Protein 4MXN (pdb70)

B-factor: mean 29.33, std 12.11, range [11.2, 130.37]

Solvent-accessible surface area: 36359 Å² total

Foldseek 3Di:
DEDELVCVFDQAQPDECAVSLQVVQVVQVVVVADEYEDAAHEGEYEAHEHAARYEYEQADRYEYEYDLALVRWPFADFATANYEYEQHENYEYYYQEEYEQVQVSNLVNLVVCCVVVVDHDHSQRRFHAHYEENYENYEYENYEQEQGNAANYEAYLYEAHEHYNYEYHNHVNPHANYEYENYEAYEENYEYADDQNYDYPPNYDNYYYYQYAYPVSDGHD/DEDELVCVFDQAQPDECAVSLQVVQVVQVVVVADEYEDDAGEGEYEAHEHAARYEYEQADNYEHEYDLALVRFPFAVGANYEYEQYENYEYYYQEEYEQVQVSNLVNLVVCCVVVVDHDHSQRRFHAHYEENYENYEYENYEYEQGNAANYEAYLYEAHEHYNYEYHNHPNPHANYEYENYEAYEENYEYQDDANYHYPLNYANYYYYQYDYPVSDGHDDHD/DQEAELVCVFDQPVDDECAVSQQVVQVVQVVVVAHEYEDDAHETEYEAHEHAARYEYEQADRYEDEYDLALVRWPFADFATANYEYEQHENYEYYYQEEYELVQVSNLVNLVVCCVVVVDDDHSQRRQHAHYEENYENYEYENYEYECGNAANYEAYLYEAHEHYNYEYYNHVHPYANYEYENYEAYEENYEYADDHNYHYPPNYPNYYYYQHDYVVSD/DEAELVCVFDQPVDDACAVSQQVVQVVQVVVVADEYEHDAHETEYEAHEHAARYEYEQADRYEDEYDLALVRWDCGANYEYEQYENYEYYYQEEYELVQVSNLVNLVVCCVVVVDDDHSQVRFHAHYEENYENYEYENYEQEQGNAANYEYYLYEAHEHYNYEYYNHVNPHANYEYENYEAYEENYEYAPDQNYDYPLNYANYYFYQYAYVVSDGHDDHD

Secondary structure (DSSP, 8-state):
-EEE-------EEEEE-HHHHHHHHHHHHHTT-EEEEE-SEEEEES-EE--TTEEEEE-TTEEEEE-S-GGGS--SSS--EEEE-SS-EEEEEESS-EEE--HHHHHHHHHHHHHHTSS-S-HHHHSPEEE----EEEEEES-EEES-SS-SEEEES-EEEEEES-EEE-TT--S-SEEEES-EEE----EE-----EEE-S--EEE---S-B-TT--B--/-EEE-------EEEEE-HHHHHHHHHHHHHTT-EEEEE-SEEEEES-EE--TTEEEEE-TTEEEEE-S-GGGS-----EEEE-SS-EEEEEESS-EEE--HHHHHHHHHHHHHHTSS-S-GGGTSPEEE----EEEEEES-EEES-SS-SEEEES-EEEEEES-EEE-TT--S-SEEEES-EEE----EE-----EEE-S--EEE---S-B-TT--B-----/--EEE-------SSS-B-HHHHHHHHHHHHHTT-EEEEE-SEEEEE--EE--TTEEEEE-TTEEEEE-S-GGGS--SSS--EEEE-SS-EEEEEESS-EEE--HHHHHHHHHHHHHTTSS-S-HHHHSPEEE----EEEEEES-EEES-SS-SEEEES-EEEEEES-EEE-TT--S-SEEEES-EEE----EE-----EEE-S--EEE---S-B-TT--/-EEE-------SSS-B-HHHHHHHHHHHHHTT-EEEEE-SEEEEE--EE--TTEEEEE-TTEEEEE-S-GGG----EEEE-SS-EEEEEESS-EEE--HHHHHHHHHHHHHTTSS-S-GGGTSPEEE----EEEEEES-EEES-SS-SEEEES-EEEEEES-EEE-TT--S-SEEEES-EEE----EE-----EEE-S--EEE---S-B-TT--B-----

Sequence (882 aa):
KDYQVAFGIKSDGVTLNTRSIQRAVDYISEQGGGRLIFYVGRYLTGSIELKSNVTIRIEEGAVLVAVPSVYDFKGVGGCNAIIYADKQKNIGIGGKGIIDGRSIAVRASVEEEQLQKGHIEGNVSDYAPALICEGCEDVKIEQVTLQDAANVAEIYKDCHNVTVDKVVVNAGASDRKAISIISGCDGVKTDCYFNAGNPLESAGTSRNLIFTNCITPDGKAVSKDYQVAFGIKKSDGVTLNTRSIQRAVDYISEQGGGRLIFYVGRYLTGSIELKSNVTIRIEEGAVLVAVPSVYDFKGVGNAIIIYADKQKNIGIGGKGIIDGRSIAVRASVEEQLQKKGHIEGNVSDYAPALICEGCEDVKIEQVTLQDAANVAEIYKDCHNVTVDKVVVNAGASDRKAISISGCDGVKTDCYFNAGNPLEESAGTSRNLIFTNCITPDGKAVSSDQGKDYQVAFGIKSDGVTLNTRSIQRRAVDYISEQGGGRLIFYVGRYLTGSIELKSNVTIRIEEGAVLVAVPSVYDFKGVGGCNAIIYADKQKKNIGIGGKGIIDGRSIAVRASVEEQLQKGHIEGNVSDYAPALIICEGCEDVKIEQVTLQDAANVAEIYKDCHNVTVDKVVVNAGASDRKAISISGCDGVKKTDCYFNNAGNPLESAGTSRNLIFTNCITPDGKKDYQVAFGIKSSDGVTLNTRSIQRRAVDYISEQGGGRLIFYVGRYLTGSIELKSNVTIRIEEGAVLVVAVPSVYDFKCNAIIYADKQKNIGIGGKGIIDGRSIAVRASVEEQLQQKGHIEEGNVSDYAPALICEGCEDVKIEQVTLQDAANVAEIYKDCHHNVTTVDKVVVNAGASDRKAISISSGCDGVKTDCYFNAGNPLESAGTSRNLIFTNCITPDGKAVSSDQ

Nearest PDB structures (foldseek):
  4mxn-assembly2_B  TM=9.945E-01  e=8.605E-37  Parabacteroides merdae ATCC 43184
  4mxn-assembly3_C  TM=1.003E+00  e=2.612E-36  Parabacteroides merdae ATCC 43184
  4mxn-assembly4_D  TM=9.843E-01  e=6.534E-36  Parabacteroides merdae ATCC 43184
  3jur-assembly1_C  TM=6.673E-01  e=3.271E-10  Thermotoga maritima
  5olp-assembly2_B  TM=7.146E-01  e=5.376E-09  Bacteroides thetaiotaomicron VPI-5482

Structure (mmCIF, N/CA/C/O backbone):
data_4MXN
#
_entry.id   4MXN
#
_cell.length_a   56.650
_cell.length_b   62.430
_cell.length_c   67.960
_cell.angle_alpha   90.890
_cell.angle_beta   118.340
_cell.angle_gamma   100.630
#
_symmetry.space_group_name_H-M   'P 1'
#
loop_
_entity.id
_entity.type
_entity.pdbx_description
1 polymer 'Uncharacterized protein'
2 water water
#
loop_
_atom_site.group_PDB
_atom_site.id
_atom_site.type_symbol
_atom_site.label_atom_id
_atom_site.label_alt_id
_atom_site.label_comp_id
_atom_site.label_asym_id
_atom_site.label_entity_id
_atom_site.label_seq_id
_atom_site.pdbx_PDB_ins_code
_atom_site.Cartn_x
_atom_site.Cartn_y
_atom_site.Cartn_z
_atom_site.occupancy
_atom_site.B_iso_or_equiv
_atom_site.auth_seq_id
_atom_site.auth_comp_id
_atom_site.auth_asym_id
_atom_site.auth_atom_id
_atom_site.pdbx_PDB_model_num
ATOM 1 N N . LYS A 1 20 ? -22.956 -0.345 14.864 1.00 41.56 23 LYS A N 1
ATOM 2 C CA . LYS A 1 20 ? -23.084 0.775 15.793 1.00 39.66 23 LYS A CA 1
ATOM 3 C C . LYS A 1 20 ? -21.729 1.479 16.035 1.00 36.85 23 LYS A C 1
ATOM 4 O O . LYS A 1 20 ? -20.688 0.833 16.202 1.00 32.70 23 LYS A O 1
ATOM 6 N N . ASP A 1 21 ? -21.763 2.816 16.041 1.00 31.43 24 ASP A N 1
ATOM 7 C CA . ASP A 1 21 ? -20.604 3.645 16.282 1.00 30.41 24 ASP A CA 1
ATOM 8 C C . ASP A 1 21 ? -20.560 4.012 17.747 1.00 34.15 24 ASP A C 1
ATOM 9 O O . ASP A 1 21 ? -21.590 4.282 18.360 1.00 35.97 24 ASP A O 1
ATOM 14 N N . TYR A 1 22 ? -19.367 3.989 18.304 1.00 29.53 25 TYR A N 1
ATOM 15 C CA . TYR A 1 22 ? -19.085 4.290 19.711 1.00 29.09 25 TYR A CA 1
ATOM 16 C C . TYR A 1 22 ? -18.120 5.449 19.807 1.00 32.04 25 TYR A C 1
ATOM 17 O O . TYR A 1 22 ? -17.024 5.390 19.231 1.00 30.34 25 TYR A O 1
ATOM 26 N N . GLN A 1 23 ? -18.515 6.501 20.542 1.00 28.72 26 GLN A N 1
ATOM 27 C CA . GLN A 1 23 ? -17.657 7.664 20.767 1.00 27.79 26 GLN A CA 1
ATOM 28 C C . GLN A 1 23 ? -16.665 7.308 21.865 1.00 31.14 26 GLN A C 1
ATOM 29 O O . GLN A 1 23 ? -17.079 6.748 22.886 1.00 31.97 26 GLN A O 1
ATOM 35 N N . VAL A 1 24 ? -15.367 7.609 21.665 1.00 26.67 27 VAL A N 1
ATOM 36 C CA . VAL A 1 24 ? -14.303 7.263 22.627 1.00 24.29 27 VAL A CA 1
ATOM 37 C C . VAL A 1 24 ? -14.537 7.847 24.037 1.00 25.14 27 VAL A C 1
ATOM 38 O O . VAL A 1 24 ? -14.242 7.162 25.015 1.00 24.06 27 VAL A O 1
ATOM 42 N N . ALA A 1 25 ? -15.045 9.084 24.147 1.00 25.65 28 ALA A N 1
ATOM 43 C CA . ALA A 1 25 ? -15.301 9.758 25.435 1.00 27.81 28 ALA A CA 1
ATOM 44 C C . ALA A 1 25 ? -16.166 8.909 26.376 1.00 33.31 28 ALA A C 1
ATOM 45 O O . ALA A 1 25 ? -15.981 8.978 27.585 1.00 32.63 28 ALA A O 1
ATOM 55 N N . PHE A 1 27 ? -15.956 5.813 26.986 1.00 28.06 30 PHE A N 1
ATOM 56 C CA . PHE A 1 27 ? -15.125 4.804 27.650 1.00 26.26 30 PHE A CA 1
ATOM 57 C C . PHE A 1 27 ? -14.000 5.429 28.499 1.00 29.28 30 PHE A C 1
ATOM 58 O O . PHE A 1 27 ? -13.081 4.717 28.918 1.00 28.42 30 PHE A O 1
ATOM 66 N N . GLY A 1 28 ? -14.102 6.726 28.768 1.00 26.70 31 GLY A N 1
ATOM 67 C CA . GLY A 1 28 ? -13.112 7.469 29.548 1.00 27.13 31 GLY A CA 1
ATOM 68 C C . GLY A 1 28 ? -11.834 7.764 28.792 1.00 28.81 31 GLY A C 1
ATOM 69 O O . GLY A 1 28 ? -10.781 7.977 29.401 1.00 26.59 31 GLY A O 1
ATOM 70 N N . ILE A 1 29 ? -11.899 7.720 27.441 1.00 26.56 32 ILE A N 1
ATOM 71 C CA . ILE A 1 29 ? -10.732 8.003 26.592 1.00 24.41 32 ILE A CA 1
ATOM 72 C C . ILE A 1 29 ? -10.659 9.527 26.470 1.00 29.58 32 ILE A C 1
ATOM 73 O O . ILE A 1 29 ? -11.653 10.152 26.102 1.00 29.53 32 ILE A O 1
ATOM 78 N N . LYS A 1 30 ? -9.500 10.121 26.805 1.00 26.29 33 LYS A N 1
ATOM 79 C CA . LYS A 1 30 ? -9.371 11.587 26.841 1.00 27.52 33 LYS A CA 1
ATOM 80 C C . LYS A 1 30 ? -8.496 12.126 25.753 1.00 29.60 33 LYS A C 1
ATOM 81 O O . LYS A 1 30 ? -7.402 11.600 25.505 1.00 28.43 33 LYS A O 1
ATOM 87 N N . SER A 1 31 ? -8.999 13.209 25.129 1.00 24.37 34 SER A N 1
ATOM 88 C CA . SER A 1 31 ? -8.407 13.927 24.005 1.00 23.52 34 SER A CA 1
ATOM 89 C C . SER A 1 31 ? -7.546 15.126 24.420 1.00 27.76 34 SER A C 1
ATOM 90 O O . SER A 1 31 ? -7.412 16.055 23.621 1.00 26.39 34 SER A O 1
ATOM 93 N N . ASP A 1 32 ? -6.920 15.079 25.621 1.00 24.34 35 ASP A N 1
ATOM 94 C CA . ASP A 1 32 ? -6.120 16.177 26.157 1.00 26.23 35 ASP A CA 1
ATOM 95 C C . ASP A 1 32 ? -4.625 16.108 25.730 1.00 31.04 35 ASP A C 1
ATOM 96 O O . ASP A 1 32 ? -3.834 16.987 26.096 1.00 31.92 35 ASP A O 1
ATOM 101 N N . GLY A 1 33 ? -4.267 15.046 25.004 1.00 25.93 36 GLY A N 1
ATOM 102 C CA . GLY A 1 33 ? -2.902 14.775 24.552 1.00 24.67 36 GLY A CA 1
ATOM 103 C C . GLY A 1 33 ? -1.881 14.386 25.625 1.00 27.16 36 GLY A C 1
ATOM 104 O O . GLY A 1 33 ? -0.718 14.167 25.298 1.00 25.65 36 GLY A O 1
ATOM 105 N N . VAL A 1 34 ? -2.294 14.296 26.907 1.00 24.34 37 VAL A N 1
ATOM 106 C CA . VAL A 1 34 ? -1.386 13.974 28.037 1.00 24.34 37 VAL A CA 1
ATOM 107 C C . VAL A 1 34 ? -1.828 12.703 28.812 1.00 27.02 37 VAL A C 1
ATOM 108 O O . VAL A 1 34 ? -0.974 12.039 29.405 1.00 26.26 37 VAL A O 1
ATOM 112 N N . THR A 1 35 ? -3.142 12.402 28.860 1.00 24.85 38 THR A N 1
ATOM 113 C CA . THR A 1 35 ? -3.680 11.187 29.507 1.00 24.79 38 THR A CA 1
ATOM 114 C C . THR A 1 35 ? -3.349 9.970 28.645 1.00 24.78 38 THR A C 1
ATOM 115 O O . THR A 1 35 ? -3.669 9.994 27.451 1.00 20.53 38 THR A O 1
ATOM 119 N N . LEU A 1 36 ? -2.718 8.929 29.217 1.00 18.93 39 LEU A N 1
ATOM 120 C CA . LEU A 1 36 ? -2.382 7.708 28.475 1.00 16.00 39 LEU A CA 1
ATOM 121 C C . LEU A 1 36 ? -3.639 6.833 28.404 1.00 19.97 39 LEU A C 1
ATOM 122 O O . LEU A 1 36 ? -4.126 6.370 29.425 1.00 19.50 39 LEU A O 1
ATOM 127 N N . ASN A 1 37 ? -4.168 6.644 27.204 1.00 17.78 40 ASN A N 1
ATOM 128 C CA . ASN A 1 37 ? -5.460 5.999 26.980 1.00 18.59 40 ASN A CA 1
ATOM 129 C C . ASN A 1 37 ? -5.429 4.521 26.609 1.00 22.18 40 ASN A C 1
ATOM 130 O O . ASN A 1 37 ? -6.484 3.962 26.337 1.00 21.96 40 ASN A O 1
ATOM 135 N N . THR A 1 38 ? -4.259 3.887 26.597 1.00 19.56 41 THR A N 1
ATOM 136 C CA . THR A 1 38 ? -4.101 2.513 26.093 1.00 18.43 41 THR A CA 1
ATOM 137 C C . THR A 1 38 ? -5.150 1.510 26.622 1.00 21.97 41 THR A C 1
ATOM 138 O O . THR A 1 38 ? -5.819 0.864 25.825 1.00 21.10 41 THR A O 1
ATOM 142 N N . ARG A 1 39 ? -5.260 1.376 27.952 1.00 17.35 42 ARG A N 1
ATOM 143 C CA . ARG A 1 39 ? -6.172 0.416 28.564 1.00 17.27 42 ARG A CA 1
ATOM 144 C C . ARG A 1 39 ? -7.646 0.733 28.282 1.00 23.04 42 ARG A C 1
ATOM 145 O O . ARG A 1 39 ? -8.428 -0.204 28.054 1.00 21.90 42 ARG A O 1
ATOM 153 N N . SER A 1 40 ? -8.031 2.025 28.262 1.00 20.33 43 SER A N 1
ATOM 154 C CA . SER A 1 40 ? -9.429 2.383 28.008 1.00 20.39 43 SER A CA 1
ATOM 155 C C . SER A 1 40 ? -9.781 2.166 26.533 1.00 25.18 43 SER A C 1
ATOM 156 O O . SER A 1 40 ? -10.893 1.709 26.241 1.00 25.17 43 SER A O 1
ATOM 159 N N . ILE A 1 41 ? -8.830 2.447 25.609 1.00 19.93 44 ILE A N 1
ATOM 160 C CA . ILE A 1 41 ? -9.059 2.182 24.174 1.00 18.72 44 ILE A CA 1
ATOM 161 C C . ILE A 1 41 ? -9.207 0.667 23.983 1.00 23.49 44 ILE A C 1
ATOM 162 O O . ILE A 1 41 ? -10.127 0.226 23.299 1.00 23.57 44 ILE A O 1
ATOM 167 N N . GLN A 1 42 ? -8.286 -0.126 24.601 1.00 20.72 45 GLN A N 1
ATOM 168 C CA . GLN A 1 42 ? -8.324 -1.583 24.489 1.00 21.00 45 GLN A CA 1
ATOM 169 C C . GLN A 1 42 ? -9.656 -2.142 24.989 1.00 26.15 45 GLN A C 1
ATOM 170 O O . GLN A 1 42 ? -10.226 -3.027 24.346 1.00 24.08 45 GLN A O 1
ATOM 176 N N . ARG A 1 43 ? -10.129 -1.652 26.152 1.00 23.60 46 ARG A N 1
ATOM 177 C CA . ARG A 1 43 ? -11.397 -2.113 26.711 1.00 24.28 46 ARG A CA 1
ATOM 178 C C . ARG A 1 43 ? -12.564 -1.741 25.775 1.00 28.31 46 ARG A C 1
ATOM 179 O O . ARG A 1 43 ? -13.485 -2.553 25.581 1.00 28.13 46 ARG A O 1
ATOM 187 N N . ALA A 1 44 ? -12.509 -0.543 25.161 1.00 24.29 47 ALA A N 1
ATOM 188 C CA . ALA A 1 44 ? -13.554 -0.143 24.213 1.00 23.94 47 ALA A CA 1
ATOM 189 C C . ALA A 1 44 ? -13.564 -1.103 23.005 1.00 26.34 47 ALA A C 1
ATOM 190 O O . ALA A 1 44 ? -14.624 -1.601 22.630 1.00 25.30 47 ALA A O 1
ATOM 192 N N . VAL A 1 45 ? -12.355 -1.423 22.459 1.00 22.62 48 VAL A N 1
ATOM 193 C CA . VAL A 1 45 ? -12.205 -2.328 21.307 1.00 22.02 48 VAL A CA 1
ATOM 194 C C . VAL A 1 45 ? -12.772 -3.702 21.677 1.00 26.82 48 VAL A C 1
ATOM 195 O O . VAL A 1 45 ? -13.556 -4.241 20.906 1.00 25.64 48 VAL A O 1
ATOM 199 N N . ASP A 1 46 ? -12.388 -4.243 22.872 1.00 24.50 49 ASP A N 1
ATOM 200 C CA . ASP A 1 46 ? -12.818 -5.552 23.380 1.00 24.07 49 ASP A CA 1
ATOM 201 C C . ASP A 1 46 ? -14.340 -5.593 23.580 1.00 27.45 49 ASP A C 1
ATOM 202 O O . ASP A 1 46 ? -14.985 -6.572 23.184 1.00 25.09 49 ASP A O 1
ATOM 207 N N . TYR A 1 47 ? -14.906 -4.541 24.199 1.00 25.06 50 TYR A N 1
ATOM 208 C CA . TYR A 1 47 ? -16.348 -4.438 24.432 1.00 25.67 50 TYR A CA 1
ATOM 209 C C . TYR A 1 47 ? -17.109 -4.444 23.098 1.00 31.20 50 TYR A C 1
ATOM 210 O O . TYR A 1 47 ? -18.062 -5.212 22.946 1.00 31.31 50 TYR A O 1
ATOM 219 N N . ILE A 1 48 ? -16.677 -3.594 22.130 1.00 26.45 51 ILE A N 1
ATOM 220 C CA . ILE A 1 48 ? -17.318 -3.462 20.808 1.00 25.86 51 ILE A CA 1
ATOM 221 C C . ILE A 1 48 ? -17.285 -4.823 20.074 1.00 30.48 51 ILE A C 1
ATOM 222 O O . ILE A 1 48 ? -18.328 -5.256 19.569 1.00 30.87 51 ILE A O 1
ATOM 227 N N . SER A 1 49 ? -16.136 -5.532 20.106 1.00 28.19 52 SER A N 1
ATOM 228 C CA . SER A 1 49 ? -16.026 -6.866 19.499 1.00 29.27 52 SER A CA 1
ATOM 229 C C . SER A 1 49 ? -16.999 -7.865 20.174 1.00 35.67 52 SER A C 1
ATOM 230 O O . SER A 1 49 ? -17.655 -8.623 19.472 1.00 36.22 52 SER A O 1
ATOM 233 N N . GLU A 1 50 ? -17.120 -7.820 21.521 1.00 34.05 53 GLU A N 1
ATOM 234 C CA . GLU A 1 50 ? -18.025 -8.678 22.308 1.00 36.11 53 GLU A CA 1
ATOM 235 C C . GLU A 1 50 ? -19.499 -8.442 21.918 1.00 40.25 53 GLU A C 1
ATOM 236 O O . GLU A 1 50 ? -20.295 -9.386 21.934 1.00 41.59 53 GLU A O 1
ATOM 242 N N . GLN A 1 51 ? -19.857 -7.192 21.560 1.00 35.37 54 GLN A N 1
ATOM 243 C CA . GLN A 1 51 ? -21.215 -6.816 21.157 1.00 35.84 54 GLN A CA 1
ATOM 244 C C . GLN A 1 51 ? -21.549 -7.225 19.714 1.00 39.18 54 GLN A C 1
ATOM 245 O O . GLN A 1 51 ? -22.665 -6.974 19.258 1.00 38.85 54 GLN A O 1
ATOM 251 N N . GLY A 1 52 ? -20.592 -7.824 19.009 1.00 34.90 55 GLY A N 1
ATOM 252 C CA . GLY A 1 52 ? -20.780 -8.254 17.624 1.00 34.48 55 GLY A CA 1
ATOM 253 C C . GLY A 1 52 ? -20.140 -7.339 16.602 1.00 36.78 55 GLY A C 1
ATOM 254 O O . GLY A 1 52 ? -20.350 -7.501 15.398 1.00 36.85 55 GLY A O 1
ATOM 255 N N . GLY A 1 53 ? -19.371 -6.374 17.076 1.00 32.88 56 GLY A N 1
ATOM 256 C CA . GLY A 1 53 ? -18.669 -5.449 16.202 1.00 31.42 56 GLY A CA 1
ATOM 257 C C . GLY A 1 53 ? -19.249 -4.058 16.096 1.00 33.66 56 GLY A C 1
ATOM 258 O O . GLY A 1 53 ? -20.283 -3.755 16.697 1.00 31.94 56 GLY A O 1
ATOM 259 N N . GLY A 1 54 ? -18.528 -3.209 15.362 1.00 28.34 57 GLY A N 1
ATOM 260 C CA . GLY A 1 54 ? -18.877 -1.810 15.162 1.00 27.54 57 GLY A CA 1
ATOM 261 C C . GLY A 1 54 ? -17.650 -0.942 15.029 1.00 29.16 57 GLY A C 1
ATOM 262 O O . GLY A 1 54 ? -16.559 -1.445 14.742 1.00 27.86 57 GLY A O 1
ATOM 263 N N . ARG A 1 55 ? -17.816 0.376 15.224 1.00 25.94 58 ARG A N 1
ATOM 264 C CA . ARG A 1 55 ? -16.712 1.307 15.040 1.00 24.02 58 ARG A CA 1
ATOM 265 C C . ARG A 1 55 ? -16.417 2.135 16.284 1.00 25.27 58 ARG A C 1
ATOM 266 O O . ARG A 1 55 ? -17.332 2.573 16.976 1.00 24.78 58 ARG A O 1
ATOM 274 N N . LEU A 1 56 ? -15.113 2.309 16.586 1.00 21.27 59 LEU A N 1
ATOM 275 C CA . LEU A 1 56 ? -14.654 3.167 17.676 1.00 21.62 59 LEU A CA 1
ATOM 276 C C . LEU A 1 56 ? -14.227 4.490 17.054 1.00 25.10 59 LEU A C 1
ATOM 277 O O . LEU A 1 56 ? -13.303 4.506 16.243 1.00 23.02 59 LEU A O 1
ATOM 282 N N . ILE A 1 57 ? -14.928 5.589 17.407 1.00 24.90 60 ILE A N 1
ATOM 283 C CA . ILE A 1 57 ? -14.712 6.898 16.786 1.00 25.37 60 ILE A CA 1
ATOM 284 C C . ILE A 1 57 ? -13.930 7.864 17.662 1.00 29.01 60 ILE A C 1
ATOM 285 O O . ILE A 1 57 ? -14.385 8.223 18.751 1.00 30.00 60 ILE A O 1
ATOM 290 N N . PHE A 1 58 ? -12.804 8.348 17.125 1.00 25.49 61 PHE A N 1
ATOM 291 C CA . PHE A 1 58 ? -11.952 9.387 17.729 1.00 25.05 61 PHE A CA 1
ATOM 292 C C . PHE A 1 58 ? -12.314 10.653 16.968 1.00 30.98 61 PHE A C 1
ATOM 293 O O . PHE A 1 58 ? -11.944 10.764 15.798 1.00 28.65 61 PHE A O 1
ATOM 301 N N . TYR A 1 59 ? -13.116 11.563 17.554 1.00 32.26 62 TYR A N 1
ATOM 302 C CA . TYR A 1 59 ? -13.629 12.668 16.739 1.00 35.62 62 TYR A CA 1
ATOM 303 C C . TYR A 1 59 ? -12.697 13.871 16.559 1.00 41.73 62 TYR A C 1
ATOM 304 O O . TYR A 1 59 ? -12.616 14.361 15.428 1.00 42.01 62 TYR A O 1
ATOM 313 N N . VAL A 1 60 ? -12.050 14.381 17.631 1.00 39.04 63 VAL A N 1
ATOM 314 C CA . VAL A 1 60 ? -11.172 15.557 17.544 1.00 38.97 63 VAL A CA 1
ATOM 315 C C . VAL A 1 60 ? -10.237 15.574 18.767 1.00 40.17 63 VAL A C 1
ATOM 316 O O . VAL A 1 60 ? -10.573 14.982 19.798 1.00 42.17 63 VAL A O 1
ATOM 320 N N . GLY A 1 61 ? -9.100 16.254 18.658 1.00 31.54 64 GLY A N 1
ATOM 321 C CA . GLY A 1 61 ? -8.133 16.338 19.748 1.00 28.67 64 GLY A CA 1
ATOM 322 C C . GLY A 1 61 ? -6.986 15.354 19.608 1.00 29.20 64 GLY A C 1
ATOM 323 O O . GLY A 1 61 ? -6.889 14.634 18.604 1.00 25.81 64 GLY A O 1
ATOM 324 N N . ARG A 1 62 ? -6.108 15.312 20.628 1.00 25.21 65 ARG A N 1
ATOM 325 C CA . ARG A 1 62 ? -4.919 14.454 20.647 1.00 24.32 65 ARG A CA 1
ATOM 326 C C . ARG A 1 62 ? -5.098 13.314 21.636 1.00 27.48 65 ARG A C 1
ATOM 327 O O . ARG A 1 62 ? -5.402 13.568 22.794 1.00 28.42 65 ARG A O 1
ATOM 335 N N . TYR A 1 63 ? -4.908 12.070 21.195 1.00 22.47 66 TYR A N 1
ATOM 336 C CA . TYR A 1 63 ? -5.115 10.915 22.053 1.00 21.33 66 TYR A CA 1
ATOM 337 C C . TYR A 1 63 ? -3.809 10.163 22.233 1.00 24.15 66 TYR A C 1
ATOM 338 O O . TYR A 1 63 ? -3.334 9.496 21.309 1.00 23.86 66 TYR A O 1
ATOM 347 N N . LEU A 1 64 ? -3.214 10.284 23.417 1.00 20.10 67 LEU A N 1
ATOM 348 C CA . LEU A 1 64 ? -1.965 9.612 23.746 1.00 18.84 67 LEU A CA 1
ATOM 349 C C . LEU A 1 64 ? -2.236 8.130 23.947 1.00 21.19 67 LEU A C 1
ATOM 350 O O . LEU A 1 64 ? -3.214 7.782 24.603 1.00 19.79 67 LEU A O 1
ATOM 355 N N . THR A 1 65 ? -1.374 7.263 23.388 1.00 16.78 68 THR A N 1
ATOM 356 C CA . THR A 1 65 ? -1.591 5.818 23.530 1.00 15.14 68 THR A CA 1
ATOM 357 C C . THR A 1 65 ? -0.313 5.010 23.344 1.00 18.25 68 THR A C 1
ATOM 358 O O . THR A 1 65 ? 0.630 5.436 22.667 1.00 16.81 68 THR A O 1
ATOM 362 N N . GLY A 1 66 ? -0.359 3.803 23.898 1.00 15.75 69 GLY A N 1
ATOM 363 C CA . GLY A 1 66 ? 0.600 2.745 23.650 1.00 15.09 69 GLY A CA 1
ATOM 364 C C . GLY A 1 66 ? -0.029 1.820 22.616 1.00 19.08 69 GLY A C 1
ATOM 365 O O . GLY A 1 66 ? -0.980 2.210 21.920 1.00 18.56 69 GLY A O 1
ATOM 366 N N . SER A 1 67 ? 0.452 0.569 22.538 1.00 16.16 70 SER A N 1
ATOM 367 C CA . SER A 1 67 ? -0.052 -0.417 21.570 1.00 15.64 70 SER A CA 1
ATOM 368 C C . SER A 1 67 ? -1.483 -0.845 21.843 1.00 20.61 70 SER A C 1
ATOM 369 O O . SER A 1 67 ? -1.846 -1.229 22.957 1.00 18.46 70 SER A O 1
ATOM 372 N N . ILE A 1 68 ? -2.303 -0.758 20.787 1.00 18.60 71 ILE A N 1
ATOM 373 C CA . ILE A 1 68 ? -3.719 -1.151 20.780 1.00 18.69 71 ILE A CA 1
ATOM 374 C C . ILE A 1 68 ? -3.870 -2.407 19.956 1.00 22.84 71 ILE A C 1
ATOM 375 O O . ILE A 1 68 ? -3.398 -2.446 18.816 1.00 22.07 71 ILE A O 1
ATOM 380 N N . GLU A 1 69 ? -4.545 -3.429 20.512 1.00 21.20 72 GLU A N 1
ATOM 381 C CA . GLU A 1 69 ? -4.813 -4.652 19.788 1.00 21.50 72 GLU A CA 1
ATOM 382 C C . GLU A 1 69 ? -6.227 -4.591 19.199 1.00 26.00 72 GLU A C 1
ATOM 383 O O . GLU A 1 69 ? -7.221 -4.634 19.933 1.00 24.36 72 GLU A O 1
ATOM 389 N N . LEU A 1 70 ? -6.310 -4.466 17.872 1.00 23.04 73 LEU A N 1
ATOM 390 C CA . LEU A 1 70 ? -7.586 -4.432 17.158 1.00 23.42 73 LEU A CA 1
ATOM 391 C C . LEU A 1 70 ? -8.201 -5.844 17.195 1.00 25.10 73 LEU A C 1
ATOM 392 O O . LEU A 1 70 ? -7.468 -6.835 17.148 1.00 24.07 73 LEU A O 1
ATOM 397 N N . LYS A 1 71 ? -9.518 -5.935 17.386 1.00 20.19 74 LYS A N 1
ATOM 398 C CA . LYS A 1 71 ? -10.193 -7.240 17.478 1.00 20.84 74 LYS A CA 1
ATOM 399 C C . LYS A 1 71 ? -11.175 -7.410 16.339 1.00 23.17 74 LYS A C 1
ATOM 400 O O . LYS A 1 71 ? -11.596 -6.420 15.761 1.00 21.91 74 LYS A O 1
ATOM 406 N N . SER A 1 72 ? -11.563 -8.664 16.038 1.00 20.34 75 SER A N 1
ATOM 407 C CA . SER A 1 72 ? -12.486 -8.991 14.955 1.00 19.98 75 SER A CA 1
ATOM 408 C C . SER A 1 72 ? -13.768 -8.173 15.003 1.00 25.23 75 SER A C 1
ATOM 409 O O . SER A 1 72 ? -14.348 -7.978 16.074 1.00 25.04 75 SER A O 1
ATOM 412 N N . ASN A 1 73 ? -14.175 -7.668 13.825 1.00 21.56 76 ASN A N 1
ATOM 413 C CA . ASN A 1 73 ? -15.403 -6.912 13.553 1.00 22.48 76 ASN A CA 1
ATOM 414 C C . ASN A 1 73 ? -15.360 -5.488 14.112 1.00 25.70 76 ASN A C 1
ATOM 415 O O . ASN A 1 73 ? -16.395 -4.820 14.150 1.00 25.25 76 ASN A O 1
ATOM 420 N N . VAL A 1 74 ? -14.157 -4.992 14.441 1.00 19.93 77 VAL A N 1
ATOM 421 C CA . VAL A 1 74 ? -13.975 -3.637 14.952 1.00 20.57 77 VAL A CA 1
ATOM 422 C C . VAL A 1 74 ? -13.198 -2.813 13.941 1.00 23.03 77 VAL A C 1
ATOM 423 O O . VAL A 1 74 ? -12.219 -3.288 13.381 1.00 21.12 77 VAL A O 1
ATOM 427 N N . THR A 1 75 ? -13.650 -1.584 13.722 1.00 20.93 78 THR A N 1
ATOM 428 C CA . THR A 1 75 ? -12.997 -0.570 12.908 1.00 19.84 78 THR A CA 1
ATOM 429 C C . THR A 1 75 ? -12.702 0.618 13.811 1.00 24.78 78 THR A C 1
ATOM 430 O O . THR A 1 75 ? -13.578 1.067 14.550 1.00 24.33 78 THR A O 1
ATOM 434 N N . ILE A 1 76 ? -11.470 1.127 13.753 1.00 22.85 79 ILE A N 1
ATOM 435 C CA . ILE A 1 76 ? -11.076 2.320 14.483 1.00 22.80 79 ILE A CA 1
ATOM 436 C C . ILE A 1 76 ? -11.108 3.472 13.499 1.00 24.59 79 ILE A C 1
ATOM 437 O O . ILE A 1 76 ? -10.477 3.399 12.447 1.00 23.80 79 ILE A O 1
ATOM 442 N N . ARG A 1 77 ? -11.850 4.532 13.829 1.00 21.63 80 ARG A N 1
ATOM 443 C CA . ARG A 1 77 ? -11.905 5.717 12.985 1.00 21.70 80 ARG A CA 1
ATOM 444 C C . ARG A 1 77 ? -11.212 6.870 13.684 1.00 23.79 80 ARG A C 1
ATOM 445 O O . ARG A 1 77 ? -11.609 7.242 14.782 1.00 23.05 80 ARG A O 1
ATOM 453 N N . ILE A 1 78 ? -10.195 7.446 13.043 1.00 20.46 81 ILE A N 1
ATOM 454 C CA . ILE A 1 78 ? -9.480 8.634 13.539 1.00 19.81 81 ILE A CA 1
ATOM 455 C C . ILE A 1 78 ? -9.943 9.748 12.620 1.00 23.47 81 ILE A C 1
ATOM 456 O O . ILE A 1 78 ? -9.494 9.824 11.485 1.00 21.56 81 ILE A O 1
ATOM 461 N N . GLU A 1 79 ? -10.928 10.546 13.060 1.00 20.60 82 GLU A N 1
ATOM 462 C CA . GLU A 1 79 ? -11.517 11.529 12.157 1.00 21.08 82 GLU A CA 1
ATOM 463 C C . GLU A 1 79 ? -10.588 12.719 11.928 1.00 24.77 82 GLU A C 1
ATOM 464 O O . GLU A 1 79 ? -9.618 12.888 12.665 1.00 21.69 82 GLU A O 1
ATOM 470 N N . GLU A 1 80 ? -10.880 13.526 10.871 1.00 22.11 83 GLU A N 1
ATOM 471 C CA . GLU A 1 80 ? -10.096 14.703 10.542 1.00 24.05 83 GLU A CA 1
ATOM 472 C C . GLU A 1 80 ? -10.019 15.605 11.768 1.00 29.79 83 GLU A C 1
ATOM 473 O O . GLU A 1 80 ? -11.027 15.830 12.427 1.00 32.40 83 GLU A O 1
ATOM 479 N N . GLY A 1 81 ? -8.826 16.050 12.105 1.00 28.52 84 GLY A N 1
ATOM 480 C CA . GLY A 1 81 ? -8.641 16.876 13.296 1.00 29.27 84 GLY A CA 1
ATOM 481 C C . GLY A 1 81 ? -8.279 16.067 14.529 1.00 33.07 84 GLY A C 1
ATOM 482 O O . GLY A 1 81 ? -7.926 16.649 15.560 1.00 35.57 84 GLY A O 1
ATOM 483 N N . ALA A 1 82 ? -8.384 14.718 14.455 1.00 26.44 85 ALA A N 1
ATOM 484 C CA . ALA A 1 82 ? -7.993 13.842 15.570 1.00 24.93 85 ALA A CA 1
ATOM 485 C C . ALA A 1 82 ? -6.611 13.274 15.308 1.00 26.00 85 ALA A C 1
ATOM 486 O O . ALA A 1 82 ? -6.246 13.015 14.157 1.00 25.41 85 ALA A O 1
ATOM 488 N N . VAL A 1 83 ? -5.813 13.130 16.368 1.00 21.48 86 VAL A N 1
ATOM 489 C CA . VAL A 1 83 ? -4.481 12.535 16.237 1.00 19.67 86 VAL A CA 1
ATOM 490 C C . VAL A 1 83 ? -4.351 11.437 17.279 1.00 22.52 86 VAL A C 1
ATOM 491 O O . VAL A 1 83 ? -4.609 11.709 18.459 1.00 21.62 86 VAL A O 1
ATOM 495 N N . LEU A 1 84 ? -3.920 10.228 16.860 1.00 19.86 87 LEU A N 1
ATOM 496 C CA . LEU A 1 84 ? -3.568 9.117 17.759 1.00 19.91 87 LEU A CA 1
ATOM 497 C C . LEU A 1 84 ? -2.037 9.232 17.931 1.00 23.14 87 LEU A C 1
ATOM 498 O O . LEU A 1 84 ? -1.307 9.092 16.946 1.00 21.69 87 LEU A O 1
ATOM 503 N N . VAL A 1 85 ? -1.558 9.652 19.111 1.00 19.97 88 VAL A N 1
ATOM 504 C CA . VAL A 1 85 ? -0.124 9.918 19.270 1.00 20.59 88 VAL A CA 1
ATOM 505 C C . VAL A 1 85 ? 0.571 8.869 20.162 1.00 21.04 88 VAL A C 1
ATOM 506 O O . VAL A 1 85 ? 0.089 8.504 21.220 1.00 20.19 88 VAL A O 1
ATOM 510 N N . ALA A 1 86 ? 1.704 8.384 19.701 1.00 17.31 89 ALA A N 1
ATOM 511 C CA . ALA A 1 86 ? 2.517 7.434 20.444 1.00 16.04 89 ALA A CA 1
ATOM 512 C C . ALA A 1 86 ? 3.127 8.069 21.695 1.00 18.45 89 ALA A C 1
ATOM 513 O O . ALA A 1 86 ? 3.708 9.158 21.632 1.00 14.64 89 ALA A O 1
ATOM 515 N N . VAL A 1 87 ? 3.011 7.370 22.831 1.00 16.98 90 VAL A N 1
ATOM 516 C CA . VAL A 1 87 ? 3.673 7.752 24.076 1.00 16.59 90 VAL A CA 1
ATOM 517 C C . VAL A 1 87 ? 5.187 7.432 23.902 1.00 21.51 90 VAL A C 1
ATOM 518 O O . VAL A 1 87 ? 5.488 6.390 23.332 1.00 20.03 90 VAL A O 1
ATOM 522 N N . PRO A 1 88 ? 6.142 8.306 24.318 1.00 19.52 91 PRO A N 1
ATOM 523 C CA . PRO A 1 88 ? 7.575 8.006 24.068 1.00 19.35 91 PRO A CA 1
ATOM 524 C C . PRO A 1 88 ? 8.126 7.062 25.135 1.00 22.88 91 PRO A C 1
ATOM 525 O O . PRO A 1 88 ? 8.969 7.454 25.938 1.00 21.17 91 PRO A O 1
ATOM 529 N N . SER A 1 89 ? 7.593 5.823 25.163 1.00 19.53 92 SER A N 1
ATOM 530 C CA . SER A 1 89 ? 7.887 4.855 26.199 1.00 19.56 92 SER A CA 1
ATOM 531 C C . SER A 1 89 ? 7.925 3.447 25.610 1.00 22.23 92 SER A C 1
ATOM 532 O O . SER A 1 89 ? 6.868 2.890 25.249 1.00 22.23 92 SER A O 1
ATOM 535 N N . VAL A 1 90 ? 9.142 2.862 25.533 1.00 18.08 93 VAL A N 1
ATOM 536 C CA . VAL A 1 90 ? 9.370 1.526 24.937 1.00 18.05 93 VAL A CA 1
ATOM 537 C C . VAL A 1 90 ? 8.462 0.446 25.556 1.00 20.11 93 VAL A C 1
ATOM 538 O O . VAL A 1 90 ? 7.904 -0.368 24.819 1.00 19.41 93 VAL A O 1
ATOM 542 N N . TYR A 1 91 ? 8.302 0.464 26.888 1.00 16.95 94 TYR A N 1
ATOM 543 C CA . TYR A 1 91 ? 7.529 -0.567 27.604 1.00 16.23 94 TYR A CA 1
ATOM 544 C C . TYR A 1 91 ? 6.001 -0.446 27.420 1.00 19.37 94 TYR A C 1
ATOM 545 O O . TYR A 1 91 ? 5.277 -1.391 27.758 1.00 18.64 94 TYR A O 1
ATOM 554 N N . ASP A 1 92 ? 5.522 0.662 26.839 1.00 15.52 95 ASP A N 1
ATOM 555 C CA . ASP A 1 92 ? 4.093 0.847 26.580 1.00 15.28 95 ASP A CA 1
ATOM 556 C C . ASP A 1 92 ? 3.683 0.289 25.184 1.00 19.49 95 ASP A C 1
ATOM 557 O O . ASP A 1 92 ? 2.512 0.374 24.811 1.00 18.48 95 ASP A O 1
ATOM 562 N N . PHE A 1 93 ? 4.623 -0.328 24.461 1.00 17.87 96 PHE A N 1
ATOM 563 C CA . PHE A 1 93 ? 4.358 -0.987 23.182 1.00 17.50 96 PHE A CA 1
ATOM 564 C C . PHE A 1 93 ? 4.474 -2.532 23.378 1.00 24.09 96 PHE A C 1
ATOM 565 O O . PHE A 1 93 ? 4.967 -2.980 24.405 1.00 23.82 96 PHE A O 1
ATOM 573 N N . LYS A 1 94 ? 3.952 -3.318 22.425 1.00 25.30 97 LYS A N 1
ATOM 574 C CA . LYS A 1 94 ? 3.904 -4.795 22.416 1.00 28.40 97 LYS A CA 1
ATOM 575 C C . LYS A 1 94 ? 5.293 -5.485 22.578 1.00 40.61 97 LYS A C 1
ATOM 576 O O . LYS A 1 94 ? 5.389 -6.493 23.285 1.00 42.85 97 LYS A O 1
ATOM 578 N N . GLY A 1 95 ? 6.339 -4.949 21.951 1.00 39.83 98 GLY A N 1
ATOM 579 C CA . GLY A 1 95 ? 7.690 -5.498 22.079 1.00 41.14 98 GLY A CA 1
ATOM 580 C C . GLY A 1 95 ? 8.051 -6.601 21.100 1.00 48.10 98 GLY A C 1
ATOM 581 O O . GLY A 1 95 ? 7.321 -6.839 20.129 1.00 47.89 98 GLY A O 1
ATOM 582 N N . VAL A 1 96 ? 9.193 -7.285 21.358 1.00 45.77 99 VAL A N 1
ATOM 583 C CA . VAL A 1 96 ? 9.729 -8.383 20.532 1.00 47.30 99 VAL A CA 1
ATOM 584 C C . VAL A 1 96 ? 8.716 -9.533 20.351 1.00 52.15 99 VAL A C 1
ATOM 585 O O . VAL A 1 96 ? 7.978 -9.877 21.283 1.00 51.71 99 VAL A O 1
ATOM 589 N N . GLY A 1 97 ? 8.709 -10.104 19.146 1.00 49.52 100 GLY A N 1
ATOM 590 C CA . GLY A 1 97 ? 7.857 -11.229 18.769 1.00 49.59 100 GLY A CA 1
ATOM 591 C C . GLY A 1 97 ? 6.568 -10.824 18.088 1.00 51.60 100 GLY A C 1
ATOM 592 O O . GLY A 1 97 ? 5.655 -10.310 18.740 1.00 51.49 100 GLY A O 1
ATOM 593 N N . GLY A 1 98 ? 6.515 -11.027 16.778 1.00 46.39 101 GLY A N 1
ATOM 594 C CA . GLY A 1 98 ? 5.340 -10.711 15.978 1.00 44.33 101 GLY A CA 1
ATOM 595 C C . GLY A 1 98 ? 5.054 -9.233 15.826 1.00 44.36 101 GLY A C 1
ATOM 596 O O . GLY A 1 98 ? 5.971 -8.409 15.778 1.00 45.33 101 GLY A O 1
ATOM 597 N N . CYS A 1 99 ? 3.772 -8.897 15.742 1.00 37.36 102 CYS A N 1
ATOM 598 C CA . CYS A 1 99 ? 3.284 -7.535 15.534 1.00 34.70 102 CYS A CA 1
ATOM 599 C C . CYS A 1 99 ? 3.480 -6.624 16.737 1.00 37.23 102 CYS A C 1
ATOM 600 O O . CYS A 1 99 ? 2.885 -6.816 17.808 1.00 37.18 102 CYS A O 1
ATOM 603 N N . ASN A 1 100 ? 4.308 -5.602 16.520 1.00 30.15 103 ASN A N 1
ATOM 604 C CA . ASN A 1 100 ? 4.585 -4.523 17.471 1.00 27.69 103 ASN A CA 1
ATOM 605 C C . ASN A 1 100 ? 4.288 -3.198 16.800 1.00 25.46 103 ASN A C 1
ATOM 606 O O . ASN A 1 100 ? 5.095 -2.721 15.993 1.00 22.80 103 ASN A O 1
ATOM 611 N N . ALA A 1 101 ? 3.130 -2.612 17.115 1.00 21.04 104 ALA A N 1
ATOM 612 C CA . ALA A 1 101 ? 2.688 -1.374 16.484 1.00 20.52 104 ALA A CA 1
ATOM 613 C C . ALA A 1 101 ? 1.767 -0.563 17.375 1.00 21.05 104 ALA A C 1
ATOM 614 O O . ALA A 1 101 ? 1.380 -1.044 18.426 1.00 21.25 104 ALA A O 1
ATOM 616 N N . ILE A 1 102 ? 1.394 0.659 16.943 1.00 17.63 105 ILE A N 1
ATOM 617 C CA . ILE A 1 102 ? 0.421 1.496 17.688 1.00 18.11 105 ILE A CA 1
ATOM 618 C C . ILE A 1 102 ? -0.949 0.808 17.606 1.00 20.23 105 ILE A C 1
ATOM 619 O O . ILE A 1 102 ? -1.682 0.744 18.596 1.00 17.97 105 ILE A O 1
ATOM 624 N N . ILE A 1 103 ? -1.269 0.274 16.418 1.00 17.77 106 ILE A N 1
ATOM 625 C CA . ILE A 1 103 ? -2.462 -0.541 16.183 1.00 16.67 106 ILE A CA 1
ATOM 626 C C . ILE A 1 103 ? -1.991 -1.826 15.538 1.00 21.15 106 ILE A C 1
ATOM 627 O O . ILE A 1 103 ? -1.419 -1.791 14.439 1.00 19.95 106 ILE A O 1
ATOM 632 N N . TYR A 1 104 ? -2.224 -2.954 16.211 1.00 18.23 107 TYR A N 1
ATOM 633 C CA . TYR A 1 104 ? -1.860 -4.239 15.647 1.00 18.27 107 TYR A CA 1
ATOM 634 C C . TYR A 1 104 ? -3.028 -5.190 15.731 1.00 20.50 107 TYR A C 1
ATOM 635 O O . TYR A 1 104 ? -3.956 -4.991 16.517 1.00 18.51 107 TYR A O 1
ATOM 644 N N . ALA A 1 105 ? -2.965 -6.262 14.946 1.00 19.46 108 ALA A N 1
ATOM 645 C CA . ALA A 1 105 ? -3.980 -7.306 15.009 1.00 20.30 108 ALA A CA 1
ATOM 646 C C . ALA A 1 105 ? -3.326 -8.625 14.703 1.00 26.95 108 ALA A C 1
ATOM 647 O O . ALA A 1 105 ? -2.494 -8.710 13.802 1.00 26.97 108 ALA A O 1
ATOM 649 N N . ASP A 1 106 ? -3.677 -9.639 15.477 1.00 24.31 109 ASP A N 1
ATOM 650 C CA . ASP A 1 106 ? -3.145 -10.979 15.337 1.00 23.40 109 ASP A CA 1
ATOM 651 C C . ASP A 1 106 ? -4.288 -11.976 15.161 1.00 25.71 109 ASP A C 1
ATOM 652 O O . ASP A 1 106 ? -5.042 -12.228 16.103 1.00 25.54 109 ASP A O 1
ATOM 657 N N . LYS A 1 107 ? -4.398 -12.539 13.946 1.00 23.42 110 LYS A N 1
ATOM 658 C CA . LYS A 1 107 ? -5.353 -13.569 13.540 1.00 25.07 110 LYS A CA 1
ATOM 659 C C . LYS A 1 107 ? -6.802 -13.122 13.778 1.00 28.82 110 LYS A C 1
ATOM 660 O O . LYS A 1 107 ? -7.615 -13.885 14.309 1.00 30.15 110 LYS A O 1
ATOM 666 N N . GLN A 1 108 ? -7.116 -11.878 13.374 1.00 23.40 111 GLN A N 1
ATOM 667 C CA . GLN A 1 108 ? -8.458 -11.312 13.475 1.00 23.09 111 GLN A CA 1
ATOM 668 C C . GLN A 1 108 ? -9.101 -11.247 12.088 1.00 26.96 111 GLN A C 1
ATOM 669 O O . GLN A 1 108 ? -8.400 -11.335 11.086 1.00 26.80 111 GLN A O 1
ATOM 675 N N . LYS A 1 109 ? -10.425 -11.038 12.030 1.00 22.69 112 LYS A N 1
ATOM 676 C CA . LYS A 1 109 ? -11.091 -10.908 10.730 1.00 21.96 112 LYS A CA 1
ATOM 677 C C . LYS A 1 109 ? -12.033 -9.698 10.726 1.00 24.20 112 LYS A C 1
ATOM 678 O O . LYS A 1 109 ? -12.502 -9.269 11.781 1.00 21.28 112 LYS A O 1
ATOM 684 N N . ASN A 1 110 ? -12.347 -9.184 9.522 1.00 21.75 113 ASN A N 1
ATOM 685 C CA . ASN A 1 110 ? -13.269 -8.067 9.330 1.00 22.11 113 ASN A CA 1
ATOM 686 C C . ASN A 1 110 ? -12.857 -6.883 10.230 1.00 26.02 113 ASN A C 1
ATOM 687 O O . ASN A 1 110 ? -13.617 -6.428 11.083 1.00 26.21 113 ASN A O 1
ATOM 692 N N . ILE A 1 111 ? -11.635 -6.397 10.040 1.00 22.20 114 ILE A N 1
ATOM 693 C CA . ILE A 1 111 ? -11.117 -5.291 10.862 1.00 21.48 114 ILE A CA 1
ATOM 694 C C . ILE A 1 111 ? -10.778 -4.104 9.977 1.00 24.50 114 ILE A C 1
ATOM 695 O O . ILE A 1 111 ? -10.508 -4.250 8.787 1.00 23.92 114 ILE A O 1
ATOM 700 N N . GLY A 1 112 ? -10.750 -2.932 10.574 1.00 21.47 115 GLY A N 1
ATOM 701 C CA . GLY A 1 112 ? -10.446 -1.742 9.810 1.00 20.58 115 GLY A CA 1
ATOM 702 C C . GLY A 1 112 ? -9.906 -0.573 10.590 1.00 23.12 115 GLY A C 1
ATOM 703 O O . GLY A 1 112 ? -10.043 -0.499 11.812 1.00 20.41 115 GLY A O 1
ATOM 704 N N . ILE A 1 113 ? -9.249 0.326 9.852 1.00 21.05 116 ILE A N 1
ATOM 705 C CA . ILE A 1 113 ? -8.722 1.614 10.303 1.00 20.08 116 ILE A CA 1
ATOM 706 C C . ILE A 1 113 ? -9.108 2.613 9.227 1.00 23.74 116 ILE A C 1
ATOM 707 O O . ILE A 1 113 ? -8.810 2.391 8.055 1.00 24.89 116 ILE A O 1
ATOM 712 N N . GLY A 1 114 ? -9.773 3.683 9.625 1.00 21.13 117 GLY A N 1
ATOM 713 C CA . GLY A 1 114 ? -10.218 4.721 8.709 1.00 21.51 117 GLY A CA 1
ATOM 714 C C . GLY A 1 114 ? -10.239 6.096 9.334 1.00 24.29 117 GLY A C 1
ATOM 715 O O . GLY A 1 114 ? -9.827 6.265 10.489 1.00 22.69 117 GLY A O 1
ATOM 716 N N . GLY A 1 115 ? -10.736 7.063 8.567 1.00 21.95 118 GLY A N 1
ATOM 717 C CA . GLY A 1 115 ? -10.822 8.459 8.995 1.00 21.88 118 GLY A CA 1
ATOM 718 C C . GLY A 1 115 ? -9.678 9.287 8.452 1.00 23.93 118 GLY A C 1
ATOM 719 O O . GLY A 1 115 ? -8.603 8.755 8.166 1.00 22.97 118 GLY A O 1
ATOM 720 N N . LYS A 1 116 ? -9.890 10.596 8.299 1.00 21.24 119 LYS A N 1
ATOM 721 C CA . LYS A 1 116 ? -8.873 11.481 7.715 1.00 21.59 119 LYS A CA 1
ATOM 722 C C . LYS A 1 116 ? -7.881 12.031 8.747 1.00 25.74 119 LYS A C 1
ATOM 723 O O . LYS A 1 116 ? -7.064 12.891 8.407 1.00 25.81 119 LYS A O 1
ATOM 729 N N . GLY A 1 117 ? -7.921 11.489 9.969 1.00 20.18 120 GLY A N 1
ATOM 730 C CA . GLY A 1 117 ? -7.021 11.866 11.052 1.00 19.87 120 GLY A CA 1
ATOM 731 C C . GLY A 1 117 ? -5.614 11.334 10.854 1.00 23.53 120 GLY A C 1
ATOM 732 O O . GLY A 1 117 ? -5.296 10.771 9.803 1.00 21.26 120 GLY A O 1
ATOM 733 N N . ILE A 1 118 ? -4.779 11.467 11.899 1.00 18.70 121 ILE A N 1
ATOM 734 C CA . ILE A 1 118 ? -3.359 11.119 11.863 1.00 17.71 121 ILE A CA 1
ATOM 735 C C . ILE A 1 118 ? -3.015 10.115 12.963 1.00 22.03 121 ILE A C 1
ATOM 736 O O . ILE A 1 118 ? -3.575 10.177 14.061 1.00 20.99 121 ILE A O 1
ATOM 741 N N . ILE A 1 119 ? -2.101 9.193 12.647 1.00 17.93 122 ILE A N 1
ATOM 742 C CA . ILE A 1 119 ? -1.423 8.297 13.591 1.00 17.66 122 ILE A CA 1
ATOM 743 C C . ILE A 1 119 ? 0.022 8.802 13.604 1.00 20.44 122 ILE A C 1
ATOM 744 O O . ILE A 1 119 ? 0.695 8.756 12.564 1.00 18.38 122 ILE A O 1
ATOM 749 N N . ASP A 1 120 ? 0.462 9.368 14.747 1.00 17.69 123 ASP A N 1
ATOM 750 C CA . ASP A 1 120 ? 1.773 10.013 14.918 1.00 17.48 123 ASP A CA 1
ATOM 751 C C . ASP A 1 120 ? 2.704 9.140 15.755 1.00 20.16 123 ASP A C 1
ATOM 752 O O . ASP A 1 120 ? 2.470 8.943 16.961 1.00 19.23 123 ASP A O 1
ATOM 757 N N . GLY A 1 121 ? 3.768 8.667 15.105 1.00 16.22 124 GLY A N 1
ATOM 758 C CA . GLY A 1 121 ? 4.729 7.746 15.713 1.00 16.27 124 GLY A CA 1
ATOM 759 C C . GLY A 1 121 ? 5.746 8.321 16.663 1.00 20.50 124 GLY A C 1
ATOM 760 O O . GLY A 1 121 ? 6.383 7.552 17.400 1.00 22.39 124 GLY A O 1
ATOM 761 N N . ARG A 1 122 ? 5.952 9.667 16.643 1.00 17.03 125 ARG A N 1
ATOM 762 C CA . ARG A 1 122 ? 6.941 10.360 17.495 1.00 15.50 125 ARG A CA 1
ATOM 763 C C . ARG A 1 122 ? 8.269 9.595 17.512 1.00 19.76 125 ARG A C 1
ATOM 764 O O . ARG A 1 122 ? 8.832 9.324 18.570 1.00 19.45 125 ARG A O 1
ATOM 772 N N . SER A 1 123 ? 8.751 9.221 16.313 1.00 17.48 126 SER A N 1
ATOM 773 C CA . SER A 1 123 ? 9.903 8.357 16.102 1.00 16.62 126 SER A CA 1
ATOM 774 C C . SER A 1 123 ? 11.149 8.699 16.932 1.00 20.85 126 SER A C 1
ATOM 775 O O . SER A 1 123 ? 11.695 7.787 17.538 1.00 21.07 126 SER A O 1
ATOM 778 N N . ILE A 1 124 ? 11.597 9.965 16.967 1.00 17.87 127 ILE A N 1
ATOM 779 C CA . ILE A 1 124 ? 12.830 10.324 17.682 1.00 19.04 127 ILE A CA 1
ATOM 780 C C . ILE A 1 124 ? 12.676 10.040 19.182 1.00 21.77 127 ILE A C 1
ATOM 781 O O . ILE A 1 124 ? 13.515 9.337 19.750 1.00 19.82 127 ILE A O 1
ATOM 786 N N . ALA A 1 125 ? 11.606 10.524 19.797 1.00 19.54 128 ALA A N 1
ATOM 787 C CA . ALA A 1 125 ? 11.364 10.323 21.235 1.00 19.35 128 ALA A CA 1
ATOM 788 C C . ALA A 1 125 ? 11.118 8.855 21.594 1.00 20.36 128 ALA A C 1
ATOM 789 O O . ALA A 1 125 ? 11.624 8.398 22.616 1.00 18.38 128 ALA A O 1
ATOM 791 N N . VAL A 1 126 ? 10.381 8.107 20.742 1.00 17.77 129 VAL A N 1
ATOM 792 C CA . VAL A 1 126 ? 10.091 6.674 20.972 1.00 15.75 129 VAL A CA 1
ATOM 793 C C . VAL A 1 126 ? 11.398 5.858 20.842 1.00 18.32 129 VAL A C 1
ATOM 794 O O . VAL A 1 126 ? 11.693 5.026 21.712 1.00 16.49 129 VAL A O 1
ATOM 798 N N . ARG A 1 127 ? 12.184 6.099 19.770 1.00 16.28 130 ARG A N 1
ATOM 799 C CA . ARG A 1 127 ? 13.458 5.378 19.561 1.00 17.30 130 ARG A CA 1
ATOM 800 C C . ARG A 1 127 ? 14.492 5.706 20.654 1.00 22.58 130 ARG A C 1
ATOM 801 O O . ARG A 1 127 ? 15.257 4.821 21.035 1.00 21.80 130 ARG A O 1
ATOM 809 N N . ALA A 1 128 ? 14.485 6.946 21.185 1.00 20.87 131 ALA A N 1
ATOM 810 C CA . ALA A 1 128 ? 15.417 7.347 22.263 1.00 22.22 131 ALA A CA 1
ATOM 811 C C . ALA A 1 128 ? 15.096 6.577 23.547 1.00 24.67 131 ALA A C 1
ATOM 812 O O . ALA A 1 128 ? 16.009 6.222 24.293 1.00 24.36 131 ALA A O 1
ATOM 814 N N . SER A 1 129 ? 13.790 6.308 23.793 1.00 20.22 132 SER A N 1
ATOM 815 C CA . SER A 1 129 ? 13.334 5.521 24.934 1.00 19.19 132 SER A CA 1
ATOM 816 C C . SER A 1 129 ? 13.867 4.079 24.796 1.00 21.97 132 SER A C 1
ATOM 817 O O . SER A 1 129 ? 14.427 3.530 25.756 1.00 22.05 132 SER A O 1
ATOM 820 N N . VAL A 1 130 ? 13.745 3.498 23.591 1.00 18.20 133 VAL A N 1
ATOM 821 C CA . VAL A 1 130 ? 14.254 2.153 23.284 1.00 19.54 133 VAL A CA 1
ATOM 822 C C . VAL A 1 130 ? 15.781 2.123 23.518 1.00 26.88 133 VAL A C 1
ATOM 823 O O . VAL A 1 130 ? 16.261 1.236 24.234 1.00 27.67 133 VAL A O 1
ATOM 827 N N . GLU A 1 131 ? 16.517 3.104 22.905 1.00 24.34 134 GLU A N 1
ATOM 828 C CA A GLU A 1 131 ? 17.980 3.252 22.984 0.50 24.56 134 GLU A CA 1
ATOM 829 C CA B GLU A 1 131 ? 17.977 3.237 22.981 0.50 24.60 134 GLU A CA 1
ATOM 830 C C . GLU A 1 131 ? 18.458 3.236 24.438 1.00 28.13 134 GLU A C 1
ATOM 831 O O . GLU A 1 131 ? 19.398 2.517 24.761 1.00 28.27 134 GLU A O 1
ATOM 842 N N . GLU A 1 132 ? 17.801 4.034 25.307 1.00 24.23 135 GLU A N 1
ATOM 843 C CA . GLU A 1 132 ? 18.127 4.174 26.724 1.00 24.35 135 GLU A CA 1
ATOM 844 C C . GLU A 1 132 ? 18.048 2.831 27.458 1.00 25.59 135 GLU A C 1
ATOM 845 O O . GLU A 1 132 ? 18.953 2.513 28.231 1.00 25.31 135 GLU A O 1
ATOM 851 N N . GLN A 1 133 ? 16.985 2.041 27.208 1.00 20.84 136 GLN A N 1
ATOM 852 C CA . GLN A 1 133 ? 16.814 0.763 27.891 1.00 19.96 136 GLN A CA 1
ATOM 853 C C . GLN A 1 133 ? 17.827 -0.262 27.386 1.00 24.31 136 GLN A C 1
ATOM 854 O O . GLN A 1 133 ? 18.343 -1.020 28.204 1.00 23.61 136 GLN A O 1
ATOM 860 N N . LEU A 1 134 ? 18.177 -0.229 26.069 1.00 22.99 137 LEU A N 1
ATOM 861 C CA . LEU A 1 134 ? 19.229 -1.095 25.504 1.00 25.14 137 LEU A CA 1
ATOM 862 C C . LEU A 1 134 ? 20.598 -0.790 26.121 1.00 32.15 137 LEU A C 1
ATOM 863 O O . LEU A 1 134 ? 21.321 -1.722 26.490 1.00 32.67 137 LEU A O 1
ATOM 868 N N . GLN A 1 135 ? 20.949 0.516 26.231 1.00 29.07 138 GLN A N 1
ATOM 869 C CA . GLN A 1 135 ? 22.238 0.962 26.769 1.00 30.69 138 GLN A CA 1
ATOM 870 C C . GLN A 1 135 ? 22.396 0.557 28.252 1.00 33.63 138 GLN A C 1
ATOM 871 O O . GLN A 1 135 ? 23.504 0.219 28.658 1.00 32.39 138 GLN A O 1
ATOM 877 N N . LYS A 1 136 ? 21.284 0.528 29.024 1.00 29.68 139 LYS A N 1
ATOM 878 C CA . LYS A 1 136 ? 21.261 0.126 30.438 1.00 29.46 139 LYS A CA 1
ATOM 879 C C . LYS A 1 136 ? 21.259 -1.403 30.583 1.00 32.57 139 LYS A C 1
ATOM 880 O O . LYS A 1 136 ? 21.466 -1.921 31.679 1.00 32.46 139 LYS A O 1
ATOM 886 N N . GLY A 1 137 ? 21.022 -2.097 29.482 1.00 29.82 140 GLY A N 1
ATOM 887 C CA . GLY A 1 137 ? 20.976 -3.555 29.432 1.00 30.05 140 GLY A CA 1
ATOM 888 C C . GLY A 1 137 ? 19.706 -4.144 30.003 1.00 32.07 140 GLY A C 1
ATOM 889 O O . GLY A 1 137 ? 19.684 -5.326 30.351 1.00 33.76 140 GLY A O 1
ATOM 890 N N . HIS A 1 138 ? 18.633 -3.327 30.106 1.00 24.69 141 HIS A N 1
ATOM 891 C CA . HIS A 1 138 ? 17.332 -3.752 30.624 1.00 23.45 141 HIS A CA 1
ATOM 892 C C . HIS A 1 138 ? 16.571 -4.575 29.579 1.00 28.80 141 HIS A C 1
ATOM 893 O O . HIS A 1 138 ? 15.665 -5.346 29.925 1.00 29.46 141 HIS A O 1
ATOM 900 N N . ILE A 1 139 ? 16.951 -4.403 28.313 1.00 24.87 142 ILE A N 1
ATOM 901 C CA . ILE A 1 139 ? 16.467 -5.131 27.132 1.00 25.58 142 ILE A CA 1
ATOM 902 C C . ILE A 1 139 ? 17.686 -5.406 26.241 1.00 31.23 142 ILE A C 1
ATOM 903 O O . ILE A 1 139 ? 18.677 -4.678 26.328 1.00 30.34 142 ILE A O 1
ATOM 908 N N . GLU A 1 140 ? 17.631 -6.457 25.417 1.00 31.41 143 GLU A N 1
ATOM 909 C CA . GLU A 1 140 ? 18.755 -6.818 24.539 1.00 32.85 143 GLU A CA 1
ATOM 910 C C . GLU A 1 140 ? 18.352 -6.807 23.066 1.00 35.25 143 GLU A C 1
ATOM 911 O O . GLU A 1 140 ? 17.233 -7.178 22.734 1.00 35.07 143 GLU A O 1
ATOM 917 N N . GLY A 1 141 ? 19.276 -6.398 22.203 1.00 31.53 144 GLY A N 1
ATOM 918 C CA . GLY A 1 141 ? 19.050 -6.378 20.762 1.00 30.08 144 GLY A CA 1
ATOM 919 C C . GLY A 1 141 ? 19.390 -5.059 20.118 1.00 31.69 144 GLY A C 1
ATOM 920 O O . GLY A 1 141 ? 20.364 -4.404 20.489 1.00 30.51 144 GLY A O 1
ATOM 921 N N . ASN A 1 142 ? 18.593 -4.690 19.118 1.00 28.41 145 ASN A N 1
ATOM 922 C CA . ASN A 1 142 ? 18.720 -3.436 18.377 1.00 28.62 145 ASN A CA 1
ATOM 923 C C . ASN A 1 142 ? 17.440 -2.649 18.552 1.00 31.26 145 ASN A C 1
ATOM 924 O O . ASN A 1 142 ? 16.419 -3.229 18.947 1.00 30.75 145 ASN A O 1
ATOM 929 N N . VAL A 1 143 ? 17.475 -1.346 18.236 1.00 27.83 146 VAL A N 1
ATOM 930 C CA . VAL A 1 143 ? 16.307 -0.472 18.357 1.00 27.37 146 VAL A CA 1
ATOM 931 C C . VAL A 1 143 ? 15.143 -1.033 17.505 1.00 29.67 146 VAL A C 1
ATOM 932 O O . VAL A 1 143 ? 14.005 -1.054 17.985 1.00 26.72 146 VAL A O 1
ATOM 936 N N . SER A 1 144 ? 15.448 -1.577 16.299 1.00 28.78 147 SER A N 1
ATOM 937 C CA . SER A 1 144 ? 14.459 -2.150 15.367 1.00 29.99 147 SER A CA 1
ATOM 938 C C . SER A 1 144 ? 13.636 -3.298 15.978 1.00 32.55 147 SER A C 1
ATOM 939 O O . SER A 1 144 ? 12.484 -3.489 15.585 1.00 32.62 147 SER A O 1
ATOM 942 N N . ASP A 1 145 ? 14.199 -4.030 16.951 1.00 29.37 148 ASP A N 1
ATOM 943 C CA . ASP A 1 145 ? 13.500 -5.134 17.617 1.00 28.55 148 ASP A CA 1
ATOM 944 C C . ASP A 1 145 ? 12.346 -4.635 18.509 1.00 30.79 148 ASP A C 1
ATOM 945 O O . ASP A 1 145 ? 11.386 -5.376 18.732 1.00 33.51 148 ASP A O 1
ATOM 950 N N . TYR A 1 146 ? 12.426 -3.380 19.005 1.00 22.97 149 TYR A N 1
ATOM 951 C CA . TYR A 1 146 ? 11.438 -2.831 19.935 1.00 21.30 149 TYR A CA 1
ATOM 952 C C . TYR A 1 146 ? 10.635 -1.638 19.407 1.00 24.76 149 TYR A C 1
ATOM 953 O O . TYR A 1 146 ? 9.538 -1.362 19.910 1.00 23.49 149 TYR A O 1
ATOM 962 N N . ALA A 1 147 ? 11.197 -0.887 18.458 1.00 22.85 150 ALA A N 1
ATOM 963 C CA . ALA A 1 147 ? 10.519 0.293 17.921 1.00 22.58 150 ALA A CA 1
ATOM 964 C C . ALA A 1 147 ? 9.236 -0.139 17.180 1.00 24.36 150 ALA A C 1
ATOM 965 O O . ALA A 1 147 ? 9.288 -1.046 16.340 1.00 22.64 150 ALA A O 1
ATOM 967 N N . PRO A 1 148 ? 8.065 0.427 17.548 1.00 20.55 151 PRO A N 1
ATOM 968 C CA . PRO A 1 148 ? 6.831 -0.031 16.928 1.00 19.46 151 PRO A CA 1
ATOM 969 C C . PRO A 1 148 ? 6.567 0.556 15.559 1.00 22.95 151 PRO A C 1
ATOM 970 O O . PRO A 1 148 ? 6.911 1.702 15.254 1.00 21.07 151 PRO A O 1
ATOM 974 N N . ALA A 1 149 ? 5.868 -0.228 14.753 1.00 20.14 152 ALA A N 1
ATOM 975 C CA . ALA A 1 149 ? 5.318 0.221 13.492 1.00 19.64 152 ALA A CA 1
ATOM 976 C C . ALA A 1 149 ? 4.077 1.058 13.823 1.00 19.09 152 ALA A C 1
ATOM 977 O O . ALA A 1 149 ? 3.652 1.089 14.985 1.00 18.85 152 ALA A O 1
ATOM 979 N N . LEU A 1 150 ? 3.488 1.743 12.842 1.00 16.10 153 LEU A N 1
ATOM 980 C CA . LEU A 1 150 ? 2.243 2.463 13.145 1.00 15.76 153 LEU A CA 1
ATOM 981 C C . LEU A 1 150 ? 1.082 1.475 13.098 1.00 20.22 153 LEU A C 1
ATOM 982 O O . LEU A 1 150 ? 0.243 1.484 13.998 1.00 20.05 153 LEU A O 1
ATOM 987 N N . ILE A 1 151 ? 1.083 0.591 12.081 1.00 18.09 154 ILE A N 1
ATOM 988 C CA . ILE A 1 151 ? 0.097 -0.472 11.856 1.00 19.77 154 ILE A CA 1
ATOM 989 C C . ILE A 1 151 ? 0.817 -1.783 11.552 1.00 24.60 154 ILE A C 1
ATOM 990 O O . ILE A 1 151 ? 1.756 -1.803 10.751 1.00 22.34 154 ILE A O 1
ATOM 995 N N . CYS A 1 152 ? 0.377 -2.879 12.183 1.00 24.74 155 CYS A N 1
ATOM 996 C CA . CYS A 1 152 ? 0.927 -4.207 11.922 1.00 26.93 155 CYS A CA 1
ATOM 997 C C . CYS A 1 152 ? -0.192 -5.249 11.978 1.00 29.06 155 CYS A C 1
ATOM 998 O O . CYS A 1 152 ? -0.818 -5.410 13.029 1.00 26.98 155 CYS A O 1
ATOM 1014 N N . GLU A 1 154 ? -1.045 -9.372 11.270 1.00 22.77 157 GLU A N 1
ATOM 1015 C CA . GLU A 1 154 ? -0.478 -10.696 11.013 1.00 22.49 157 GLU A CA 1
ATOM 1016 C C . GLU A 1 154 ? -1.565 -11.766 11.069 1.00 24.62 157 GLU A C 1
ATOM 1017 O O . GLU A 1 154 ? -2.256 -11.889 12.082 1.00 25.61 157 GLU A O 1
ATOM 1023 N N . GLY A 1 155 ? -1.670 -12.545 10.002 1.00 20.67 158 GLY A N 1
ATOM 1024 C CA . GLY A 1 155 ? -2.628 -13.646 9.892 1.00 22.50 158 GLY A CA 1
ATOM 1025 C C . GLY A 1 155 ? -4.079 -13.205 9.886 1.00 25.56 158 GLY A C 1
ATOM 1026 O O . GLY A 1 155 ? -4.960 -13.978 10.256 1.00 26.01 158 GLY A O 1
ATOM 1027 N N . CYS A 1 156 ? -4.336 -11.965 9.472 1.00 20.65 159 CYS A N 1
ATOM 1028 C CA . CYS A 1 156 ? -5.671 -11.389 9.457 1.00 21.27 159 CYS A CA 1
ATOM 1029 C C . CYS A 1 156 ? -6.371 -11.604 8.115 1.00 25.10 159 CYS A C 1
ATOM 1030 O O . CYS A 1 156 ? -5.717 -11.789 7.093 1.00 23.77 159 CYS A O 1
ATOM 1033 N N . GLU A 1 157 ? -7.713 -11.590 8.126 1.00 22.36 160 GLU A N 1
ATOM 1034 C CA . GLU A 1 157 ? -8.521 -11.754 6.915 1.00 22.24 160 GLU A CA 1
ATOM 1035 C C . GLU A 1 157 ? -9.531 -10.616 6.809 1.00 25.83 160 GLU A C 1
ATOM 1036 O O . GLU A 1 157 ? -10.128 -10.273 7.823 1.00 26.33 160 GLU A O 1
ATOM 1042 N N . ASP A 1 158 ? -9.736 -10.038 5.601 1.00 23.56 161 ASP A N 1
ATOM 1043 C CA . ASP A 1 158 ? -10.694 -8.946 5.340 1.00 24.73 161 ASP A CA 1
ATOM 1044 C C . ASP A 1 158 ? -10.295 -7.711 6.176 1.00 29.65 161 ASP A C 1
ATOM 1045 O O . ASP A 1 158 ? -10.890 -7.410 7.215 1.00 30.15 161 ASP A O 1
ATOM 1050 N N . VAL A 1 159 ? -9.220 -7.048 5.738 1.00 25.65 162 VAL A N 1
ATOM 1051 C CA . VAL A 1 159 ? -8.643 -5.877 6.406 1.00 24.39 162 VAL A CA 1
ATOM 1052 C C . VAL A 1 159 ? -8.882 -4.644 5.535 1.00 28.61 162 VAL A C 1
ATOM 1053 O O . VAL A 1 159 ? -8.492 -4.640 4.369 1.00 29.02 162 VAL A O 1
ATOM 1057 N N . LYS A 1 160 ? -9.480 -3.591 6.113 1.00 22.82 163 LYS A N 1
ATOM 1058 C CA . LYS A 1 160 ? -9.774 -2.379 5.368 1.00 20.29 163 LYS A CA 1
ATOM 1059 C C . LYS A 1 160 ? -9.078 -1.176 6.012 1.00 21.34 163 LYS A C 1
ATOM 1060 O O . LYS A 1 160 ? -9.466 -0.720 7.080 1.00 20.17 163 LYS A O 1
ATOM 1066 N N . ILE A 1 161 ? -8.044 -0.668 5.343 1.00 17.77 164 ILE A N 1
ATOM 1067 C CA . ILE A 1 161 ? -7.293 0.507 5.800 1.00 17.41 164 ILE A CA 1
ATOM 1068 C C . ILE A 1 161 ? -7.590 1.624 4.823 1.00 22.94 164 ILE A C 1
ATOM 1069 O O . ILE A 1 161 ? -7.440 1.418 3.622 1.00 22.89 164 ILE A O 1
ATOM 1074 N N . GLU A 1 162 ? -8.014 2.799 5.312 1.00 22.53 165 GLU A N 1
ATOM 1075 C CA . GLU A 1 162 ? -8.283 3.923 4.410 1.00 22.01 165 GLU A CA 1
ATOM 1076 C C . GLU A 1 162 ? -8.106 5.289 5.068 1.00 23.20 165 GLU A C 1
ATOM 1077 O O . GLU A 1 162 ? -8.190 5.411 6.294 1.00 21.32 165 GLU A O 1
ATOM 1083 N N . GLN A 1 163 ? -7.860 6.313 4.224 1.00 18.88 166 GLN A N 1
ATOM 1084 C CA . GLN A 1 163 ? -7.862 7.767 4.464 1.00 19.33 166 GLN A CA 1
ATOM 1085 C C . GLN A 1 163 ? -6.845 8.305 5.460 1.00 23.70 166 GLN A C 1
ATOM 1086 O O . GLN A 1 163 ? -6.518 9.494 5.384 1.00 22.08 166 GLN A O 1
ATOM 1092 N N . VAL A 1 164 ? -6.431 7.491 6.447 1.00 19.89 167 VAL A N 1
ATOM 1093 C CA . VAL A 1 164 ? -5.544 7.951 7.528 1.00 19.67 167 VAL A CA 1
ATOM 1094 C C . VAL A 1 164 ? -4.182 8.473 7.021 1.00 20.85 167 VAL A C 1
ATOM 1095 O O . VAL A 1 164 ? -3.701 8.070 5.968 1.00 19.09 167 VAL A O 1
ATOM 1099 N N . THR A 1 165 ? -3.594 9.383 7.791 1.00 18.10 168 THR A N 1
ATOM 1100 C CA . THR A 1 165 ? -2.245 9.881 7.566 1.00 18.75 168 THR A CA 1
ATOM 1101 C C . THR A 1 165 ? -1.381 9.150 8.587 1.00 20.93 168 THR A C 1
ATOM 1102 O O . THR A 1 165 ? -1.651 9.219 9.784 1.00 20.61 168 THR A O 1
ATOM 1106 N N . LEU A 1 166 ? -0.379 8.410 8.102 1.00 17.63 169 LEU A N 1
ATOM 1107 C CA . LEU A 1 166 ? 0.559 7.653 8.936 1.00 17.20 169 LEU A CA 1
ATOM 1108 C C . LEU A 1 166 ? 1.813 8.488 8.990 1.00 21.02 169 LEU A C 1
ATOM 1109 O O . LEU A 1 166 ? 2.465 8.701 7.964 1.00 21.39 169 LEU A O 1
ATOM 1114 N N . GLN A 1 167 ? 2.097 9.048 10.155 1.00 16.36 170 GLN A N 1
ATOM 1115 C CA . GLN A 1 167 ? 3.182 10.006 10.262 1.00 15.91 170 GLN A CA 1
ATOM 1116 C C . GLN A 1 167 ? 4.270 9.617 11.240 1.00 20.34 170 GLN A C 1
ATOM 1117 O O . GLN A 1 167 ? 4.003 9.297 12.404 1.00 19.87 170 GLN A O 1
ATOM 1123 N N . ASP A 1 168 ? 5.521 9.773 10.775 1.00 18.15 171 ASP A N 1
ATOM 1124 C CA . ASP A 1 168 ? 6.743 9.686 11.581 1.00 18.40 171 ASP A CA 1
ATOM 1125 C C . ASP A 1 168 ? 6.815 8.392 12.388 1.00 20.19 171 ASP A C 1
ATOM 1126 O O . ASP A 1 168 ? 7.067 8.396 13.589 1.00 19.60 171 ASP A O 1
ATOM 1131 N N . ALA A 1 169 ? 6.633 7.283 11.690 1.00 17.22 172 ALA A N 1
ATOM 1132 C CA . ALA A 1 169 ? 6.695 5.945 12.231 1.00 16.33 172 ALA A CA 1
ATOM 1133 C C . ALA A 1 169 ? 8.036 5.711 12.942 1.00 21.23 172 ALA A C 1
ATOM 1134 O O . ALA A 1 169 ? 9.079 6.094 12.407 1.00 21.64 172 ALA A O 1
ATOM 1136 N N . ALA A 1 170 ? 7.996 5.081 14.145 1.00 16.26 173 ALA A N 1
ATOM 1137 C CA . ALA A 1 170 ? 9.198 4.745 14.920 1.00 16.04 173 ALA A CA 1
ATOM 1138 C C . ALA A 1 170 ? 9.971 3.611 14.259 1.00 20.42 173 ALA A C 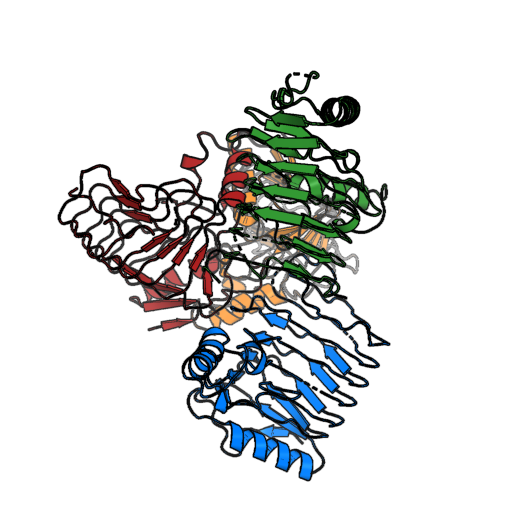1
ATOM 1139 O O . ALA A 1 170 ? 11.143 3.407 14.552 1.00 21.54 173 ALA A O 1
ATOM 1141 N N . ASN A 1 171 ? 9.306 2.866 13.366 1.00 18.18 174 ASN A N 1
ATOM 1142 C CA . ASN A 1 171 ? 9.923 1.773 12.632 1.00 18.19 174 ASN A CA 1
ATOM 1143 C C . ASN A 1 171 ? 9.387 1.866 11.189 1.00 21.58 174 ASN A C 1
ATOM 1144 O O . ASN A 1 171 ? 9.586 2.894 10.563 1.00 21.91 174 ASN A O 1
ATOM 1149 N N . VAL A 1 172 ? 8.683 0.852 10.695 1.00 19.52 175 VAL A N 1
ATOM 1150 C CA . VAL A 1 172 ? 8.042 0.840 9.375 1.00 20.47 175 VAL A CA 1
ATOM 1151 C C . VAL A 1 172 ? 6.633 1.393 9.620 1.00 23.69 175 VAL A C 1
ATOM 1152 O O . VAL A 1 172 ? 6.134 1.252 10.728 1.00 23.24 175 VAL A O 1
ATOM 1156 N N . ALA A 1 173 ? 6.018 2.092 8.656 1.00 19.57 176 ALA A N 1
ATOM 1157 C CA . ALA A 1 173 ? 4.668 2.610 8.917 1.00 18.57 176 ALA A CA 1
ATOM 1158 C C . ALA A 1 173 ? 3.617 1.480 8.950 1.00 23.74 176 ALA A C 1
ATOM 1159 O O . ALA A 1 173 ? 2.781 1.451 9.858 1.00 22.72 176 ALA A O 1
ATOM 1161 N N . GLU A 1 174 ? 3.659 0.565 7.962 1.00 19.30 177 GLU A N 1
ATOM 1162 C CA . GLU A 1 174 ? 2.670 -0.506 7.818 1.00 19.17 177 GLU A CA 1
ATOM 1163 C C . GLU A 1 174 ? 3.318 -1.833 7.612 1.00 23.71 177 GLU A C 1
ATOM 1164 O O . GLU A 1 174 ? 4.189 -1.954 6.751 1.00 23.92 177 GLU A O 1
ATOM 1170 N N . ILE A 1 175 ? 2.841 -2.859 8.318 1.00 20.47 178 ILE A N 1
ATOM 1171 C CA . ILE A 1 175 ? 3.353 -4.229 8.157 1.00 20.11 178 ILE A CA 1
ATOM 1172 C C . ILE A 1 175 ? 2.177 -5.152 7.914 1.00 23.20 178 ILE A C 1
ATOM 1173 O O . ILE A 1 175 ? 1.230 -5.150 8.705 1.00 23.88 178 ILE A O 1
ATOM 1178 N N . TYR A 1 176 ? 2.214 -5.908 6.805 1.00 21.22 179 TYR A N 1
ATOM 1179 C CA . TYR A 1 176 ? 1.179 -6.890 6.459 1.00 21.42 179 TYR A CA 1
ATOM 1180 C C . TYR A 1 176 ? 1.881 -8.212 6.289 1.00 25.07 179 TYR A C 1
ATOM 1181 O O . TYR A 1 176 ? 2.757 -8.353 5.422 1.00 25.66 179 TYR A O 1
ATOM 1190 N N . LYS A 1 177 ? 1.579 -9.149 7.193 1.00 19.37 180 LYS A N 1
ATOM 1191 C CA . LYS A 1 177 ? 2.206 -10.456 7.209 1.00 19.95 180 LYS A CA 1
ATOM 1192 C C . LYS A 1 177 ? 1.150 -11.547 7.230 1.00 24.72 180 LYS A C 1
ATOM 1193 O O . LYS A 1 177 ? 0.315 -11.551 8.131 1.00 25.35 180 LYS A O 1
ATOM 1199 N N . ASP A 1 178 ? 1.188 -12.473 6.236 1.00 22.94 181 ASP A N 1
ATOM 1200 C CA . ASP A 1 178 ? 0.298 -13.645 6.107 1.00 23.53 181 ASP A CA 1
ATOM 1201 C C . ASP A 1 178 ? -1.182 -13.249 6.195 1.00 26.84 181 ASP A C 1
ATOM 1202 O O . ASP A 1 178 ? -1.975 -13.948 6.816 1.00 26.45 181 ASP A O 1
ATOM 1207 N N . CYS A 1 179 ? -1.544 -12.123 5.575 1.00 23.84 182 CYS A N 1
ATOM 1208 C CA . CYS A 1 179 ? -2.913 -11.625 5.571 1.00 23.54 182 CYS A CA 1
ATOM 1209 C C . CYS A 1 179 ? -3.625 -12.000 4.269 1.00 28.05 182 CYS A C 1
ATOM 1210 O O . CYS A 1 179 ? -2.982 -12.233 3.243 1.00 27.42 182 CYS A O 1
ATOM 1213 N N . HIS A 1 180 ? -4.966 -12.055 4.326 1.00 25.35 183 HIS A N 1
ATOM 1214 C CA . HIS A 1 180 ? -5.834 -12.349 3.186 1.00 25.77 183 HIS A CA 1
ATOM 1215 C C . HIS A 1 180 ? -6.814 -11.207 3.002 1.00 25.79 183 HIS A C 1
ATOM 1216 O O . HIS A 1 180 ? -7.418 -10.782 3.980 1.00 24.18 183 HIS A O 1
ATOM 1223 N N . ASN A 1 181 ? -7.038 -10.777 1.759 1.00 22.10 184 ASN A N 1
ATOM 1224 C CA . ASN A 1 181 ? -8.027 -9.759 1.387 1.00 22.43 184 ASN A CA 1
ATOM 1225 C C . ASN A 1 181 ? -7.813 -8.454 2.158 1.00 24.63 184 ASN A C 1
ATOM 1226 O O . ASN A 1 181 ? -8.615 -8.080 3.020 1.00 24.22 184 ASN A O 1
ATOM 1231 N N . VAL A 1 182 ? -6.697 -7.797 1.870 1.00 19.59 185 VAL A N 1
ATOM 1232 C CA . VAL A 1 182 ? -6.338 -6.512 2.475 1.00 19.24 185 VAL A CA 1
ATOM 1233 C C . VAL A 1 182 ? -6.570 -5.421 1.438 1.00 24.57 185 VAL A C 1
ATOM 1234 O O . VAL A 1 182 ? -6.219 -5.608 0.271 1.00 23.04 185 VAL A O 1
ATOM 1238 N N . THR A 1 183 ? -7.176 -4.292 1.857 1.00 22.04 186 THR A N 1
ATOM 1239 C CA . THR A 1 183 ? -7.341 -3.115 0.995 1.00 20.95 186 THR A CA 1
ATOM 1240 C C . THR A 1 183 ? -6.755 -1.931 1.741 1.00 23.00 186 THR A C 1
ATOM 1241 O O . THR A 1 183 ? -6.975 -1.798 2.939 1.00 20.78 186 THR A O 1
ATOM 1245 N N . VAL A 1 184 ? -5.953 -1.111 1.051 1.00 21.98 187 VAL A N 1
ATOM 1246 C CA . VAL A 1 184 ? -5.327 0.116 1.599 1.00 20.70 187 VAL A CA 1
ATOM 1247 C C . VAL A 1 184 ? -5.660 1.225 0.611 1.00 24.58 187 VAL A C 1
ATOM 1248 O O . VAL A 1 184 ? -5.143 1.222 -0.507 1.00 25.76 187 VAL A O 1
ATOM 1252 N N . ASP A 1 185 ? -6.573 2.124 0.985 1.00 20.82 188 ASP A N 1
ATOM 1253 C CA . ASP A 1 185 ? -7.086 3.148 0.079 1.00 20.45 188 ASP A CA 1
ATOM 1254 C C . ASP A 1 185 ? -6.910 4.574 0.584 1.00 22.65 188 ASP A C 1
ATOM 1255 O O . ASP A 1 185 ? -7.297 4.858 1.706 1.00 22.69 188 ASP A O 1
ATOM 1260 N N . LYS A 1 186 ? -6.385 5.488 -0.260 1.00 20.27 189 LYS A N 1
ATOM 1261 C CA . LYS A 1 186 ? -6.236 6.935 0.052 1.00 19.51 189 LYS A CA 1
ATOM 1262 C C . LYS A 1 186 ? -5.409 7.186 1.355 1.00 22.22 189 LYS A C 1
ATOM 1263 O O . LYS A 1 186 ? -5.656 8.148 2.088 1.00 22.81 189 LYS A O 1
ATOM 1269 N N . VAL A 1 187 ? -4.422 6.325 1.618 1.00 17.52 190 VAL A N 1
ATOM 1270 C CA . VAL A 1 187 ? -3.594 6.477 2.821 1.00 16.93 190 VAL A CA 1
ATOM 1271 C C . VAL A 1 187 ? -2.398 7.377 2.479 1.00 19.53 190 VAL A C 1
ATOM 1272 O O . VAL A 1 187 ? -1.883 7.329 1.373 1.00 19.03 190 VAL A O 1
ATOM 1276 N N . VAL A 1 188 ? -2.003 8.231 3.408 1.00 17.44 191 VAL A N 1
ATOM 1277 C CA . VAL A 1 188 ? -0.863 9.117 3.213 1.00 18.08 191 VAL A CA 1
ATOM 1278 C C . VAL A 1 188 ? 0.209 8.687 4.218 1.00 24.14 191 VAL A C 1
ATOM 1279 O O . VAL A 1 188 ? -0.094 8.569 5.409 1.00 24.29 191 VAL A O 1
ATOM 1283 N N . VAL A 1 189 ? 1.444 8.410 3.740 1.00 19.93 192 VAL A N 1
ATOM 1284 C CA . VAL A 1 189 ? 2.549 8.090 4.653 1.00 17.98 192 VAL A CA 1
ATOM 1285 C C . VAL A 1 189 ? 3.508 9.284 4.638 1.00 23.13 192 VAL A C 1
ATOM 1286 O O . VAL A 1 189 ? 4.052 9.618 3.580 1.00 22.93 192 VAL A O 1
ATOM 1290 N N . ASN A 1 190 ? 3.655 9.960 5.801 1.00 20.65 193 ASN A N 1
ATOM 1291 C CA . ASN A 1 190 ? 4.567 11.097 5.972 1.00 21.58 193 ASN A CA 1
ATOM 1292 C C . ASN A 1 190 ? 5.755 10.595 6.761 1.00 23.46 193 ASN A C 1
ATOM 1293 O O . ASN A 1 190 ? 5.580 10.120 7.874 1.00 23.14 193 ASN A O 1
ATOM 1298 N N . ALA A 1 191 ? 6.934 10.576 6.130 1.00 19.07 194 ALA A N 1
ATOM 1299 C CA . ALA A 1 191 ? 8.161 10.031 6.721 1.00 18.95 194 ALA A CA 1
ATOM 1300 C C . ALA A 1 191 ? 8.476 10.628 8.086 1.00 22.24 194 ALA A C 1
ATOM 1301 O O . ALA A 1 191 ? 8.910 9.889 8.964 1.00 20.09 194 ALA A O 1
ATOM 1303 N N . GLY A 1 192 ? 8.245 11.933 8.250 1.00 19.79 195 GLY A N 1
ATOM 1304 C CA . GLY A 1 192 ? 8.600 12.658 9.464 1.00 19.25 195 GLY A CA 1
ATOM 1305 C C . GLY A 1 192 ? 10.108 12.621 9.575 1.00 21.92 195 GLY A C 1
ATOM 1306 O O . GLY A 1 192 ? 10.800 13.000 8.633 1.00 20.59 195 GLY A O 1
ATOM 1307 N N . ALA A 1 193 ? 10.631 12.058 10.672 1.00 19.07 196 ALA A N 1
ATOM 1308 C CA . ALA A 1 193 ? 12.080 11.912 10.839 1.00 18.65 196 ALA A CA 1
ATOM 1309 C C . ALA A 1 193 ? 12.572 10.498 10.409 1.00 22.93 196 ALA A C 1
ATOM 1310 O O . ALA A 1 193 ? 13.758 10.212 10.477 1.00 23.51 196 ALA A O 1
ATOM 1312 N N . SER A 1 194 ? 11.666 9.619 9.981 1.00 20.12 197 SER A N 1
ATOM 1313 C CA . SER A 1 194 ? 12.016 8.241 9.588 1.00 20.27 197 SER A CA 1
ATOM 1314 C C . SER A 1 194 ? 12.697 8.140 8.20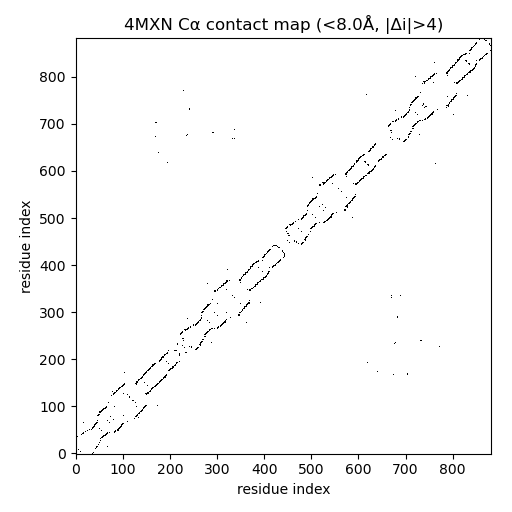5 1.00 25.85 197 SER A C 1
ATOM 1315 O O . SER A 1 194 ? 12.195 8.701 7.224 1.00 24.78 197 SER A O 1
ATOM 1318 N N . ASP A 1 195 ? 13.789 7.357 8.124 1.00 23.53 198 ASP A N 1
ATOM 1319 C CA . ASP A 1 195 ? 14.455 7.070 6.844 1.00 24.52 198 ASP A CA 1
ATOM 1320 C C . ASP A 1 195 ? 14.157 5.618 6.434 1.00 27.59 198 ASP A C 1
ATOM 1321 O O . ASP A 1 195 ? 14.759 5.100 5.486 1.00 28.60 198 ASP A O 1
ATOM 1326 N N . ARG A 1 196 ? 13.247 4.962 7.184 1.00 21.41 199 ARG A N 1
ATOM 1327 C CA . ARG A 1 196 ? 12.866 3.565 7.008 1.00 22.25 199 ARG A CA 1
ATOM 1328 C C . ARG A 1 196 ? 11.775 3.392 5.947 1.00 24.81 199 ARG A C 1
ATOM 1329 O O . ARG A 1 196 ? 11.166 4.371 5.506 1.00 22.25 199 ARG A O 1
ATOM 1337 N N . LYS A 1 197 ? 11.524 2.119 5.558 1.00 22.36 200 LYS A N 1
ATOM 1338 C CA . LYS A 1 197 ? 10.483 1.746 4.599 1.00 21.18 200 LYS A CA 1
ATOM 1339 C C . LYS A 1 197 ? 9.120 2.124 5.144 1.00 23.44 200 LYS A C 1
ATOM 1340 O O . LYS A 1 197 ? 8.950 2.234 6.361 1.00 22.69 200 LYS A O 1
ATOM 1346 N N . ALA A 1 198 ? 8.169 2.387 4.246 1.00 19.99 201 ALA A N 1
ATOM 1347 C CA . ALA A 1 198 ? 6.808 2.744 4.618 1.00 18.79 201 ALA A CA 1
ATOM 1348 C C . ALA A 1 198 ? 5.959 1.500 4.776 1.00 26.15 201 ALA A C 1
ATOM 1349 O O . ALA A 1 198 ? 5.045 1.499 5.599 1.00 25.32 201 ALA A O 1
ATOM 1351 N N . ILE A 1 199 ? 6.208 0.460 3.943 1.00 23.45 202 ILE A N 1
ATOM 1352 C CA . ILE A 1 199 ? 5.385 -0.764 3.951 1.00 23.62 202 ILE A CA 1
ATOM 1353 C C . ILE A 1 199 ? 6.232 -2.005 3.799 1.00 26.04 202 ILE A C 1
ATOM 1354 O O . ILE A 1 199 ? 7.045 -2.088 2.881 1.00 25.40 202 ILE A O 1
ATOM 1359 N N . SER A 1 200 ? 5.965 -3.000 4.669 1.00 21.96 203 SER A N 1
ATOM 1360 C CA . SER A 1 200 ? 6.562 -4.321 4.665 1.00 22.78 203 SER A CA 1
ATOM 1361 C C . SER A 1 200 ? 5.446 -5.335 4.382 1.00 28.22 203 SER A C 1
ATOM 1362 O O . SER A 1 200 ? 4.438 -5.342 5.104 1.00 27.66 203 SER A O 1
ATOM 1365 N N . ILE A 1 201 ? 5.588 -6.142 3.300 1.00 25.69 204 ILE A N 1
ATOM 1366 C CA A ILE A 1 201 ? 4.581 -7.148 2.917 0.50 25.46 204 ILE A CA 1
ATOM 1367 C CA B ILE A 1 201 ? 4.592 -7.156 2.935 0.50 25.59 204 ILE A CA 1
ATOM 1368 C C . ILE A 1 201 ? 5.279 -8.505 2.759 1.00 30.90 204 ILE A C 1
ATOM 1369 O O . ILE A 1 201 ? 6.326 -8.603 2.098 1.00 32.04 204 ILE A O 1
ATOM 1378 N N . SER A 1 202 ? 4.701 -9.544 3.365 1.00 26.42 205 SER A N 1
ATOM 1379 C CA . SER A 1 202 ? 5.207 -10.917 3.266 1.00 26.32 205 SER A CA 1
ATOM 1380 C C . SER A 1 202 ? 4.057 -11.900 3.419 1.00 27.08 205 SER A C 1
ATOM 1381 O O . SER A 1 202 ? 3.178 -11.680 4.258 1.00 22.54 205 SER A O 1
ATOM 1384 N N . GLY A 1 203 ? 4.090 -12.957 2.603 1.00 24.37 206 GLY A N 1
ATOM 1385 C CA . GLY A 1 203 ? 3.129 -14.053 2.586 1.00 24.86 206 GLY A CA 1
ATOM 1386 C C . GLY A 1 203 ? 1.654 -13.696 2.500 1.00 28.61 206 GLY A C 1
ATOM 1387 O O . GLY A 1 203 ? 0.818 -14.474 2.961 1.00 27.51 206 GLY A O 1
ATOM 1388 N N . CYS A 1 204 ? 1.316 -12.540 1.910 1.00 25.04 207 CYS A N 1
ATOM 1389 C CA . CYS A 1 204 ? -0.081 -12.123 1.804 1.00 24.86 207 CYS A CA 1
ATOM 1390 C C . CYS A 1 204 ? -0.751 -12.711 0.563 1.00 28.23 207 CYS A C 1
ATOM 1391 O O . CYS A 1 204 ? -0.087 -13.091 -0.411 1.00 28.40 207 CYS A O 1
ATOM 1394 N N . ASP A 1 205 ? -2.085 -12.787 0.600 1.00 23.84 208 ASP A N 1
ATOM 1395 C CA . ASP A 1 205 ? -2.859 -13.245 -0.542 1.00 23.36 208 ASP A CA 1
ATOM 1396 C C . ASP A 1 205 ? -4.020 -12.278 -0.728 1.00 29.05 208 ASP A C 1
ATOM 1397 O O . ASP A 1 205 ? -5.005 -12.331 0.008 1.00 27.49 208 ASP A O 1
ATOM 1402 N N . GLY A 1 206 ? -3.898 -11.424 -1.735 1.00 28.17 209 GLY A N 1
ATOM 1403 C CA . GLY A 1 206 ? -4.924 -10.443 -2.067 1.00 27.46 209 GLY A CA 1
ATOM 1404 C C . GLY A 1 206 ? -4.688 -9.162 -1.292 1.00 30.94 209 GLY A C 1
ATOM 1405 O O . GLY A 1 206 ? -5.116 -9.031 -0.139 1.00 29.46 209 GLY A O 1
ATOM 1406 N N . VAL A 1 207 ? -3.908 -8.252 -1.882 1.00 27.77 210 VAL A N 1
ATOM 1407 C CA . VAL A 1 207 ? -3.616 -6.938 -1.301 1.00 27.01 210 VAL A CA 1
ATOM 1408 C C . VAL A 1 207 ? -3.853 -5.929 -2.398 1.00 29.03 210 VAL A C 1
ATOM 1409 O O . VAL A 1 207 ? -3.157 -5.952 -3.422 1.00 27.81 210 VAL A O 1
ATOM 1413 N N . LYS A 1 208 ? -4.868 -5.068 -2.204 1.00 24.36 211 LYS A N 1
ATOM 1414 C CA . LYS A 1 208 ? -5.185 -4.045 -3.187 1.00 23.67 211 LYS A CA 1
ATOM 1415 C C . LYS A 1 208 ? -4.892 -2.692 -2.584 1.00 25.11 211 LYS A C 1
ATOM 1416 O O . LYS A 1 208 ? -5.584 -2.270 -1.652 1.00 25.11 211 LYS A O 1
ATOM 1435 N N . THR A 1 210 ? -4.652 1.342 -3.393 1.00 20.78 213 THR A N 1
ATOM 1436 C CA . THR A 1 210 ? -5.116 2.355 -4.346 1.00 20.84 213 THR A CA 1
ATOM 1437 C C . THR A 1 210 ? -5.026 3.774 -3.784 1.00 24.17 213 THR A C 1
ATOM 1438 O O . THR A 1 210 ? -5.395 4.010 -2.632 1.00 22.76 213 THR A O 1
ATOM 1442 N N . ASP A 1 211 ? -4.551 4.719 -4.619 1.00 20.42 214 ASP A N 1
ATOM 1443 C CA . ASP A 1 211 ? -4.460 6.159 -4.308 1.00 20.69 214 ASP A CA 1
ATOM 1444 C C . ASP A 1 211 ? -3.659 6.427 -3.033 1.00 25.42 214 ASP A C 1
ATOM 1445 O O . ASP A 1 211 ? -4.026 7.278 -2.213 1.00 25.26 214 ASP A O 1
ATOM 1450 N N . CYS A 1 212 ? -2.559 5.713 -2.870 1.00 23.24 215 CYS A N 1
ATOM 1451 C CA . CYS A 1 212 ? -1.722 5.930 -1.696 1.00 22.26 215 CYS A CA 1
ATOM 1452 C C . CYS A 1 212 ? -0.566 6.848 -2.034 1.00 26.30 215 CYS A C 1
ATOM 1453 O O . CYS A 1 212 ? -0.020 6.783 -3.139 1.00 25.03 215 CYS A O 1
ATOM 1456 N N . TYR A 1 213 ? -0.245 7.760 -1.100 1.00 23.04 216 TYR A N 1
ATOM 1457 C CA . TYR A 1 213 ? 0.839 8.732 -1.286 1.00 23.43 216 TYR A CA 1
ATOM 1458 C C . TYR A 1 213 ? 1.944 8.480 -0.264 1.00 25.67 216 TYR A C 1
ATOM 1459 O O . TYR A 1 213 ? 1.650 8.291 0.922 1.00 23.94 216 TYR A O 1
ATOM 1468 N N . PHE A 1 214 ? 3.207 8.455 -0.728 1.00 21.27 217 PHE A N 1
ATOM 1469 C CA . PHE A 1 214 ? 4.394 8.281 0.128 1.00 21.10 217 PHE A CA 1
ATOM 1470 C C . PHE A 1 214 ? 5.209 9.566 -0.020 1.00 28.15 217 PHE A C 1
ATOM 1471 O O . PHE A 1 214 ? 5.647 9.856 -1.126 1.00 27.89 217 PHE A O 1
ATOM 1479 N N . ASN A 1 215 ? 5.321 10.392 1.046 1.00 27.53 218 ASN A N 1
ATOM 1480 C CA . ASN A 1 215 ? 5.973 11.700 0.909 1.00 30.03 218 ASN A CA 1
ATOM 1481 C C . ASN A 1 215 ? 7.542 11.645 0.833 1.00 40.08 218 ASN A C 1
ATOM 1482 O O . ASN A 1 215 ? 8.187 12.697 0.704 1.00 40.87 218 ASN A O 1
ATOM 1495 N N . ALA A 1 217 ? 11.383 10.065 -0.671 1.00 51.77 220 ALA A N 1
ATOM 1496 C CA . ALA A 1 217 ? 11.922 9.983 -2.034 1.00 53.45 220 ALA A CA 1
ATOM 1497 C C . ALA A 1 217 ? 12.184 8.538 -2.534 1.00 58.13 220 ALA A C 1
ATOM 1498 O O . ALA A 1 217 ? 11.781 8.230 -3.656 1.00 58.54 220 ALA A O 1
ATOM 1500 N N . GLY A 1 218 ? 12.841 7.687 -1.732 1.00 54.02 221 GLY A N 1
ATOM 1501 C CA . GLY A 1 218 ? 13.195 6.318 -2.131 1.00 53.56 221 GLY A CA 1
ATOM 1502 C C . GLY A 1 218 ? 12.041 5.355 -2.348 1.00 54.13 221 GLY A C 1
ATOM 1503 O O . GLY A 1 218 ? 10.892 5.787 -2.382 1.00 55.53 221 GLY A O 1
ATOM 1504 N N . ASN A 1 219 ? 12.328 4.039 -2.514 1.00 45.83 222 ASN A N 1
ATOM 1505 C CA . ASN A 1 219 ? 11.297 2.995 -2.662 1.00 42.11 222 ASN A CA 1
ATOM 1506 C C . ASN A 1 219 ? 10.646 2.744 -1.282 1.00 38.14 222 ASN A C 1
ATOM 1507 O O . ASN A 1 219 ? 11.329 2.325 -0.342 1.00 36.13 222 ASN A O 1
ATOM 1512 N N . PRO A 1 220 ? 9.330 3.004 -1.159 1.00 30.98 223 PRO A N 1
ATOM 1513 C CA . PRO A 1 220 ? 8.660 2.855 0.148 1.00 28.42 223 PRO A CA 1
ATOM 1514 C C . PRO A 1 220 ? 8.377 1.422 0.571 1.00 29.36 223 PRO A C 1
ATOM 1515 O O . PRO A 1 220 ? 8.118 1.150 1.745 1.00 26.42 223 PRO A O 1
ATOM 1519 N N . LEU A 1 221 ? 8.403 0.519 -0.392 1.00 27.90 224 LEU A N 1
ATOM 1520 C CA . LEU A 1 221 ? 8.001 -0.862 -0.212 1.00 27.67 224 LEU A CA 1
ATOM 1521 C C . LEU A 1 221 ? 9.145 -1.840 0.007 1.00 30.33 224 LEU A C 1
ATOM 1522 O O . LEU A 1 221 ? 10.115 -1.883 -0.751 1.00 30.84 224 LEU A O 1
ATOM 1527 N N . GLU A 1 222 ? 8.976 -2.661 1.032 1.00 24.96 225 GLU A N 1
ATOM 1528 C CA . GLU A 1 222 ? 9.843 -3.785 1.383 1.00 25.65 225 GLU A CA 1
ATOM 1529 C C . GLU A 1 222 ? 8.988 -5.033 1.216 1.00 31.41 225 GLU A C 1
ATOM 1530 O O . GLU A 1 222 ? 7.915 -5.132 1.828 1.00 30.36 225 GLU A O 1
ATOM 1536 N N . SER A 1 223 ? 9.416 -5.952 0.352 1.00 28.64 226 SER A N 1
ATOM 1537 C CA . SER A 1 223 ? 8.667 -7.182 0.122 1.00 29.53 226 SER A CA 1
ATOM 1538 C C . SER A 1 223 ? 9.566 -8.406 0.254 1.00 35.24 226 SER A C 1
ATOM 1539 O O . SER A 1 223 ? 10.696 -8.387 -0.223 1.00 33.79 226 SER A O 1
ATOM 1542 N N . ALA A 1 224 ? 9.051 -9.474 0.898 1.00 33.44 227 ALA A N 1
ATOM 1543 C CA . ALA A 1 224 ? 9.770 -10.752 1.037 1.00 34.03 227 ALA A CA 1
ATOM 1544 C C . ALA A 1 224 ? 9.657 -11.576 -0.249 1.00 37.98 227 ALA A C 1
ATOM 1545 O O . ALA A 1 224 ? 10.323 -12.609 -0.388 1.00 39.57 227 ALA A O 1
ATOM 1547 N N . GLY A 1 225 ? 8.826 -11.100 -1.175 1.00 33.28 228 GLY A N 1
ATOM 1548 C CA . GLY A 1 225 ? 8.541 -11.732 -2.454 1.00 33.42 228 GLY A CA 1
ATOM 1549 C C . GLY A 1 225 ? 7.766 -13.031 -2.319 1.00 36.95 228 GLY A C 1
ATOM 1550 O O . GLY A 1 225 ? 7.863 -13.898 -3.186 1.00 37.11 228 GLY A O 1
ATOM 1551 N N . THR A 1 226 ? 6.982 -13.174 -1.239 1.00 31.99 229 THR A N 1
ATOM 1552 C CA . THR A 1 226 ? 6.209 -14.392 -0.963 1.00 32.21 229 THR A CA 1
ATOM 1553 C C . THR A 1 226 ? 4.683 -14.129 -1.007 1.00 35.78 229 THR A C 1
ATOM 1554 O O . THR A 1 226 ? 3.905 -14.990 -0.579 1.00 34.55 229 THR A O 1
ATOM 1558 N N . SER A 1 227 ? 4.261 -12.970 -1.563 1.00 30.61 230 SER A N 1
ATOM 1559 C CA . SER A 1 227 ? 2.846 -12.613 -1.645 1.00 29.26 230 SER A CA 1
ATOM 1560 C C . SER A 1 227 ? 2.279 -12.796 -3.057 1.00 34.94 230 SER A C 1
ATOM 1561 O O . SER A 1 227 ? 3.033 -12.863 -4.033 1.00 36.62 230 SER A O 1
ATOM 1564 N N . ARG A 1 228 ? 0.950 -12.899 -3.163 1.00 30.46 231 ARG A N 1
ATOM 1565 C CA . ARG A 1 228 ? 0.278 -13.070 -4.455 1.00 30.65 231 ARG A CA 1
ATOM 1566 C C . ARG A 1 228 ? -0.969 -12.199 -4.510 1.00 31.94 231 ARG A C 1
ATOM 1567 O O . ARG A 1 228 ? -1.435 -11.740 -3.462 1.00 28.69 231 ARG A O 1
ATOM 1575 N N . ASN A 1 229 ? -1.502 -11.981 -5.732 1.00 28.95 232 ASN A N 1
ATOM 1576 C CA . ASN A 1 229 ? -2.682 -11.144 -5.981 1.00 29.81 232 ASN A CA 1
ATOM 1577 C C . ASN A 1 229 ? -2.490 -9.730 -5.367 1.00 34.16 232 ASN A C 1
ATOM 1578 O O . ASN A 1 229 ? -3.339 -9.230 -4.631 1.00 33.36 232 ASN A O 1
ATOM 1583 N N . LEU A 1 230 ? -1.346 -9.108 -5.675 1.00 31.64 233 LEU A N 1
ATOM 1584 C CA . LEU A 1 230 ? -1.014 -7.746 -5.262 1.00 32.19 233 LEU A CA 1
ATOM 1585 C C . LEU A 1 230 ? -1.377 -6.790 -6.388 1.00 36.04 233 LEU A C 1
ATOM 1586 O O . LEU A 1 230 ? -0.950 -7.012 -7.529 1.00 35.54 233 LEU A O 1
ATOM 1591 N N . ILE A 1 231 ? -2.203 -5.771 -6.100 1.00 31.96 234 ILE A N 1
ATOM 1592 C CA . ILE A 1 231 ? -2.615 -4.792 -7.111 1.00 32.48 234 ILE A CA 1
ATOM 1593 C C . ILE A 1 231 ? -2.390 -3.388 -6.558 1.00 36.80 234 ILE A C 1
ATOM 1594 O O . ILE A 1 231 ? -3.039 -2.983 -5.587 1.00 36.89 234 ILE A O 1
ATOM 1599 N N . PHE A 1 232 ? -1.488 -2.650 -7.195 1.00 31.75 235 PHE A N 1
ATOM 1600 C CA . PHE A 1 232 ? -1.156 -1.270 -6.845 1.00 31.36 235 PHE A CA 1
ATOM 1601 C C . PHE A 1 232 ? -1.693 -0.358 -7.936 1.00 34.30 235 PHE A C 1
ATOM 1602 O O . PHE A 1 232 ? -1.304 -0.510 -9.098 1.00 34.91 235 PHE A O 1
ATOM 1610 N N . THR A 1 233 ? -2.622 0.554 -7.578 1.00 27.88 236 THR A N 1
ATOM 1611 C CA . THR A 1 233 ? -3.220 1.500 -8.531 1.00 27.10 236 THR A CA 1
ATOM 1612 C C . THR A 1 233 ? -2.972 2.902 -8.029 1.00 29.95 236 THR A C 1
ATOM 1613 O O . THR A 1 233 ? -3.406 3.227 -6.925 1.00 28.79 236 THR A O 1
ATOM 1617 N N . ASN A 1 234 ? -2.308 3.737 -8.845 1.00 25.64 237 ASN A N 1
ATOM 1618 C CA . ASN A 1 234 ? -2.012 5.136 -8.524 1.00 25.27 237 ASN A CA 1
ATOM 1619 C C . ASN A 1 234 ? -1.386 5.289 -7.093 1.00 28.70 237 ASN A C 1
ATOM 1620 O O . ASN A 1 234 ? -1.850 6.094 -6.275 1.00 28.36 237 ASN A O 1
ATOM 1625 N N . CYS A 1 235 ? -0.351 4.484 -6.799 1.00 24.70 238 CYS A N 1
ATOM 1626 C CA . CYS A 1 235 ? 0.412 4.584 -5.548 1.00 24.81 238 CYS A CA 1
ATOM 1627 C C . CYS A 1 235 ? 1.729 5.214 -5.927 1.00 30.26 238 CYS A C 1
ATOM 1628 O O . CYS A 1 235 ? 2.448 4.651 -6.754 1.00 29.86 238 CYS A O 1
ATOM 1631 N N . ILE A 1 236 ? 1.977 6.455 -5.468 1.00 27.11 239 ILE A N 1
ATOM 1632 C CA . ILE A 1 236 ? 3.127 7.230 -5.940 1.00 27.51 239 ILE A CA 1
ATOM 1633 C C . ILE A 1 236 ? 3.985 7.877 -4.836 1.00 29.03 239 ILE A C 1
ATOM 1634 O O . ILE A 1 236 ? 3.523 8.086 -3.720 1.00 25.48 239 ILE A O 1
ATOM 1639 N N . THR A 1 237 ? 5.230 8.250 -5.213 1.00 26.74 240 THR A N 1
ATOM 1640 C CA . THR A 1 237 ? 6.184 9.018 -4.408 1.00 26.65 240 THR A CA 1
ATOM 1641 C C . THR A 1 237 ? 6.077 10.508 -4.886 1.00 32.92 240 THR A C 1
ATOM 1642 O O . THR A 1 237 ? 5.409 10.733 -5.903 1.00 32.50 240 THR A O 1
ATOM 1646 N N . PRO A 1 238 ? 6.684 11.533 -4.200 1.00 31.77 241 PRO A N 1
ATOM 1647 C CA . PRO A 1 238 ? 6.505 12.941 -4.619 1.00 32.71 241 PRO A CA 1
ATOM 1648 C C . PRO A 1 238 ? 6.797 13.274 -6.093 1.00 39.05 241 PRO A C 1
ATOM 1649 O O . PRO A 1 238 ? 6.199 14.217 -6.617 1.00 39.66 241 PRO A O 1
ATOM 1653 N N . ASP A 1 239 ? 7.694 12.517 -6.756 1.00 37.46 242 ASP A N 1
ATOM 1654 C CA . ASP A 1 239 ? 8.040 12.692 -8.179 1.00 38.91 242 ASP A CA 1
ATOM 1655 C C . ASP A 1 239 ? 6.920 12.182 -9.105 1.00 42.76 242 ASP A C 1
ATOM 1656 O O . ASP A 1 239 ? 6.924 12.501 -10.297 1.00 44.32 242 ASP A O 1
ATOM 1661 N N . GLY A 1 240 ? 5.984 11.402 -8.554 1.00 36.98 243 GLY A N 1
ATOM 1662 C CA . GLY A 1 240 ? 4.861 10.845 -9.297 1.00 36.53 243 GLY A CA 1
ATOM 1663 C C . GLY A 1 240 ? 5.106 9.452 -9.846 1.00 40.33 243 GLY A C 1
ATOM 1664 O O . GLY A 1 240 ? 4.244 8.906 -10.534 1.00 41.20 243 GLY A O 1
ATOM 1665 N N . LYS A 1 241 ? 6.288 8.869 -9.549 1.00 36.11 244 LYS A N 1
ATOM 1666 C CA . LYS A 1 241 ? 6.702 7.525 -9.963 1.00 35.87 244 LYS A CA 1
ATOM 1667 C C . LYS A 1 241 ? 5.884 6.480 -9.216 1.00 37.14 244 LYS A C 1
ATOM 1668 O O . LYS A 1 241 ? 5.675 6.604 -8.000 1.00 35.26 244 LYS A O 1
ATOM 1674 N N . ALA A 1 242 ? 5.424 5.455 -9.954 1.00 31.73 245 ALA A N 1
ATOM 1675 C CA . ALA A 1 242 ? 4.601 4.363 -9.439 1.00 30.11 245 ALA A CA 1
ATOM 1676 C C . ALA A 1 242 ? 5.313 3.555 -8.352 1.00 34.20 245 ALA A C 1
ATOM 1677 O O . ALA A 1 242 ? 6.523 3.334 -8.415 1.00 34.49 245 ALA A O 1
ATOM 1679 N N . VAL A 1 243 ? 4.548 3.160 -7.334 1.00 30.51 246 VAL A N 1
ATOM 1680 C CA . VAL A 1 243 ? 4.971 2.314 -6.217 1.00 29.92 246 VAL A CA 1
ATOM 1681 C C . VAL A 1 243 ? 4.247 0.971 -6.422 1.00 38.54 246 VAL A C 1
ATOM 1682 O O . VAL A 1 243 ? 3.009 0.945 -6.453 1.00 39.41 246 VAL A O 1
ATOM 1686 N N . SER A 1 244 ? 5.008 -0.121 -6.627 1.00 35.31 247 SER A N 1
ATOM 1687 C CA . SER A 1 244 ? 4.436 -1.454 -6.856 1.00 47.93 247 SER A CA 1
ATOM 1688 C C . SER A 1 244 ? 5.442 -2.570 -6.592 1.00 68.65 247 SER A C 1
ATOM 1689 O O . SER A 1 244 ? 6.635 -2.316 -6.445 1.00 43.13 247 SER A O 1
ATOM 1691 N N . LYS B 1 20 ? 13.869 37.174 -29.047 1.00 38.94 23 LYS B N 1
ATOM 1692 C CA . LYS B 1 20 ? 12.425 37.368 -29.199 1.00 36.82 23 LYS B CA 1
ATOM 1693 C C . LYS B 1 20 ? 11.654 36.233 -28.459 1.00 34.38 23 LYS B C 1
ATOM 1694 O O . LYS B 1 20 ? 10.924 36.556 -27.536 1.00 31.48 23 LYS B O 1
ATOM 1700 N N . ASP B 1 21 ? 11.862 34.928 -28.799 1.00 28.11 24 ASP B N 1
ATOM 1701 C CA . ASP B 1 21 ? 11.178 33.820 -28.102 1.00 26.32 24 ASP B CA 1
ATOM 1702 C C . ASP B 1 21 ? 12.064 33.148 -27.042 1.00 28.59 24 ASP B C 1
ATOM 1703 O O . ASP B 1 21 ? 13.191 32.736 -27.341 1.00 29.62 24 ASP B O 1
ATOM 1708 N N . TYR B 1 22 ? 11.543 33.032 -25.814 1.00 24.66 25 TYR B N 1
ATOM 1709 C CA . TYR B 1 22 ? 12.243 32.432 -24.663 1.00 23.22 25 TYR B CA 1
ATOM 1710 C C . TYR B 1 22 ? 11.506 31.204 -24.165 1.00 24.23 25 TYR B C 1
ATOM 1711 O O . TYR B 1 22 ? 10.315 31.287 -23.836 1.00 21.54 25 TYR B O 1
ATOM 1720 N N . GLN B 1 23 ? 12.220 30.071 -24.076 1.00 19.78 26 GLN B N 1
ATOM 1721 C CA . GLN B 1 23 ? 11.667 28.810 -23.570 1.00 20.47 26 GLN B CA 1
ATOM 1722 C C . GLN B 1 23 ? 11.733 28.853 -22.043 1.00 23.29 26 GLN B C 1
ATOM 1723 O O . GLN B 1 23 ? 12.756 29.270 -21.504 1.00 24.62 26 GLN B O 1
ATOM 1729 N N . VAL B 1 24 ? 10.657 28.458 -21.348 1.00 17.32 27 VAL B N 1
ATOM 1730 C CA . VAL B 1 24 ? 10.597 28.525 -19.876 1.00 16.41 27 VAL B CA 1
ATOM 1731 C C . VAL B 1 24 ? 11.722 27.730 -19.167 1.00 22.80 27 VAL B C 1
ATOM 1732 O O . VAL B 1 24 ? 12.241 28.206 -18.153 1.00 23.24 27 VAL B O 1
ATOM 1736 N N . ALA B 1 25 ? 12.112 26.556 -19.696 1.00 20.77 28 ALA B N 1
ATOM 1737 C CA . ALA B 1 25 ? 13.163 25.706 -19.108 1.00 21.89 28 ALA B CA 1
ATOM 1738 C C . ALA B 1 25 ? 14.474 26.474 -18.903 1.00 24.80 28 ALA B C 1
ATOM 1739 O O . ALA B 1 25 ? 15.188 26.177 -17.938 1.00 23.81 28 ALA B O 1
ATOM 1754 N N . PHE B 1 27 ? 14.928 29.361 -17.736 1.00 21.83 30 PHE B N 1
ATOM 1755 C CA . PHE B 1 27 ? 14.849 30.137 -16.487 1.00 20.60 30 PHE B CA 1
ATOM 1756 C C . PHE B 1 27 ? 14.615 29.269 -15.250 1.00 23.37 30 PHE B C 1
ATOM 1757 O O . PHE B 1 27 ? 14.306 29.795 -14.176 1.00 21.43 30 PHE B O 1
ATOM 1765 N N . GLY B 1 28 ? 14.796 27.963 -15.399 1.00 21.78 31 GLY B N 1
ATOM 1766 C CA . GLY B 1 28 ? 14.592 27.013 -14.310 1.00 22.64 31 GLY B CA 1
ATOM 1767 C C . GLY B 1 28 ? 13.131 26.738 -13.998 1.00 25.02 31 GLY B C 1
ATOM 1768 O O . GLY B 1 28 ? 12.799 26.303 -12.886 1.00 22.01 31 GLY B O 1
ATOM 1769 N N . ILE B 1 29 ? 12.227 27.037 -14.958 1.00 21.52 32 ILE B N 1
ATOM 1770 C CA . ILE B 1 29 ? 10.787 26.788 -14.793 1.00 20.33 32 ILE B CA 1
ATOM 1771 C C . ILE B 1 29 ? 10.583 25.306 -15.115 1.00 25.29 32 ILE B C 1
ATOM 1772 O O . ILE B 1 29 ? 11.007 24.856 -16.180 1.00 25.29 32 ILE B O 1
ATOM 1777 N N . LYS B 1 30 ? 9.941 24.557 -14.196 1.00 22.51 33 LYS B N 1
ATOM 1778 C CA A LYS B 1 30 ? 9.782 23.105 -14.329 0.33 22.58 33 LYS B CA 1
ATOM 1779 C CA B LYS B 1 30 ? 9.785 23.104 -14.337 0.67 22.83 33 LYS B CA 1
ATOM 1780 C C . LYS B 1 30 ? 8.361 22.686 -14.640 1.00 24.99 33 LYS B C 1
ATOM 1781 O O . LYS B 1 30 ? 7.426 23.134 -13.965 1.00 23.01 33 LYS B O 1
ATOM 1792 N N . SER B 1 31 ? 8.226 21.763 -15.635 1.00 21.53 34 SER B N 1
ATOM 1793 C CA . SER B 1 31 ? 6.963 21.200 -16.143 1.00 20.38 34 SER B CA 1
ATOM 1794 C C . SER B 1 31 ? 6.573 19.866 -15.503 1.00 25.16 34 SER B C 1
ATOM 1795 O O . SER B 1 31 ? 5.869 19.081 -16.147 1.00 24.20 34 SER B O 1
ATOM 1798 N N . ASP B 1 32 ? 6.978 19.631 -14.241 1.00 22.37 35 ASP B N 1
ATOM 1799 C CA . ASP B 1 32 ? 6.734 18.387 -13.513 1.00 23.40 35 ASP B CA 1
ATOM 1800 C C . ASP B 1 32 ? 5.389 18.397 -12.742 1.00 26.18 35 ASP B C 1
ATOM 1801 O O . ASP B 1 32 ? 5.049 17.397 -12.115 1.00 26.71 35 ASP B O 1
ATOM 1806 N N . GLY B 1 33 ? 4.682 19.539 -12.777 1.00 21.69 36 GLY B N 1
ATOM 1807 C CA . GLY B 1 33 ? 3.412 19.753 -12.080 1.00 21.56 36 GLY B CA 1
ATOM 1808 C C . GLY B 1 33 ? 3.457 19.868 -10.565 1.00 26.94 36 GLY B C 1
ATOM 1809 O O . GLY B 1 33 ? 2.400 20.026 -9.947 1.00 27.21 36 GLY B O 1
ATOM 1810 N N . VAL B 1 34 ? 4.660 19.782 -9.947 1.00 24.22 37 VAL B N 1
ATOM 1811 C CA . VAL B 1 34 ? 4.836 19.814 -8.472 1.00 24.07 37 VAL B CA 1
ATOM 1812 C C . VAL B 1 34 ? 5.781 20.970 -8.008 1.00 27.72 37 VAL B C 1
ATOM 1813 O O . VAL B 1 34 ? 5.616 21.470 -6.886 1.00 27.65 37 VAL B O 1
ATOM 1817 N N . THR B 1 35 ? 6.751 21.378 -8.840 1.00 23.62 38 THR B N 1
ATOM 1818 C CA . THR B 1 35 ? 7.663 22.501 -8.537 1.00 22.75 38 THR B CA 1
ATOM 1819 C C . THR B 1 35 ? 6.896 23.822 -8.637 1.00 22.80 38 THR B C 1
ATOM 1820 O O . THR B 1 35 ? 6.273 24.055 -9.673 1.00 19.25 38 THR B O 1
ATOM 1824 N N . LEU B 1 36 ? 6.914 24.673 -7.584 1.00 18.43 39 LEU B N 1
ATOM 1825 C CA . LEU B 1 36 ? 6.199 25.962 -7.624 1.00 16.48 39 LEU B CA 1
ATOM 1826 C C . LEU B 1 36 ? 7.073 26.949 -8.383 1.00 20.92 39 LEU B C 1
ATOM 1827 O O . LEU B 1 36 ? 8.172 27.288 -7.924 1.00 20.98 39 LEU B O 1
ATOM 1832 N N . ASN B 1 37 ? 6.590 27.403 -9.548 1.00 16.65 40 ASN B N 1
ATOM 1833 C CA . ASN B 1 37 ? 7.414 28.191 -10.480 1.00 16.67 40 ASN B CA 1
ATOM 1834 C C . ASN B 1 37 ? 7.222 29.695 -10.433 1.00 19.43 40 ASN B C 1
ATOM 1835 O O . ASN B 1 37 ? 7.829 30.389 -11.243 1.00 19.09 40 ASN B O 1
ATOM 1840 N N . THR B 1 38 ? 6.400 30.209 -9.519 1.00 15.52 41 THR B N 1
ATOM 1841 C CA . THR B 1 38 ? 6.032 31.634 -9.479 1.00 12.86 41 THR B CA 1
ATOM 1842 C C . THR B 1 38 ? 7.232 32.616 -9.616 1.00 16.58 41 THR B C 1
ATOM 1843 O O . THR B 1 38 ? 7.214 33.482 -10.485 1.00 15.11 41 THR B O 1
ATOM 1847 N N . ARG B 1 39 ? 8.237 32.493 -8.748 1.00 12.98 42 ARG B N 1
ATOM 1848 C CA . ARG B 1 39 ? 9.394 33.391 -8.746 1.00 13.63 42 ARG B CA 1
ATOM 1849 C C . ARG B 1 39 ? 10.216 33.291 -10.035 1.00 17.37 42 ARG B C 1
ATOM 1850 O O . ARG B 1 39 ? 10.663 34.330 -10.532 1.00 18.10 42 ARG B O 1
ATOM 1858 N N . SER B 1 40 ? 10.409 32.071 -10.577 1.00 13.93 43 SER B N 1
ATOM 1859 C CA . SER B 1 40 ? 11.196 31.910 -11.812 1.00 14.41 43 SER B CA 1
ATOM 1860 C C . SER B 1 40 ? 10.409 32.415 -13.033 1.00 18.05 43 SER B C 1
ATOM 1861 O O . SER B 1 40 ? 11.011 32.988 -13.938 1.00 16.90 43 SER B O 1
ATOM 1864 N N . ILE B 1 41 ? 9.080 32.223 -13.060 1.00 16.49 44 ILE B N 1
ATOM 1865 C CA . ILE B 1 41 ? 8.241 32.759 -14.147 1.00 16.26 44 ILE B CA 1
ATOM 1866 C C . ILE B 1 41 ? 8.295 34.288 -14.089 1.00 19.28 44 ILE B C 1
ATOM 1867 O O . ILE B 1 41 ? 8.469 34.928 -15.123 1.00 17.64 44 ILE B O 1
ATOM 1872 N N . GLN B 1 42 ? 8.142 34.866 -12.868 1.00 16.55 45 GLN B N 1
ATOM 1873 C CA . GLN B 1 42 ? 8.182 36.316 -12.692 1.00 16.51 45 GLN B CA 1
ATOM 1874 C C . GLN B 1 42 ? 9.498 36.897 -13.168 1.00 20.07 45 GLN B C 1
ATOM 1875 O O . GLN B 1 42 ? 9.498 37.928 -13.849 1.00 18.78 45 GLN B O 1
ATOM 1881 N N . ARG B 1 43 ? 10.621 36.242 -12.809 1.00 16.80 46 ARG B N 1
ATOM 1882 C CA . ARG B 1 43 ? 11.941 36.715 -13.221 1.00 17.07 46 ARG B CA 1
ATOM 1883 C C . ARG B 1 43 ? 12.067 36.634 -14.741 1.00 23.36 46 ARG B C 1
ATOM 1884 O O . ARG B 1 43 ? 12.648 37.544 -15.341 1.00 24.92 46 ARG B O 1
ATOM 1892 N N . ALA B 1 44 ? 11.513 35.578 -15.363 1.00 19.48 47 ALA B N 1
ATOM 1893 C CA . ALA B 1 44 ? 11.564 35.436 -16.811 1.00 19.34 47 ALA B CA 1
ATOM 1894 C C . ALA B 1 44 ? 10.801 36.601 -17.489 1.00 22.26 47 ALA B C 1
ATOM 1895 O O . ALA B 1 44 ? 11.356 37.242 -18.369 1.00 22.35 47 ALA B O 1
ATOM 1897 N N . VAL B 1 45 ? 9.587 36.922 -17.012 1.00 19.71 48 VAL B N 1
ATOM 1898 C CA . VAL B 1 45 ? 8.766 38.010 -17.552 1.00 18.61 48 VAL B CA 1
ATOM 1899 C C . VAL B 1 45 ? 9.530 39.342 -17.362 1.00 19.99 48 VAL B C 1
ATOM 1900 O O . VAL B 1 45 ? 9.646 40.101 -18.311 1.00 20.56 48 VAL B O 1
ATOM 1904 N N . ASP B 1 46 ? 10.068 39.594 -16.154 1.00 18.51 49 ASP B N 1
ATOM 1905 C CA . ASP B 1 46 ? 10.821 40.809 -15.829 1.00 19.67 49 ASP B CA 1
ATOM 1906 C C . ASP B 1 46 ? 12.038 40.951 -16.728 1.00 27.43 49 ASP B C 1
ATOM 1907 O O . ASP B 1 46 ? 12.258 42.034 -17.276 1.00 28.55 49 ASP B O 1
ATOM 1912 N N . TYR B 1 47 ? 12.792 39.848 -16.926 1.00 24.57 50 TYR B N 1
ATOM 1913 C CA . TYR B 1 47 ? 13.990 39.830 -17.775 1.00 23.55 50 TYR B CA 1
ATOM 1914 C C . TYR B 1 47 ? 13.627 40.145 -19.211 1.00 25.88 50 TYR B C 1
ATOM 1915 O O . TYR B 1 47 ? 14.276 41.011 -19.806 1.00 26.49 50 TYR B O 1
ATOM 1924 N N . ILE B 1 48 ? 12.601 39.452 -19.773 1.00 19.64 51 ILE B N 1
ATOM 1925 C CA . ILE B 1 48 ? 12.172 39.639 -21.158 1.00 19.06 51 ILE B CA 1
ATOM 1926 C C . ILE B 1 48 ? 11.724 41.101 -21.352 1.00 26.47 51 ILE B C 1
ATOM 1927 O O . ILE B 1 48 ? 12.159 41.721 -22.330 1.00 27.99 51 ILE B O 1
ATOM 1932 N N . SER B 1 49 ? 10.914 41.666 -20.409 1.00 23.83 52 SER B N 1
ATOM 1933 C CA . SER B 1 49 ? 10.492 43.065 -20.513 1.00 24.91 52 SER B CA 1
ATOM 1934 C C . SER B 1 49 ? 11.723 44.006 -20.521 1.00 29.64 52 SER B C 1
ATOM 1935 O O . SER B 1 49 ? 11.759 44.922 -21.340 1.00 27.84 52 SER B O 1
ATOM 1938 N N . GLU B 1 50 ? 12.734 43.734 -19.650 1.00 27.73 53 GLU B N 1
ATOM 1939 C CA . GLU B 1 50 ? 13.995 44.499 -19.551 1.00 29.08 53 GLU B CA 1
ATOM 1940 C C . GLU B 1 50 ? 14.761 44.488 -20.884 1.00 32.97 53 GLU B C 1
ATOM 1941 O O . GLU B 1 50 ? 15.417 45.476 -21.205 1.00 32.95 53 GLU B O 1
ATOM 1947 N N . GLN B 1 51 ? 14.698 43.370 -21.634 1.00 30.05 54 GLN B N 1
ATOM 1948 C CA . GLN B 1 51 ? 15.374 43.197 -22.931 1.00 30.85 54 GLN B CA 1
ATOM 1949 C C . GLN B 1 51 ? 14.638 43.890 -24.087 1.00 31.99 54 GLN B C 1
ATOM 1950 O O . GLN B 1 51 ? 15.125 43.873 -25.213 1.00 30.80 54 GLN B O 1
ATOM 1956 N N . GLY B 1 52 ? 13.491 44.501 -23.808 1.00 28.56 55 GLY B N 1
ATOM 1957 C CA . GLY B 1 52 ? 12.702 45.183 -24.828 1.00 27.63 55 GLY B CA 1
ATOM 1958 C C . GLY B 1 52 ? 11.488 44.398 -25.293 1.00 30.78 55 GLY B C 1
ATOM 1959 O O . GLY B 1 52 ? 10.826 44.786 -26.258 1.00 30.19 55 GLY B O 1
ATOM 1960 N N . GLY B 1 53 ? 11.191 43.299 -24.603 1.00 26.07 56 GLY B N 1
ATOM 1961 C CA . GLY B 1 53 ? 10.034 42.477 -24.914 1.00 24.76 56 GLY B CA 1
ATOM 1962 C C . GLY B 1 53 ? 10.299 41.190 -25.669 1.00 27.63 56 GLY B C 1
ATOM 1963 O O . GLY B 1 53 ? 11.434 40.892 -26.056 1.00 24.81 56 GLY B O 1
ATOM 1964 N N . GLY B 1 54 ? 9.231 40.418 -25.837 1.00 23.54 57 GLY B N 1
ATOM 1965 C CA . GLY B 1 54 ? 9.269 39.118 -26.490 1.00 23.23 57 GLY B CA 1
ATOM 1966 C C . GLY B 1 54 ? 8.205 38.184 -25.937 1.00 25.10 57 GLY B C 1
ATOM 1967 O O . GLY B 1 54 ? 7.225 38.629 -25.332 1.00 24.35 57 GLY B O 1
ATOM 1968 N N . ARG B 1 55 ? 8.391 36.880 -26.138 1.00 20.03 58 ARG B N 1
ATOM 1969 C CA . ARG B 1 55 ? 7.394 35.910 -25.693 1.00 18.51 58 ARG B CA 1
ATOM 1970 C C . ARG B 1 55 ? 8.006 34.850 -24.781 1.00 21.44 58 ARG B C 1
ATOM 1971 O O . ARG B 1 55 ? 9.119 34.381 -25.019 1.00 22.50 58 ARG B O 1
ATOM 1979 N N . LEU B 1 56 ? 7.280 34.508 -23.713 1.00 18.15 59 LEU B N 1
ATOM 1980 C CA . LEU B 1 56 ? 7.662 33.440 -22.796 1.00 16.79 59 LEU B CA 1
ATOM 1981 C C . LEU B 1 56 ? 6.839 32.216 -23.185 1.00 19.68 59 LEU B C 1
ATOM 1982 O O . LEU B 1 56 ? 5.615 32.272 -23.122 1.00 17.05 59 LEU B O 1
ATOM 1987 N N . ILE B 1 57 ? 7.510 31.135 -23.628 1.00 19.47 60 ILE B N 1
ATOM 1988 C CA . ILE B 1 57 ? 6.836 29.939 -24.149 1.00 19.44 60 ILE B CA 1
ATOM 1989 C C . ILE B 1 57 ? 6.841 28.772 -23.187 1.00 22.93 60 ILE B C 1
ATOM 1990 O O . ILE B 1 57 ? 7.911 28.257 -22.843 1.00 22.24 60 ILE B O 1
ATOM 1995 N N . PHE B 1 58 ? 5.622 28.294 -22.854 1.00 18.29 61 PHE B N 1
ATOM 1996 C CA . PHE B 1 58 ? 5.382 27.115 -22.042 1.00 17.94 61 PHE B CA 1
ATOM 1997 C C . PHE B 1 58 ? 5.037 25.990 -23.000 1.00 25.67 61 PHE B C 1
ATOM 1998 O O . PHE B 1 58 ? 3.971 26.008 -23.625 1.00 24.19 61 PHE B O 1
ATOM 2006 N N . TYR B 1 59 ? 5.960 25.028 -23.147 1.00 26.09 62 TYR B N 1
ATOM 2007 C CA . TYR B 1 59 ? 5.693 23.878 -24.006 1.00 29.15 62 TYR B CA 1
ATOM 2008 C C . TYR B 1 59 ? 5.000 22.846 -23.156 1.00 30.25 62 TYR B C 1
ATOM 2009 O O . TYR B 1 59 ? 4.876 23.058 -21.962 1.00 29.25 62 TYR B O 1
ATOM 2018 N N . VAL B 1 60 ? 4.510 21.770 -23.751 1.00 28.58 63 VAL B N 1
ATOM 2019 C CA . VAL B 1 60 ? 3.792 20.665 -23.102 1.00 29.03 63 VAL B CA 1
ATOM 2020 C C . VAL B 1 60 ? 4.365 20.326 -21.668 1.00 32.88 63 VAL B C 1
ATOM 2021 O O . VAL B 1 60 ? 5.580 20.309 -21.450 1.00 35.42 63 VAL B O 1
ATOM 2025 N N . GLY B 1 61 ? 3.455 20.098 -20.726 1.00 25.29 64 GLY B N 1
ATOM 2026 C CA . GLY B 1 61 ? 3.740 19.756 -19.341 1.00 23.91 64 GLY B CA 1
ATOM 2027 C C . GLY B 1 61 ? 2.890 20.575 -18.390 1.00 25.69 64 GLY B C 1
ATOM 2028 O O . GLY B 1 61 ? 2.164 21.463 -18.835 1.00 24.26 64 GLY B O 1
ATOM 2029 N N . ARG B 1 62 ? 2.922 20.257 -17.079 1.00 21.64 65 ARG B N 1
ATOM 2030 C CA . ARG B 1 62 ? 2.108 20.959 -16.077 1.00 20.94 65 ARG B CA 1
ATOM 2031 C C . ARG B 1 62 ? 2.976 21.927 -15.305 1.00 22.69 65 ARG B C 1
ATOM 2032 O O . ARG B 1 62 ? 4.003 21.520 -14.781 1.00 23.62 65 ARG B O 1
ATOM 2040 N N . TYR B 1 63 ? 2.600 23.210 -15.256 1.00 17.62 66 TYR B N 1
ATOM 2041 C CA . TYR B 1 63 ? 3.428 24.209 -14.582 1.00 15.44 66 TYR B CA 1
ATOM 2042 C C . TYR B 1 63 ? 2.678 24.789 -13.406 1.00 19.01 66 TYR B C 1
ATOM 2043 O O . TYR B 1 63 ? 1.748 25.573 -13.583 1.00 20.11 66 TYR B O 1
ATOM 2052 N N . LEU B 1 64 ? 3.069 24.396 -12.198 1.00 15.84 67 LEU B N 1
ATOM 2053 C CA . LEU B 1 64 ? 2.458 24.893 -10.970 1.00 14.98 67 LEU B CA 1
ATOM 2054 C C . LEU B 1 64 ? 2.880 26.331 -10.720 1.00 18.29 67 LEU B C 1
ATOM 2055 O O . LEU B 1 64 ? 4.064 26.652 -10.888 1.00 16.20 67 LEU B O 1
ATOM 2060 N N . THR B 1 65 ? 1.923 27.205 -10.367 1.00 13.62 68 THR B N 1
ATOM 2061 C CA . THR B 1 65 ? 2.257 28.614 -10.142 1.00 14.31 68 THR B CA 1
ATOM 2062 C C . THR B 1 65 ? 1.268 29.333 -9.223 1.00 16.99 68 THR B C 1
ATOM 2063 O O . THR B 1 65 ? 0.109 28.950 -9.113 1.00 16.03 68 THR B O 1
ATOM 2067 N N . GLY B 1 66 ? 1.759 30.419 -8.627 1.00 15.04 69 GLY B N 1
ATOM 2068 C CA . GLY B 1 66 ? 0.963 31.403 -7.920 1.00 14.91 69 GLY B CA 1
ATOM 2069 C C . GLY B 1 66 ? 0.736 32.559 -8.890 1.00 18.64 69 GLY B C 1
ATOM 2070 O O . GLY B 1 66 ? 0.867 32.384 -10.106 1.00 16.65 69 GLY B O 1
ATOM 2071 N N . SER B 1 67 ? 0.445 33.754 -8.370 1.00 15.68 70 SER B N 1
ATOM 2072 C CA . SER B 1 67 ? 0.164 34.927 -9.206 1.00 15.88 70 SER B CA 1
ATOM 2073 C C . SER B 1 67 ? 1.399 35.437 -9.943 1.00 19.16 70 SER B C 1
ATOM 2074 O O . SER B 1 67 ? 2.450 35.652 -9.343 1.00 18.99 70 SER B O 1
ATOM 2077 N N . ILE B 1 68 ? 1.240 35.634 -11.253 1.00 16.83 71 ILE B N 1
ATOM 2078 C CA . ILE B 1 68 ? 2.258 36.148 -12.175 1.00 16.59 71 ILE B CA 1
ATOM 2079 C C . ILE B 1 68 ? 1.855 37.541 -12.614 1.00 22.25 71 ILE B C 1
ATOM 2080 O O . ILE B 1 68 ? 0.731 37.732 -13.081 1.00 22.79 71 ILE B O 1
ATOM 2085 N N . GLU B 1 69 ? 2.779 38.502 -12.502 1.00 17.67 72 GLU B N 1
ATOM 2086 C CA . GLU B 1 69 ? 2.539 39.849 -12.970 1.00 17.56 72 GLU B CA 1
ATOM 2087 C C . GLU B 1 69 ? 3.138 40.019 -14.387 1.00 20.08 72 GLU B C 1
ATOM 2088 O O . GLU B 1 69 ? 4.359 40.049 -14.550 1.00 20.16 72 GLU B O 1
ATOM 2094 N N . LEU B 1 70 ? 2.276 40.142 -15.392 1.00 16.94 73 LEU B N 1
ATOM 2095 C CA . LEU B 1 70 ? 2.696 40.346 -16.783 1.00 17.25 73 LEU B CA 1
ATOM 2096 C C . LEU B 1 70 ? 3.238 41.786 -16.917 1.00 21.85 73 LEU B C 1
ATOM 2097 O O . LEU B 1 70 ? 2.745 42.702 -16.243 1.00 21.59 73 LEU B O 1
ATOM 2102 N N . LYS B 1 71 ? 4.301 41.964 -17.710 1.00 18.60 74 LYS B N 1
ATOM 2103 C CA . LYS B 1 71 ? 4.953 43.264 -17.883 1.00 18.85 74 LYS B CA 1
ATOM 2104 C C . LYS B 1 71 ? 4.869 43.717 -19.319 1.00 23.13 7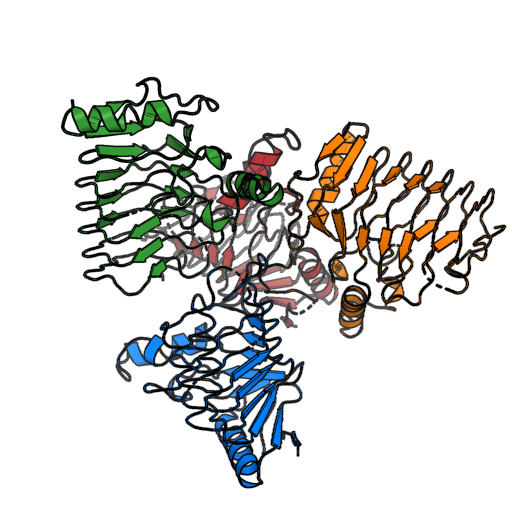4 LYS B C 1
ATOM 2105 O O . LYS B 1 71 ? 4.693 42.883 -20.194 1.00 23.01 74 LYS B O 1
ATOM 2111 N N . SER B 1 72 ? 4.979 45.038 -19.560 1.00 20.11 75 SER B N 1
ATOM 2112 C CA . SER B 1 72 ? 4.903 45.622 -20.903 1.00 19.28 75 SER B CA 1
ATOM 2113 C C . SER B 1 72 ? 5.813 44.923 -21.913 1.00 20.87 75 SER B C 1
ATOM 2114 O O . SER B 1 72 ? 6.950 44.612 -21.611 1.00 20.81 75 SER B O 1
ATOM 2117 N N . ASN B 1 73 ? 5.270 44.683 -23.119 1.00 19.20 76 ASN B N 1
ATOM 2118 C CA . ASN B 1 73 ? 5.917 44.094 -24.287 1.00 19.31 76 ASN B CA 1
ATOM 2119 C C . ASN B 1 73 ? 6.179 42.589 -24.137 1.00 23.43 76 ASN B C 1
ATOM 2120 O O . ASN B 1 73 ? 6.898 42.017 -24.953 1.00 24.21 76 ASN B O 1
ATOM 2125 N N . VAL B 1 74 ? 5.525 41.944 -23.165 1.00 19.36 77 VAL B N 1
ATOM 2126 C CA . VAL B 1 74 ? 5.668 40.506 -22.931 1.00 19.47 77 VAL B CA 1
ATOM 2127 C C . VAL B 1 74 ? 4.350 39.805 -23.251 1.00 22.18 77 VAL B C 1
ATOM 2128 O O . VAL B 1 74 ? 3.287 40.286 -22.879 1.00 21.81 77 VAL B O 1
ATOM 2132 N N . THR B 1 75 ? 4.450 38.689 -23.952 1.00 17.29 78 THR B N 1
ATOM 2133 C CA . THR B 1 75 ? 3.367 37.783 -24.264 1.00 17.50 78 THR B CA 1
ATOM 2134 C C . THR B 1 75 ? 3.717 36.437 -23.648 1.00 22.13 78 THR B C 1
ATOM 2135 O O . THR B 1 75 ? 4.827 35.944 -23.841 1.00 22.45 78 THR B O 1
ATOM 2139 N 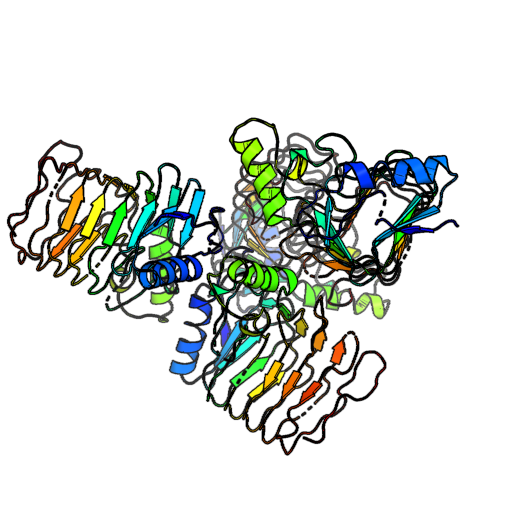N . ILE B 1 76 ? 2.773 35.844 -22.926 1.00 18.67 79 ILE B N 1
ATOM 2140 C CA . ILE B 1 76 ? 2.942 34.511 -22.378 1.00 18.79 79 ILE B CA 1
ATOM 2141 C C . ILE B 1 76 ? 2.208 33.564 -23.309 1.00 22.35 79 ILE B C 1
ATOM 2142 O O . ILE B 1 76 ? 1.021 33.766 -23.569 1.00 22.90 79 ILE B O 1
ATOM 2147 N N . ARG B 1 77 ? 2.896 32.523 -23.782 1.00 19.16 80 ARG B N 1
ATOM 2148 C CA . ARG B 1 77 ? 2.272 31.510 -24.631 1.00 19.32 80 ARG B CA 1
ATOM 2149 C C . ARG B 1 77 ? 2.195 30.188 -23.874 1.00 21.47 80 ARG B C 1
ATOM 2150 O O . ARG B 1 77 ? 3.225 29.656 -23.470 1.00 18.80 80 ARG B O 1
ATOM 2158 N N . ILE B 1 78 ? 0.981 29.661 -23.698 1.00 19.77 81 ILE B N 1
ATOM 2159 C CA . ILE B 1 78 ? 0.728 28.363 -23.081 1.00 20.10 81 ILE B CA 1
ATOM 2160 C C . ILE B 1 78 ? 0.342 27.479 -24.249 1.00 22.39 81 ILE B C 1
ATOM 2161 O O . ILE B 1 78 ? -0.790 27.556 -24.700 1.00 20.11 81 ILE B O 1
ATOM 2166 N N . GLU B 1 79 ? 1.298 26.688 -24.780 1.00 18.53 82 GLU B N 1
ATOM 2167 C CA . GLU B 1 79 ? 1.046 25.901 -25.978 1.00 19.61 82 GLU B CA 1
ATOM 2168 C C . GLU B 1 79 ? 0.144 24.678 -25.706 1.00 21.72 82 GLU B C 1
ATOM 2169 O O . GLU B 1 79 ? -0.052 24.303 -24.558 1.00 17.28 82 GLU B O 1
ATOM 2175 N N . GLU B 1 80 ? -0.404 24.078 -26.772 1.00 19.77 83 GLU B N 1
ATOM 2176 C CA . GLU B 1 80 ? -1.278 22.910 -26.654 1.00 22.18 83 GLU B CA 1
ATOM 2177 C C . GLU B 1 80 ? -0.528 21.805 -25.908 1.00 29.02 83 GLU B C 1
ATOM 2178 O O . GLU B 1 80 ? 0.654 21.578 -26.162 1.00 29.00 83 GLU B O 1
ATOM 2184 N N . GLY B 1 81 ? -1.174 21.205 -24.923 1.00 26.17 84 GLY B N 1
ATOM 2185 C CA . GLY B 1 81 ? -0.503 20.199 -24.110 1.00 25.82 84 GLY B CA 1
ATOM 2186 C C . GLY B 1 81 ? 0.128 20.782 -22.854 1.00 27.46 84 GLY B C 1
ATOM 2187 O O . GLY B 1 81 ? 0.517 20.025 -21.970 1.00 26.79 84 GLY B O 1
ATOM 2188 N N . ALA B 1 82 ? 0.232 22.143 -22.752 1.00 22.10 85 ALA B N 1
ATOM 2189 C CA . ALA B 1 82 ? 0.750 22.805 -21.556 1.00 20.63 85 ALA B CA 1
ATOM 2190 C C . ALA B 1 82 ? -0.402 23.260 -20.689 1.00 23.02 85 ALA B C 1
ATOM 2191 O O . ALA B 1 82 ? -1.457 23.659 -21.198 1.00 19.77 85 ALA B O 1
ATOM 2193 N N . VAL B 1 83 ? -0.224 23.141 -19.377 1.00 19.16 86 VAL B N 1
ATOM 2194 C CA . VAL B 1 83 ? -1.227 23.580 -18.405 1.00 19.17 86 VAL B CA 1
ATOM 2195 C C . VAL B 1 83 ? -0.517 24.447 -17.382 1.00 23.02 86 VAL B C 1
ATOM 2196 O O . VAL B 1 83 ? 0.472 23.998 -16.792 1.00 21.45 86 VAL B O 1
ATOM 2200 N N . LEU B 1 84 ? -1.012 25.676 -17.185 1.00 20.60 87 LEU B N 1
ATOM 2201 C CA . LEU B 1 84 ? -0.563 26.582 -16.137 1.00 19.91 87 LEU B CA 1
ATOM 2202 C C . LEU B 1 84 ? -1.532 26.303 -14.977 1.00 21.82 87 LEU B C 1
ATOM 2203 O O . LEU B 1 84 ? -2.728 26.542 -15.114 1.00 22.76 87 LEU B O 1
ATOM 2208 N N . VAL B 1 85 ? -1.047 25.660 -13.895 1.00 17.97 88 VAL B N 1
ATOM 2209 C CA . VAL B 1 85 ? -1.952 25.194 -12.840 1.00 18.67 88 VAL B CA 1
ATOM 2210 C C . VAL B 1 85 ? -1.766 25.974 -11.529 1.00 20.37 88 VAL B C 1
ATOM 2211 O O . VAL B 1 85 ? -0.653 26.151 -11.037 1.00 18.99 88 VAL B O 1
ATOM 2215 N N . ALA B 1 86 ? -2.888 26.453 -10.981 1.00 15.79 89 ALA B N 1
ATOM 2216 C CA . ALA B 1 86 ? -2.905 27.179 -9.723 1.00 15.77 89 ALA B CA 1
ATOM 2217 C C . ALA B 1 86 ? -2.477 26.307 -8.548 1.00 17.97 89 ALA B C 1
ATOM 2218 O O . ALA B 1 86 ? -2.919 25.159 -8.418 1.00 19.26 89 ALA B O 1
ATOM 2220 N N . VAL B 1 87 ? -1.616 26.850 -7.705 1.00 14.86 90 VAL B N 1
ATOM 2221 C CA . VAL B 1 87 ? -1.213 26.188 -6.462 1.00 16.32 90 VAL B CA 1
ATOM 2222 C C . VAL B 1 87 ? -2.404 26.361 -5.457 1.00 20.88 90 VAL B C 1
ATOM 2223 O O . VAL B 1 87 ? -2.984 27.442 -5.427 1.00 17.17 90 VAL B O 1
ATOM 2227 N N . PRO B 1 88 ? -2.832 25.335 -4.682 1.00 23.21 91 PRO B N 1
ATOM 2228 C CA . PRO B 1 88 ? -3.996 25.534 -3.777 1.00 23.26 91 PRO B CA 1
ATOM 2229 C C . PRO B 1 88 ? -3.567 26.213 -2.471 1.00 24.76 91 PRO B C 1
ATOM 2230 O O . PRO B 1 88 ? -3.625 25.617 -1.398 1.00 21.84 91 PRO B O 1
ATOM 2234 N N . SER B 1 89 ? -3.096 27.467 -2.581 1.00 20.87 92 SER B N 1
ATOM 2235 C CA . SER B 1 89 ? -2.498 28.199 -1.463 1.00 20.12 92 SER B CA 1
ATOM 2236 C C . SER B 1 89 ? -2.830 29.689 -1.558 1.00 19.49 92 SER B C 1
ATOM 2237 O O . SER B 1 89 ? -2.294 30.385 -2.419 1.00 18.94 92 SER B O 1
ATOM 2240 N N . VAL B 1 90 ? -3.703 30.175 -0.654 1.00 16.71 93 VAL B N 1
ATOM 2241 C CA . VAL B 1 90 ? -4.173 31.569 -0.607 1.00 16.25 93 VAL B CA 1
ATOM 2242 C C . VAL B 1 90 ? -2.999 32.589 -0.580 1.00 21.09 93 VAL B C 1
ATOM 2243 O O . VAL B 1 90 ? -3.036 33.602 -1.300 1.00 19.20 93 VAL B O 1
ATOM 2247 N N . TYR B 1 91 ? -1.964 32.308 0.218 1.00 17.74 94 TYR B N 1
ATOM 2248 C CA . TYR B 1 91 ? -0.835 33.230 0.387 1.00 17.68 94 TYR B CA 1
ATOM 2249 C C . TYR B 1 91 ? 0.119 33.292 -0.840 1.00 20.68 94 TYR B C 1
ATOM 2250 O O . TYR B 1 91 ? 0.949 34.215 -0.912 1.00 19.21 94 TYR B O 1
ATOM 2259 N N . ASP B 1 92 ? -0.064 32.393 -1.825 1.00 16.32 95 ASP B N 1
ATOM 2260 C CA . ASP B 1 92 ? 0.736 32.405 -3.061 1.00 15.39 95 ASP B CA 1
ATOM 2261 C C . ASP B 1 92 ? 0.065 33.264 -4.170 1.00 20.43 95 ASP B C 1
ATOM 2262 O O . ASP B 1 92 ? 0.583 33.368 -5.286 1.00 20.31 95 ASP B O 1
ATOM 2267 N N . PHE B 1 93 ? -1.086 33.878 -3.846 1.00 18.18 96 PHE B N 1
ATOM 2268 C CA . PHE B 1 93 ? -1.790 34.767 -4.776 1.00 18.44 96 PHE B CA 1
ATOM 2269 C C . PHE B 1 93 ? -1.602 36.248 -4.340 1.00 25.32 96 PHE B C 1
ATOM 2270 O O . PHE B 1 93 ? -1.081 36.491 -3.250 1.00 24.05 96 PHE B O 1
ATOM 2278 N N . LYS B 1 94 ? -1.882 37.212 -5.249 1.00 25.88 97 LYS B N 1
ATOM 2279 C CA . LYS B 1 94 ? -1.726 38.667 -5.022 1.00 28.26 97 LYS B CA 1
ATOM 2280 C C . LYS B 1 94 ? -2.538 39.151 -3.791 1.00 40.33 97 LYS B C 1
ATOM 2281 O O . LYS B 1 94 ? -2.040 39.956 -3.000 1.00 41.89 97 LYS B O 1
ATOM 2287 N N . GLY B 1 95 ? -3.754 38.652 -3.618 1.00 40.23 98 GLY B N 1
ATOM 2288 C CA . GLY B 1 95 ? -4.568 39.036 -2.466 1.00 40.88 98 GLY B CA 1
ATOM 2289 C C . GLY B 1 95 ? -5.456 40.255 -2.674 1.00 42.93 98 GLY B C 1
ATOM 2290 O O . GLY B 1 95 ? -5.633 40.719 -3.809 1.00 40.36 98 GLY B O 1
ATOM 2291 N N . VAL B 1 96 ? -6.008 40.780 -1.553 1.00 40.45 99 VAL B N 1
ATOM 2292 C CA . VAL B 1 96 ? -6.922 41.932 -1.509 1.00 41.39 99 VAL B CA 1
ATOM 2293 C C . VAL B 1 96 ? -6.333 43.180 -2.210 1.00 45.92 99 VAL B C 1
ATOM 2294 O O . VAL B 1 96 ? -5.131 43.464 -2.114 1.00 45.33 99 VAL B O 1
ATOM 2298 N N . GLY B 1 97 ? -7.220 43.884 -2.902 1.00 42.00 100 GLY B N 1
ATOM 2299 C CA . GLY B 1 97 ? -6.924 45.067 -3.691 1.00 66.84 100 GLY B CA 1
ATOM 2300 C C . GLY B 1 97 ? -7.528 44.896 -5.061 1.00 75.92 100 GLY B C 1
ATOM 2301 O O . GLY B 1 97 ? -8.668 44.443 -5.174 1.00 31.75 100 GLY B O 1
ATOM 2302 N N . ASN B 1 100 ? -6.119 40.564 -8.670 1.00 26.60 103 ASN B N 1
ATOM 2303 C CA . ASN B 1 100 ? -5.715 39.274 -8.067 1.00 26.22 103 ASN B CA 1
ATOM 2304 C C . ASN B 1 100 ? -6.075 38.105 -8.985 1.00 26.22 103 ASN B C 1
ATOM 2305 O O . ASN B 1 100 ? -7.241 37.688 -9.047 1.00 24.04 103 ASN B O 1
ATOM 2310 N N . ALA B 1 101 ? -5.073 37.574 -9.689 1.00 21.21 104 ALA B N 1
ATOM 2311 C CA . ALA B 1 101 ? -5.284 36.514 -10.663 1.00 20.83 104 ALA B CA 1
ATOM 2312 C C . ALA B 1 101 ? -4.032 35.646 -10.858 1.00 24.03 104 ALA B C 1
ATOM 2313 O O . ALA B 1 101 ? -2.987 35.978 -10.312 1.00 24.97 104 ALA B O 1
ATOM 2315 N N . ILE B 1 102 ? -4.138 34.556 -11.644 1.00 19.21 105 ILE B N 1
ATOM 2316 C CA A ILE B 1 102 ? -3.003 33.690 -12.004 0.50 18.33 105 ILE B CA 1
ATOM 2317 C CA B ILE B 1 102 ? -2.987 33.699 -11.970 0.50 18.47 105 ILE B CA 1
ATOM 2318 C C . ILE B 1 102 ? -2.038 34.529 -12.853 1.00 20.69 105 ILE B C 1
ATOM 2319 O O . ILE B 1 102 ? -0.828 34.483 -12.665 1.00 18.43 105 ILE B O 1
ATOM 2328 N N . ILE B 1 103 ? -2.610 35.310 -13.790 1.00 17.10 106 ILE B N 1
ATOM 2329 C CA . ILE B 1 103 ? -1.892 36.240 -14.644 1.00 16.31 106 ILE B CA 1
ATOM 2330 C C . ILE B 1 103 ? -2.603 37.574 -14.519 1.00 20.86 106 ILE B C 1
ATOM 2331 O O . ILE B 1 103 ? -3.776 37.686 -14.881 1.00 20.48 106 ILE B O 1
ATOM 2336 N N . TYR B 1 104 ? -1.908 38.577 -13.997 1.00 18.23 107 TYR B N 1
ATOM 2337 C CA . TYR B 1 104 ? -2.487 39.904 -13.896 1.00 18.46 107 TYR B CA 1
ATOM 2338 C C . TYR B 1 104 ? -1.528 40.925 -14.471 1.00 21.54 107 TYR B C 1
ATOM 2339 O O . TYR B 1 104 ? -0.325 40.652 -14.599 1.00 19.40 107 TYR B O 1
ATOM 2348 N N . ALA B 1 105 ? -2.059 42.119 -14.791 1.00 18.33 108 ALA B N 1
ATOM 2349 C CA . ALA B 1 105 ? -1.223 43.221 -15.254 1.00 18.84 108 ALA B CA 1
ATOM 2350 C C . ALA B 1 105 ? -1.820 44.511 -14.782 1.00 23.48 108 ALA B C 1
ATOM 2351 O O . ALA B 1 105 ? -3.039 44.670 -14.789 1.00 22.47 108 ALA B O 1
ATOM 2353 N N . ASP B 1 106 ? -0.957 45.423 -14.328 1.00 21.96 109 ASP B N 1
ATOM 2354 C CA . ASP B 1 106 ? -1.373 46.713 -13.816 1.00 22.65 109 ASP B CA 1
ATOM 2355 C C . ASP B 1 106 ? -0.641 47.839 -14.557 1.00 26.76 109 ASP B C 1
ATOM 2356 O O . ASP B 1 106 ? 0.572 48.005 -14.401 1.00 25.51 109 ASP B O 1
ATOM 2361 N N . LYS B 1 107 ? -1.399 48.598 -15.378 1.00 23.85 110 LYS B N 1
ATOM 2362 C CA . LYS B 1 107 ? -0.953 49.764 -16.149 1.00 24.15 110 LYS B CA 1
ATOM 2363 C C . LYS B 1 107 ? 0.213 49.419 -17.094 1.00 25.04 110 LYS B C 1
ATOM 2364 O O . LYS B 1 107 ? 1.176 50.172 -17.208 1.00 23.71 110 LYS B O 1
ATOM 2370 N N . GLN B 1 108 ? 0.095 48.290 -17.790 1.00 21.35 111 GLN B N 1
ATOM 2371 C CA . GLN B 1 108 ? 1.092 47.812 -18.753 1.00 20.63 111 GLN B CA 1
ATOM 2372 C C . GLN B 1 108 ? 0.567 48.020 -20.178 1.00 25.22 111 GLN B C 1
ATOM 2373 O O . GLN B 1 108 ? -0.639 48.196 -20.371 1.00 23.92 111 GLN B O 1
ATOM 2379 N N . LYS B 1 109 ? 1.463 48.005 -21.162 1.00 22.91 112 LYS B N 1
ATOM 2380 C CA . LYS B 1 109 ? 1.128 48.223 -22.578 1.00 23.17 112 LYS B CA 1
ATOM 2381 C C . LYS B 1 109 ? 1.707 47.103 -23.430 1.00 25.54 112 LYS B C 1
ATOM 2382 O O . LYS B 1 109 ? 2.778 46.596 -23.095 1.00 24.59 112 LYS B O 1
ATOM 2388 N N . ASN B 1 110 ? 1.023 46.741 -24.538 1.00 21.06 113 ASN B N 1
ATOM 2389 C CA . ASN B 1 110 ? 1.488 45.757 -25.512 1.00 20.10 113 ASN B CA 1
ATOM 2390 C C . ASN B 1 110 ? 1.764 44.402 -24.833 1.00 23.13 113 ASN B C 1
ATOM 2391 O O . ASN B 1 110 ? 2.874 43.874 -24.881 1.00 22.90 113 ASN B O 1
ATOM 2396 N N . ILE B 1 111 ? 0.729 43.835 -24.203 1.00 18.03 114 ILE B N 1
ATOM 2397 C CA . ILE B 1 111 ? 0.859 42.569 -23.502 1.00 17.40 114 ILE B CA 1
ATOM 2398 C C . ILE B 1 111 ? -0.077 41.528 -24.100 1.00 18.42 114 ILE B C 1
ATOM 2399 O O . ILE B 1 111 ? -1.089 41.854 -24.730 1.00 16.66 114 ILE B O 1
ATOM 2404 N N . GLY B 1 112 ? 0.260 40.275 -23.886 1.00 15.30 115 GLY B N 1
ATOM 2405 C CA . GLY B 1 112 ? -0.567 39.211 -24.419 1.00 15.86 115 GLY B CA 1
ATOM 2406 C C . GLY B 1 112 ? -0.466 37.888 -23.720 1.00 20.56 115 GLY B C 1
ATOM 2407 O O . GLY B 1 112 ? 0.476 37.639 -22.960 1.00 19.16 115 GLY B O 1
ATOM 2408 N N . ILE B 1 113 ? -1.512 37.071 -23.939 1.00 18.01 116 ILE B N 1
ATOM 2409 C CA . ILE B 1 113 ? -1.646 35.695 -23.490 1.00 16.92 116 ILE B CA 1
ATOM 2410 C C . ILE B 1 113 ? -2.185 34.917 -24.687 1.00 20.50 116 ILE B C 1
ATOM 2411 O O . ILE B 1 113 ? -3.221 35.284 -25.242 1.00 20.35 116 ILE B O 1
ATOM 2416 N N . GLY B 1 114 ? -1.477 33.865 -25.080 1.00 17.62 117 GLY B N 1
ATOM 2417 C CA . GLY B 1 114 ? -1.886 33.037 -26.202 1.00 17.01 117 GLY B CA 1
ATOM 2418 C C . GLY B 1 114 ? -1.518 31.581 -26.025 1.00 20.94 117 GLY B C 1
ATOM 2419 O O . GLY B 1 114 ? -1.041 31.183 -24.959 1.00 20.58 117 GLY B O 1
ATOM 2420 N N . GLY B 1 115 ? -1.765 30.800 -27.071 1.00 19.31 118 GLY B N 1
ATOM 2421 C CA . GLY B 1 115 ? -1.498 29.366 -27.124 1.00 19.04 118 GLY B CA 1
ATOM 2422 C C . GLY B 1 115 ? -2.751 28.543 -26.886 1.00 22.68 118 GLY B C 1
ATOM 2423 O O . GLY B 1 115 ? -3.691 29.021 -26.255 1.00 22.54 118 GLY B O 1
ATOM 2424 N N . LYS B 1 116 ? -2.771 27.285 -27.358 1.00 18.79 119 LYS B N 1
ATOM 2425 C CA . LYS B 1 116 ? -3.957 26.428 -27.212 1.00 18.51 119 LYS B CA 1
ATOM 2426 C C . LYS B 1 116 ? -3.982 25.642 -25.889 1.00 23.14 119 LYS B C 1
ATOM 2427 O O . LYS B 1 116 ? -4.850 24.781 -25.701 1.00 22.73 119 LYS B O 1
ATOM 2433 N N . GLY B 1 117 ? -3.062 25.972 -24.982 1.00 18.16 120 GLY B N 1
ATOM 2434 C CA . GLY B 1 117 ? -2.979 25.359 -23.674 1.00 18.22 120 GLY B CA 1
ATOM 2435 C C . GLY B 1 117 ? -4.093 25.810 -22.744 1.00 21.57 120 GLY B C 1
ATOM 2436 O O . GLY B 1 117 ? -5.030 26.511 -23.155 1.00 20.24 120 GLY B O 1
ATOM 2437 N N . ILE B 1 118 ? -3.961 25.438 -21.464 1.00 16.54 121 ILE B N 1
ATOM 2438 C CA . ILE B 1 118 ? -4.973 25.671 -20.443 1.00 14.75 121 ILE B CA 1
ATOM 2439 C C . ILE B 1 118 ? -4.392 26.424 -19.257 1.00 18.23 121 ILE B C 1
ATOM 2440 O O . ILE B 1 118 ? -3.231 26.222 -18.894 1.00 17.51 121 ILE B O 1
ATOM 2445 N N . ILE B 1 119 ? -5.209 27.286 -18.663 1.00 16.76 122 ILE B N 1
ATOM 2446 C CA . ILE B 1 119 ? -4.963 27.949 -17.374 1.00 17.98 122 ILE B CA 1
ATOM 2447 C C . ILE B 1 119 ? -5.997 27.332 -16.456 1.00 22.13 122 ILE B C 1
ATOM 2448 O O . ILE B 1 119 ? -7.192 27.505 -16.706 1.00 22.73 122 ILE B O 1
ATOM 2453 N N . ASP B 1 120 ? -5.546 26.538 -15.460 1.00 19.01 123 ASP B N 1
ATOM 2454 C CA . ASP B 1 120 ? -6.420 25.772 -14.555 1.00 19.39 123 ASP B CA 1
ATOM 2455 C C . ASP B 1 120 ? -6.432 26.397 -13.149 1.00 21.73 123 ASP B C 1
ATOM 2456 O O . ASP B 1 120 ? -5.403 26.416 -12.449 1.00 19.06 123 ASP B O 1
ATOM 2461 N N . GLY B 1 121 ? -7.613 26.865 -12.747 1.00 17.76 124 GLY B N 1
ATOM 2462 C CA . GLY B 1 121 ? -7.791 27.567 -11.480 1.00 17.27 124 GLY B CA 1
ATOM 2463 C C . GLY B 1 121 ? -7.899 26.730 -10.226 1.00 22.06 124 GLY B C 1
ATOM 2464 O O . GLY B 1 121 ? -7.799 27.294 -9.129 1.00 21.30 124 GLY B O 1
ATOM 2465 N N . ARG B 1 122 ? -8.135 25.394 -10.362 1.00 19.60 125 ARG B N 1
ATOM 2466 C CA . ARG B 1 122 ? -8.284 24.451 -9.226 1.00 19.56 125 ARG B CA 1
ATOM 2467 C C . ARG B 1 122 ? -9.176 25.061 -8.123 1.00 22.09 125 ARG B C 1
ATOM 2468 O O . ARG B 1 122 ? -8.804 25.059 -6.947 1.00 20.20 125 ARG B O 1
ATOM 2476 N N . SER B 1 123 ? -10.349 25.592 -8.533 1.00 17.42 126 SER B N 1
ATOM 2477 C CA . SER B 1 123 ? -11.257 26.378 -7.714 1.00 17.01 126 SER B CA 1
ATOM 2478 C C . SER B 1 123 ? -11.584 25.791 -6.339 1.00 21.25 126 SER B C 1
ATOM 2479 O O . SER B 1 123 ? -11.510 26.525 -5.366 1.00 21.51 126 SER B O 1
ATOM 2482 N N . ILE B 1 124 ? -11.952 24.506 -6.250 1.00 18.65 127 ILE B N 1
ATOM 2483 C CA . ILE B 1 124 ? -12.345 23.879 -4.980 1.00 18.58 127 ILE B CA 1
ATOM 2484 C C . ILE B 1 124 ? -11.184 23.930 -3.981 1.00 20.44 127 ILE B C 1
ATOM 2485 O O . ILE B 1 124 ? -11.373 24.425 -2.871 1.00 17.55 127 ILE B O 1
ATOM 2490 N N . ALA B 1 125 ? -9.990 23.451 -4.389 1.00 17.29 128 ALA B N 1
ATOM 2491 C CA . ALA B 1 125 ? -8.815 23.398 -3.534 1.00 18.05 128 ALA B CA 1
ATOM 2492 C C . ALA B 1 125 ? -8.306 24.800 -3.169 1.00 19.47 128 ALA B C 1
ATOM 2493 O O . ALA B 1 125 ? -7.938 25.022 -2.014 1.00 16.74 128 ALA B O 1
ATOM 2495 N N . VAL B 1 126 ? -8.325 25.744 -4.127 1.00 17.95 129 VAL B N 1
ATOM 2496 C CA . VAL B 1 126 ? -7.883 27.133 -3.902 1.00 17.36 129 VAL B CA 1
ATOM 2497 C C . VAL B 1 126 ? -8.849 27.848 -2.920 1.00 19.80 129 VAL B C 1
ATOM 2498 O O . VAL B 1 126 ? -8.388 28.509 -1.979 1.00 17.59 129 VAL B O 1
ATOM 2502 N N . ARG B 1 127 ? -10.166 27.728 -3.148 1.00 18.62 130 ARG B N 1
ATOM 2503 C CA . ARG B 1 127 ? -11.184 28.359 -2.255 1.00 17.68 130 ARG B CA 1
ATOM 2504 C C . ARG B 1 127 ? -11.164 27.744 -0.843 1.00 20.02 130 ARG B C 1
ATOM 2505 O O . ARG B 1 127 ? -11.367 28.472 0.151 1.00 17.70 130 ARG B O 1
ATOM 2513 N N . ALA B 1 128 ? -10.864 26.433 -0.737 1.00 17.67 131 ALA B N 1
ATOM 2514 C CA . ALA B 1 128 ? -10.777 25.768 0.568 1.00 18.26 131 ALA B CA 1
ATOM 2515 C C . ALA B 1 128 ? -9.584 26.310 1.372 1.00 20.85 131 ALA B C 1
ATOM 2516 O O . ALA B 1 128 ? -9.666 26.414 2.600 1.00 19.22 131 ALA B O 1
ATOM 2518 N N . SER B 1 129 ? -8.476 26.645 0.682 1.00 18.09 132 SER B N 1
ATOM 2519 C CA . SER B 1 129 ? -7.289 27.247 1.298 1.00 17.64 132 SER B CA 1
ATOM 2520 C C . SER B 1 129 ? -7.661 28.621 1.866 1.00 20.14 132 SER B C 1
ATOM 2521 O O . SER B 1 129 ? -7.341 28.909 3.021 1.00 18.86 132 SER B O 1
ATOM 2524 N N . VAL B 1 130 ? -8.375 29.444 1.076 1.00 15.74 133 VAL B N 1
ATOM 2525 C CA . VAL B 1 130 ? -8.860 30.769 1.491 1.00 14.33 133 VAL B CA 1
ATOM 2526 C C . VAL B 1 130 ? -9.766 30.603 2.715 1.00 19.00 133 VAL B C 1
ATOM 2527 O O . VAL B 1 130 ? -9.560 31.274 3.732 1.00 18.96 133 VAL B O 1
ATOM 2531 N N . GLU B 1 131 ? -10.725 29.659 2.630 1.00 17.46 134 GLU B N 1
ATOM 2532 C CA . GLU B 1 131 ? -11.742 29.383 3.647 1.00 18.88 134 GLU B CA 1
ATOM 2533 C C . GLU B 1 131 ? -11.109 28.983 4.992 1.00 23.19 134 GLU B C 1
ATOM 2534 O O . GLU B 1 131 ? -11.509 29.502 6.020 1.00 24.29 134 GLU B O 1
ATOM 2540 N N . GLU B 1 132 ? -10.075 28.156 4.963 1.00 20.35 135 GLU B N 1
ATOM 2541 C CA . GLU B 1 132 ? -9.333 27.713 6.139 1.00 20.97 135 GLU B CA 1
ATOM 2542 C C . GLU B 1 132 ? -8.632 28.890 6.843 1.00 25.66 135 GLU B C 1
ATOM 2543 O O . GLU B 1 132 ? -8.676 28.971 8.080 1.00 25.60 135 GLU B O 1
ATOM 2549 N N . GLN B 1 133 ? -7.991 29.797 6.066 1.00 19.64 136 GLN B N 1
ATOM 2550 C CA . GLN B 1 133 ? -7.286 30.928 6.678 1.00 18.58 136 GLN B CA 1
ATOM 2551 C C . GLN B 1 133 ? -8.289 31.928 7.269 1.00 23.45 136 GLN B C 1
ATOM 2552 O O . GLN B 1 133 ? -8.012 32.511 8.330 1.00 21.47 136 GLN B O 1
ATOM 2558 N N . LEU B 1 134 ? -9.480 32.058 6.647 1.00 21.44 137 LEU B N 1
ATOM 2559 C CA . LEU B 1 134 ? -10.553 32.923 7.180 1.00 21.97 137 LEU B CA 1
ATOM 2560 C C . LEU B 1 134 ? -11.080 32.380 8.508 1.00 28.55 137 LEU B C 1
ATOM 2561 O O . LEU B 1 134 ? -11.137 33.122 9.487 1.00 30.07 137 LEU B O 1
ATOM 2566 N N . GLN B 1 135 ? -11.415 31.071 8.549 1.00 26.29 138 GLN B N 1
ATOM 2567 C CA . GLN B 1 135 ? -11.940 30.370 9.735 1.00 27.93 138 GLN B CA 1
ATOM 2568 C C . GLN B 1 135 ? -10.977 30.502 10.931 1.00 31.31 138 GLN B C 1
ATOM 2569 O O . GLN B 1 135 ? -11.433 30.592 12.077 1.00 31.67 138 GLN B O 1
ATOM 2575 N N . LYS B 1 136 ? -9.661 30.524 10.649 1.00 25.63 139 LYS B N 1
ATOM 2576 C CA A LYS B 1 136 ? -8.586 30.650 11.638 0.50 25.98 139 LYS B CA 1
ATOM 2577 C CA B LYS B 1 136 ? -8.622 30.638 11.673 0.50 25.98 139 LYS B CA 1
ATOM 2578 C C . LYS B 1 136 ? -8.431 32.094 12.111 1.00 30.82 139 LYS B C 1
ATOM 2579 O O . LYS B 1 136 ? -7.792 32.356 13.138 1.00 32.64 139 LYS B O 1
ATOM 2590 N N . GLY B 1 137 ? -8.994 33.019 11.340 1.00 26.99 140 GLY B N 1
ATOM 2591 C CA . GLY B 1 137 ? -8.918 34.452 11.604 1.00 26.32 140 GLY B CA 1
ATOM 2592 C C . GLY B 1 137 ? -7.574 35.043 11.236 1.00 29.59 140 GLY B C 1
ATOM 2593 O O . GLY B 1 137 ? -7.237 36.122 11.719 1.00 30.45 140 GLY B O 1
ATOM 2594 N N . HIS B 1 138 ? -6.785 34.335 10.384 1.00 22.77 141 HIS B N 1
ATOM 2595 C CA . HIS B 1 138 ? -5.464 34.769 9.924 1.00 20.34 141 HIS B CA 1
ATOM 2596 C C . HIS B 1 138 ? -5.609 35.836 8.847 1.00 24.69 141 HIS B C 1
ATOM 2597 O O . HIS B 1 138 ? -4.694 36.627 8.625 1.00 24.58 141 HIS B O 1
ATOM 2604 N N . ILE B 1 139 ? -6.765 35.837 8.170 1.00 23.17 142 ILE B N 1
ATOM 2605 C CA . ILE B 1 139 ? -7.186 36.818 7.167 1.00 22.74 142 ILE B CA 1
ATOM 2606 C C . ILE B 1 139 ? -8.638 37.172 7.464 1.00 29.91 142 ILE B C 1
ATOM 2607 O O . ILE B 1 139 ? -9.337 36.371 8.087 1.00 29.22 142 ILE B O 1
ATOM 2612 N N . GLU B 1 140 ? -9.090 38.367 7.040 1.00 29.61 143 GLU B N 1
ATOM 2613 C CA . GLU B 1 140 ? -10.459 38.812 7.291 1.00 31.10 143 GLU B CA 1
ATOM 2614 C C . GLU B 1 140 ? -11.199 39.106 5.987 1.00 35.69 143 GLU B C 1
ATOM 2615 O O . GLU B 1 140 ? -10.598 39.578 5.024 1.00 34.80 143 GLU B O 1
ATOM 2621 N N . GLY B 1 141 ? -12.506 38.861 5.990 1.00 33.26 144 GLY B N 1
ATOM 2622 C CA . GLY B 1 141 ? -13.357 39.129 4.839 1.00 32.87 144 GLY B CA 1
ATOM 2623 C C . GLY B 1 141 ? -14.122 37.921 4.363 1.00 35.25 144 GLY B C 1
ATOM 2624 O O . GLY B 1 141 ? -14.567 37.097 5.170 1.00 34.64 144 GLY B O 1
ATOM 2625 N N . ASN B 1 142 ? -14.292 37.834 3.033 1.00 29.74 145 ASN B N 1
ATOM 2626 C CA . ASN B 1 142 ? -14.981 36.722 2.392 1.00 29.32 145 ASN B CA 1
ATOM 2627 C C . ASN B 1 142 ? -14.023 36.038 1.451 1.00 30.31 145 ASN B C 1
ATOM 2628 O O . ASN B 1 142 ? -12.983 36.619 1.127 1.00 27.06 145 ASN B O 1
ATOM 2633 N N . VAL B 1 143 ? -14.386 34.825 0.975 1.00 27.97 146 VAL B N 1
ATOM 2634 C CA . VAL B 1 143 ? -13.570 34.058 0.039 1.00 27.19 146 VAL B CA 1
ATOM 2635 C C . VAL B 1 143 ? -13.323 34.878 -1.238 1.00 27.83 146 VAL B C 1
ATOM 2636 O O . VAL B 1 143 ? -12.180 34.921 -1.697 1.00 25.69 146 VAL B O 1
ATOM 2640 N N . SER B 1 144 ? -14.351 35.620 -1.730 1.00 25.78 147 SER B N 1
ATOM 2641 C CA . SER B 1 144 ? -14.279 36.450 -2.947 1.00 25.92 147 SER B CA 1
ATOM 2642 C C . SER B 1 144 ? -13.187 37.525 -2.890 1.00 28.08 147 SER B C 1
ATOM 2643 O O . SER B 1 144 ? -12.642 37.881 -3.933 1.00 27.90 147 SER B O 1
ATOM 2646 N N . ASP B 1 145 ? -12.838 38.011 -1.677 1.00 23.45 148 ASP B N 1
ATOM 2647 C CA . ASP B 1 145 ? -11.792 39.024 -1.512 1.00 22.96 148 ASP B CA 1
ATOM 2648 C C . ASP B 1 145 ? -10.399 38.456 -1.821 1.00 26.35 148 ASP B C 1
ATOM 2649 O O . ASP B 1 145 ? -9.508 39.216 -2.182 1.00 26.92 148 ASP B O 1
ATOM 2654 N N . TYR B 1 146 ? -10.200 37.128 -1.686 1.00 21.96 149 TYR B N 1
ATOM 2655 C CA . TYR B 1 146 ? -8.879 36.500 -1.847 1.00 20.44 149 TYR B CA 1
ATOM 2656 C C . TYR B 1 146 ? -8.769 35.515 -3.006 1.00 21.41 149 TYR B C 1
ATOM 2657 O O . TYR B 1 146 ? -7.660 35.281 -3.494 1.00 20.10 149 TYR B O 1
ATOM 2666 N N . ALA B 1 147 ? -9.882 34.893 -3.405 1.00 18.16 150 ALA B N 1
ATOM 2667 C CA . ALA B 1 147 ? -9.877 33.901 -4.481 1.00 17.89 150 ALA B CA 1
ATOM 2668 C C . ALA B 1 147 ? -9.470 34.573 -5.808 1.00 20.10 150 ALA B C 1
ATOM 2669 O O . ALA B 1 147 ? -10.044 35.599 -6.182 1.00 19.40 150 ALA B O 1
ATOM 2671 N N . PRO B 1 148 ? -8.422 34.063 -6.484 1.00 16.49 151 PRO B N 1
ATOM 2672 C CA . PRO B 1 148 ? -7.959 34.743 -7.694 1.00 15.83 151 PRO B CA 1
ATOM 2673 C C . PRO B 1 148 ? -8.772 34.426 -8.936 1.00 19.14 151 PRO B C 1
ATOM 2674 O O . PRO B 1 148 ? -9.292 33.323 -9.107 1.00 18.87 151 PRO B O 1
ATOM 2678 N N . ALA B 1 149 ? -8.817 35.403 -9.829 1.00 14.01 152 ALA B N 1
ATOM 2679 C CA . ALA B 1 149 ? -9.330 35.222 -11.178 1.00 13.19 152 ALA B CA 1
ATOM 2680 C C . ALA B 1 149 ? -8.258 34.469 -11.989 1.00 16.91 152 ALA B C 1
ATOM 2681 O O . ALA B 1 149 ? -7.140 34.249 -11.491 1.00 16.68 152 ALA B O 1
ATOM 2683 N N . LEU B 1 150 ? -8.574 34.043 -13.217 1.00 15.50 153 LEU B N 1
ATOM 2684 C CA . LEU B 1 150 ? -7.521 33.397 -14.018 1.00 15.73 153 LEU B CA 1
ATOM 2685 C C . LEU B 1 150 ? -6.676 34.481 -14.670 1.00 21.07 153 LEU B C 1
ATOM 2686 O O . LEU B 1 150 ? -5.449 34.394 -14.658 1.00 18.57 153 LEU B O 1
ATOM 2691 N N . ILE B 1 151 ? -7.353 35.522 -15.209 1.00 18.90 154 ILE B N 1
ATOM 2692 C CA . ILE B 1 151 ? -6.740 36.679 -15.870 1.00 19.34 154 ILE B CA 1
ATOM 2693 C C . ILE B 1 151 ? -7.391 37.943 -15.320 1.00 21.85 154 ILE B C 1
ATOM 2694 O O . ILE B 1 151 ? -8.618 38.003 -15.237 1.00 20.09 154 ILE B O 1
ATOM 2699 N N . CYS B 1 152 ? -6.578 38.958 -14.985 1.00 19.18 155 CYS B N 1
ATOM 2700 C CA . CYS B 1 152 ? -7.079 40.245 -14.528 1.00 19.97 155 CYS B CA 1
ATOM 2701 C C . CYS B 1 152 ? -6.178 41.362 -15.083 1.00 25.77 155 CYS B C 1
ATOM 2702 O O . CYS B 1 152 ? -4.987 41.391 -14.787 1.00 25.74 155 CYS B O 1
ATOM 2713 N N . GLU B 1 154 ? -5.799 45.591 -15.374 1.00 21.42 157 GLU B N 1
ATOM 2714 C CA . GLU B 1 154 ? -6.292 46.888 -14.905 1.00 20.92 157 GLU B CA 1
ATOM 2715 C C . GLU B 1 154 ? -5.439 48.025 -15.462 1.00 23.66 157 GLU B C 1
ATOM 2716 O O . GLU B 1 154 ? -4.226 48.020 -15.258 1.00 23.84 157 GLU B O 1
ATOM 2722 N N . GLY B 1 155 ? -6.084 48.978 -16.149 1.00 21.01 158 GLY B N 1
ATOM 2723 C CA . GLY B 1 155 ? -5.443 50.166 -16.720 1.00 21.16 158 GLY B CA 1
ATOM 2724 C C . GLY B 1 155 ? -4.447 49.858 -17.823 1.00 26.81 158 GLY B C 1
ATOM 2725 O O . GLY B 1 155 ? -3.535 50.645 -18.063 1.00 28.13 158 GLY B O 1
ATOM 2726 N N . CYS B 1 156 ? -4.617 48.710 -18.501 1.00 23.06 159 CYS B N 1
ATOM 2727 C CA . CYS B 1 156 ? -3.719 48.252 -19.556 1.00 22.25 159 CYS B CA 1
ATOM 2728 C C . CYS B 1 156 ? -4.163 48.733 -20.933 1.00 26.54 159 CYS B C 1
ATOM 2729 O O . CYS B 1 156 ? -5.323 49.069 -21.136 1.00 25.30 159 CYS B O 1
ATOM 2732 N N . GLU B 1 157 ? -3.213 48.812 -21.873 1.00 25.28 160 GLU B N 1
ATOM 2733 C CA . GLU B 1 157 ? -3.465 49.276 -23.238 1.00 25.20 160 GLU B CA 1
ATOM 2734 C C . GLU B 1 157 ? -2.852 48.284 -24.219 1.00 28.22 160 GLU B C 1
ATOM 2735 O O . GLU B 1 157 ? -1.734 47.839 -23.977 1.00 27.85 160 GLU B O 1
ATOM 2741 N N . ASP B 1 158 ? -3.569 47.947 -25.315 1.00 24.02 161 ASP B N 1
ATOM 2742 C CA . ASP B 1 158 ? -3.119 47.022 -26.366 1.00 24.17 161 ASP B CA 1
ATOM 2743 C C . ASP B 1 158 ? -2.876 45.632 -25.741 1.00 28.31 161 ASP B C 1
ATOM 2744 O O . ASP B 1 158 ? -1.731 45.223 -25.486 1.00 27.82 161 ASP B O 1
ATOM 2749 N N . VAL B 1 159 ? -3.986 44.948 -25.433 1.00 22.92 162 VAL B N 1
ATOM 2750 C CA . VAL B 1 159 ? -4.001 43.649 -24.770 1.00 21.24 162 VAL B CA 1
ATOM 2751 C C . VAL B 1 159 ? -4.508 42.610 -25.760 1.00 23.97 162 VAL B C 1
ATOM 2752 O O . VAL B 1 159 ? -5.600 42.770 -26.307 1.00 22.67 162 VAL B O 1
ATOM 2756 N N . LYS B 1 160 ? -3.717 41.547 -25.984 1.00 20.19 163 LYS B N 1
ATOM 2757 C CA . LYS B 1 160 ? -4.103 40.500 -26.916 1.00 19.88 163 LYS B CA 1
ATOM 2758 C C . LYS B 1 160 ? -4.231 39.153 -26.202 1.00 20.85 163 LYS B C 1
ATOM 2759 O O . LYS B 1 160 ? -3.236 38.544 -25.829 1.00 19.25 163 LYS B O 1
ATOM 2765 N N . ILE B 1 161 ? -5.470 38.692 -26.024 1.00 18.31 164 ILE B N 1
ATOM 2766 C CA . ILE B 1 161 ? -5.759 37.393 -25.408 1.00 16.34 164 ILE B CA 1
ATOM 2767 C C . ILE B 1 161 ? -6.292 36.491 -26.498 1.00 19.66 164 ILE B C 1
ATOM 2768 O O . ILE B 1 161 ? -7.229 36.897 -27.180 1.00 18.03 164 ILE B O 1
ATOM 2773 N N . GLU B 1 162 ? -5.723 35.280 -26.669 1.00 17.04 165 GLU B N 1
ATOM 2774 C CA . GLU B 1 162 ? -6.232 34.376 -27.708 1.00 17.50 165 GLU B CA 1
ATOM 2775 C C . GLU B 1 162 ? -6.003 32.904 -27.399 1.00 20.47 165 GLU B C 1
ATOM 2776 O O . GLU B 1 162 ? -5.097 32.560 -26.645 1.00 20.89 165 GLU B O 1
ATOM 2782 N N . GLN B 1 163 ? -6.877 32.053 -27.967 1.00 16.67 166 GLN B N 1
ATOM 2783 C CA . GLN B 1 163 ? -6.756 30.595 -28.070 1.00 18.07 166 GLN B CA 1
ATOM 2784 C C . GLN B 1 163 ? -6.814 29.801 -26.772 1.00 20.41 166 GLN B C 1
ATOM 2785 O O . GLN B 1 163 ? -7.182 28.637 -26.835 1.00 19.19 166 GLN B O 1
ATOM 2791 N N . VAL B 1 164 ? -6.345 30.362 -25.651 1.00 16.37 167 VAL B N 1
ATOM 2792 C CA . VAL B 1 164 ? -6.265 29.663 -24.371 1.00 16.16 167 VAL B CA 1
ATOM 2793 C C . VAL B 1 164 ? -7.637 29.153 -23.857 1.00 20.82 167 VAL B C 1
ATOM 2794 O O . VAL B 1 164 ? -8.693 29.736 -24.137 1.00 18.72 167 VAL B O 1
ATOM 2798 N N . THR B 1 165 ? -7.584 28.056 -23.109 1.00 16.76 168 THR B N 1
ATOM 2799 C CA . THR B 1 165 ? -8.737 27.530 -22.395 1.00 17.38 168 THR B CA 1
ATOM 2800 C C . THR B 1 165 ? -8.584 28.003 -20.943 1.00 18.25 168 THR B C 1
ATOM 2801 O O . THR B 1 165 ? -7.562 27.739 -20.316 1.00 17.50 168 THR B O 1
ATOM 2805 N N . LEU B 1 166 ? -9.598 28.725 -20.421 1.00 15.85 169 LEU B N 1
ATOM 2806 C CA . LEU B 1 166 ? -9.639 29.192 -19.041 1.00 15.89 169 LEU B CA 1
ATOM 2807 C C . LEU B 1 166 ? -10.578 28.251 -18.279 1.00 23.36 169 LEU B C 1
ATOM 2808 O O . LEU B 1 166 ? -11.791 28.269 -18.487 1.00 24.44 169 LEU B O 1
ATOM 2813 N N . GLN B 1 167 ? -9.998 27.411 -17.420 1.00 19.19 170 GLN B N 1
ATOM 2814 C CA . GLN B 1 167 ? -10.709 26.349 -16.757 1.00 19.18 170 GLN B CA 1
ATOM 2815 C C . GLN B 1 167 ? -10.756 26.457 -15.248 1.00 20.97 170 GLN B C 1
ATOM 2816 O O . GLN B 1 167 ? -9.725 26.631 -14.610 1.00 19.00 170 GLN B O 1
ATOM 2822 N N . ASP B 1 168 ? -11.972 26.251 -14.689 1.00 18.21 171 ASP B N 1
ATOM 2823 C CA . ASP B 1 168 ? -12.233 26.110 -13.272 1.00 18.21 171 ASP B CA 1
ATOM 2824 C C . ASP B 1 168 ? -11.652 27.269 -12.428 1.00 18.51 171 ASP B C 1
ATOM 2825 O O . ASP B 1 168 ? -11.014 27.046 -11.405 1.00 18.03 171 ASP B O 1
ATOM 2830 N N . ALA B 1 169 ? -11.955 28.508 -12.834 1.00 16.42 172 ALA B N 1
ATOM 2831 C CA . ALA B 1 169 ? -11.546 29.738 -12.144 1.00 15.85 172 ALA B CA 1
ATOM 2832 C C . ALA B 1 169 ? -11.998 29.722 -10.680 1.00 19.71 172 ALA B C 1
ATOM 2833 O O . ALA B 1 169 ? -13.150 29.347 -10.385 1.00 20.98 172 ALA B O 1
ATOM 2835 N N . ALA B 1 170 ? -11.098 30.127 -9.764 1.00 14.90 173 ALA B N 1
ATOM 2836 C CA . ALA B 1 170 ? -11.381 30.214 -8.327 1.00 15.86 173 ALA B CA 1
ATOM 2837 C C . ALA B 1 170 ? -12.330 31.375 -8.026 1.00 18.73 173 ALA B C 1
ATOM 2838 O O . ALA B 1 170 ? -12.931 31.416 -6.974 1.00 21.05 173 ALA B O 1
ATOM 2840 N N . ASN B 1 171 ? -12.432 32.330 -8.939 1.00 14.26 174 ASN B N 1
ATOM 2841 C CA . ASN B 1 171 ? -13.321 33.469 -8.813 1.00 15.16 174 ASN B CA 1
ATOM 2842 C C . ASN B 1 171 ? -13.982 33.644 -10.207 1.00 20.96 174 ASN B C 1
ATOM 2843 O O . ASN B 1 171 ? -14.639 32.712 -10.680 1.00 20.74 174 ASN B O 1
ATOM 2848 N N . VAL B 1 172 ? -13.776 34.771 -10.867 1.00 19.61 175 VAL B N 1
ATOM 2849 C CA . VAL B 1 172 ? -14.261 35.030 -12.227 1.00 20.59 175 VAL B CA 1
ATOM 2850 C C . VAL B 1 172 ? -13.110 34.597 -13.145 1.00 25.33 175 VAL B C 1
ATOM 2851 O O . VAL B 1 172 ? -11.966 34.612 -12.701 1.00 26.45 175 VAL B O 1
ATOM 2855 N N . ALA B 1 173 ? -13.374 34.159 -14.377 1.00 21.82 176 ALA B N 1
ATOM 2856 C CA . ALA B 1 173 ? -12.250 33.753 -15.236 1.00 21.12 176 ALA B CA 1
ATOM 2857 C C . ALA B 1 173 ? -11.408 34.946 -15.744 1.00 22.57 176 ALA B C 1
ATOM 2858 O O . ALA B 1 173 ? -10.177 34.891 -15.681 1.00 20.71 176 ALA B O 1
ATOM 2860 N N . GLU B 1 174 ? -12.065 36.002 -16.238 1.00 17.99 177 GLU B N 1
ATOM 2861 C CA . GLU B 1 174 ? -11.389 37.162 -16.838 1.00 17.76 177 GLU B CA 1
ATOM 2862 C C . GLU B 1 174 ? -11.919 38.435 -16.295 1.00 20.97 177 GLU B C 1
ATOM 2863 O O . GLU B 1 174 ? -13.137 38.617 -16.262 1.00 20.96 177 GLU B O 1
ATOM 2869 N N . ILE B 1 175 ? -11.025 39.359 -15.941 1.00 16.81 178 ILE B N 1
ATOM 2870 C CA . ILE B 1 175 ? -11.430 40.682 -15.445 1.00 16.92 178 ILE B CA 1
ATOM 2871 C C . ILE B 1 175 ? -10.705 41.735 -16.292 1.00 20.28 178 ILE B C 1
ATOM 2872 O O . ILE B 1 175 ? -9.474 41.707 -16.396 1.00 17.92 178 ILE B O 1
ATOM 2877 N N . TYR B 1 176 ? -11.471 42.654 -16.876 1.00 17.69 179 TYR B N 1
ATOM 2878 C CA . TYR B 1 176 ? -10.921 43.767 -17.650 1.00 18.95 179 TYR B CA 1
ATOM 2879 C C . TYR B 1 176 ? -11.458 45.031 -17.033 1.00 23.52 179 TYR B C 1
ATOM 2880 O O . TYR B 1 176 ? -12.674 45.231 -16.995 1.00 23.64 179 TYR B O 1
ATOM 2889 N N . LYS B 1 177 ? -10.561 45.817 -16.426 1.00 20.47 180 LYS B N 1
ATOM 2890 C CA . LYS B 1 177 ? -10.909 47.050 -15.739 1.00 20.56 180 LYS B CA 1
ATOM 2891 C C . LYS B 1 177 ? -10.091 48.210 -16.278 1.00 24.15 180 LYS B C 1
ATOM 2892 O O . LYS B 1 177 ? -8.868 48.138 -16.262 1.00 23.17 180 LYS B O 1
ATOM 2898 N N . ASP B 1 178 ? -10.770 49.279 -16.757 1.00 22.09 181 ASP B N 1
ATOM 2899 C CA . ASP B 1 178 ? -10.160 50.521 -17.266 1.00 23.19 181 ASP B CA 1
ATOM 2900 C C . ASP B 1 178 ? -9.080 50.256 -18.319 1.00 26.65 181 ASP B C 1
ATOM 2901 O O . ASP B 1 178 ? -8.057 50.942 -18.343 1.00 25.23 181 ASP B O 1
ATOM 2906 N N . CYS B 1 179 ? -9.323 49.273 -19.200 1.00 24.13 182 CYS B N 1
ATOM 2907 C CA . CYS B 1 179 ? -8.381 48.908 -20.255 1.00 23.60 182 CYS B CA 1
ATOM 2908 C C . CYS B 1 179 ? -8.761 49.554 -21.587 1.00 26.58 182 CYS B C 1
ATOM 2909 O O . CYS B 1 179 ? -9.918 49.911 -21.812 1.00 26.86 182 CYS B O 1
ATOM 2912 N N . HIS B 1 180 ? -7.784 49.687 -22.468 1.00 20.44 183 HIS B N 1
ATOM 2913 C CA . HIS B 1 180 ? -7.982 50.272 -23.789 1.00 20.95 183 HIS B CA 1
ATOM 2914 C C . HIS B 1 180 ? -7.393 49.342 -24.848 1.00 23.05 183 HIS B C 1
ATOM 2915 O O . HIS B 1 180 ? -6.305 48.816 -24.654 1.00 21.00 183 HIS B O 1
ATOM 2922 N N . ASN B 1 181 ? -8.138 49.125 -25.954 1.00 21.61 184 ASN B N 1
ATOM 2923 C CA . ASN B 1 181 ? -7.748 48.291 -27.094 1.00 21.66 184 ASN B CA 1
ATOM 2924 C C . ASN B 1 181 ? -7.421 46.852 -26.647 1.00 25.82 184 ASN B C 1
ATOM 2925 O O . ASN B 1 181 ? -6.275 46.408 -26.699 1.00 26.54 184 ASN B O 1
ATOM 2930 N N . VAL B 1 182 ? -8.449 46.138 -26.196 1.00 22.74 185 VAL B N 1
ATOM 2931 C CA . VAL B 1 182 ? -8.340 44.748 -25.775 1.00 21.44 185 VAL B CA 1
ATOM 2932 C C . VAL B 1 182 ? -8.959 43.877 -26.871 1.00 23.27 185 VAL B C 1
ATOM 2933 O O . VAL B 1 182 ? -10.010 44.223 -27.401 1.00 21.59 185 VAL B O 1
ATOM 2937 N N . THR B 1 183 ? -8.306 42.759 -27.209 1.00 20.93 186 THR B N 1
ATOM 2938 C CA . THR B 1 183 ? -8.862 41.763 -28.134 1.00 21.24 186 THR B CA 1
ATOM 2939 C C . THR B 1 183 ? -8.826 40.420 -27.424 1.00 24.00 186 THR B C 1
ATOM 2940 O O . THR B 1 183 ? -7.854 40.114 -26.728 1.00 23.11 186 THR B O 1
ATOM 2944 N N . VAL B 1 184 ? -9.926 39.663 -27.521 1.00 21.14 187 VAL B N 1
ATOM 2945 C CA . VAL B 1 184 ? -10.089 38.336 -26.918 1.00 18.98 187 VAL B CA 1
ATOM 2946 C C . VAL B 1 184 ? -10.612 37.450 -28.041 1.00 22.22 187 VAL B C 1
ATOM 2947 O O . VAL B 1 184 ? -11.722 37.674 -28.518 1.00 23.37 187 VAL B O 1
ATOM 2951 N N . ASP B 1 185 ? -9.790 36.514 -28.528 1.00 16.43 188 ASP B N 1
ATOM 2952 C CA . ASP B 1 185 ? -10.159 35.717 -29.688 1.00 17.84 188 ASP B CA 1
ATOM 2953 C C . ASP B 1 185 ? -9.970 34.242 -29.486 1.00 20.44 188 ASP B C 1
ATOM 2954 O O . ASP B 1 185 ? -8.899 33.828 -29.059 1.00 20.88 188 ASP B O 1
ATOM 2959 N N . LYS B 1 186 ? -10.978 33.435 -29.863 1.00 16.89 189 LYS B N 1
ATOM 2960 C CA . LYS B 1 186 ? -10.955 31.967 -29.804 1.00 16.37 189 LYS B CA 1
ATOM 2961 C C . LYS B 1 186 ? -10.641 31.432 -28.381 1.00 17.79 189 LYS B C 1
ATOM 2962 O O . LYS B 1 186 ? -10.060 30.361 -28.242 1.00 18.46 189 LYS B O 1
ATOM 2968 N N . VAL B 1 187 ? -11.065 32.141 -27.349 1.00 16.07 190 VAL B N 1
ATOM 2969 C CA . VAL B 1 187 ? -10.838 31.754 -25.945 1.00 16.57 190 VAL B CA 1
ATOM 2970 C C . VAL B 1 187 ? -12.005 30.888 -25.505 1.00 23.17 190 VAL B C 1
ATOM 2971 O O . VAL B 1 187 ? -13.154 31.206 -25.810 1.00 22.89 190 VAL B O 1
ATOM 2975 N N . VAL B 1 188 ? -11.708 29.782 -24.813 1.00 19.13 191 VAL B N 1
ATOM 2976 C CA . VAL B 1 188 ? -12.739 28.881 -24.293 1.00 19.38 191 VAL B CA 1
ATOM 2977 C C . VAL B 1 188 ? -12.766 29.038 -22.765 1.00 26.06 191 VAL B C 1
ATOM 2978 O O . VAL B 1 188 ? -11.710 28.985 -22.134 1.00 25.96 191 VAL B O 1
ATOM 2982 N N . VAL B 1 189 ? -13.959 29.277 -22.183 1.00 22.51 192 VAL B N 1
ATOM 2983 C CA . VAL B 1 189 ? -14.100 29.346 -20.719 1.00 21.20 192 VAL B CA 1
ATOM 2984 C C . VAL B 1 189 ? -14.880 28.093 -20.292 1.00 25.36 192 VAL B C 1
ATOM 2985 O O . VAL B 1 189 ? -16.030 27.912 -20.709 1.00 25.92 192 VAL B O 1
ATOM 2989 N N . ASN B 1 190 ? -14.225 27.208 -19.520 1.00 19.70 193 ASN B N 1
ATOM 2990 C CA . ASN B 1 190 ? -14.830 25.997 -18.970 1.00 21.00 193 ASN B CA 1
ATOM 2991 C C . ASN B 1 190 ? -15.043 26.245 -17.494 1.00 26.03 193 ASN B C 1
ATOM 2992 O O . ASN B 1 190 ? -14.069 26.469 -16.763 1.00 26.70 193 ASN B O 1
ATOM 2997 N N . ALA B 1 191 ? -16.311 26.314 -17.074 1.00 21.64 194 ALA B N 1
ATOM 2998 C CA . ALA B 1 191 ? -16.668 26.624 -15.692 1.00 21.84 194 ALA B CA 1
ATOM 2999 C C . ALA B 1 191 ? -15.997 25.708 -14.676 1.00 26.11 194 ALA B C 1
ATOM 3000 O O . ALA B 1 191 ? -15.625 26.181 -13.609 1.00 25.57 194 ALA B O 1
ATOM 3002 N N . GLY B 1 192 ? -15.872 24.417 -14.994 1.00 21.12 195 GLY B N 1
ATOM 3003 C CA . GLY B 1 192 ? -15.338 23.463 -14.036 1.00 20.69 195 GLY B CA 1
ATOM 3004 C C . GLY B 1 192 ? -16.332 23.357 -12.894 1.00 26.30 195 GLY B C 1
ATOM 3005 O O . GLY B 1 192 ? -17.534 23.166 -13.127 1.00 23.92 195 GLY B O 1
ATOM 3006 N N . ALA B 1 193 ? -15.869 23.648 -11.677 1.00 24.63 196 ALA B N 1
ATOM 3007 C CA . ALA B 1 193 ? -16.723 23.612 -10.493 1.00 25.24 196 ALA B CA 1
ATOM 3008 C C . ALA B 1 193 ? -17.278 25.007 -10.129 1.00 29.23 196 ALA B C 1
ATOM 3009 O O . ALA B 1 193 ? -18.053 25.119 -9.184 1.00 29.80 196 ALA B O 1
ATOM 3011 N N . SER B 1 194 ? -16.882 26.069 -10.862 1.00 25.09 197 SER B N 1
ATOM 3012 C CA . SER B 1 194 ? -17.352 27.430 -10.593 1.00 23.33 197 SER B CA 1
ATOM 3013 C C . SER B 1 194 ? -18.809 27.664 -11.037 1.00 27.96 197 SER B C 1
ATOM 3014 O O . SER B 1 194 ? -19.197 27.270 -12.144 1.00 26.39 197 SER B O 1
ATOM 3017 N N . ASP B 1 195 ? -19.595 28.338 -10.171 1.00 24.28 198 ASP B N 1
ATOM 3018 C CA . ASP B 1 195 ? -20.967 28.760 -10.491 1.00 23.87 198 ASP B CA 1
ATOM 3019 C C . ASP B 1 195 ? -20.967 30.287 -10.733 1.00 26.43 198 ASP B C 1
ATOM 3020 O O . ASP B 1 195 ? -22.023 30.919 -10.832 1.00 27.93 198 ASP B O 1
ATOM 3025 N N . ARG B 1 196 ? -19.763 30.867 -10.797 1.00 21.36 199 ARG B N 1
ATOM 3026 C CA . ARG B 1 196 ? -19.544 32.304 -10.933 1.00 20.41 199 ARG B CA 1
ATOM 3027 C C . ARG B 1 196 ? -19.535 32.731 -12.410 1.00 25.29 199 ARG B C 1
ATOM 3028 O O . ARG B 1 196 ? -19.501 31.884 -13.314 1.00 22.84 199 ARG B O 1
ATOM 3036 N N . LYS B 1 197 ? -19.590 34.058 -12.649 1.00 23.65 200 LYS B N 1
ATOM 3037 C CA . LYS B 1 197 ? -19.519 34.638 -13.990 1.00 22.81 200 LYS B CA 1
ATOM 3038 C C . LYS B 1 197 ? -18.140 34.336 -14.587 1.00 22.74 200 LYS B C 1
ATOM 3039 O O . LYS B 1 197 ? -17.174 34.067 -13.857 1.00 21.13 200 LYS B O 1
ATOM 3045 N N . ALA B 1 198 ? -18.065 34.334 -15.906 1.00 17.97 201 ALA B N 1
ATOM 3046 C CA . ALA B 1 198 ? -16.810 34.086 -16.603 1.00 15.83 201 ALA B CA 1
ATOM 3047 C C . ALA B 1 198 ? -16.029 35.386 -16.775 1.00 21.76 201 ALA B C 1
ATOM 3048 O O . ALA B 1 198 ? -14.804 35.383 -16.698 1.00 20.53 201 ALA B O 1
ATOM 3050 N N . ILE B 1 199 ? -16.732 36.489 -17.117 1.00 19.18 202 ILE B N 1
ATOM 3051 C CA . ILE B 1 199 ? -16.066 37.752 -17.410 1.00 19.57 202 ILE B CA 1
ATOM 3052 C C . ILE B 1 199 ? -16.680 38.915 -16.665 1.00 25.08 202 ILE B C 1
ATOM 3053 O O . ILE B 1 199 ? -17.902 39.014 -16.534 1.00 26.49 202 ILE B O 1
ATOM 3058 N N . SER B 1 200 ? -15.809 39.811 -16.221 1.00 21.05 203 SER B N 1
ATOM 3059 C CA . SER B 1 200 ? -16.149 41.061 -15.567 1.00 22.31 203 SER B CA 1
ATOM 3060 C C . SER B 1 200 ? -15.497 42.209 -16.361 1.00 26.54 203 SER B C 1
ATOM 3061 O O . SER B 1 200 ? -14.291 42.181 -16.599 1.00 25.93 203 SER B O 1
ATOM 3064 N N . ILE B 1 201 ? -16.309 43.156 -16.852 1.00 22.91 204 ILE B N 1
ATOM 3065 C CA . ILE B 1 201 ? -15.821 44.273 -17.670 1.00 23.58 204 ILE B CA 1
ATOM 3066 C C . ILE B 1 201 ? -16.328 45.582 -17.067 1.00 25.40 204 ILE B C 1
ATOM 3067 O O . ILE B 1 201 ? -17.515 45.701 -16.767 1.00 24.55 204 ILE B O 1
ATOM 3072 N N . SER B 1 202 ? -15.428 46.547 -16.877 1.00 21.53 205 SER B N 1
ATOM 3073 C CA . SER B 1 202 ? -15.771 47.865 -16.345 1.00 22.33 205 SER B CA 1
ATOM 3074 C C . SER B 1 202 ? -14.805 48.914 -16.852 1.00 24.67 205 SER B C 1
ATOM 3075 O O . SER B 1 202 ? -13.607 48.660 -16.919 1.00 24.11 205 SER B O 1
ATOM 3078 N N . GLY B 1 203 ? -15.345 50.083 -17.195 1.00 23.39 206 GLY B N 1
ATOM 3079 C CA . GLY B 1 203 ? -14.609 51.259 -17.661 1.00 23.63 206 GLY B CA 1
ATOM 3080 C C . GLY B 1 203 ? -13.649 51.050 -18.823 1.00 26.32 206 GLY B C 1
ATOM 3081 O O . GLY B 1 203 ? -12.678 51.785 -18.948 1.00 26.63 206 GLY B O 1
ATOM 3082 N N . CYS B 1 204 ? -13.891 50.059 -19.672 1.00 22.42 207 CYS B N 1
ATOM 3083 C CA . CYS B 1 204 ? -12.990 49.781 -20.798 1.00 22.37 207 CYS B CA 1
ATOM 3084 C C . CYS B 1 204 ? -13.355 50.622 -22.021 1.00 25.73 207 CYS B C 1
ATOM 3085 O O . CYS B 1 204 ? -14.486 51.078 -22.158 1.00 23.89 207 CYS B O 1
ATOM 3088 N N . ASP B 1 205 ? -12.380 50.815 -22.911 1.00 22.68 208 ASP B N 1
ATOM 3089 C CA . ASP B 1 205 ? -12.583 51.533 -24.160 1.00 22.41 208 ASP B CA 1
ATOM 3090 C C . ASP B 1 205 ? -11.945 50.736 -25.262 1.00 25.14 208 ASP B C 1
ATOM 3091 O O . ASP B 1 205 ? -10.727 50.770 -25.428 1.00 21.76 208 ASP B O 1
ATOM 3096 N N . GLY B 1 206 ? -12.788 50.038 -26.020 1.00 23.34 209 GLY B N 1
ATOM 3097 C CA . GLY B 1 206 ? -12.339 49.249 -27.151 1.00 23.86 209 GLY B CA 1
ATOM 3098 C C . GLY B 1 206 ? -12.018 47.840 -26.714 1.00 27.83 209 GLY B C 1
ATOM 3099 O O . GLY B 1 206 ? -10.899 47.562 -26.284 1.00 27.52 209 GLY B O 1
ATOM 3100 N N . VAL B 1 207 ? -13.034 46.971 -26.736 1.00 24.58 210 VAL B N 1
ATOM 3101 C CA . VAL B 1 207 ? -12.898 45.557 -26.391 1.00 23.58 210 VAL B CA 1
ATOM 3102 C C . VAL B 1 207 ? -13.562 44.786 -27.515 1.00 27.52 210 VAL B C 1
ATOM 3103 O O . VAL B 1 207 ? -14.766 44.946 -27.746 1.00 28.37 210 VAL B O 1
ATOM 3107 N N . LYS B 1 208 ? -12.761 43.994 -28.249 1.00 21.33 211 LYS B N 1
ATOM 3108 C CA . LYS B 1 208 ? -13.275 43.193 -29.352 1.00 21.98 211 LYS B CA 1
ATOM 3109 C C . LYS B 1 208 ? -13.141 41.737 -28.978 1.00 25.65 211 LYS B C 1
ATOM 3110 O O . LYS B 1 208 ? -12.017 41.213 -28.877 1.00 24.41 211 LYS B O 1
ATOM 3129 N N . THR B 1 210 ? -14.136 37.910 -30.034 1.00 17.35 213 THR B N 1
ATOM 3130 C CA . THR B 1 210 ? -14.516 37.115 -31.203 1.00 17.40 213 THR B CA 1
ATOM 3131 C C . THR B 1 210 ? -14.283 35.625 -30.998 1.00 20.90 213 THR B C 1
ATOM 3132 O O . THR B 1 210 ? -13.218 35.234 -30.511 1.00 20.28 213 THR B O 1
ATOM 3136 N N . ASP B 1 211 ? -15.253 34.800 -31.442 1.00 17.54 214 ASP B N 1
ATOM 3137 C CA . ASP B 1 211 ? -15.193 33.326 -31.419 1.00 17.89 214 ASP B CA 1
ATOM 3138 C C . ASP B 1 211 ? -14.911 32.788 -30.024 1.00 25.53 214 ASP B C 1
ATOM 3139 O O . ASP B 1 211 ? -14.153 31.844 -29.869 1.00 25.28 214 ASP B O 1
ATOM 3144 N N . CYS B 1 212 ? -15.528 33.390 -29.005 1.00 22.59 215 CYS B N 1
ATOM 3145 C CA . CYS B 1 212 ? -15.321 32.924 -27.649 1.00 22.90 215 CYS B CA 1
ATOM 3146 C C . CYS B 1 212 ? -16.462 32.009 -27.239 1.00 27.07 215 CYS B C 1
ATOM 3147 O O . CYS B 1 212 ? -17.615 32.244 -27.598 1.00 27.46 215 CYS B O 1
ATOM 3150 N N . TYR B 1 213 ? -16.118 30.928 -26.537 1.00 20.72 216 TYR B N 1
ATOM 3151 C CA . TYR B 1 213 ? -17.090 29.935 -26.115 1.00 21.50 216 TYR B CA 1
ATOM 3152 C C . TYR B 1 213 ? -17.156 29.896 -24.596 1.00 23.67 216 TYR B C 1
ATOM 3153 O O . TYR B 1 213 ? -16.129 29.906 -23.924 1.00 20.23 216 TYR B O 1
ATOM 3162 N N . PHE B 1 214 ? -18.382 29.841 -24.067 1.00 22.80 217 PHE B N 1
ATOM 3163 C CA . PHE B 1 214 ? -18.645 29.761 -22.619 1.00 23.18 217 PHE B CA 1
ATOM 3164 C C . PHE B 1 214 ? -19.387 28.473 -22.419 1.00 32.63 217 PHE B C 1
ATOM 3165 O O . PHE B 1 214 ? -20.451 28.303 -23.010 1.00 35.65 217 PHE B O 1
ATOM 3173 N N . ASN B 1 215 ? -18.784 27.495 -21.724 1.00 29.70 218 ASN B N 1
ATOM 3174 C CA . ASN B 1 215 ? -19.427 26.184 -21.618 1.00 31.18 218 ASN B CA 1
ATOM 3175 C C . ASN B 1 215 ? -20.642 26.111 -20.628 1.00 38.43 218 ASN B C 1
ATOM 3176 O O . ASN B 1 215 ? -21.221 25.027 -20.479 1.00 39.27 218 ASN B O 1
ATOM 3197 N N . ALA B 1 217 ? -24.568 27.575 -19.387 1.00 39.39 220 ALA B N 1
ATOM 3198 C CA . ALA B 1 217 ? -25.795 28.194 -19.914 1.00 40.06 220 ALA B CA 1
ATOM 3199 C C . ALA B 1 217 ? -26.131 29.435 -19.071 1.00 42.13 220 ALA B C 1
ATOM 3200 O O . ALA B 1 217 ? -25.678 29.535 -17.924 1.00 41.46 220 ALA B O 1
ATOM 3202 N N . GLY B 1 218 ? -26.863 30.385 -19.659 1.00 38.24 221 GLY B N 1
ATOM 3203 C CA . GLY B 1 218 ? -27.231 31.639 -19.000 1.00 37.39 221 GLY B CA 1
ATOM 3204 C C . GLY B 1 218 ? -26.382 32.813 -19.460 1.00 39.81 221 GLY B C 1
ATOM 3205 O O . GLY B 1 218 ? -26.018 32.881 -20.648 1.00 41.20 221 GLY B O 1
ATOM 3206 N N . ASN B 1 219 ? -26.055 33.755 -18.536 1.00 31.26 222 ASN B N 1
ATOM 3207 C CA . ASN B 1 219 ? -25.254 34.919 -18.934 1.00 28.44 222 ASN B CA 1
ATOM 3208 C C . ASN B 1 219 ? -23.837 34.870 -18.293 1.00 28.07 222 ASN B C 1
ATOM 3209 O O . ASN B 1 219 ? -23.692 35.044 -17.077 1.00 26.30 222 ASN B O 1
ATOM 3214 N N . PRO B 1 220 ? -22.785 34.672 -19.124 1.00 21.92 223 PRO B N 1
ATOM 3215 C CA . PRO B 1 220 ? -21.422 34.586 -18.583 1.00 21.44 223 PRO B CA 1
ATOM 3216 C C . PRO B 1 220 ? -20.758 35.935 -18.307 1.00 23.66 223 PRO B C 1
ATOM 3217 O O . PRO B 1 220 ? -19.664 35.973 -17.758 1.00 20.56 223 PRO B O 1
ATOM 3221 N N . LEU B 1 221 ? -21.414 37.030 -18.710 1.00 22.47 224 LEU B N 1
ATOM 3222 C CA . LEU B 1 221 ? -20.869 38.364 -18.632 1.00 23.67 224 LEU B CA 1
ATOM 3223 C C . LEU B 1 221 ? -21.453 39.205 -17.509 1.00 26.60 224 LEU B C 1
ATOM 3224 O O . LEU B 1 221 ? -22.673 39.330 -17.364 1.00 23.79 224 LEU B O 1
ATOM 3229 N N A GLU B 1 222 ? -20.550 39.817 -16.738 0.33 23.39 225 GLU B N 1
ATOM 3230 N N B GLU B 1 222 ? -20.554 39.813 -16.726 0.67 23.08 225 GLU B N 1
ATOM 3231 C CA A GLU B 1 222 ? -20.838 40.742 -15.648 0.33 24.08 225 GLU B CA 1
ATOM 3232 C CA B GLU B 1 222 ? -20.837 40.733 -15.621 0.67 23.83 225 GLU B CA 1
ATOM 3233 C C A GLU B 1 222 ? -20.240 42.089 -16.050 0.33 28.30 225 GLU B C 1
ATOM 3234 C C B GLU B 1 222 ? -20.239 42.091 -16.025 0.67 28.18 225 GLU B C 1
ATOM 3235 O O A GLU B 1 222 ? -19.023 42.207 -16.186 0.33 27.35 225 GLU B O 1
ATOM 3236 O O B GLU B 1 222 ? -19.020 42.216 -16.139 0.67 27.29 225 GLU B O 1
ATOM 3247 N N . SER B 1 223 ? -21.095 43.078 -16.313 1.00 25.99 226 SER B N 1
ATOM 3248 C CA . SER B 1 223 ? -20.657 44.393 -16.756 1.00 25.61 226 SER B CA 1
ATOM 3249 C C . SER B 1 223 ? -21.127 45.468 -15.815 1.00 30.55 226 SER B C 1
ATOM 3250 O O . SER B 1 223 ? -22.274 45.431 -15.340 1.00 32.03 226 SER B O 1
ATOM 3253 N N . ALA B 1 224 ? -20.244 46.455 -15.544 1.00 24.81 227 ALA B N 1
ATOM 3254 C CA . ALA B 1 224 ? -20.591 47.603 -14.707 1.00 24.03 227 ALA B CA 1
ATOM 3255 C C . ALA B 1 224 ? -21.378 48.629 -15.519 1.00 27.99 227 ALA B C 1
ATOM 3256 O O . ALA B 1 224 ? -21.908 49.590 -14.952 1.00 28.78 227 ALA B O 1
ATOM 3258 N N . GLY B 1 225 ? -21.470 48.394 -16.838 1.00 24.69 228 GLY B N 1
ATOM 3259 C CA . GLY B 1 225 ? -22.150 49.264 -17.790 1.00 25.81 228 GLY B CA 1
ATOM 3260 C C . GLY B 1 225 ? -21.437 50.590 -17.987 1.00 27.88 228 GLY B C 1
ATOM 3261 O O . GLY B 1 225 ? -22.081 51.585 -18.322 1.00 28.23 228 GLY B O 1
ATOM 3262 N N . THR B 1 226 ? -20.103 50.610 -17.789 1.00 21.39 229 THR B N 1
ATOM 3263 C CA . THR B 1 226 ? -19.302 51.832 -17.894 1.00 21.54 229 THR B CA 1
ATOM 3264 C C . THR B 1 226 ? -18.260 51.747 -19.015 1.00 23.01 229 THR B C 1
ATOM 3265 O O . THR B 1 226 ? -17.366 52.594 -19.077 1.00 21.73 229 THR B O 1
ATOM 3269 N N . SER B 1 227 ? -18.402 50.769 -19.930 1.00 20.10 230 SER B N 1
ATOM 3270 C CA . SER B 1 227 ? -17.466 50.583 -21.043 1.00 19.52 230 SER B CA 1
ATOM 3271 C C . SER B 1 227 ? -18.031 51.078 -22.378 1.00 24.46 230 SER B C 1
ATOM 3272 O O . SER B 1 227 ? -19.236 51.314 -22.497 1.00 24.82 230 SER B O 1
ATOM 3275 N N . ARG B 1 228 ? -17.151 51.278 -23.375 1.00 21.34 231 ARG B N 1
ATOM 3276 C CA . ARG B 1 228 ? -17.552 51.745 -24.702 1.00 22.01 231 ARG B CA 1
ATOM 3277 C C . ARG B 1 228 ? -16.751 51.031 -25.774 1.00 26.95 231 ARG B C 1
ATOM 3278 O O . ARG B 1 228 ? -15.706 50.442 -25.468 1.00 27.16 231 ARG B O 1
ATOM 3286 N N . ASN B 1 229 ? -17.237 51.074 -27.027 1.00 22.92 232 ASN B N 1
ATOM 3287 C CA . ASN B 1 229 ? -16.611 50.424 -28.185 1.00 22.58 232 ASN B CA 1
ATOM 3288 C C . ASN B 1 229 ? -16.394 48.926 -27.913 1.00 28.12 232 ASN B C 1
ATOM 3289 O O . ASN B 1 229 ? -15.294 48.384 -28.099 1.00 26.32 232 ASN B O 1
ATOM 3294 N N . LEU B 1 230 ? -17.475 48.263 -27.456 1.00 26.81 233 LEU B N 1
ATOM 3295 C CA . LEU B 1 230 ? -17.480 46.827 -27.205 1.00 26.79 233 LEU B CA 1
ATOM 3296 C C . LEU B 1 230 ? -18.046 46.138 -28.429 1.00 29.94 233 LEU B C 1
ATOM 3297 O O . LEU B 1 230 ? -19.139 46.505 -28.874 1.00 29.41 233 LEU B O 1
ATOM 3302 N N . ILE B 1 231 ? -17.313 45.158 -28.990 1.00 23.77 234 ILE B N 1
ATOM 3303 C CA . ILE B 1 231 ? -17.784 44.417 -30.153 1.00 23.60 234 ILE B CA 1
ATOM 3304 C C . ILE B 1 231 ? -17.651 42.924 -29.871 1.00 26.39 234 ILE B C 1
ATOM 3305 O O . ILE B 1 231 ? -16.548 42.410 -29.754 1.00 24.58 234 ILE B O 1
ATOM 3310 N N . PHE B 1 232 ? -18.787 42.238 -29.802 1.00 25.85 235 PHE B N 1
ATOM 3311 C CA . PHE B 1 232 ? -18.876 40.799 -29.590 1.00 25.62 235 PHE B CA 1
ATOM 3312 C C . PHE B 1 232 ? -19.313 40.132 -30.896 1.00 29.94 235 PHE B C 1
ATOM 3313 O O . PHE B 1 232 ? -20.388 40.438 -31.409 1.00 31.03 235 PHE B O 1
ATOM 3321 N N . THR B 1 233 ? -18.452 39.266 -31.458 1.00 23.49 236 THR B N 1
ATOM 3322 C CA . THR B 1 233 ? -18.724 38.542 -32.693 1.00 23.55 236 THR B CA 1
ATOM 3323 C C . THR B 1 233 ? -18.627 37.059 -32.425 1.00 27.34 236 THR B C 1
ATOM 3324 O O . THR B 1 233 ? -17.564 36.581 -31.994 1.00 25.45 236 THR B O 1
ATOM 3328 N N . ASN B 1 234 ? -19.715 36.325 -32.699 1.00 22.94 237 ASN B N 1
ATOM 3329 C CA . ASN B 1 234 ? -19.790 34.878 -32.519 1.00 23.57 237 ASN B CA 1
ATOM 3330 C C . ASN B 1 234 ? -19.268 34.432 -31.104 1.00 29.16 237 ASN B C 1
ATOM 3331 O O . ASN B 1 234 ? -18.435 33.530 -30.977 1.00 29.32 237 ASN B O 1
ATOM 3336 N N . CYS B 1 235 ? -19.759 35.103 -30.045 1.00 26.04 238 CYS B N 1
ATOM 3337 C CA . CYS B 1 235 ? -19.459 34.729 -28.663 1.00 25.76 238 CYS B CA 1
ATOM 3338 C C . CYS B 1 235 ? -20.715 34.102 -28.153 1.00 31.44 238 CYS B C 1
ATOM 3339 O O . CYS B 1 235 ? -21.765 34.759 -28.150 1.00 33.15 238 CYS B O 1
ATOM 3342 N N . ILE B 1 236 ? -20.671 32.788 -27.900 1.00 27.29 239 ILE B N 1
ATOM 3343 C CA . ILE B 1 236 ? -21.877 32.031 -27.574 1.00 27.48 239 ILE B CA 1
ATOM 3344 C C . ILE B 1 236 ? -21.765 31.146 -26.322 1.00 32.23 239 ILE B C 1
ATOM 3345 O O . ILE B 1 236 ? -20.670 30.785 -25.898 1.00 30.78 239 ILE B O 1
ATOM 3350 N N . THR B 1 237 ? -22.942 30.744 -25.795 1.00 30.63 240 THR B N 1
ATOM 3351 C CA . THR B 1 237 ? -23.136 29.778 -24.705 1.00 29.86 240 THR B CA 1
ATOM 3352 C C . THR B 1 237 ? -23.505 28.425 -25.386 1.00 33.21 240 THR B C 1
ATOM 3353 O O . THR B 1 237 ? -23.754 28.452 -26.590 1.00 30.43 240 THR B O 1
ATOM 3357 N N . PRO B 1 238 ? -23.516 27.251 -24.687 1.00 33.97 241 PRO B N 1
ATOM 3358 C CA . PRO B 1 238 ? -23.780 25.960 -25.378 1.00 35.55 241 PRO B CA 1
ATOM 3359 C C . PRO B 1 238 ? -25.035 25.878 -26.257 1.00 43.84 241 PRO B C 1
ATOM 3360 O O . PRO B 1 238 ? -25.025 25.107 -27.223 1.00 45.14 241 PRO B O 1
ATOM 3364 N N . ASP B 1 239 ? -26.086 26.669 -25.953 1.00 41.43 242 ASP B N 1
ATOM 3365 C CA . ASP B 1 239 ? -27.334 26.723 -26.739 1.00 42.95 242 ASP B CA 1
ATOM 3366 C C . ASP B 1 239 ? -27.131 27.470 -28.085 1.00 49.86 242 ASP B C 1
ATOM 3367 O O . ASP B 1 239 ? -27.964 27.363 -28.981 1.00 51.09 242 ASP B O 1
ATOM 3372 N N . GLY B 1 240 ? -26.031 28.214 -28.203 1.00 46.58 243 GLY B N 1
ATOM 3373 C CA . GLY B 1 240 ? -25.697 28.980 -29.398 1.00 46.00 243 GLY B CA 1
ATOM 3374 C C . GLY B 1 240 ? -26.149 30.425 -29.351 1.00 49.09 243 GLY B C 1
ATOM 3375 O O . GLY B 1 240 ? -25.956 31.159 -30.324 1.00 49.84 243 GLY B O 1
ATOM 3376 N N . LYS B 1 241 ? -26.757 30.840 -28.224 1.00 44.67 244 LYS B N 1
ATOM 3377 C CA . LYS B 1 241 ? -27.243 32.201 -27.980 1.00 43.91 244 LYS B CA 1
ATOM 3378 C C . LYS B 1 241 ? -26.072 33.161 -27.821 1.00 44.82 244 LYS B C 1
ATOM 3379 O O . LYS B 1 241 ? -25.092 32.840 -27.138 1.00 42.09 244 LYS B O 1
ATOM 3381 N N . ALA B 1 242 ? -26.183 34.338 -28.458 1.00 40.72 245 ALA B N 1
ATOM 3382 C CA . ALA B 1 242 ? -25.156 35.377 -28.461 1.00 38.87 245 ALA B CA 1
ATOM 3383 C C . ALA B 1 242 ? -24.857 35.911 -27.070 1.00 39.51 245 ALA B C 1
ATOM 3384 O O . ALA B 1 242 ? -25.762 36.076 -26.246 1.00 39.05 245 ALA B O 1
ATOM 3386 N N . VAL B 1 243 ? -23.566 36.157 -26.812 1.00 33.48 246 VAL B N 1
ATOM 3387 C CA . VAL B 1 243 ? -23.038 36.731 -25.580 1.00 32.37 246 VAL B CA 1
ATOM 3388 C C . VAL B 1 243 ? -22.569 38.121 -25.954 1.00 37.84 246 VAL B C 1
ATOM 3389 O O . VAL B 1 243 ? -21.688 38.249 -26.811 1.00 37.88 246 VAL B O 1
ATOM 3393 N N . SER B 1 244 ? -23.182 39.164 -25.357 1.00 34.59 247 SER B N 1
ATOM 3394 C CA . SER B 1 244 ? -22.833 40.554 -25.655 1.00 34.53 247 SER B CA 1
ATOM 3395 C C . SER B 1 244 ? -23.325 41.501 -24.574 1.00 39.07 247 SER B C 1
ATOM 3396 O O . SER B 1 244 ? -24.116 41.129 -23.713 1.00 37.80 247 SER B O 1
ATOM 3399 N N . SER B 1 245 ? -22.844 42.741 -24.647 1.00 36.64 248 SER B N 1
ATOM 3400 C CA . SER B 1 245 ? -23.219 43.869 -23.807 1.00 36.63 248 SER B CA 1
ATOM 3401 C C . SER B 1 245 ? -22.939 45.129 -24.597 1.00 39.80 248 SER B C 1
ATOM 3402 O O . SER B 1 245 ? -21.964 45.168 -25.373 1.00 40.18 248 SER B O 1
ATOM 3405 N N . ASP B 1 246 ? -23.808 46.140 -24.438 1.00 35.16 249 ASP B N 1
ATOM 3406 C CA . ASP B 1 246 ? -23.673 47.428 -25.114 1.00 34.82 249 ASP B CA 1
ATOM 3407 C C . ASP B 1 246 ? -22.612 48.281 -24.407 1.00 34.19 249 ASP B C 1
ATOM 3408 O O . ASP B 1 246 ? -21.841 48.967 -25.079 1.00 33.00 249 ASP B O 1
ATOM 3410 N N . GLN B 1 247 ? -22.589 48.239 -23.050 1.00 27.89 250 GLN B N 1
ATOM 3411 C CA . GLN B 1 247 ? -21.661 48.971 -22.185 1.00 23.02 250 GLN B CA 1
ATOM 3412 C C . GLN B 1 247 ? -21.079 48.048 -21.103 1.00 26.04 250 GLN B C 1
ATOM 3413 O O . GLN B 1 247 ? -21.391 46.832 -21.106 1.00 34.15 250 GLN B O 1
ATOM 3420 N N . GLY C 1 19 ? 56.557 3.276 -17.445 1.00 41.14 0 GLY C N 1
ATOM 3421 C CA . GLY C 1 19 ? 55.859 3.387 -16.168 1.00 39.37 0 GLY C CA 1
ATOM 3422 C C . GLY C 1 19 ? 54.438 2.851 -16.185 1.00 38.74 0 GLY C C 1
ATOM 3423 O O . GLY C 1 19 ? 53.836 2.675 -17.251 1.00 37.85 0 GLY C O 1
ATOM 3424 N N . LYS C 1 20 ? 53.876 2.617 -14.994 1.00 31.48 23 LYS C N 1
ATOM 3425 C CA . LYS C 1 20 ? 52.529 2.075 -14.846 1.00 29.02 23 LYS C CA 1
ATOM 3426 C C . LYS C 1 20 ? 51.448 3.157 -14.967 1.00 27.76 23 LYS C C 1
ATOM 3427 O O . LYS C 1 20 ? 50.288 2.819 -15.188 1.00 23.83 23 LYS C O 1
ATOM 3433 N N . ASP C 1 21 ? 51.817 4.437 -14.786 1.00 21.99 24 ASP C N 1
ATOM 3434 C CA . ASP C 1 21 ? 50.850 5.525 -14.836 1.00 20.74 24 ASP C CA 1
ATOM 3435 C C . ASP C 1 21 ? 50.809 6.139 -16.239 1.00 24.12 24 ASP C C 1
ATOM 3436 O O . ASP C 1 21 ? 51.847 6.491 -16.793 1.00 25.92 24 ASP C O 1
ATOM 3441 N N . TYR C 1 22 ? 49.609 6.259 -16.799 1.00 19.63 25 TYR C N 1
ATOM 3442 C CA . TYR C 1 22 ? 49.352 6.836 -18.120 1.00 19.40 25 TYR C CA 1
ATOM 3443 C C . TYR C 1 22 ? 48.512 8.119 -17.983 1.00 22.94 25 TYR C C 1
ATOM 3444 O O . TYR C 1 22 ? 47.401 8.074 -17.442 1.00 22.73 25 TYR C O 1
ATOM 3453 N N . GLN C 1 23 ? 49.045 9.250 -18.468 1.00 19.98 26 GLN C N 1
ATOM 3454 C CA . GLN C 1 23 ? 48.366 10.554 -18.447 1.00 21.50 26 GLN C CA 1
ATOM 3455 C C . GLN C 1 23 ? 47.339 10.561 -19.577 1.00 23.16 26 GLN C C 1
ATOM 3456 O O . GLN C 1 23 ? 47.671 10.134 -20.678 1.00 23.46 26 GLN C O 1
ATOM 3462 N N . VAL C 1 24 ? 46.088 11.021 -19.325 1.00 19.38 27 VAL C N 1
ATOM 3463 C CA . VAL C 1 24 ? 45.008 11.003 -20.347 1.00 16.77 27 VAL C CA 1
ATOM 3464 C C . VAL C 1 24 ? 45.348 11.778 -21.630 1.00 19.02 27 VAL C C 1
ATOM 3465 O O . VAL C 1 24 ? 44.979 11.334 -22.717 1.00 17.44 27 VAL C O 1
ATOM 3469 N N . ALA C 1 25 ? 46.065 12.906 -21.514 1.00 18.25 28 ALA C N 1
ATOM 3470 C CA . ALA C 1 25 ? 46.448 13.751 -22.657 1.00 19.02 28 ALA C CA 1
ATOM 3471 C C . ALA C 1 25 ? 47.192 12.955 -23.721 1.00 24.57 28 ALA C C 1
ATOM 3472 O O . ALA C 1 25 ? 47.023 13.260 -24.899 1.00 24.60 28 ALA C O 1
ATOM 3487 N N . PHE C 1 27 ? 46.565 10.097 -24.884 1.00 17.05 30 PHE C N 1
ATOM 3488 C CA . PHE C 1 27 ? 45.601 9.362 -25.726 1.00 16.03 30 PHE C CA 1
ATOM 3489 C C . PHE C 1 27 ? 44.601 10.286 -26.434 1.00 21.17 30 PHE C C 1
ATOM 3490 O O . PHE C 1 27 ? 43.572 9.818 -26.945 1.00 20.43 30 PHE C O 1
ATOM 3498 N N . GLY C 1 28 ? 44.895 11.584 -26.447 1.00 19.64 31 GLY C N 1
ATOM 3499 C CA . GLY C 1 28 ? 44.027 12.573 -27.075 1.00 20.03 31 GLY C CA 1
ATOM 3500 C C . GLY C 1 28 ? 42.770 12.870 -26.279 1.00 22.71 31 GLY C C 1
ATOM 3501 O O . GLY C 1 28 ? 41.787 13.365 -26.842 1.00 20.55 31 GLY C O 1
ATOM 3502 N N . ILE C 1 29 ? 42.791 12.570 -24.956 1.00 18.70 32 ILE C N 1
ATOM 3503 C CA . ILE C 1 29 ? 41.667 12.851 -24.051 1.00 18.16 32 ILE C CA 1
ATOM 3504 C C . ILE C 1 29 ? 41.793 14.321 -23.656 1.00 22.46 32 ILE C C 1
ATOM 3505 O O . ILE C 1 29 ? 42.841 14.741 -23.175 1.00 21.29 32 ILE C O 1
ATOM 3510 N N . LYS C 1 30 ? 40.736 15.098 -23.869 1.00 21.43 33 LYS C N 1
ATOM 3511 C CA . LYS C 1 30 ? 40.791 16.542 -23.652 1.00 22.23 33 LYS C CA 1
ATOM 3512 C C . LYS C 1 30 ? 39.873 17.060 -22.553 1.00 25.10 33 LYS C C 1
ATOM 3513 O O . LYS C 1 30 ? 38.712 16.679 -22.449 1.00 22.16 33 LYS C O 1
ATOM 3519 N N . SER C 1 31 ? 40.409 17.999 -21.763 1.00 23.49 34 SER C N 1
ATOM 3520 C CA . SER C 1 31 ? 39.750 18.695 -20.656 1.00 24.12 34 SER C CA 1
ATOM 3521 C C . SER C 1 31 ? 39.261 20.100 -21.127 1.00 30.77 34 SER C C 1
ATOM 3522 O O . SER C 1 31 ? 39.355 21.060 -20.365 1.00 33.07 34 SER C O 1
ATOM 3525 N N . ASP C 1 32 ? 38.800 20.243 -22.382 1.00 27.94 35 ASP C N 1
ATOM 3526 C CA . ASP C 1 32 ? 38.441 21.543 -22.991 1.00 29.68 35 ASP C CA 1
ATOM 3527 C C . ASP C 1 32 ? 36.987 22.042 -22.825 1.00 36.44 35 ASP C C 1
ATOM 3528 O O . ASP C 1 32 ? 36.618 23.056 -23.434 1.00 38.94 35 ASP C O 1
ATOM 3533 N N . GLY C 1 33 ? 36.162 21.357 -22.058 1.00 33.99 36 GLY C N 1
ATOM 3534 C CA . GLY C 1 33 ? 34.776 21.790 -21.885 1.00 33.44 36 GLY C CA 1
ATOM 3535 C C . GLY C 1 33 ? 33.852 21.426 -23.030 1.00 36.82 36 GLY C C 1
ATOM 3536 O O . GLY C 1 33 ? 32.666 21.786 -22.986 1.00 35.33 36 GLY C O 1
ATOM 3537 N N . VAL C 1 34 ? 34.371 20.720 -24.080 1.00 32.44 37 VAL C N 1
ATOM 3538 C CA . VAL C 1 34 ? 33.491 20.435 -25.200 1.00 32.48 37 VAL C CA 1
ATOM 3539 C C . VAL C 1 34 ? 33.718 19.036 -25.854 1.00 31.01 37 VAL C C 1
ATOM 3540 O O . VAL C 1 34 ? 32.734 18.432 -26.267 1.00 31.93 37 VAL C O 1
ATOM 3544 N N . THR C 1 35 ? 34.958 18.537 -25.933 1.00 23.77 38 THR C N 1
ATOM 3545 C CA . THR C 1 35 ? 35.275 17.246 -26.550 1.00 22.03 38 THR C CA 1
ATOM 3546 C C . THR C 1 35 ? 34.684 16.057 -25.750 1.00 24.30 38 THR C C 1
ATOM 3547 O O . THR C 1 35 ? 34.925 15.927 -24.541 1.00 23.86 38 THR C O 1
ATOM 3551 N N . LEU C 1 36 ? 33.948 15.189 -26.455 1.00 18.35 39 LEU C N 1
ATOM 3552 C CA . LEU C 1 36 ? 33.388 13.960 -25.901 1.00 17.28 39 LEU C CA 1
ATOM 3553 C C . LEU C 1 36 ? 34.490 12.911 -25.985 1.00 19.26 39 LEU C C 1
ATOM 3554 O O . LEU C 1 36 ? 34.901 12.525 -27.077 1.00 18.03 39 LEU C O 1
ATOM 3559 N N . ASN C 1 37 ? 34.980 12.472 -24.831 1.00 16.30 40 ASN C N 1
ATOM 3560 C CA . ASN C 1 37 ? 36.169 11.626 -24.742 1.00 14.86 40 ASN C CA 1
ATOM 3561 C C . ASN C 1 37 ? 35.943 10.133 -24.636 1.00 18.71 40 ASN C C 1
ATOM 3562 O O . ASN C 1 37 ? 36.918 9.398 -24.490 1.00 18.21 40 ASN C O 1
ATOM 3567 N N . THR C 1 38 ? 34.693 9.665 -24.711 1.00 16.53 41 THR C N 1
ATOM 3568 C CA . THR C 1 38 ? 34.356 8.264 -24.494 1.00 15.18 41 THR C CA 1
ATOM 3569 C C . THR C 1 38 ? 35.271 7.252 -25.231 1.00 17.31 41 THR C C 1
ATOM 3570 O O . THR C 1 38 ? 35.842 6.369 -24.581 1.00 15.55 41 THR C O 1
ATOM 3574 N N . ARG C 1 39 ? 35.379 7.354 -26.560 1.00 13.93 42 ARG C N 1
ATOM 3575 C CA . ARG C 1 39 ? 36.163 6.413 -27.357 1.00 13.49 42 ARG C CA 1
ATOM 3576 C C . ARG C 1 39 ? 37.658 6.463 -27.039 1.00 18.87 42 ARG C C 1
ATOM 3577 O O . ARG C 1 39 ? 38.310 5.408 -27.018 1.00 17.38 42 ARG C O 1
ATOM 3585 N N . SER C 1 40 ? 38.226 7.673 -26.781 1.00 15.95 43 SER C N 1
ATOM 3586 C CA . SER C 1 40 ? 39.648 7.775 -26.466 1.00 14.28 43 SER C CA 1
ATOM 3587 C C . SER C 1 40 ? 39.927 7.244 -25.055 1.00 17.28 43 SER C C 1
ATOM 3588 O O . SER C 1 40 ? 40.949 6.597 -24.852 1.00 14.92 43 SER C O 1
ATOM 3591 N N . ILE C 1 41 ? 39.001 7.468 -24.092 1.00 15.92 44 ILE C N 1
ATOM 3592 C CA . ILE C 1 41 ? 39.162 6.917 -22.736 1.00 14.74 44 ILE C CA 1
ATOM 3593 C C . ILE C 1 41 ? 39.097 5.384 -22.826 1.00 17.81 44 ILE C C 1
ATOM 3594 O O . ILE C 1 41 ? 39.941 4.694 -22.244 1.00 16.89 44 ILE C O 1
ATOM 3599 N N . GLN C 1 42 ? 38.110 4.859 -23.572 1.00 16.16 45 GLN C N 1
ATOM 3600 C CA . GLN C 1 42 ? 37.946 3.415 -23.753 1.00 16.82 45 GLN C CA 1
ATOM 3601 C C . GLN C 1 42 ? 39.188 2.785 -24.350 1.00 18.24 45 GLN C C 1
ATOM 3602 O O . GLN C 1 42 ? 39.612 1.724 -23.877 1.00 15.59 45 GLN C O 1
ATOM 3608 N N . ARG C 1 43 ? 39.754 3.417 -25.398 1.00 17.05 46 ARG C N 1
ATOM 3609 C CA A ARG C 1 43 ? 40.973 2.902 -26.036 0.67 17.46 46 ARG C CA 1
ATOM 3610 C CA B ARG C 1 43 ? 40.972 2.906 -26.036 0.33 17.01 46 ARG C CA 1
ATOM 3611 C C . ARG C 1 43 ? 42.144 2.935 -25.043 1.00 20.62 46 ARG C C 1
ATOM 3612 O O . ARG C 1 43 ? 42.950 2.000 -25.020 1.00 20.70 46 ARG C O 1
ATOM 3627 N N . ALA C 1 44 ? 42.246 4.000 -24.233 1.00 16.75 47 ALA C N 1
ATOM 3628 C CA . ALA C 1 44 ? 43.298 4.112 -23.212 1.00 15.94 47 ALA C CA 1
ATOM 3629 C C . ALA C 1 44 ? 43.183 2.946 -22.184 1.00 18.42 47 ALA C C 1
ATOM 3630 O O . ALA C 1 44 ? 44.171 2.266 -21.952 1.00 18.52 47 ALA C O 1
ATOM 3632 N N . VAL C 1 45 ? 41.989 2.701 -21.617 1.00 16.36 48 VAL C N 1
ATOM 3633 C CA . VAL C 1 45 ? 41.672 1.582 -20.687 1.00 15.06 48 VAL C CA 1
ATOM 3634 C C . VAL C 1 45 ? 42.070 0.233 -21.345 1.00 18.71 48 VAL C C 1
ATOM 3635 O O . VAL C 1 45 ? 42.742 -0.582 -20.710 1.00 16.60 48 VAL C O 1
ATOM 3639 N N . ASP C 1 46 ? 41.629 0.013 -22.616 1.00 18.72 49 ASP C N 1
ATOM 3640 C CA . ASP C 1 46 ? 41.898 -1.217 -23.363 1.00 20.88 49 ASP C CA 1
ATOM 3641 C C . ASP C 1 46 ? 43.400 -1.400 -23.583 1.00 24.16 49 ASP C C 1
ATOM 3642 O O . ASP C 1 46 ? 43.912 -2.496 -23.369 1.00 26.12 49 ASP C O 1
ATOM 3647 N N . TYR C 1 47 ? 44.101 -0.325 -23.987 1.00 19.52 50 TYR C N 1
ATOM 3648 C CA . TYR C 1 47 ? 45.553 -0.351 -24.227 1.00 20.14 50 TYR C CA 1
ATOM 3649 C C . TYR C 1 47 ? 46.293 -0.683 -22.925 1.00 23.76 50 TYR C C 1
ATOM 3650 O O . TYR C 1 47 ? 47.147 -1.560 -22.929 1.00 24.91 50 TYR C O 1
ATOM 3659 N N . ILE C 1 48 ? 45.942 -0.016 -21.817 1.00 17.51 51 ILE C N 1
ATOM 3660 C CA . ILE C 1 48 ? 46.577 -0.258 -20.516 1.00 16.70 51 ILE C CA 1
ATOM 3661 C C . ILE C 1 48 ? 46.358 -1.728 -20.087 1.00 22.07 51 ILE C C 1
ATOM 3662 O O . ILE C 1 48 ? 47.313 -2.366 -19.674 1.00 20.75 51 ILE C O 1
ATOM 3667 N N . SER C 1 49 ? 45.129 -2.273 -20.243 1.00 20.30 52 SER C N 1
ATOM 3668 C CA . SER C 1 49 ? 44.873 -3.681 -19.898 1.00 21.52 52 SER C CA 1
ATOM 3669 C C . SER C 1 49 ? 45.754 -4.607 -20.764 1.00 24.17 52 SER C C 1
ATOM 3670 O O . SER C 1 49 ? 46.366 -5.534 -20.234 1.00 24.62 52 SER C O 1
ATOM 3673 N N . GLU C 1 50 ? 45.865 -4.308 -22.078 1.00 21.98 53 GLU C N 1
ATOM 3674 C CA . GLU C 1 50 ? 46.730 -5.050 -23.029 1.00 23.67 53 GLU C CA 1
ATOM 3675 C C . GLU C 1 50 ? 48.210 -5.025 -22.592 1.00 28.04 53 GLU C C 1
ATOM 3676 O O . GLU C 1 50 ? 48.948 -5.977 -22.844 1.00 27.93 53 GLU C O 1
ATOM 3682 N N . GLN C 1 51 ? 48.649 -3.896 -21.976 1.00 24.80 54 GLN C N 1
ATOM 3683 C CA . GLN C 1 51 ? 50.039 -3.707 -21.562 1.00 25.79 54 GLN C CA 1
ATOM 3684 C C . GLN C 1 51 ? 50.331 -4.350 -20.183 1.00 29.76 54 GLN C C 1
ATOM 3685 O O . GLN C 1 51 ? 51.453 -4.246 -19.699 1.00 30.08 54 GLN C O 1
ATOM 3691 N N . GLY C 1 52 ? 49.356 -5.076 -19.632 1.00 25.51 55 GLY C N 1
ATOM 3692 C CA . GLY C 1 52 ? 49.487 -5.803 -18.371 1.00 25.62 55 GLY C CA 1
ATOM 3693 C C . GLY C 1 52 ? 48.918 -5.069 -17.177 1.00 27.51 55 GLY C C 1
ATOM 3694 O O . GLY C 1 52 ? 49.074 -5.507 -16.037 1.00 27.80 55 GLY C O 1
ATOM 3695 N N . GLY C 1 53 ? 48.243 -3.960 -17.445 1.00 22.25 56 G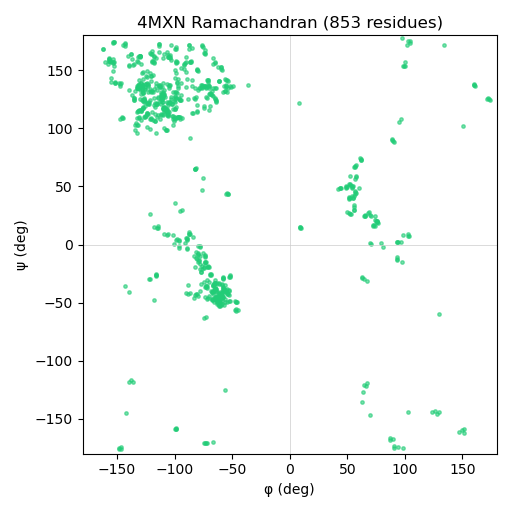LY C N 1
ATOM 3696 C CA . GLY C 1 53 ? 47.633 -3.163 -16.398 1.00 21.04 56 GLY C CA 1
ATOM 3697 C C . GLY C 1 53 ? 48.388 -1.903 -16.011 1.00 24.62 56 GLY C C 1
ATOM 3698 O O . GLY C 1 53 ? 49.518 -1.647 -16.454 1.00 23.16 56 GLY C O 1
ATOM 3699 N N . GLY C 1 54 ? 47.740 -1.107 -15.178 1.00 19.18 57 GLY C N 1
ATOM 3700 C CA . GLY C 1 54 ? 48.280 0.158 -14.713 1.00 18.01 57 GLY C CA 1
ATOM 3701 C C . GLY C 1 54 ? 47.163 1.123 -14.400 1.00 20.72 57 GLY C C 1
ATOM 3702 O O . GLY C 1 54 ? 46.019 0.706 -14.184 1.00 19.41 57 GLY C O 1
ATOM 3703 N N . ARG C 1 55 ? 47.482 2.424 -14.392 1.00 16.15 58 ARG C N 1
ATOM 3704 C CA . ARG C 1 55 ? 46.514 3.424 -14.028 1.00 16.28 58 ARG C CA 1
ATOM 3705 C C . ARG C 1 55 ? 46.353 4.505 -15.089 1.00 19.79 58 ARG C C 1
ATOM 3706 O O . ARG C 1 55 ? 47.337 4.955 -15.678 1.00 21.43 58 ARG C O 1
ATOM 3714 N N . LEU C 1 56 ? 45.102 4.892 -15.345 1.00 16.41 59 LEU C N 1
ATOM 3715 C CA . LEU C 1 56 ? 44.778 5.986 -16.260 1.00 16.40 59 LEU C CA 1
ATOM 3716 C C . LEU C 1 56 ? 44.519 7.219 -15.389 1.00 18.83 59 LEU C C 1
ATOM 3717 O O . LEU C 1 56 ? 43.615 7.184 -14.560 1.00 19.21 59 LEU C O 1
ATOM 3722 N N . ILE C 1 57 ? 45.334 8.280 -15.549 1.00 17.16 60 ILE C N 1
ATOM 3723 C CA . ILE C 1 57 ? 45.276 9.474 -14.679 1.00 18.00 60 ILE C CA 1
ATOM 3724 C C . ILE C 1 57 ? 44.655 10.686 -15.351 1.00 21.41 60 ILE C C 1
ATOM 3725 O O . ILE C 1 57 ? 45.183 11.175 -16.348 1.00 20.75 60 ILE C O 1
ATOM 3730 N N . PHE C 1 58 ? 43.587 11.222 -14.728 1.00 18.06 61 PHE C N 1
ATOM 3731 C CA . PHE C 1 58 ? 42.901 12.462 -15.129 1.00 18.83 61 PHE C CA 1
ATOM 3732 C C . PHE C 1 58 ? 43.430 13.528 -14.175 1.00 26.21 61 PHE C C 1
ATOM 3733 O O . PHE C 1 58 ? 43.120 13.487 -12.983 1.00 27.80 61 PHE C O 1
ATOM 3741 N N . TYR C 1 59 ? 44.293 14.413 -14.664 1.00 24.78 62 TYR C N 1
ATOM 3742 C CA . TYR C 1 59 ? 44.995 15.389 -13.832 1.00 27.42 62 TYR C CA 1
ATOM 3743 C C . TYR C 1 59 ? 44.141 16.575 -13.324 1.00 33.65 62 TYR C C 1
ATOM 3744 O O . TYR C 1 59 ? 44.073 16.785 -12.104 1.00 33.09 62 TYR C O 1
ATOM 3753 N N . VAL C 1 60 ? 43.616 17.411 -14.237 1.00 29.87 63 VAL C N 1
ATOM 3754 C CA . VAL C 1 60 ? 42.886 18.616 -13.846 1.00 30.14 63 VAL C CA 1
ATOM 3755 C C . VAL C 1 60 ? 41.889 18.981 -14.963 1.00 33.71 63 VAL C C 1
ATOM 3756 O O . VAL C 1 60 ? 42.108 18.664 -16.137 1.00 35.22 63 VAL C O 1
ATOM 3760 N N . GLY C 1 61 ? 40.781 19.575 -14.555 1.00 29.27 64 GLY C N 1
ATOM 3761 C CA . GLY C 1 61 ? 39.727 20.027 -15.451 1.00 29.03 64 GLY C CA 1
ATOM 3762 C C . GLY C 1 61 ? 38.578 19.056 -15.565 1.00 29.03 64 GLY C C 1
ATOM 3763 O O . GLY C 1 61 ? 38.613 17.967 -14.989 1.00 28.19 64 GLY C O 1
ATOM 3764 N N . ARG C 1 62 ? 37.569 19.452 -16.341 1.00 25.23 65 ARG C N 1
ATOM 3765 C CA . ARG C 1 62 ? 36.334 18.721 -16.623 1.00 23.65 65 ARG C CA 1
ATOM 3766 C C . ARG C 1 62 ? 36.488 17.948 -17.936 1.00 25.89 65 ARG C C 1
ATOM 3767 O O . ARG C 1 62 ? 36.856 18.533 -18.948 1.00 27.89 65 ARG C O 1
ATOM 3775 N N . TYR C 1 63 ? 36.263 16.626 -17.889 1.00 20.39 66 TYR C N 1
ATOM 3776 C CA . TYR C 1 63 ? 36.380 15.676 -19.009 1.00 18.02 66 TYR C CA 1
ATOM 3777 C C . TYR C 1 63 ? 35.026 15.107 -19.323 1.00 20.78 66 TYR C C 1
ATOM 3778 O O . TYR C 1 63 ? 34.461 14.359 -18.508 1.00 19.44 66 TYR C O 1
ATOM 3787 N N . LEU C 1 64 ? 34.474 15.505 -20.480 1.00 19.21 67 LEU C N 1
ATOM 3788 C CA . LEU C 1 64 ? 33.155 15.033 -20.917 1.00 20.56 67 LEU C CA 1
ATOM 3789 C C . LEU C 1 64 ? 33.242 13.592 -21.349 1.00 23.24 67 LEU C C 1
ATOM 3790 O O . LEU C 1 64 ? 34.188 13.235 -22.043 1.00 21.54 67 LEU C O 1
ATOM 3795 N N . THR C 1 65 ? 32.277 12.752 -20.930 1.00 19.41 68 THR C N 1
ATOM 3796 C CA . THR C 1 65 ? 32.293 11.343 -21.313 1.00 17.24 68 THR C CA 1
ATOM 3797 C C . THR C 1 65 ? 30.906 10.695 -21.277 1.00 19.90 68 THR C C 1
ATOM 3798 O O . THR C 1 65 ? 30.031 11.101 -20.525 1.00 20.06 68 THR C O 1
ATOM 3802 N N . GLY C 1 66 ? 30.789 9.622 -22.034 1.00 17.11 69 GLY C N 1
ATOM 3803 C CA . GLY C 1 66 ? 29.700 8.672 -21.980 1.00 17.57 69 GLY C CA 1
ATOM 3804 C C . GLY C 1 66 ? 30.174 7.486 -21.146 1.00 21.55 69 GLY C C 1
ATOM 3805 O O . GLY C 1 66 ? 31.139 7.602 -20.381 1.00 22.84 69 GLY C O 1
ATOM 3806 N N . SER C 1 67 ? 29.540 6.322 -21.316 1.00 18.63 70 SER C N 1
ATOM 3807 C CA . SER C 1 67 ? 29.865 5.120 -20.554 1.00 17.88 70 SER C CA 1
ATOM 3808 C C . SER C 1 67 ? 31.233 4.552 -20.911 1.00 21.36 70 SER C C 1
ATOM 3809 O O . SER C 1 67 ? 31.549 4.349 -22.082 1.00 17.74 70 SER C O 1
ATOM 3812 N N . ILE C 1 68 ? 32.029 4.309 -19.865 1.00 18.09 71 ILE C N 1
ATOM 3813 C CA . ILE C 1 68 ? 33.376 3.739 -19.943 1.00 18.30 71 ILE C CA 1
ATOM 3814 C C . ILE C 1 68 ? 33.348 2.331 -19.382 1.00 21.63 71 ILE C C 1
ATOM 3815 O O . ILE C 1 68 ? 32.862 2.126 -18.274 1.00 21.24 71 ILE C O 1
ATOM 3820 N N . GLU C 1 69 ? 33.925 1.377 -20.112 1.00 19.49 72 GLU C N 1
ATOM 3821 C CA . GLU C 1 69 ? 34.024 0.006 -19.643 1.00 20.37 72 GLU C CA 1
ATOM 3822 C C . GLU C 1 69 ? 35.416 -0.226 -19.068 1.00 21.59 72 GLU C C 1
ATOM 3823 O O . GLU C 1 69 ? 36.391 -0.291 -19.807 1.00 22.44 72 GLU C O 1
ATOM 3829 N N . LEU C 1 70 ? 35.495 -0.365 -17.743 1.00 17.61 73 LEU C N 1
ATOM 3830 C CA . LEU C 1 70 ? 36.748 -0.655 -17.044 1.00 17.68 73 LEU C CA 1
ATOM 3831 C C . LEU C 1 70 ? 37.167 -2.110 -17.351 1.00 22.42 73 LEU C C 1
ATOM 3832 O O . LEU C 1 70 ? 36.306 -2.989 -17.484 1.00 22.12 73 LEU C O 1
ATOM 3837 N N . LYS C 1 71 ? 38.470 -2.347 -17.535 1.00 19.32 74 LYS C N 1
ATOM 3838 C CA . LYS C 1 71 ? 38.978 -3.678 -17.882 1.00 19.71 74 LYS C CA 1
ATOM 3839 C C . LYS C 1 71 ? 39.907 -4.182 -16.809 1.00 21.68 74 LYS C C 1
ATOM 3840 O O . LYS C 1 71 ? 40.443 -3.373 -16.070 1.00 20.63 74 LYS C O 1
ATOM 3846 N N . SER C 1 72 ? 40.159 -5.510 -16.781 1.00 20.32 75 SER C N 1
ATOM 3847 C CA . SER C 1 72 ? 41.018 -6.134 -15.788 1.00 20.63 75 SER C CA 1
ATOM 3848 C C . SER C 1 72 ? 42.401 -5.479 -15.704 1.00 24.31 75 SER C C 1
ATOM 3849 O O . SER C 1 72 ? 43.013 -5.162 -16.725 1.00 24.66 75 SER C O 1
ATOM 3852 N N . ASN C 1 73 ? 42.855 -5.243 -14.457 1.00 20.88 76 ASN C N 1
ATOM 3853 C CA . ASN C 1 73 ? 44.166 -4.710 -14.060 1.00 19.88 76 ASN C CA 1
ATOM 3854 C C . ASN C 1 73 ? 44.301 -3.216 -14.332 1.00 22.46 76 ASN C C 1
ATOM 3855 O O . ASN C 1 73 ? 45.408 -2.685 -14.250 1.00 22.15 76 ASN C O 1
ATOM 3860 N N . VAL C 1 74 ? 43.175 -2.526 -14.559 1.00 18.99 77 VAL C N 1
ATOM 3861 C CA . VAL C 1 74 ? 43.165 -1.084 -14.821 1.00 17.82 77 VAL C CA 1
ATOM 3862 C C . VAL C 1 74 ? 42.491 -0.365 -13.673 1.00 19.56 77 VAL C C 1
ATOM 3863 O O . VAL C 1 74 ? 41.464 -0.805 -13.187 1.00 19.25 77 VAL C O 1
ATOM 3867 N N . THR C 1 75 ? 43.078 0.749 -13.264 1.00 16.81 78 THR C N 1
ATOM 3868 C CA . THR C 1 75 ? 42.552 1.675 -12.276 1.00 17.51 78 THR C CA 1
ATOM 3869 C C . THR C 1 75 ? 42.421 3.029 -12.951 1.00 22.26 78 THR C C 1
ATOM 3870 O O . THR C 1 75 ? 43.354 3.483 -13.604 1.00 21.25 78 THR C O 1
ATOM 3874 N N . ILE C 1 76 ? 41.269 3.678 -12.785 1.00 19.46 79 ILE C N 1
ATOM 3875 C CA . ILE C 1 76 ? 41.054 5.030 -13.273 1.00 18.55 79 ILE C CA 1
ATOM 3876 C C . ILE C 1 76 ? 41.221 5.977 -12.094 1.00 22.33 79 ILE C C 1
ATOM 3877 O O . ILE C 1 76 ? 40.549 5.804 -11.082 1.00 22.68 79 ILE C O 1
ATOM 3882 N N . ARG C 1 77 ? 42.125 6.960 -12.210 1.00 19.73 80 ARG C N 1
ATOM 3883 C CA . ARG C 1 77 ? 42.322 7.943 -11.165 1.00 20.31 80 ARG C CA 1
ATOM 3884 C C . ARG C 1 77 ? 41.805 9.298 -11.631 1.00 21.84 80 ARG C C 1
ATOM 3885 O O . ARG C 1 77 ? 42.270 9.821 -12.648 1.00 20.92 80 ARG C O 1
ATOM 3893 N N . ILE C 1 78 ? 40.878 9.877 -10.882 1.00 19.99 81 ILE C N 1
ATOM 3894 C CA . ILE C 1 78 ? 40.350 11.230 -11.124 1.00 18.52 81 ILE C CA 1
ATOM 3895 C C . ILE C 1 78 ? 40.940 12.077 -10.014 1.00 23.45 81 ILE C C 1
ATOM 3896 O O . ILE C 1 78 ? 40.461 12.015 -8.889 1.00 23.00 81 ILE C O 1
ATOM 3901 N N . GLU C 1 79 ? 42.027 12.801 -10.301 1.00 20.27 82 GLU C N 1
ATOM 3902 C CA . GLU C 1 79 ? 42.733 13.524 -9.245 1.00 20.75 82 GLU C CA 1
ATOM 3903 C C . GLU C 1 79 ? 41.970 14.755 -8.783 1.00 22.84 82 GLU C C 1
ATOM 3904 O O . GLU C 1 79 ? 41.027 15.184 -9.446 1.00 21.10 82 GLU C O 1
ATOM 3910 N N . GLU C 1 80 ? 42.354 15.291 -7.615 1.00 21.60 83 GLU C N 1
ATOM 3911 C CA . GLU C 1 80 ? 41.725 16.476 -7.046 1.00 23.51 83 GLU C CA 1
ATOM 3912 C C . GLU C 1 80 ? 41.797 17.608 -8.065 1.00 28.64 83 GLU C C 1
ATOM 3913 O O . GLU C 1 80 ? 42.841 17.810 -8.695 1.00 30.24 83 GLU C O 1
ATOM 3919 N N . GLY C 1 81 ? 40.686 18.269 -8.283 1.00 25.15 84 GLY C N 1
ATOM 3920 C CA . GLY C 1 81 ? 40.627 19.317 -9.294 1.00 26.07 84 GLY C CA 1
ATOM 3921 C C . GLY C 1 81 ? 40.145 18.815 -10.646 1.00 29.22 84 GLY C C 1
ATOM 3922 O O . GLY C 1 81 ? 39.837 19.630 -11.519 1.00 29.06 84 GLY C O 1
ATOM 3923 N N . ALA C 1 82 ? 40.093 17.472 -10.847 1.00 24.77 85 ALA C N 1
ATOM 3924 C CA . ALA C 1 82 ? 39.584 16.883 -12.092 1.00 23.86 85 ALA C CA 1
ATOM 3925 C C . ALA C 1 82 ? 38.136 16.422 -11.900 1.00 25.11 85 ALA C C 1
ATOM 3926 O O . ALA C 1 82 ? 37.730 16.047 -10.788 1.00 23.68 85 ALA C O 1
ATOM 3928 N N . VAL C 1 83 ? 37.356 16.451 -12.986 1.00 19.57 86 VAL C N 1
ATOM 3929 C CA . VAL C 1 83 ? 35.953 16.053 -12.972 1.00 17.91 86 VAL C CA 1
ATOM 3930 C C . VAL C 1 83 ? 35.683 15.221 -14.210 1.00 21.07 86 VAL C C 1
ATOM 3931 O O . VAL C 1 83 ? 36.052 15.604 -15.323 1.00 21.19 86 VAL C O 1
ATOM 3935 N N . LEU C 1 84 ? 35.098 14.049 -14.003 1.00 18.43 87 LEU C N 1
ATOM 3936 C CA . LEU C 1 84 ? 34.628 13.195 -15.080 1.00 19.77 87 LEU C CA 1
ATOM 3937 C C . LEU C 1 84 ? 33.157 13.540 -15.212 1.00 23.36 87 LEU C C 1
ATOM 3938 O O . LEU C 1 84 ? 32.386 13.299 -14.273 1.00 21.46 87 LEU C O 1
ATOM 3943 N N . VAL C 1 85 ? 32.778 14.226 -16.317 1.00 22.26 88 VAL C N 1
ATOM 3944 C CA . VAL C 1 85 ? 31.423 14.784 -16.431 1.00 22.49 88 VAL C CA 1
ATOM 3945 C C . VAL C 1 85 ? 30.580 14.033 -17.478 1.00 24.22 88 VAL C C 1
ATOM 3946 O O . VAL C 1 85 ? 30.990 13.859 -18.634 1.00 19.80 88 VAL C O 1
ATOM 3950 N N . ALA C 1 86 ? 29.389 13.587 -17.043 1.00 21.88 89 ALA C N 1
ATOM 3951 C CA . ALA C 1 86 ? 28.443 12.901 -17.913 1.00 22.48 89 ALA C CA 1
ATOM 3952 C C . ALA C 1 86 ? 27.957 13.818 -19.026 1.00 24.34 89 ALA C C 1
ATOM 3953 O O . ALA C 1 86 ? 27.634 14.990 -18.782 1.00 24.07 89 ALA C O 1
ATOM 3955 N N . VAL C 1 87 ? 27.933 13.291 -20.256 1.00 20.91 90 VAL C N 1
ATOM 3956 C CA . VAL C 1 87 ? 27.378 14.034 -21.399 1.00 21.72 90 VAL C CA 1
ATOM 3957 C C . VAL C 1 87 ? 25.833 13.951 -21.265 1.00 25.93 90 VAL C C 1
ATOM 3958 O O . VAL C 1 87 ? 25.343 12.887 -20.905 1.00 24.02 90 VAL C O 1
ATOM 3962 N N . PRO C 1 88 ? 25.042 15.029 -21.489 1.00 24.94 91 PRO C N 1
ATOM 3963 C CA . PRO C 1 88 ? 23.578 14.913 -21.316 1.00 24.98 91 PRO C CA 1
ATOM 3964 C C . PRO C 1 88 ? 22.916 14.282 -22.553 1.00 26.09 91 PRO C C 1
ATOM 3965 O O . PRO C 1 88 ? 22.161 14.944 -23.279 1.00 24.52 91 PRO C O 1
ATOM 3969 N N . SER C 1 89 ? 23.231 13.006 -22.805 1.00 22.03 92 SER C N 1
ATOM 3970 C CA . SER C 1 89 ? 22.848 12.282 -24.011 1.00 20.92 92 SER C CA 1
ATOM 3971 C C . SER C 1 89 ? 22.621 10.797 -23.699 1.00 23.61 92 SER C C 1
ATOM 3972 O O . SER C 1 89 ? 23.586 10.051 -23.488 1.00 20.15 92 SER C O 1
ATOM 3975 N N . VAL C 1 90 ? 21.354 10.367 -23.713 1.00 23.63 93 VAL C N 1
ATOM 3976 C CA . VAL C 1 90 ? 20.931 8.992 -23.379 1.00 23.67 93 VAL C CA 1
ATOM 3977 C C . VAL C 1 90 ? 21.682 7.932 -24.230 1.00 26.01 93 VAL C C 1
ATOM 3978 O O . VAL C 1 90 ? 22.112 6.912 -23.690 1.00 24.84 93 VAL C O 1
ATOM 3982 N N . TYR C 1 91 ? 21.850 8.187 -25.529 1.00 22.97 94 TYR C N 1
ATOM 3983 C CA . TYR C 1 91 ? 22.470 7.234 -26.449 1.00 22.65 94 TYR C CA 1
ATOM 3984 C C . TYR C 1 91 ? 23.997 7.100 -26.280 1.00 25.82 94 TYR C C 1
ATOM 3985 O O . TYR C 1 91 ? 24.579 6.155 -26.819 1.00 25.30 94 TYR C O 1
ATOM 3994 N N . ASP C 1 92 ? 24.624 7.980 -25.483 1.00 22.19 95 ASP C N 1
ATOM 3995 C CA . ASP C 1 92 ? 26.049 7.912 -25.191 1.00 21.61 95 ASP C CA 1
ATOM 3996 C C . ASP C 1 92 ? 26.332 7.028 -23.943 1.00 26.68 95 ASP C C 1
ATOM 3997 O O . ASP C 1 92 ? 27.480 6.901 -23.526 1.00 25.62 95 ASP C O 1
ATOM 4002 N N . PHE C 1 93 ? 25.284 6.393 -23.382 1.00 25.23 96 PHE C N 1
ATOM 4003 C CA . PHE C 1 93 ? 25.409 5.464 -22.247 1.00 26.59 96 PHE C CA 1
ATOM 4004 C C . PHE C 1 93 ? 25.121 4.022 -22.705 1.00 33.75 96 PHE C C 1
ATOM 4005 O O . PHE C 1 93 ? 24.558 3.838 -23.784 1.00 33.48 96 PHE C O 1
ATOM 4013 N N . LYS C 1 94 ? 25.566 3.014 -21.925 1.00 33.73 97 LYS C N 1
ATOM 4014 C CA . LYS C 1 94 ? 25.405 1.573 -22.206 1.00 37.27 97 LYS C CA 1
ATOM 4015 C C . LYS C 1 94 ? 23.918 1.155 -22.445 1.00 50.48 97 LYS C C 1
ATOM 4016 O O . LYS C 1 94 ? 23.654 0.339 -23.333 1.00 52.48 97 LYS C O 1
ATOM 4018 N N . GLY C 1 95 ? 22.988 1.700 -21.655 1.00 51.31 98 GLY C N 1
ATOM 4019 C CA . GLY C 1 95 ? 21.556 1.429 -21.793 1.00 54.24 98 GLY C CA 1
ATOM 4020 C C . GLY C 1 95 ? 21.034 0.213 -21.046 1.00 61.32 98 GLY C C 1
ATOM 4021 O O . GLY C 1 95 ? 21.732 -0.342 -20.187 1.00 60.71 98 GLY C O 1
ATOM 4022 N N . VAL C 1 96 ? 19.796 -0.214 -21.390 1.00 60.02 99 VAL C N 1
ATOM 4023 C CA . VAL C 1 96 ? 19.085 -1.358 -20.790 1.00 61.43 99 VAL C CA 1
ATOM 4024 C C . VAL C 1 96 ? 19.898 -2.667 -20.856 1.00 66.08 99 VAL C C 1
ATOM 4025 O O . VAL C 1 96 ? 20.572 -2.943 -21.855 1.00 65.26 99 VAL C O 1
ATOM 4029 N N . GLY C 1 97 ? 19.800 -3.454 -19.785 1.00 63.84 100 GLY C N 1
ATOM 4030 C CA . GLY C 1 97 ? 20.444 -4.759 -19.667 1.00 64.01 100 GLY C CA 1
ATOM 4031 C C . GLY C 1 97 ? 21.764 -4.733 -18.933 1.00 66.17 100 GLY C C 1
ATOM 4032 O O . GLY C 1 97 ? 22.763 -4.236 -19.465 1.00 65.69 100 GLY C O 1
ATOM 4033 N N . GLY C 1 98 ? 21.758 -5.272 -17.719 1.00 61.91 101 GLY C N 1
ATOM 4034 C CA . GLY C 1 98 ? 22.933 -5.337 -16.859 1.00 60.38 101 GLY C CA 1
ATOM 4035 C C . GLY C 1 98 ? 23.473 -3.974 -16.465 1.00 61.04 101 GLY C C 1
ATOM 4036 O O . GLY C 1 98 ? 22.705 -3.052 -16.159 1.00 61.39 101 GLY C O 1
ATOM 4037 N N . CYS C 1 99 ? 24.798 -3.837 -16.534 1.00 54.10 102 CYS C N 1
ATOM 4038 C CA . CYS C 1 99 ? 25.536 -2.634 -16.157 1.00 52.18 102 CYS C CA 1
ATOM 4039 C C . CYS C 1 99 ? 25.311 -1.444 -17.120 1.00 50.30 102 CYS C C 1
ATOM 4040 O O . CYS C 1 99 ? 25.661 -1.532 -18.303 1.00 50.13 102 CYS C O 1
ATOM 4043 N N . ASN C 1 100 ? 24.762 -0.323 -16.578 1.00 40.77 103 ASN C N 1
ATOM 4044 C CA . ASN C 1 100 ? 24.557 0.979 -17.253 1.00 37.14 103 ASN C CA 1
ATOM 4045 C C . ASN C 1 100 ? 25.051 2.113 -16.335 1.00 33.27 103 ASN C C 1
ATOM 4046 O O . ASN C 1 100 ? 24.309 2.562 -15.440 1.00 30.54 103 ASN C O 1
ATOM 4051 N N . ALA C 1 101 ? 26.302 2.564 -16.551 1.00 25.43 104 ALA C N 1
ATOM 4052 C CA . ALA C 1 101 ? 26.919 3.580 -15.698 1.00 23.54 104 ALA C CA 1
ATOM 4053 C C . ALA C 1 101 ? 27.972 4.393 -16.430 1.00 23.81 104 ALA C C 1
ATOM 4054 O O . ALA C 1 101 ? 28.311 4.063 -17.568 1.00 22.59 104 ALA C O 1
ATOM 4056 N N . ILE C 1 102 ? 28.516 5.442 -15.776 1.00 20.32 105 ILE C N 1
ATOM 4057 C CA . ILE C 1 102 ? 29.605 6.262 -16.361 1.00 20.03 105 ILE C CA 1
ATOM 4058 C C . ILE C 1 102 ? 30.861 5.386 -16.419 1.00 22.56 105 ILE C C 1
ATOM 4059 O O . ILE C 1 102 ? 31.599 5.412 -17.407 1.00 22.25 105 ILE C O 1
ATOM 4064 N N . ILE C 1 103 ? 31.073 4.591 -15.364 1.00 18.51 106 ILE C N 1
ATOM 4065 C CA . ILE C 1 103 ? 32.147 3.601 -15.299 1.00 17.83 106 ILE C CA 1
ATOM 4066 C C . ILE C 1 103 ? 31.490 2.276 -14.912 1.00 21.65 106 ILE C C 1
ATOM 4067 O O . ILE C 1 103 ? 30.915 2.167 -13.826 1.00 21.07 106 ILE C O 1
ATOM 4072 N N . TYR C 1 104 ? 31.579 1.290 -15.782 1.00 17.61 107 TYR C N 1
ATOM 4073 C CA . TYR C 1 104 ? 31.041 -0.020 -15.481 1.00 18.83 107 TYR C CA 1
ATOM 4074 C C . TYR C 1 104 ? 32.091 -1.090 -15.768 1.00 24.18 107 TYR C C 1
ATOM 4075 O O . TYR C 1 104 ? 33.047 -0.860 -16.517 1.00 21.42 107 TYR C O 1
ATOM 4084 N N . ALA C 1 105 ? 31.880 -2.278 -15.204 1.00 23.68 108 ALA C N 1
ATOM 4085 C CA . ALA C 1 105 ? 32.761 -3.413 -15.456 1.00 24.00 108 ALA C CA 1
ATOM 4086 C C . ALA C 1 105 ? 31.938 -4.677 -15.380 1.00 27.04 108 ALA C C 1
ATOM 4087 O O . ALA C 1 105 ? 31.059 -4.810 -14.531 1.00 24.86 108 ALA C O 1
ATOM 4089 N N . ASP C 1 106 ? 32.206 -5.590 -16.303 1.00 25.80 109 ASP C N 1
ATOM 4090 C CA . ASP C 1 106 ? 31.499 -6.856 -16.398 1.00 26.43 109 ASP C CA 1
ATOM 4091 C C . ASP C 1 106 ? 32.492 -8.016 -16.396 1.00 30.88 109 ASP C C 1
ATOM 4092 O O . ASP C 1 106 ? 33.227 -8.214 -17.369 1.00 31.82 109 ASP C O 1
ATOM 4097 N N . LYS C 1 107 ? 32.502 -8.780 -15.291 1.00 27.44 110 LYS C N 1
ATOM 4098 C CA . LYS C 1 107 ? 33.330 -9.974 -15.063 1.00 28.27 110 LYS C CA 1
ATOM 4099 C C . LYS C 1 107 ? 34.842 -9.672 -15.215 1.00 30.05 110 LYS C C 1
ATOM 4100 O O . LYS C 1 107 ? 35.580 -10.433 -15.838 1.00 30.31 110 LYS C O 1
ATOM 4106 N N . GLN C 1 108 ? 35.286 -8.568 -14.618 1.00 25.74 111 GLN C N 1
ATOM 4107 C CA . GLN C 1 108 ? 36.688 -8.140 -14.635 1.00 24.97 111 GLN C CA 1
ATOM 4108 C C . GLN C 1 108 ? 37.314 -8.399 -13.272 1.00 30.35 111 GLN C C 1
ATOM 4109 O O . GLN C 1 108 ? 36.586 -8.561 -12.294 1.00 29.84 111 GLN C O 1
ATOM 4115 N N . LYS C 1 109 ? 38.654 -8.427 -13.204 1.00 26.86 112 LYS C N 1
ATOM 4116 C CA A LYS C 1 109 ? 39.383 -8.685 -11.962 0.50 26.40 112 LYS C CA 1
ATOM 4117 C CA B LYS C 1 109 ? 39.344 -8.645 -11.935 0.50 26.15 112 LYS C CA 1
ATOM 4118 C C . LYS C 1 109 ? 40.459 -7.628 -11.762 1.00 27.13 112 LYS C C 1
ATOM 4119 O O . LYS C 1 109 ? 41.014 -7.152 -12.744 1.00 25.71 112 LYS C O 1
ATOM 4130 N N . ASN C 1 110 ? 40.770 -7.287 -10.493 1.00 22.09 113 ASN C N 1
ATOM 4131 C CA . ASN C 1 110 ? 41.827 -6.350 -10.118 1.00 21.08 113 ASN C CA 1
ATOM 4132 C C . ASN C 1 110 ? 41.607 -4.989 -10.765 1.00 23.95 113 ASN C C 1
ATOM 4133 O O . ASN C 1 110 ? 42.449 -4.498 -11.516 1.00 24.67 113 ASN C O 1
ATOM 4138 N N . ILE C 1 111 ? 40.456 -4.379 -10.488 1.00 19.53 114 ILE C N 1
ATOM 4139 C CA . ILE C 1 111 ? 40.095 -3.085 -11.069 1.00 18.27 114 ILE C CA 1
ATOM 4140 C C . ILE C 1 111 ? 39.915 -2.045 -9.977 1.00 24.25 114 ILE C C 1
ATOM 4141 O O . ILE C 1 111 ? 39.626 -2.377 -8.820 1.00 22.56 114 ILE C O 1
ATOM 4146 N N . GLY C 1 112 ? 40.040 -0.787 -10.358 1.00 22.57 115 GLY C N 1
ATOM 4147 C CA . GLY C 1 112 ? 39.883 0.280 -9.385 1.00 22.30 115 GLY C CA 1
ATOM 4148 C C . GLY C 1 112 ? 39.499 1.632 -9.932 1.00 23.11 115 GLY C C 1
ATOM 4149 O O . GLY C 1 112 ? 39.624 1.911 -11.134 1.00 20.78 115 GLY C O 1
ATOM 4150 N N . ILE C 1 113 ? 38.968 2.455 -9.026 1.00 19.11 116 ILE C N 1
ATOM 4151 C CA . ILE C 1 113 ? 38.615 3.858 -9.231 1.00 18.30 116 ILE C CA 1
ATOM 4152 C C . ILE C 1 113 ? 39.137 4.586 -8.003 1.00 22.03 116 ILE C C 1
ATOM 4153 O O . ILE C 1 113 ? 38.804 4.203 -6.883 1.00 25.85 116 ILE C O 1
ATOM 4158 N N . GLY C 1 114 ? 39.961 5.604 -8.214 1.00 17.09 117 GLY C N 1
ATOM 4159 C CA . GLY C 1 114 ? 40.531 6.388 -7.126 1.00 16.89 117 GLY C CA 1
ATOM 4160 C C . GLY C 1 114 ? 40.725 7.847 -7.486 1.00 22.52 117 GLY C C 1
ATOM 4161 O O . GLY C 1 114 ? 40.340 8.285 -8.577 1.00 22.84 117 GLY C O 1
ATOM 4162 N N . GLY C 1 115 ? 41.324 8.584 -6.562 1.00 19.77 118 GLY C N 1
ATOM 4163 C CA . GLY C 1 115 ? 41.603 10.000 -6.720 1.00 20.13 118 GLY C CA 1
ATOM 4164 C C . GLY C 1 115 ? 40.581 10.848 -6.014 1.00 22.72 118 GLY C C 1
ATOM 4165 O O . GLY C 1 115 ? 39.452 10.411 -5.824 1.00 22.85 118 GLY C O 1
ATOM 4166 N N . LYS C 1 116 ? 40.969 12.058 -5.612 1.00 19.09 119 LYS C N 1
ATOM 4167 C CA . LYS C 1 116 ? 40.086 12.943 -4.843 1.00 18.67 119 LYS C CA 1
ATOM 4168 C C . LYS C 1 116 ? 39.185 13.801 -5.723 1.00 22.32 119 LYS C C 1
ATOM 4169 O O . LYS C 1 116 ? 38.475 14.649 -5.196 1.00 23.37 119 LYS C O 1
ATOM 4175 N N . GLY C 1 117 ? 39.161 13.524 -7.027 1.00 18.28 120 GLY C N 1
ATOM 4176 C CA . GLY C 1 117 ? 38.317 14.232 -7.979 1.00 19.32 120 GLY C CA 1
ATOM 4177 C C . GLY C 1 117 ? 36.854 13.832 -7.887 1.00 25.74 120 GLY C C 1
ATOM 4178 O O . GLY C 1 117 ? 36.439 13.125 -6.955 1.00 27.61 120 GLY C O 1
ATOM 4179 N N . ILE C 1 118 ? 36.062 14.303 -8.858 1.00 20.82 121 ILE C N 1
ATOM 4180 C CA . ILE C 1 118 ? 34.607 14.108 -8.886 1.00 20.32 121 ILE C CA 1
ATOM 4181 C C . ILE C 1 118 ? 34.164 13.357 -10.150 1.00 22.93 121 ILE C C 1
ATOM 4182 O O . ILE C 1 118 ? 34.750 13.537 -11.216 1.00 23.02 121 ILE C O 1
ATOM 4187 N N . ILE C 1 119 ? 33.133 12.514 -10.007 1.00 18.11 122 ILE C N 1
ATOM 4188 C CA . ILE C 1 119 ? 32.369 11.909 -11.100 1.00 18.81 122 ILE C CA 1
ATOM 4189 C C . ILE C 1 119 ? 31.010 12.598 -11.005 1.00 22.93 122 ILE C C 1
ATOM 4190 O O . ILE C 1 119 ? 30.322 12.421 -9.994 1.00 23.11 122 ILE C O 1
ATOM 4195 N N . ASP C 1 120 ? 30.681 13.444 -12.008 1.00 19.60 123 ASP C N 1
ATOM 4196 C CA . ASP C 1 120 ? 29.480 14.297 -12.033 1.00 21.18 123 ASP C CA 1
ATOM 4197 C C . ASP C 1 120 ? 28.441 13.731 -13.005 1.00 25.38 123 ASP C C 1
ATOM 4198 O O . ASP C 1 120 ? 28.657 13.704 -14.220 1.00 22.81 123 ASP C O 1
ATOM 4203 N N . GLY C 1 121 ? 27.314 13.310 -12.441 1.00 23.68 124 GLY C N 1
ATOM 4204 C CA . GLY C 1 121 ? 26.243 12.679 -13.194 1.00 23.22 124 GLY C CA 1
ATOM 4205 C C . GLY C 1 121 ? 25.329 13.583 -13.987 1.00 24.01 124 GLY C C 1
ATOM 4206 O O . GLY C 1 121 ? 24.575 13.072 -14.811 1.00 20.94 124 GLY C O 1
ATOM 4207 N N . ARG C 1 122 ? 25.372 14.914 -13.755 1.00 21.27 125 ARG C N 1
ATOM 4208 C CA . ARG C 1 122 ? 24.510 15.913 -14.449 1.00 22.58 125 ARG C CA 1
ATOM 4209 C C . ARG C 1 122 ? 23.061 15.395 -14.574 1.00 26.82 125 ARG C C 1
ATOM 4210 O O . ARG C 1 122 ? 22.477 15.435 -15.662 1.00 26.15 125 ARG C O 1
ATOM 4218 N N . SER C 1 123 ? 22.506 14.888 -13.449 1.00 23.68 126 SER C N 1
ATOM 4219 C CA . SER C 1 123 ? 21.234 14.183 -13.369 1.00 24.99 126 SER C CA 1
ATOM 4220 C C . SER C 1 123 ? 20.072 14.859 -14.107 1.00 28.79 126 SER C C 1
ATOM 4221 O O . SER C 1 123 ? 19.403 14.173 -14.865 1.00 27.83 126 SER C O 1
ATOM 4224 N N . ILE C 1 124 ? 19.836 16.165 -13.909 1.00 27.03 127 ILE C N 1
ATOM 4225 C CA . ILE C 1 124 ? 18.683 16.855 -14.532 1.00 27.97 127 ILE C CA 1
ATOM 4226 C C . ILE C 1 124 ? 18.779 16.791 -16.061 1.00 29.77 127 ILE C C 1
ATOM 4227 O O . ILE C 1 124 ? 17.831 16.338 -16.710 1.00 29.26 127 ILE C O 1
ATOM 4232 N N . ALA C 1 125 ? 19.931 17.214 -16.617 1.00 25.34 128 ALA C N 1
ATOM 4233 C CA . ALA C 1 125 ? 20.160 17.257 -18.059 1.00 25.76 128 ALA C CA 1
ATOM 4234 C C . ALA C 1 125 ? 20.173 15.849 -18.687 1.00 27.99 128 ALA C C 1
ATOM 4235 O O . ALA C 1 125 ? 19.621 15.667 -19.779 1.00 26.28 128 ALA C O 1
ATOM 4237 N N . VAL C 1 126 ? 20.775 14.865 -17.998 1.00 26.14 129 VAL C N 1
ATOM 4238 C CA . VAL C 1 126 ? 20.865 13.466 -18.470 1.00 25.78 129 VAL C CA 1
ATOM 4239 C C . VAL C 1 126 ? 19.462 12.835 -18.477 1.00 27.69 129 VAL C C 1
ATOM 4240 O O . VAL C 1 126 ? 19.093 12.207 -19.466 1.00 25.69 129 VAL C O 1
ATOM 4244 N N . ARG C 1 127 ? 18.686 13.004 -17.374 1.00 24.88 130 ARG C N 1
ATOM 4245 C CA . ARG C 1 127 ? 17.331 12.436 -17.277 1.00 25.94 130 ARG C CA 1
ATOM 4246 C C . ARG C 1 127 ? 16.380 13.088 -18.281 1.00 31.56 130 ARG C C 1
ATOM 4247 O O . ARG C 1 127 ? 15.515 12.389 -18.820 1.00 32.70 130 ARG C O 1
ATOM 4255 N N . ALA C 1 128 ? 16.557 14.398 -18.577 1.00 28.96 131 ALA C N 1
ATOM 4256 C CA . ALA C 1 128 ? 15.730 15.100 -19.573 1.00 30.56 131 ALA C CA 1
ATOM 4257 C C . ALA C 1 128 ? 15.970 14.526 -20.979 1.00 34.92 131 ALA C C 1
ATOM 4258 O O . ALA C 1 128 ? 15.029 14.426 -21.770 1.00 36.40 131 ALA C O 1
ATOM 4260 N N . SER C 1 129 ? 17.231 14.124 -21.279 1.00 30.05 132 SER C N 1
ATOM 4261 C CA . SER C 1 129 ? 17.593 13.496 -22.559 1.00 28.52 132 SER C CA 1
ATOM 4262 C C . SER C 1 129 ? 16.864 12.149 -22.680 1.00 33.40 132 SER C C 1
ATOM 4263 O O . SER C 1 129 ? 16.267 11.881 -23.719 1.00 34.45 132 SER C O 1
ATOM 4266 N N . VAL C 1 130 ? 16.872 11.339 -21.595 1.00 29.02 133 VAL C N 1
ATOM 4267 C CA . VAL C 1 130 ? 16.172 10.052 -21.524 1.00 29.76 133 VAL C CA 1
ATOM 4268 C C . VAL C 1 130 ? 14.666 10.288 -21.759 1.00 34.97 133 VAL C C 1
ATOM 4269 O O . VAL C 1 130 ? 14.082 9.636 -22.616 1.00 36.21 133 VAL C O 1
ATOM 4273 N N . GLU C 1 131 ? 14.072 11.243 -21.009 1.00 31.90 134 GLU C N 1
ATOM 4274 C CA . GLU C 1 131 ? 12.656 11.612 -21.053 1.00 34.37 134 GLU C CA 1
ATOM 4275 C C . GLU C 1 131 ? 12.212 11.923 -22.476 1.00 38.33 134 GLU C C 1
ATOM 4276 O O . GLU C 1 131 ? 11.182 11.424 -22.907 1.00 38.09 134 GLU C O 1
ATOM 4282 N N . GLU C 1 132 ? 12.992 12.752 -23.190 1.00 35.09 135 GLU C N 1
ATOM 4283 C CA . GLU C 1 132 ? 12.711 13.197 -24.555 1.00 35.80 135 GLU C CA 1
ATOM 4284 C C . GLU C 1 132 ? 12.603 12.026 -25.535 1.00 37.74 135 GLU C C 1
ATOM 4285 O O . GLU C 1 132 ? 11.670 11.990 -26.331 1.00 37.58 135 GLU C O 1
ATOM 4291 N N . GLN C 1 133 ? 13.524 11.054 -25.458 1.00 33.42 136 GLN C N 1
ATOM 4292 C CA . GLN C 1 133 ? 13.514 9.891 -26.354 1.00 32.76 136 GLN C CA 1
ATOM 4293 C C . GLN C 1 133 ? 12.363 8.911 -26.015 1.00 39.34 136 GLN C C 1
ATOM 4294 O O . GLN C 1 133 ? 11.859 8.245 -26.922 1.00 39.25 136 GLN C O 1
ATOM 4300 N N . LEU C 1 134 ? 11.960 8.831 -24.724 1.00 36.97 137 LEU C N 1
ATOM 4301 C CA . LEU C 1 134 ? 10.831 8.002 -24.269 1.00 38.61 137 LEU C CA 1
ATOM 4302 C C . LEU C 1 134 ? 9.516 8.607 -24.760 1.00 46.66 137 LEU C C 1
ATOM 4303 O O . LEU C 1 134 ? 8.650 7.874 -25.280 1.00 49.87 137 LEU C O 1
ATOM 4308 N N . GLN C 1 135 ? 9.376 9.956 -24.634 1.00 43.53 138 GLN C N 1
ATOM 4309 C CA . GLN C 1 135 ? 8.166 10.670 -25.052 1.00 46.40 138 GLN C CA 1
ATOM 4310 C C . GLN C 1 135 ? 7.955 10.594 -26.580 1.00 48.28 138 GLN C C 1
ATOM 4311 O O . GLN C 1 135 ? 6.808 10.554 -27.023 1.00 47.15 138 GLN C O 1
ATOM 4317 N N . LYS C 1 136 ? 9.047 10.514 -27.366 1.00 42.19 139 LYS C N 1
ATOM 4318 C CA . LYS C 1 136 ? 8.966 10.384 -28.825 1.00 43.31 139 LYS C CA 1
ATOM 4319 C C . LYS C 1 136 ? 8.763 8.919 -29.239 1.00 49.42 139 LYS C C 1
ATOM 4320 O O . LYS C 1 136 ? 8.501 8.641 -30.414 1.00 51.51 139 LYS C O 1
ATOM 4326 N N . GLY C 1 137 ? 8.895 8.006 -28.279 1.00 44.52 140 GLY C N 1
ATOM 4327 C CA . GLY C 1 137 ? 8.739 6.573 -28.496 1.00 44.10 140 GLY C CA 1
ATOM 4328 C C . GLY C 1 137 ? 9.923 5.930 -29.190 1.00 44.64 140 GLY C C 1
ATOM 4329 O O . GLY C 1 137 ? 9.787 4.840 -29.745 1.00 44.93 140 GLY C O 1
ATOM 4330 N N . HIS C 1 138 ? 11.103 6.591 -29.145 1.00 37.40 141 HIS C N 1
ATOM 4331 C CA . HIS C 1 138 ? 12.344 6.098 -29.757 1.00 34.94 141 HIS C CA 1
ATOM 4332 C C . HIS C 1 138 ? 12.968 4.994 -28.901 1.00 38.12 141 HIS C C 1
ATOM 4333 O O . HIS C 1 138 ? 13.735 4.168 -29.401 1.00 37.50 141 HIS C O 1
ATOM 4340 N N . ILE C 1 139 ? 12.627 4.994 -27.613 1.00 35.11 142 ILE C N 1
ATOM 4341 C CA . ILE C 1 139 ? 12.988 3.992 -26.611 1.00 34.93 142 ILE C CA 1
ATOM 4342 C C . ILE C 1 139 ? 11.726 3.705 -25.779 1.00 41.69 142 ILE C C 1
ATOM 4343 O O . ILE C 1 139 ? 10.843 4.567 -25.714 1.00 41.71 142 ILE C O 1
ATOM 4348 N N . GLU C 1 140 ? 11.630 2.504 -25.171 1.00 40.76 143 GLU C N 1
ATOM 4349 C CA . GLU C 1 140 ? 10.474 2.136 -24.354 1.00 43.00 143 GLU C CA 1
ATOM 4350 C C . GLU C 1 140 ? 10.860 1.849 -22.903 1.00 46.49 143 GLU C C 1
ATOM 4351 O O . GLU C 1 140 ? 11.932 1.311 -22.647 1.00 44.62 143 GLU C O 1
ATOM 4357 N N . GLY C 1 141 ? 9.968 2.190 -21.979 1.00 45.09 144 GLY C N 1
ATOM 4358 C CA . GLY C 1 141 ? 10.173 1.942 -20.558 1.00 44.32 144 GLY C CA 1
ATOM 4359 C C . GLY C 1 141 ? 10.020 3.171 -19.701 1.00 48.03 144 GLY C C 1
ATOM 4360 O O . GLY C 1 141 ? 9.148 4.008 -19.947 1.00 48.77 144 GLY C O 1
ATOM 4361 N N . ASN C 1 142 ? 10.855 3.247 -18.660 1.00 44.04 145 ASN C N 1
ATOM 4362 C CA . ASN C 1 142 ? 10.894 4.348 -17.700 1.00 43.49 145 ASN C CA 1
ATOM 4363 C C . ASN C 1 142 ? 12.266 4.972 -17.730 1.00 42.87 145 ASN C C 1
ATOM 4364 O O . ASN C 1 142 ? 13.198 4.345 -18.244 1.00 40.55 145 ASN C O 1
ATOM 4369 N N . VAL C 1 143 ? 12.405 6.192 -17.172 1.00 39.02 146 VAL C N 1
ATOM 4370 C CA . VAL C 1 143 ? 13.685 6.908 -17.128 1.00 38.15 146 VAL C CA 1
ATOM 4371 C C . VAL C 1 143 ? 14.742 6.037 -16.405 1.00 39.73 146 VAL C C 1
ATOM 4372 O O . VAL C 1 143 ? 15.857 5.928 -16.911 1.00 37.42 146 VAL C O 1
ATOM 4376 N N . SER C 1 144 ? 14.351 5.331 -15.316 1.00 36.46 147 SER C N 1
ATOM 4377 C CA . SER C 1 144 ? 15.229 4.463 -14.517 1.00 35.50 147 SER C CA 1
ATOM 4378 C C . SER C 1 144 ? 15.893 3.337 -15.333 1.00 36.92 147 SER C C 1
ATOM 4379 O O . SER C 1 144 ? 17.011 2.934 -15.007 1.00 32.65 147 SER C O 1
ATOM 4382 N N . ASP C 1 145 ? 15.230 2.863 -16.410 1.00 36.32 148 ASP C N 1
ATOM 4383 C CA . ASP C 1 145 ? 15.789 1.816 -17.277 1.00 35.77 148 ASP C CA 1
ATOM 4384 C C . ASP C 1 145 ? 17.020 2.306 -18.078 1.00 36.95 148 ASP C C 1
ATOM 4385 O O . ASP C 1 145 ? 17.875 1.489 -18.448 1.00 36.02 148 ASP C O 1
ATOM 4390 N N . TYR C 1 146 ? 17.113 3.630 -18.335 1.00 32.10 149 TYR C N 1
ATOM 4391 C CA . TYR C 1 146 ? 18.175 4.202 -19.172 1.00 30.84 149 TYR C CA 1
ATOM 4392 C C . TYR C 1 146 ? 19.127 5.156 -18.461 1.00 32.63 149 TYR C C 1
ATOM 4393 O O . TYR C 1 146 ? 20.252 5.325 -18.934 1.00 30.62 149 TYR C O 1
ATOM 4402 N N . ALA C 1 147 ? 18.672 5.816 -17.378 1.00 28.76 150 ALA C N 1
ATOM 4403 C CA . ALA C 1 147 ? 19.489 6.766 -16.630 1.00 26.93 150 ALA C CA 1
ATOM 4404 C C . ALA C 1 147 ? 20.671 6.039 -16.004 1.00 27.72 150 ALA C C 1
ATOM 4405 O O . ALA C 1 147 ? 20.470 5.019 -15.340 1.00 25.97 150 ALA C O 1
ATOM 4407 N N . PRO C 1 148 ? 21.916 6.456 -16.296 1.00 24.19 151 PRO C N 1
ATOM 4408 C CA . PRO C 1 148 ? 23.050 5.685 -15.798 1.00 22.87 151 PRO C CA 1
ATOM 4409 C C . PRO C 1 148 ? 23.386 5.958 -14.343 1.00 24.41 151 PRO C C 1
ATOM 4410 O O . PRO C 1 148 ? 23.262 7.079 -13.828 1.00 22.68 151 PRO C O 1
ATOM 4414 N N . ALA C 1 149 ? 23.906 4.915 -13.718 1.00 22.86 152 ALA C N 1
ATOM 4415 C CA . ALA C 1 149 ? 24.527 4.980 -12.407 1.00 22.44 152 ALA C CA 1
ATOM 4416 C C . ALA C 1 149 ? 25.883 5.654 -12.598 1.00 25.20 152 ALA C C 1
ATOM 4417 O O . ALA C 1 149 ? 26.313 5.831 -13.742 1.00 22.99 152 ALA C O 1
ATOM 4419 N N . LEU C 1 150 ? 26.565 6.066 -11.516 1.00 22.72 153 LEU C N 1
ATOM 4420 C CA . LEU C 1 150 ? 27.907 6.627 -11.701 1.00 21.77 153 LEU C CA 1
ATOM 4421 C C . LEU C 1 150 ? 28.897 5.479 -11.858 1.00 25.76 153 LEU C C 1
ATOM 4422 O O . LEU C 1 150 ? 29.746 5.521 -12.753 1.00 25.74 153 LEU C O 1
ATOM 4427 N N . ILE C 1 151 ? 28.738 4.430 -11.015 1.00 21.94 154 ILE C N 1
ATOM 4428 C CA A ILE C 1 151 ? 29.567 3.217 -11.035 0.50 21.37 154 ILE C CA 1
ATOM 4429 C CA B ILE C 1 151 ? 29.559 3.223 -11.035 0.50 21.56 154 ILE C CA 1
ATOM 4430 C C . ILE C 1 151 ? 28.662 1.990 -10.958 1.00 26.05 154 ILE C C 1
ATOM 4431 O O . ILE C 1 151 ? 27.735 1.958 -10.149 1.00 25.41 154 ILE C O 1
ATOM 4440 N N . CYS C 1 152 ? 28.950 0.974 -11.786 1.00 24.90 155 CYS C N 1
ATOM 4441 C CA . CYS C 1 152 ? 28.219 -0.284 -11.782 1.00 24.78 155 CYS C CA 1
ATOM 4442 C C . CYS C 1 152 ? 29.191 -1.444 -12.053 1.00 28.99 155 CYS C C 1
ATOM 4443 O O . CYS C 1 152 ? 29.798 -1.510 -13.122 1.00 26.83 155 CYS C O 1
ATOM 4454 N N . GLU C 1 154 ? 29.518 -5.689 -12.088 1.00 24.43 157 GLU C N 1
ATOM 4455 C CA . GLU C 1 154 ? 28.785 -6.950 -12.045 1.00 25.36 157 GLU C CA 1
ATOM 4456 C C . GLU C 1 154 ? 29.721 -8.124 -12.298 1.00 28.26 157 GLU C C 1
ATOM 4457 O O . GLU C 1 154 ? 30.416 -8.155 -13.315 1.00 28.30 157 GLU C O 1
ATOM 4463 N N . GLY C 1 155 ? 29.711 -9.082 -11.377 1.00 25.28 158 GLY C N 1
ATOM 4464 C CA . GLY C 1 155 ? 30.523 -10.297 -11.469 1.00 26.11 158 GLY C CA 1
ATOM 4465 C C . GLY C 1 155 ? 32.018 -10.037 -11.406 1.00 29.70 158 GLY C C 1
ATOM 4466 O O . GLY C 1 155 ? 32.801 -10.850 -11.892 1.00 29.08 158 GLY C O 1
ATOM 4467 N N . CYS C 1 156 ? 32.425 -8.909 -10.790 1.00 25.04 159 CYS C N 1
ATOM 4468 C CA . CYS C 1 156 ? 33.824 -8.513 -10.690 1.00 24.52 159 CYS C CA 1
ATOM 4469 C C . CYS C 1 156 ? 34.475 -9.030 -9.410 1.00 30.81 159 CYS C C 1
ATOM 4470 O O . CYS C 1 156 ? 33.788 -9.326 -8.438 1.00 30.11 159 CYS C O 1
ATOM 4473 N N . GLU C 1 157 ? 35.810 -9.204 -9.442 1.00 27.66 160 GLU C N 1
ATOM 4474 C CA . GLU C 1 157 ? 36.578 -9.714 -8.306 1.00 27.76 160 GLU C CA 1
ATOM 4475 C C . GLU C 1 157 ? 37.741 -8.779 -8.024 1.00 28.43 160 GLU C C 1
ATOM 4476 O O . GLU C 1 157 ? 38.392 -8.359 -8.968 1.00 28.29 160 GLU C O 1
ATOM 4482 N N . ASP C 1 158 ? 38.021 -8.466 -6.734 1.00 23.58 161 ASP C N 1
ATOM 4483 C CA . ASP C 1 158 ? 39.126 -7.588 -6.306 1.00 22.47 161 ASP C CA 1
ATOM 4484 C C . ASP C 1 158 ? 38.914 -6.185 -6.896 1.00 26.36 161 ASP C C 1
ATOM 4485 O O . ASP C 1 158 ? 39.559 -5.794 -7.878 1.00 25.81 161 ASP C O 1
ATOM 4490 N N . VAL C 1 159 ? 37.934 -5.469 -6.333 1.00 23.17 162 VAL C N 1
ATOM 4491 C CA . VAL C 1 159 ? 37.517 -4.133 -6.767 1.00 22.31 162 VAL C CA 1
ATOM 4492 C C . VAL C 1 159 ? 37.915 -3.130 -5.700 1.00 26.51 162 VAL C C 1
ATOM 4493 O O . VAL C 1 159 ? 37.534 -3.298 -4.544 1.00 27.64 162 VAL C O 1
ATOM 4497 N N . LYS C 1 160 ? 38.673 -2.091 -6.079 1.00 21.57 163 LYS C N 1
ATOM 4498 C CA . LYS C 1 160 ? 39.111 -1.088 -5.129 1.00 21.52 163 LYS C CA 1
ATOM 4499 C C . LYS C 1 160 ? 38.595 0.299 -5.541 1.00 21.21 163 LYS C C 1
ATOM 4500 O O . LYS C 1 160 ? 39.084 0.910 -6.491 1.00 19.14 163 LYS C O 1
ATOM 4506 N N . ILE C 1 161 ? 37.639 0.805 -4.776 1.00 18.47 164 ILE C N 1
ATOM 4507 C CA . ILE C 1 161 ? 37.053 2.131 -4.982 1.00 18.94 164 ILE C CA 1
ATOM 4508 C C . ILE C 1 161 ? 37.488 2.994 -3.824 1.00 21.95 164 ILE C C 1
ATOM 4509 O O . ILE C 1 161 ? 37.309 2.585 -2.688 1.00 21.36 164 ILE C O 1
ATOM 4514 N N . GLU C 1 162 ? 38.060 4.173 -4.088 1.00 20.17 165 GLU C N 1
ATOM 4515 C CA . GLU C 1 162 ? 38.476 5.058 -2.991 1.00 20.11 165 GLU C CA 1
ATOM 4516 C C . GLU C 1 162 ? 38.494 6.533 -3.383 1.00 22.27 165 GLU C C 1
ATOM 4517 O O . GLU C 1 162 ? 38.593 6.864 -4.565 1.00 19.91 165 GLU C O 1
ATOM 4523 N N . GLN C 1 163 ? 38.385 7.404 -2.359 1.00 19.77 166 GLN C N 1
ATOM 4524 C CA . GLN C 1 163 ? 38.582 8.864 -2.330 1.00 19.75 166 GLN C CA 1
ATOM 4525 C C . GLN C 1 163 ? 37.644 9.700 -3.182 1.00 22.78 166 GLN C C 1
ATOM 4526 O O . GLN C 1 163 ? 37.473 10.875 -2.863 1.00 22.69 166 GLN C O 1
ATOM 4532 N N . VAL C 1 164 ? 37.129 9.156 -4.302 1.00 20.96 167 VAL C N 1
ATOM 4533 C CA . VAL C 1 164 ? 36.303 9.903 -5.268 1.00 21.02 167 VAL C CA 1
ATOM 4534 C C . VAL C 1 164 ? 35.028 10.482 -4.656 1.00 23.55 167 VAL C C 1
ATOM 4535 O O . VAL C 1 164 ? 34.471 9.928 -3.705 1.00 23.09 167 VAL C O 1
ATOM 4539 N N . THR C 1 165 ? 34.571 11.595 -5.231 1.00 20.15 168 THR C N 1
ATOM 4540 C CA . THR C 1 165 ? 33.290 12.201 -4.890 1.00 21.66 168 THR C CA 1
ATOM 4541 C C . THR C 1 165 ? 32.341 11.803 -6.027 1.00 25.10 168 THR C C 1
ATOM 4542 O O . THR C 1 165 ? 32.638 12.064 -7.185 1.00 23.12 168 THR C O 1
ATOM 4546 N N . LEU C 1 166 ? 31.250 11.114 -5.690 1.00 22.05 169 LEU C N 1
ATOM 4547 C CA . LEU C 1 166 ? 30.212 10.677 -6.626 1.00 21.34 169 LEU C CA 1
ATOM 4548 C C . LEU C 1 166 ? 29.084 11.686 -6.491 1.00 26.23 169 LEU C C 1
ATOM 4549 O O . LEU C 1 166 ? 28.466 11.790 -5.430 1.00 24.99 169 LEU C O 1
ATOM 4554 N N . GLN C 1 167 ? 28.893 12.513 -7.528 1.00 22.85 170 GLN C N 1
ATOM 4555 C CA . GLN C 1 167 ? 28.024 13.666 -7.371 1.00 23.52 170 GLN C CA 1
ATOM 4556 C C . GLN C 1 167 ? 26.911 13.739 -8.405 1.00 25.79 170 GLN C C 1
ATOM 4557 O O . GLN C 1 167 ? 27.160 13.576 -9.597 1.00 23.89 170 GLN C O 1
ATOM 4563 N N . ASP C 1 168 ? 25.677 14.010 -7.920 1.00 23.00 171 ASP C N 1
ATOM 4564 C CA . ASP C 1 168 ? 24.490 14.251 -8.741 1.00 22.21 171 ASP C CA 1
ATOM 4565 C C . ASP C 1 168 ? 24.237 13.104 -9.740 1.00 26.11 171 ASP C C 1
ATOM 4566 O O . ASP C 1 168 ? 24.036 13.359 -10.929 1.00 25.35 171 ASP C O 1
ATOM 4571 N N . ALA C 1 169 ? 24.261 11.841 -9.252 1.00 25.26 172 ALA C N 1
ATOM 4572 C CA . ALA C 1 169 ? 24.009 10.631 -10.058 1.00 25.77 172 ALA C CA 1
ATOM 4573 C C . ALA C 1 169 ? 22.649 10.735 -10.762 1.00 28.56 172 ALA C C 1
ATOM 4574 O O . ALA C 1 169 ? 21.670 11.185 -10.146 1.00 27.19 172 ALA C O 1
ATOM 4576 N N . ALA C 1 170 ? 22.601 10.331 -12.049 1.00 26.16 173 ALA C N 1
ATOM 4577 C CA . ALA C 1 170 ? 21.375 10.320 -12.859 1.00 27.33 173 ALA C CA 1
ATOM 4578 C C . ALA C 1 170 ? 20.447 9.194 -12.391 1.00 31.01 173 ALA C C 1
ATOM 4579 O O . ALA C 1 170 ? 19.261 9.222 -12.689 1.00 32.72 173 ALA C O 1
ATOM 4581 N N . ASN C 1 171 ? 21.001 8.200 -11.667 1.00 25.78 174 ASN C N 1
ATOM 4582 C CA . ASN C 1 171 ? 20.286 7.049 -11.091 1.00 27.28 174 ASN C CA 1
ATOM 4583 C C . ASN C 1 171 ? 20.919 6.736 -9.695 1.00 31.84 174 ASN C C 1
ATOM 4584 O O . ASN C 1 171 ? 21.340 7.667 -9.032 1.00 31.64 174 ASN C O 1
ATOM 4589 N N . VAL C 1 172 ? 21.010 5.468 -9.265 1.00 29.80 175 VAL C N 1
ATOM 4590 C CA . VAL C 1 172 ? 21.702 5.061 -8.019 1.00 28.98 175 VAL C CA 1
ATOM 4591 C C . VAL C 1 172 ? 23.214 5.271 -8.273 1.00 32.82 175 VAL C C 1
ATOM 4592 O O . VAL C 1 172 ? 23.676 4.838 -9.330 1.00 31.75 175 VAL C O 1
ATOM 4596 N N . ALA C 1 173 ? 23.963 5.986 -7.367 1.00 27.23 176 ALA C N 1
ATOM 4597 C CA . ALA C 1 173 ? 25.393 6.326 -7.542 1.00 24.53 176 ALA C CA 1
ATOM 4598 C C . ALA C 1 173 ? 26.291 5.098 -7.775 1.00 28.64 176 ALA C C 1
ATOM 4599 O O . ALA C 1 173 ? 27.121 5.124 -8.681 1.00 28.11 176 ALA C O 1
ATOM 4601 N N . GLU C 1 174 ? 26.130 4.039 -6.977 1.00 25.01 177 GLU C N 1
ATOM 4602 C CA . GLU C 1 174 ? 26.971 2.841 -7.046 1.00 24.21 177 GLU C CA 1
ATOM 4603 C C . GLU C 1 174 ? 26.148 1.587 -7.066 1.00 27.29 177 GLU C C 1
ATOM 4604 O O . GLU C 1 174 ? 25.278 1.429 -6.218 1.00 29.83 177 GLU C O 1
ATOM 4610 N N . ILE C 1 175 ? 26.479 0.657 -7.952 1.00 23.16 178 ILE C N 1
ATOM 4611 C CA . ILE C 1 175 ? 25.805 -0.640 -8.024 1.00 23.71 178 ILE C CA 1
ATOM 4612 C C . ILE C 1 175 ? 26.857 -1.737 -7.960 1.00 26.56 178 ILE C C 1
ATOM 4613 O O . ILE C 1 175 ? 27.793 -1.743 -8.775 1.00 24.52 178 ILE C O 1
ATOM 4618 N N . TYR C 1 176 ? 26.714 -2.654 -6.994 1.00 22.43 179 TYR C N 1
ATOM 4619 C CA . TYR C 1 176 ? 27.599 -3.814 -6.855 1.00 23.28 179 TYR C CA 1
ATOM 4620 C C . TYR C 1 176 ? 26.731 -5.050 -6.911 1.00 27.71 179 TYR C C 1
ATOM 4621 O O . TYR C 1 176 ? 25.859 -5.237 -6.057 1.00 28.38 179 TYR C O 1
ATOM 4630 N N . LYS C 1 177 ? 26.891 -5.831 -7.978 1.00 25.36 180 LYS C N 1
ATOM 4631 C CA . LYS C 1 177 ? 26.093 -7.031 -8.212 1.00 25.76 180 LYS C CA 1
ATOM 4632 C C . LYS C 1 177 ? 27.005 -8.230 -8.444 1.00 30.71 180 LYS C C 1
ATOM 4633 O O . LYS C 1 177 ? 27.838 -8.186 -9.343 1.00 29.57 180 LYS C O 1
ATOM 4639 N N . ASP C 1 178 ? 26.835 -9.297 -7.637 1.00 28.55 181 ASP C N 1
ATOM 4640 C CA . ASP C 1 178 ? 27.567 -10.572 -7.729 1.00 29.25 181 ASP C CA 1
ATOM 4641 C C . ASP C 1 178 ? 29.088 -10.373 -7.760 1.00 31.82 181 ASP C C 1
ATOM 4642 O O . ASP C 1 178 ? 29.799 -11.069 -8.500 1.00 30.47 181 ASP C O 1
ATOM 4647 N N . CYS C 1 179 ? 29.582 -9.429 -6.948 1.00 28.21 182 CYS C N 1
ATOM 4648 C CA . CYS C 1 179 ? 31.011 -9.113 -6.883 1.00 26.98 182 CYS C CA 1
ATOM 4649 C C . CYS C 1 179 ? 31.674 -9.806 -5.697 1.00 33.39 182 CYS C C 1
ATOM 4650 O O . CYS C 1 179 ? 31.013 -10.155 -4.718 1.00 34.65 182 CYS C O 1
ATOM 4653 N N . HIS C 1 180 ? 32.987 -9.996 -5.787 1.00 31.08 183 HIS C N 1
ATOM 4654 C CA . HIS C 1 180 ? 33.762 -10.619 -4.725 1.00 32.25 183 HIS C CA 1
ATOM 4655 C C . HIS C 1 180 ? 34.965 -9.733 -4.379 1.00 33.35 183 HIS C C 1
ATOM 4656 O O . HIS C 1 180 ? 35.622 -9.232 -5.280 1.00 32.93 183 HIS C O 1
ATOM 4663 N N . ASN C 1 181 ? 35.237 -9.545 -3.069 1.00 28.33 184 ASN C N 1
ATOM 4664 C CA . ASN C 1 181 ? 36.349 -8.758 -2.529 1.00 26.99 184 ASN C CA 1
ATOM 4665 C C . ASN C 1 181 ? 36.314 -7.309 -3.047 1.00 29.01 184 ASN C C 1
ATOM 4666 O O . ASN C 1 181 ? 37.177 -6.879 -3.822 1.00 27.39 184 ASN C O 1
ATOM 4671 N N . VAL C 1 182 ? 35.288 -6.574 -2.637 1.00 23.78 185 VAL C N 1
ATOM 4672 C CA . VAL C 1 182 ? 35.113 -5.175 -2.993 1.00 23.52 185 VAL C CA 1
ATOM 4673 C C . VAL C 1 182 ? 35.487 -4.327 -1.777 1.00 28.73 185 VAL C C 1
ATOM 4674 O O . VAL C 1 182 ? 35.109 -4.666 -0.653 1.00 28.59 185 VAL C O 1
ATOM 4678 N N . THR C 1 183 ? 36.216 -3.228 -2.002 1.00 23.65 186 THR C N 1
ATOM 4679 C CA . THR C 1 183 ? 36.544 -2.271 -0.936 1.00 24.04 186 THR C CA 1
ATOM 4680 C C . THR C 1 183 ? 36.136 -0.899 -1.448 1.00 25.04 186 THR C C 1
ATOM 4681 O O . THR C 1 183 ? 36.331 -0.599 -2.631 1.00 23.42 186 THR C O 1
ATOM 4685 N N . VAL C 1 184 ? 35.507 -0.116 -0.588 1.00 21.25 187 VAL C N 1
ATOM 4686 C CA . VAL C 1 184 ? 35.030 1.240 -0.874 1.00 22.18 187 VAL C CA 1
ATOM 4687 C C . VAL C 1 184 ? 35.506 2.082 0.311 1.00 28.46 187 VAL C C 1
ATOM 4688 O O . VAL C 1 184 ? 35.048 1.876 1.434 1.00 30.02 187 VAL C O 1
ATOM 4692 N N . ASP C 1 185 ? 36.504 2.950 0.084 1.00 24.37 188 ASP C N 1
ATOM 4693 C CA . ASP C 1 185 ? 37.110 3.709 1.169 1.00 24.44 188 ASP C CA 1
ATOM 4694 C C . ASP C 1 185 ? 37.167 5.188 0.913 1.00 25.76 188 ASP C C 1
ATOM 4695 O O . ASP C 1 185 ? 37.626 5.588 -0.145 1.00 25.75 188 ASP C O 1
ATOM 4700 N N . LYS C 1 186 ? 36.765 6.007 1.900 1.00 22.48 189 LYS C N 1
ATOM 4701 C CA . LYS C 1 186 ? 36.814 7.482 1.850 1.00 22.52 189 LYS C CA 1
ATOM 4702 C C . LYS C 1 186 ? 36.046 8.056 0.619 1.00 27.57 189 LYS C C 1
ATOM 4703 O O . LYS C 1 186 ? 36.411 9.119 0.098 1.00 28.00 189 LYS C O 1
ATOM 4709 N N . VAL C 1 187 ? 34.996 7.350 0.165 1.00 22.87 190 VAL C N 1
ATOM 4710 C CA . VAL C 1 187 ? 34.154 7.788 -0.950 1.00 21.92 190 VAL C CA 1
ATOM 4711 C C . VAL C 1 187 ? 33.059 8.738 -0.392 1.00 25.94 190 VAL C C 1
ATOM 4712 O O . VAL C 1 187 ? 32.501 8.498 0.689 1.00 25.25 190 VAL C O 1
ATOM 4716 N N . VAL C 1 188 ? 32.816 9.852 -1.098 1.00 21.62 191 VAL C N 1
ATOM 4717 C CA . VAL C 1 188 ? 31.786 10.820 -0.740 1.00 21.61 191 VAL C CA 1
ATOM 4718 C C . VAL C 1 188 ? 30.671 10.737 -1.800 1.00 25.88 191 VAL C C 1
ATOM 4719 O O . VAL C 1 188 ? 30.959 10.794 -3.003 1.00 25.80 191 VAL C O 1
ATOM 4723 N N . VAL C 1 189 ? 29.410 10.553 -1.369 1.00 22.29 192 VAL C N 1
ATOM 4724 C CA . VAL C 1 189 ? 28.285 10.556 -2.313 1.00 21.53 192 VAL C CA 1
ATOM 4725 C C . VAL C 1 189 ? 27.504 11.842 -2.054 1.00 26.38 192 VAL C C 1
ATOM 4726 O O . VAL C 1 189 ? 27.000 12.024 -0.942 1.00 27.45 192 VAL C O 1
ATOM 4730 N N . ASN C 1 190 ? 27.446 12.742 -3.054 1.00 22.26 193 ASN C N 1
ATOM 4731 C CA . ASN C 1 190 ? 26.691 13.993 -2.937 1.00 24.31 193 ASN C CA 1
ATOM 4732 C C . ASN C 1 190 ? 25.436 13.857 -3.759 1.00 28.76 193 ASN C C 1
ATOM 4733 O O . ASN C 1 190 ? 25.522 13.609 -4.956 1.00 27.87 193 ASN C O 1
ATOM 4738 N N . ALA C 1 191 ? 24.264 13.974 -3.111 1.00 28.12 194 ALA C N 1
ATOM 4739 C CA . ALA C 1 191 ? 22.980 13.832 -3.803 1.00 29.16 194 ALA C CA 1
ATOM 4740 C C . ALA C 1 191 ? 22.810 14.864 -4.911 1.00 36.27 194 ALA C C 1
ATOM 4741 O O . ALA C 1 191 ? 22.390 14.503 -6.001 1.00 36.33 194 ALA C O 1
ATOM 4743 N N . GLY C 1 192 ? 23.148 16.121 -4.641 1.00 34.85 195 GLY C N 1
ATOM 4744 C CA . GLY C 1 192 ? 22.931 17.180 -5.614 1.00 36.58 195 GLY C CA 1
ATOM 4745 C C . GLY C 1 192 ? 21.448 17.333 -5.862 1.00 44.31 195 GLY C C 1
ATOM 4746 O O . GLY C 1 192 ? 20.676 17.425 -4.912 1.00 42.41 195 GLY C O 1
ATOM 4747 N N . ALA C 1 193 ? 21.034 17.288 -7.131 1.00 45.56 196 ALA C N 1
ATOM 4748 C CA . ALA C 1 193 ? 19.625 17.407 -7.523 1.00 47.24 196 ALA C CA 1
ATOM 4749 C C . ALA C 1 193 ? 18.866 16.093 -7.259 1.00 52.77 196 ALA C C 1
ATOM 4750 O O . ALA C 1 193 ? 17.680 16.119 -6.916 1.00 54.11 196 ALA C O 1
ATOM 4752 N N . SER C 1 194 ? 19.571 14.952 -7.426 1.00 48.58 197 SER C N 1
ATOM 4753 C CA . SER C 1 194 ? 19.108 13.579 -7.220 1.00 48.70 197 SER C CA 1
ATOM 4754 C C . SER C 1 194 ? 18.487 13.356 -5.822 1.00 53.77 197 SER C C 1
ATOM 4755 O O . SER C 1 194 ? 18.976 13.884 -4.821 1.00 53.42 197 SER C O 1
ATOM 4758 N N . ASP C 1 195 ? 17.414 12.567 -5.773 1.00 51.06 198 ASP C N 1
ATOM 4759 C CA . ASP C 1 195 ? 16.734 12.182 -4.530 1.00 52.03 198 ASP C CA 1
ATOM 4760 C C . ASP C 1 195 ? 16.759 10.641 -4.428 1.00 54.20 198 ASP C C 1
ATOM 4761 O O . ASP C 1 195 ? 15.893 10.026 -3.798 1.00 55.29 198 ASP C O 1
ATOM 4763 N N . ARG C 1 196 ? 17.774 10.021 -5.062 1.00 47.98 199 ARG C N 1
ATOM 4764 C CA . ARG C 1 196 ? 17.902 8.570 -5.148 1.00 45.58 199 ARG C CA 1
ATOM 4765 C C . ARG C 1 196 ? 18.945 7.991 -4.196 1.00 44.70 199 ARG C C 1
ATOM 4766 O O . ARG C 1 196 ? 19.691 8.728 -3.536 1.00 44.39 199 ARG C O 1
ATOM 4774 N N . LYS C 1 197 ? 18.967 6.646 -4.113 1.00 37.33 200 LYS C N 1
ATOM 4775 C CA . LYS C 1 197 ? 19.875 5.887 -3.264 1.00 35.45 200 LYS C CA 1
ATOM 4776 C C . LYS C 1 197 ? 21.294 6.050 -3.751 1.00 34.28 200 LYS C C 1
ATOM 4777 O O . LYS C 1 197 ? 21.514 6.343 -4.930 1.00 33.93 200 LYS C O 1
ATOM 4783 N N . ALA C 1 198 ? 22.251 5.864 -2.845 1.00 28.35 201 ALA C N 1
ATOM 4784 C CA . ALA C 1 198 ? 23.666 5.954 -3.140 1.00 26.06 201 ALA C CA 1
ATOM 4785 C C . ALA C 1 198 ? 24.234 4.594 -3.570 1.00 29.86 201 ALA C C 1
ATOM 4786 O O . ALA C 1 198 ? 25.038 4.550 -4.510 1.00 26.49 201 ALA C O 1
ATOM 4788 N N . ILE C 1 199 ? 23.827 3.485 -2.884 1.00 26.99 202 ILE C N 1
ATOM 4789 C CA . ILE C 1 199 ? 24.363 2.139 -3.151 1.00 25.85 202 ILE C CA 1
ATOM 4790 C C . ILE C 1 199 ? 23.274 1.094 -3.294 1.00 30.27 202 ILE C C 1
ATOM 4791 O O . ILE C 1 199 ? 22.398 0.992 -2.453 1.00 30.97 202 ILE C O 1
ATOM 4796 N N . SER C 1 200 ? 23.412 0.245 -4.302 1.00 27.15 203 SER C N 1
ATOM 4797 C CA . SER C 1 200 ? 22.599 -0.943 -4.527 1.00 27.39 203 SER C CA 1
ATOM 4798 C C . SER C 1 200 ? 23.552 -2.133 -4.464 1.00 30.61 203 SER C C 1
ATOM 4799 O O . SER C 1 200 ? 24.546 -2.157 -5.197 1.00 29.07 203 SER C O 1
ATOM 4802 N N . ILE C 1 201 ? 23.307 -3.066 -3.529 1.00 28.09 204 ILE C N 1
ATOM 4803 C CA . ILE C 1 201 ? 24.169 -4.234 -3.333 1.00 28.48 204 ILE C CA 1
ATOM 4804 C C . ILE C 1 201 ? 23.333 -5.506 -3.370 1.00 35.10 204 ILE C C 1
ATOM 4805 O O . ILE C 1 201 ? 22.299 -5.589 -2.694 1.00 35.90 204 ILE C O 1
ATOM 4810 N N . SER C 1 202 ? 23.777 -6.491 -4.170 1.00 30.91 205 SER C N 1
ATOM 4811 C CA . SER C 1 202 ? 23.092 -7.789 -4.299 1.00 32.29 205 SER C CA 1
ATOM 4812 C C . SER C 1 202 ? 24.081 -8.875 -4.665 1.00 35.91 205 SER C C 1
ATOM 4813 O O . SER C 1 202 ? 24.974 -8.641 -5.480 1.00 34.23 205 SER C O 1
ATOM 4816 N N . GLY C 1 203 ? 23.909 -10.045 -4.043 1.00 33.11 206 GLY C N 1
ATOM 4817 C CA . GLY C 1 203 ? 24.706 -11.250 -4.268 1.00 33.36 206 GLY C CA 1
ATOM 4818 C C . GLY C 1 203 ? 26.213 -11.123 -4.157 1.00 35.90 206 GLY C C 1
ATOM 4819 O O . GLY C 1 203 ? 26.938 -11.912 -4.765 1.00 35.92 206 GLY C O 1
ATOM 4820 N N . CYS C 1 204 ? 26.703 -10.154 -3.373 1.00 30.99 207 CYS C N 1
ATOM 4821 C CA . CYS C 1 204 ? 28.141 -9.936 -3.235 1.00 28.97 207 CYS C CA 1
ATOM 4822 C C . CYS C 1 204 ? 28.730 -10.816 -2.140 1.00 35.40 207 CYS C C 1
ATOM 4823 O O . CYS C 1 204 ? 28.022 -11.250 -1.238 1.00 36.72 207 CYS C O 1
ATOM 4826 N N . ASP C 1 205 ? 30.036 -11.080 -2.222 1.00 31.64 208 ASP C N 1
ATOM 4827 C CA . ASP C 1 205 ? 30.746 -11.837 -1.200 1.00 31.99 208 ASP C CA 1
ATOM 4828 C C . ASP C 1 205 ? 32.017 -11.078 -0.847 1.00 35.84 208 ASP C C 1
ATOM 4829 O O . ASP C 1 205 ? 33.001 -11.125 -1.587 1.00 34.66 208 ASP C O 1
ATOM 4834 N N . GLY C 1 206 ? 31.987 -10.405 0.297 1.00 33.85 209 GLY C N 1
ATOM 4835 C CA . GLY C 1 206 ? 33.121 -9.628 0.770 1.00 33.00 209 GLY C CA 1
ATOM 4836 C C . GLY C 1 206 ? 33.063 -8.217 0.232 1.00 37.23 209 GLY C C 1
ATOM 4837 O O . GLY C 1 206 ? 33.526 -7.948 -0.882 1.00 36.70 209 GLY C O 1
ATOM 4838 N N . VAL C 1 207 ? 32.419 -7.326 0.985 1.00 33.77 210 VAL C N 1
ATOM 4839 C CA . VAL C 1 207 ? 32.311 -5.904 0.659 1.00 33.10 210 VAL C CA 1
ATOM 4840 C C . VAL C 1 207 ? 32.661 -5.144 1.915 1.00 37.73 210 VAL C C 1
ATOM 4841 O O . VAL C 1 207 ? 31.941 -5.240 2.918 1.00 38.76 210 VAL C O 1
ATOM 4845 N N . LYS C 1 208 ? 33.786 -4.420 1.870 1.00 32.27 211 LYS C N 1
ATOM 4846 C CA A LYS C 1 208 ? 34.243 -3.647 3.019 0.50 31.51 211 LYS C CA 1
ATOM 4847 C CA B LYS C 1 208 ? 34.261 -3.654 3.013 0.50 31.60 211 LYS C CA 1
ATOM 4848 C C . LYS C 1 208 ? 34.155 -2.163 2.694 1.00 33.33 211 LYS C C 1
ATOM 4849 O O . LYS C 1 208 ? 34.858 -1.661 1.817 1.00 32.30 211 LYS C O 1
ATOM 4868 N N . THR C 1 210 ? 34.486 1.618 4.231 1.00 24.21 213 THR C N 1
ATOM 4869 C CA . THR C 1 210 ? 35.082 2.372 5.330 1.00 24.86 213 THR C CA 1
ATOM 4870 C C . THR C 1 210 ? 35.169 3.864 5.041 1.00 28.31 213 THR C C 1
ATOM 4871 O O . THR C 1 210 ? 35.597 4.247 3.955 1.00 27.28 213 THR C O 1
ATOM 4875 N N . ASP C 1 211 ? 34.820 4.699 6.043 1.00 25.93 214 ASP C N 1
ATOM 4876 C CA . ASP C 1 211 ? 34.891 6.170 5.991 1.00 25.54 214 ASP C CA 1
ATOM 4877 C C . ASP C 1 211 ? 34.139 6.755 4.792 1.00 29.98 214 ASP C C 1
ATOM 4878 O O . ASP C 1 211 ? 34.611 7.688 4.140 1.00 29.19 214 ASP C O 1
ATOM 4883 N N . CYS C 1 212 ? 32.968 6.216 4.509 1.00 27.08 215 CYS C N 1
ATOM 4884 C CA . CYS C 1 212 ? 32.184 6.739 3.409 1.00 26.03 215 CYS C CA 1
ATOM 4885 C C . CYS C 1 212 ? 31.150 7.724 3.935 1.00 29.68 215 CYS C C 1
ATOM 4886 O O . CYS C 1 212 ? 30.582 7.494 5.001 1.00 30.68 215 CYS C O 1
ATOM 4889 N N . TYR C 1 213 ? 31.015 8.880 3.261 1.00 23.18 216 TYR C N 1
ATOM 4890 C CA . TYR C 1 213 ? 30.082 9.944 3.633 1.00 24.09 216 TYR C CA 1
ATOM 4891 C C . TYR C 1 213 ? 28.988 10.083 2.566 1.00 26.73 216 TYR C C 1
ATOM 4892 O O . TYR C 1 213 ? 29.266 10.036 1.360 1.00 24.70 216 TYR C O 1
ATOM 4894 N N . PHE C 1 214 ? 27.750 10.202 3.025 1.00 24.69 217 PHE C N 1
ATOM 4895 C CA . PHE C 1 214 ? 26.550 10.297 2.193 1.00 24.81 217 PHE C CA 1
ATOM 4896 C C . PHE C 1 214 ? 25.810 11.572 2.485 1.00 28.81 217 PHE C C 1
ATOM 4897 O O . PHE C 1 214 ? 25.066 11.639 3.459 1.00 30.39 217 PHE C O 1
ATOM 4905 N N . ASN C 1 215 ? 26.015 12.579 1.631 1.00 23.67 218 ASN C N 1
ATOM 4906 C CA A ASN C 1 215 ? 25.394 13.895 1.761 0.50 24.99 218 ASN C CA 1
ATOM 4907 C CA B ASN C 1 215 ? 25.386 13.896 1.757 0.50 24.81 218 ASN C CA 1
ATOM 4908 C C . ASN C 1 215 ? 24.019 13.889 1.087 1.00 29.98 218 ASN C C 1
ATOM 4909 O O . ASN C 1 215 ? 23.852 14.360 -0.043 1.00 29.81 218 ASN C O 1
ATOM 4926 N N . ALA C 1 217 ? 19.414 12.970 2.069 1.00 38.04 220 ALA C N 1
ATOM 4927 C CA . ALA C 1 217 ? 18.316 12.674 2.971 1.00 40.94 220 ALA C CA 1
ATOM 4928 C C . ALA C 1 217 ? 17.856 11.231 2.755 1.00 47.19 220 ALA C C 1
ATOM 4929 O O . ALA C 1 217 ? 17.788 10.761 1.614 1.00 46.37 220 ALA C O 1
ATOM 4931 N N . GLY C 1 218 ? 17.567 10.541 3.853 1.00 46.50 221 GLY C N 1
ATOM 4932 C CA . GLY C 1 218 ? 17.107 9.153 3.830 1.00 46.68 221 GLY C CA 1
ATOM 4933 C C . GLY C 1 218 ? 18.197 8.104 3.979 1.00 46.91 221 GLY C C 1
ATOM 4934 O O . GLY C 1 218 ? 19.354 8.436 4.264 1.00 46.72 221 GLY C O 1
ATOM 4935 N N . ASN C 1 219 ? 17.816 6.814 3.832 1.00 39.97 222 ASN C N 1
ATOM 4936 C CA . ASN C 1 219 ? 18.765 5.700 3.909 1.00 37.29 222 ASN C CA 1
ATOM 4937 C C . ASN C 1 219 ? 19.486 5.600 2.543 1.00 36.07 222 ASN C C 1
ATOM 4938 O O . ASN C 1 219 ? 18.841 5.410 1.513 1.00 34.63 222 ASN C O 1
ATOM 4943 N N . PRO C 1 220 ? 20.821 5.736 2.524 1.00 31.08 223 PRO C N 1
ATOM 4944 C CA . PRO C 1 220 ? 21.548 5.705 1.236 1.00 29.39 223 PRO C CA 1
ATOM 4945 C C . PRO C 1 220 ? 21.680 4.327 0.595 1.00 33.18 223 PRO C C 1
ATOM 4946 O O . PRO C 1 220 ? 21.955 4.243 -0.612 1.00 32.29 223 PRO C O 1
ATOM 4950 N N . LEU C 1 221 ? 21.500 3.260 1.389 1.00 30.00 224 LEU C N 1
ATOM 4951 C CA . LEU C 1 221 ? 21.730 1.880 0.978 1.00 29.96 224 LEU C CA 1
ATOM 4952 C C . LEU C 1 221 ? 20.457 1.090 0.635 1.00 36.04 224 LEU C C 1
ATOM 4953 O O . LEU C 1 221 ? 19.503 1.027 1.413 1.00 35.69 224 LEU C O 1
ATOM 4958 N N . GLU C 1 222 ? 20.509 0.433 -0.519 1.00 32.09 225 GLU C N 1
ATOM 4959 C CA . GLU C 1 222 ? 19.494 -0.481 -1.029 1.00 34.12 225 GLU C CA 1
ATOM 4960 C C . GLU C 1 222 ? 20.168 -1.838 -1.108 1.00 38.56 225 GLU C C 1
ATOM 4961 O O . GLU C 1 222 ? 21.199 -1.970 -1.772 1.00 36.75 225 GLU C O 1
ATOM 4967 N N . SER C 1 223 ? 19.632 -2.829 -0.397 1.00 36.55 226 SER C N 1
ATOM 4968 C CA . SER C 1 223 ? 20.208 -4.175 -0.416 1.00 36.98 226 SER C CA 1
ATOM 4969 C C . SER C 1 223 ? 19.148 -5.228 -0.717 1.00 42.54 226 SER C C 1
ATOM 4970 O O . SER C 1 223 ? 18.037 -5.144 -0.202 1.00 42.03 226 SER C O 1
ATOM 4973 N N . ALA C 1 224 ? 19.505 -6.225 -1.557 1.00 39.85 227 ALA C N 1
ATOM 4974 C CA . ALA C 1 224 ? 18.617 -7.337 -1.898 1.00 40.74 227 ALA C CA 1
ATOM 4975 C C . ALA C 1 224 ? 18.627 -8.383 -0.777 1.00 45.61 227 ALA C C 1
ATOM 4976 O O . ALA C 1 224 ? 17.819 -9.312 -0.797 1.00 46.61 227 ALA C O 1
ATOM 4978 N N . GLY C 1 225 ? 19.545 -8.210 0.177 1.00 41.87 228 GLY C N 1
ATOM 4979 C CA . GLY C 1 225 ? 19.728 -9.102 1.315 1.00 42.90 228 GLY C CA 1
ATOM 4980 C C . GLY C 1 225 ? 20.294 -10.458 0.929 1.00 48.02 228 GLY C C 1
ATOM 4981 O O . GLY C 1 225 ? 20.092 -11.437 1.649 1.00 49.68 228 GLY C O 1
ATOM 4982 N N . THR C 1 226 ? 21.021 -10.531 -0.199 1.00 43.60 229 THR C N 1
ATOM 4983 C CA . THR C 1 226 ? 21.597 -11.784 -0.718 1.00 43.37 229 THR C CA 1
ATOM 4984 C C . THR C 1 226 ? 23.148 -11.771 -0.694 1.00 45.23 229 THR C C 1
ATOM 4985 O O . THR C 1 226 ? 23.781 -12.643 -1.298 1.00 45.07 229 THR C O 1
ATOM 4989 N N . SER C 1 227 ? 23.747 -10.811 0.036 1.00 38.61 230 SER C N 1
ATOM 4990 C CA . SER C 1 227 ? 25.193 -10.671 0.137 1.00 36.64 230 SER C CA 1
ATOM 4991 C C . SER C 1 227 ? 25.740 -11.194 1.472 1.00 38.44 230 SER C C 1
ATOM 4992 O O . SER C 1 227 ? 25.002 -11.333 2.454 1.00 37.39 230 SER C O 1
ATOM 4995 N N . ARG C 1 228 ? 27.040 -11.508 1.491 1.00 33.94 231 ARG C N 1
ATOM 4996 C CA . ARG C 1 228 ? 27.697 -11.978 2.713 1.00 34.94 231 ARG C CA 1
ATOM 4997 C C . ARG C 1 228 ? 29.060 -11.311 2.866 1.00 35.98 231 ARG C C 1
ATOM 4998 O O . ARG C 1 228 ? 29.605 -10.814 1.881 1.00 32.90 231 ARG C O 1
ATOM 5006 N N . ASN C 1 229 ? 29.603 -11.304 4.109 1.00 33.55 232 ASN C N 1
ATOM 5007 C CA . ASN C 1 229 ? 30.883 -10.692 4.483 1.00 33.05 232 ASN C CA 1
ATOM 5008 C C . ASN C 1 229 ? 30.852 -9.183 4.195 1.00 36.75 232 ASN C C 1
ATOM 5009 O O . ASN C 1 229 ? 31.766 -8.632 3.572 1.00 34.13 232 ASN C O 1
ATOM 5014 N N . LEU C 1 230 ? 29.776 -8.520 4.644 1.00 34.90 233 LEU C N 1
ATOM 5015 C CA . LEU C 1 230 ? 29.636 -7.071 4.483 1.00 34.70 233 LEU C CA 1
ATOM 5016 C C . LEU C 1 230 ? 30.137 -6.403 5.747 1.00 39.06 233 LEU C C 1
ATOM 5017 O O . LEU C 1 230 ? 29.683 -6.761 6.832 1.00 40.48 233 LEU C O 1
ATOM 5022 N N . ILE C 1 231 ? 31.102 -5.475 5.626 1.00 34.04 234 ILE C N 1
ATOM 5023 C CA . ILE C 1 231 ? 31.647 -4.774 6.790 1.00 34.26 234 ILE C CA 1
ATOM 5024 C C . ILE C 1 231 ? 31.613 -3.277 6.520 1.00 37.09 234 ILE C C 1
ATOM 5025 O O . ILE C 1 231 ? 32.306 -2.788 5.632 1.00 34.80 234 ILE C O 1
ATOM 5030 N N . PHE C 1 232 ? 30.817 -2.561 7.309 1.00 33.22 235 PHE C N 1
ATOM 5031 C CA . PHE C 1 232 ? 30.669 -1.116 7.230 1.00 31.92 235 PHE C CA 1
ATOM 5032 C C . PHE C 1 232 ? 31.322 -0.498 8.458 1.00 34.18 235 PHE C C 1
ATOM 5033 O O . PHE C 1 232 ? 30.918 -0.797 9.579 1.00 34.27 235 PHE C O 1
ATOM 5041 N N . THR C 1 233 ? 32.352 0.328 8.253 1.00 29.22 236 THR C N 1
ATOM 5042 C CA . THR C 1 233 ? 33.071 1.014 9.325 1.00 28.82 236 THR C CA 1
ATOM 5043 C C . THR C 1 233 ? 32.998 2.505 9.082 1.00 32.10 236 THR C C 1
ATOM 5044 O O . THR C 1 233 ? 33.461 2.968 8.046 1.00 31.02 236 THR C O 1
ATOM 5048 N N . ASN C 1 234 ? 32.435 3.254 10.040 1.00 28.92 237 ASN C N 1
ATOM 5049 C CA . ASN C 1 234 ? 32.309 4.708 9.960 1.00 28.77 237 ASN C CA 1
ATOM 5050 C C . ASN C 1 234 ? 31.714 5.175 8.587 1.00 30.38 237 ASN C C 1
ATOM 5051 O O . ASN C 1 234 ? 32.256 6.051 7.918 1.00 27.18 237 ASN C O 1
ATOM 5056 N N . CYS C 1 235 ? 30.596 4.571 8.179 1.00 29.39 238 CYS C N 1
ATOM 5057 C CA . CYS C 1 235 ? 29.851 4.984 6.986 1.00 29.93 238 CYS C CA 1
ATOM 5058 C C . CYS C 1 235 ? 28.623 5.701 7.492 1.00 35.03 238 CYS C C 1
ATOM 5059 O O . CYS C 1 235 ? 27.818 5.104 8.204 1.00 35.81 238 CYS C O 1
ATOM 5062 N N . ILE C 1 236 ? 28.567 7.025 7.283 1.00 32.73 239 ILE C N 1
ATOM 5063 C CA . ILE C 1 236 ? 27.556 7.867 7.925 1.00 34.25 239 ILE C CA 1
ATOM 5064 C C . ILE C 1 236 ? 26.841 8.820 6.992 1.00 38.28 239 ILE C C 1
ATOM 5065 O O . ILE C 1 236 ? 27.360 9.192 5.927 1.00 36.34 239 ILE C O 1
ATOM 5070 N N . THR C 1 237 ? 25.630 9.223 7.449 1.00 36.29 240 THR C N 1
ATOM 5071 C CA . THR C 1 237 ? 24.730 10.249 6.917 1.00 37.10 240 THR C CA 1
ATOM 5072 C C . THR C 1 237 ? 25.160 11.568 7.633 1.00 41.75 240 THR C C 1
ATOM 5073 O O . THR C 1 237 ? 25.838 11.448 8.670 1.00 41.19 240 THR C O 1
ATOM 5077 N N . PRO C 1 238 ? 24.815 12.803 7.141 1.00 39.31 241 PRO C N 1
ATOM 5078 C CA . PRO C 1 238 ? 25.336 14.034 7.777 1.00 41.12 241 PRO C CA 1
ATOM 5079 C C . PRO C 1 238 ? 25.145 14.172 9.293 1.00 48.48 241 PRO C C 1
ATOM 5080 O O . PRO C 1 238 ? 25.984 14.831 9.921 1.00 49.86 241 PRO C O 1
ATOM 5084 N N . ASP C 1 239 ? 24.100 13.541 9.881 1.00 45.27 242 ASP C N 1
ATOM 5085 C CA . ASP C 1 239 ? 23.847 13.569 11.332 1.00 47.36 242 ASP C CA 1
ATOM 5086 C C . ASP C 1 239 ? 24.860 12.708 12.131 1.00 53.04 242 ASP C C 1
ATOM 5087 O O . ASP C 1 239 ? 24.950 12.819 13.355 1.00 54.66 242 ASP C O 1
ATOM 5092 N N . GLY C 1 240 ? 25.589 11.856 11.431 1.00 47.95 243 GLY C N 1
ATOM 5093 C CA . GLY C 1 240 ? 26.587 10.975 12.024 1.00 47.07 243 GLY C CA 1
ATOM 5094 C C . GLY C 1 240 ? 26.079 9.577 12.301 1.00 50.91 243 GLY C C 1
ATOM 5095 O O . GLY C 1 240 ? 26.824 8.753 12.836 1.00 50.80 243 GLY C O 1
ATOM 5096 N N . LYS C 1 241 ? 24.807 9.303 11.942 1.00 47.09 244 LYS C N 1
ATOM 5097 C CA . LYS C 1 241 ? 24.159 8.000 12.101 1.00 73.94 244 LYS C CA 1
ATOM 5098 C C . LYS C 1 241 ? 24.730 6.984 11.103 1.00 92.50 244 LYS C C 1
ATOM 5099 O O . LYS C 1 241 ? 24.948 7.309 9.928 1.00 46.79 244 LYS C O 1
ATOM 5105 N N . LYS D 1 20 ? 2.817 33.451 22.612 1.00 35.81 23 LYS D N 1
ATOM 5106 C CA . LYS D 1 20 ? 1.950 32.445 21.993 1.00 34.32 23 LYS D CA 1
ATOM 5107 C C . LYS D 1 20 ? 2.693 31.673 20.898 1.00 32.47 23 LYS D C 1
ATOM 5108 O O . LYS D 1 20 ? 3.435 32.254 20.098 1.00 30.93 23 LYS D O 1
ATOM 5110 N N . ASP D 1 21 ? 2.496 30.347 20.899 1.00 25.39 24 ASP D N 1
ATOM 5111 C CA . ASP D 1 21 ? 3.108 29.392 19.976 1.00 23.56 24 ASP D CA 1
ATOM 5112 C C . ASP D 1 21 ? 2.139 29.072 18.850 1.00 25.73 24 ASP D C 1
ATOM 5113 O O . ASP D 1 21 ? 0.963 28.779 19.106 1.00 24.52 24 ASP D O 1
ATOM 5118 N N . TYR D 1 22 ? 2.635 29.160 17.614 1.00 21.69 25 TYR D N 1
ATOM 5119 C CA . TYR D 1 22 ? 1.867 28.930 16.388 1.00 22.13 25 TYR D CA 1
ATOM 5120 C C . TYR D 1 22 ? 2.419 27.742 15.630 1.00 25.31 25 TYR D C 1
ATOM 5121 O O . TYR D 1 22 ? 3.589 27.755 15.236 1.00 23.80 25 TYR D O 1
ATOM 5130 N N . GLN D 1 23 ? 1.568 26.727 15.392 1.00 22.73 26 GLN D N 1
ATOM 5131 C CA . GLN D 1 23 ? 1.955 25.557 14.615 1.00 22.56 26 GLN D CA 1
ATOM 5132 C C . GLN D 1 23 ? 1.907 25.941 13.134 1.00 22.24 26 GLN D C 1
ATOM 5133 O O . GLN D 1 23 ? 0.955 26.587 12.713 1.00 21.39 26 GLN D O 1
ATOM 5139 N N . VAL D 1 24 ? 2.934 25.575 12.346 1.00 18.08 27 VAL D N 1
ATOM 5140 C CA . VAL D 1 24 ? 3.015 25.925 10.915 1.00 17.18 27 VAL D CA 1
ATOM 5141 C C . VAL D 1 24 ? 1.815 25.420 10.092 1.00 20.13 27 VAL D C 1
ATOM 5142 O O . VAL D 1 24 ? 1.347 26.150 9.217 1.00 19.86 27 VAL D O 1
ATOM 5146 N N . ALA D 1 25 ? 1.301 24.217 10.391 1.00 19.32 28 ALA D N 1
ATOM 5147 C CA . ALA D 1 25 ? 0.150 23.614 9.684 1.00 19.68 28 ALA D CA 1
ATOM 5148 C C . ALA D 1 25 ? -1.056 24.558 9.662 1.00 22.62 28 ALA D C 1
ATOM 5149 O O . ALA D 1 25 ? -1.781 24.536 8.672 1.00 23.02 28 ALA D O 1
ATOM 5164 N N . PHE D 1 27 ? -1.188 27.661 9.076 1.00 18.96 30 PHE D N 1
ATOM 5165 C CA . PHE D 1 27 ? -1.021 28.644 7.994 1.00 18.44 30 PHE D CA 1
ATOM 5166 C C . PHE D 1 27 ? -0.877 27.991 6.613 1.00 23.24 30 PHE D C 1
ATOM 5167 O O . PHE D 1 27 ? -0.467 28.658 5.651 1.00 23.32 30 PHE D O 1
ATOM 5175 N N . GLY D 1 28 ? -1.220 26.706 6.519 1.00 18.85 31 GLY D N 1
ATOM 5176 C CA . GLY D 1 28 ? -1.108 25.946 5.280 1.00 19.04 31 GLY D CA 1
ATOM 5177 C C . GLY D 1 28 ? 0.317 25.578 4.914 1.00 22.20 31 GLY D C 1
ATOM 5178 O O . GLY D 1 28 ? 0.600 25.328 3.754 1.00 22.60 31 GLY D O 1
ATOM 5179 N N . ILE D 1 29 ? 1.221 25.510 5.906 1.00 17.39 32 ILE D N 1
ATOM 5180 C CA . ILE D 1 29 ? 2.634 25.164 5.673 1.00 16.55 32 ILE D CA 1
ATOM 5181 C C . ILE D 1 29 ? 2.752 23.631 5.752 1.00 23.43 32 ILE D C 1
ATOM 5182 O O . ILE D 1 29 ? 2.375 23.033 6.757 1.00 23.87 32 ILE D O 1
ATOM 5187 N N . LYS D 1 30 ? 3.291 23.019 4.700 1.00 20.34 33 LYS D N 1
ATOM 5188 C CA . LYS D 1 30 ? 3.283 21.570 4.538 1.00 21.82 33 LYS D CA 1
ATOM 5189 C C . LYS D 1 30 ? 4.638 20.847 4.413 1.00 26.49 33 LYS D C 1
ATOM 5190 O O . LYS D 1 30 ? 5.546 21.320 3.747 1.00 25.58 33 LYS D O 1
ATOM 5196 N N . SER D 1 31 ? 4.732 19.668 5.048 1.00 24.52 34 SER D N 1
ATOM 5197 C CA A SER D 1 31 ? 5.885 18.776 4.958 0.50 25.25 34 SER D CA 1
ATOM 5198 C CA B SER D 1 31 ? 5.893 18.781 4.954 0.50 24.75 34 SER D CA 1
ATOM 5199 C C . SER D 1 31 ? 5.498 17.541 4.127 1.00 32.12 34 SER D C 1
ATOM 5200 O O . SER D 1 31 ? 5.549 16.401 4.605 1.00 36.31 34 SER D O 1
ATOM 5205 N N . ASP D 1 32 ? 5.054 17.774 2.881 1.00 28.75 35 ASP D N 1
ATOM 5206 C CA . ASP D 1 32 ? 4.582 16.730 1.952 1.00 29.07 35 ASP D CA 1
ATOM 5207 C C . ASP D 1 32 ? 5.571 16.281 0.845 1.00 33.50 35 ASP D C 1
ATOM 5208 O O . ASP D 1 32 ? 5.175 15.543 -0.064 1.00 35.96 35 ASP D O 1
ATOM 5213 N N . GLY D 1 33 ? 6.812 16.716 0.890 1.00 27.42 36 GLY D N 1
ATOM 5214 C CA . GLY D 1 33 ? 7.760 16.327 -0.141 1.00 27.84 36 GLY D CA 1
ATOM 5215 C C . GLY D 1 33 ? 7.675 17.130 -1.428 1.00 34.71 36 GLY D C 1
ATOM 5216 O O . GLY D 1 33 ? 8.475 16.885 -2.337 1.00 32.45 36 GLY D O 1
ATOM 5217 N N . VAL D 1 34 ? 6.712 18.089 -1.536 1.00 32.83 37 VAL D N 1
ATOM 5218 C CA . VAL D 1 34 ? 6.558 18.832 -2.785 1.00 32.85 37 VAL D CA 1
ATOM 5219 C C . VAL D 1 34 ? 6.271 20.347 -2.592 1.00 31.77 37 VAL D C 1
ATOM 5220 O O . VAL D 1 34 ? 6.816 21.120 -3.355 1.00 31.20 37 VAL D O 1
ATOM 5224 N N . THR D 1 35 ? 5.427 20.753 -1.632 1.00 26.53 38 THR D N 1
ATOM 5225 C CA . THR D 1 35 ? 4.970 22.133 -1.455 1.00 24.51 38 THR D CA 1
ATOM 5226 C C . THR D 1 35 ? 6.099 23.113 -1.070 1.00 24.02 38 THR D C 1
ATOM 5227 O O . THR D 1 35 ? 6.792 22.923 -0.071 1.00 21.40 38 THR D O 1
ATOM 5231 N N . LEU D 1 36 ? 6.213 24.190 -1.859 1.00 18.25 39 LEU D N 1
ATOM 5232 C CA . LEU D 1 36 ? 7.129 25.306 -1.601 1.00 16.57 39 LEU D CA 1
ATOM 5233 C C . LEU D 1 36 ? 6.396 26.244 -0.650 1.00 18.90 39 LEU D C 1
ATOM 5234 O O . LEU D 1 36 ? 5.348 26.804 -0.999 1.00 17.71 39 LEU D O 1
ATOM 5239 N N . ASN D 1 37 ? 6.901 26.357 0.582 1.00 14.26 40 ASN D N 1
ATOM 5240 C CA . ASN D 1 37 ? 6.185 27.052 1.662 1.00 15.23 40 ASN D CA 1
ATOM 5241 C C . ASN D 1 37 ? 6.555 28.507 1.901 1.00 19.71 40 ASN D C 1
ATOM 5242 O O . ASN D 1 37 ? 6.024 29.107 2.830 1.00 19.30 40 ASN D O 1
ATOM 5247 N N . THR D 1 38 ? 7.445 29.079 1.099 1.00 17.48 41 THR D N 1
ATOM 5248 C CA . THR D 1 38 ? 7.964 30.436 1.310 1.00 16.76 41 THR D CA 1
ATOM 5249 C C . THR D 1 38 ? 6.879 31.497 1.661 1.00 17.81 41 THR D C 1
ATOM 5250 O O . THR D 1 38 ? 7.001 32.166 2.685 1.00 15.86 41 THR D O 1
ATOM 5254 N N . ARG D 1 39 ? 5.874 31.659 0.816 1.00 12.68 42 ARG D N 1
ATOM 5255 C CA . ARG D 1 39 ? 4.833 32.679 0.986 1.00 11.78 42 ARG D CA 1
ATOM 5256 C C . ARG D 1 39 ? 3.988 32.451 2.240 1.00 15.36 42 ARG D C 1
ATOM 5257 O O . ARG D 1 39 ? 3.649 33.424 2.924 1.00 16.06 42 ARG D O 1
ATOM 5265 N N . SER D 1 40 ? 3.644 31.190 2.545 1.00 13.51 43 SER D N 1
ATOM 5266 C CA . SER D 1 40 ? 2.841 30.875 3.743 1.00 14.89 43 SER D CA 1
ATOM 5267 C C . SER D 1 40 ? 3.686 31.056 5.016 1.00 16.85 43 SER D C 1
ATOM 5268 O O . SER D 1 40 ? 3.166 31.536 6.021 1.00 15.19 43 SER D O 1
ATOM 5271 N N . ILE D 1 41 ? 4.979 30.697 4.970 1.00 12.90 44 ILE D N 1
ATOM 5272 C CA . ILE D 1 41 ? 5.867 30.919 6.122 1.00 12.43 44 ILE D CA 1
ATOM 5273 C C . ILE D 1 41 ? 6.003 32.435 6.359 1.00 17.07 44 ILE D C 1
ATOM 5274 O O . ILE D 1 41 ? 5.924 32.878 7.503 1.00 17.44 44 ILE D O 1
ATOM 5279 N N . GLN D 1 42 ? 6.220 33.213 5.278 1.00 13.49 45 GLN D N 1
ATOM 5280 C CA . GLN D 1 42 ? 6.386 34.662 5.373 1.00 14.25 45 GLN D CA 1
ATOM 5281 C C . GLN D 1 42 ? 5.148 35.311 5.967 1.00 18.78 45 GLN D C 1
ATOM 5282 O O . GLN D 1 42 ? 5.280 36.180 6.848 1.00 17.30 45 GLN D O 1
ATOM 5288 N N . ARG D 1 43 ? 3.958 34.890 5.495 1.00 15.30 46 ARG D N 1
ATOM 5289 C CA A ARG D 1 43 ? 2.699 35.422 6.025 0.50 15.68 46 ARG D CA 1
ATOM 5290 C CA B ARG D 1 43 ? 2.698 35.419 6.023 0.50 15.56 46 ARG D CA 1
ATOM 5291 C C . ARG D 1 43 ? 2.566 35.068 7.511 1.00 19.56 46 ARG D C 1
ATOM 5292 O O . ARG D 1 43 ? 2.117 35.905 8.298 1.00 18.83 46 ARG D O 1
ATOM 5307 N N . ALA D 1 44 ? 2.954 33.829 7.899 1.00 16.43 47 ALA D N 1
ATOM 5308 C CA . ALA D 1 44 ? 2.870 33.408 9.307 1.00 16.31 47 ALA D CA 1
ATOM 5309 C C . ALA D 1 44 ? 3.778 34.314 10.176 1.00 20.17 47 ALA D C 1
ATOM 5310 O O . ALA D 1 44 ? 3.315 34.854 11.171 1.00 20.94 47 ALA D O 1
ATOM 5312 N N . VAL D 1 45 ? 5.036 34.522 9.752 1.00 15.85 48 VAL D N 1
ATOM 5313 C CA . VAL D 1 45 ? 6.008 35.407 10.417 1.00 15.00 48 VAL D CA 1
ATOM 5314 C C . VAL D 1 45 ? 5.423 36.842 10.549 1.00 20.57 48 VAL D C 1
ATOM 5315 O O . VAL D 1 45 ? 5.457 37.429 11.639 1.00 20.27 48 VAL D O 1
ATOM 5319 N N . ASP D 1 46 ? 4.899 37.399 9.442 1.00 19.49 49 ASP D N 1
ATOM 5320 C CA . ASP D 1 46 ? 4.323 38.751 9.405 1.00 20.23 49 ASP D CA 1
ATOM 5321 C C . ASP D 1 46 ? 3.125 38.863 10.336 1.00 25.31 49 ASP D C 1
ATOM 5322 O O . ASP D 1 46 ? 3.039 39.840 11.090 1.00 28.11 49 ASP D O 1
ATOM 5327 N N . TYR D 1 47 ? 2.226 37.847 10.316 1.00 19.03 50 TYR D N 1
ATOM 5328 C CA . TYR D 1 47 ? 1.023 37.810 11.166 1.00 19.09 50 TYR D CA 1
ATOM 5329 C C . TYR D 1 47 ? 1.426 37.777 12.639 1.00 21.99 50 TYR D C 1
ATOM 5330 O O . TYR D 1 47 ? 0.921 38.563 13.432 1.00 22.55 50 TYR D O 1
ATOM 5339 N N . ILE D 1 48 ? 2.327 36.861 12.998 1.00 16.61 51 ILE D N 1
ATOM 5340 C CA . ILE D 1 48 ? 2.782 36.740 14.391 1.00 16.80 51 ILE D CA 1
ATOM 5341 C C . ILE D 1 48 ? 3.411 38.069 14.863 1.00 22.12 51 ILE D C 1
ATOM 5342 O O . ILE D 1 48 ? 3.081 38.528 15.958 1.00 23.66 51 ILE D O 1
ATOM 5347 N N . SER D 1 49 ? 4.282 38.686 14.053 1.00 20.36 52 SER D N 1
ATOM 5348 C CA . SER D 1 49 ? 4.893 39.972 14.444 1.00 21.75 52 SER D CA 1
ATOM 5349 C C . SER D 1 49 ? 3.799 41.048 14.657 1.00 26.75 52 SER D C 1
ATOM 5350 O O . SER D 1 49 ? 3.862 41.790 15.637 1.00 25.88 52 SER D O 1
ATOM 5353 N N . GLU D 1 50 ? 2.772 41.075 13.778 1.00 24.79 53 GLU D N 1
ATOM 5354 C CA . GLU D 1 50 ? 1.631 42.005 13.870 1.00 26.10 53 GLU D CA 1
ATOM 5355 C C . GLU D 1 50 ? 0.840 41.813 15.169 1.00 30.59 53 GLU D C 1
ATOM 5356 O O . GLU D 1 50 ? 0.298 42.790 15.691 1.00 30.14 53 GLU D O 1
ATOM 5358 N N . GLN D 1 51 ? 0.766 40.564 15.687 1.00 28.67 54 GLN D N 1
ATOM 5359 C CA . GLN D 1 51 ? 0.050 40.231 16.931 1.00 29.65 54 GLN D CA 1
ATOM 5360 C C . GLN D 1 51 ? 0.861 40.586 18.191 1.00 33.65 54 GLN D C 1
ATOM 5361 O O . GLN D 1 51 ? 0.376 40.385 19.309 1.00 33.87 54 GLN D O 1
ATOM 5367 N N . GLY D 1 52 ? 2.075 41.099 18.010 1.00 29.50 55 GLY D N 1
ATOM 5368 C CA . GLY D 1 52 ? 2.937 41.469 19.126 1.00 29.22 55 GLY D CA 1
ATOM 5369 C C . GLY D 1 52 ? 4.050 40.473 19.388 1.00 30.69 55 GLY D C 1
ATOM 5370 O O . GLY D 1 52 ? 4.762 40.586 20.389 1.00 30.19 55 GLY D O 1
ATOM 5371 N N . GLY D 1 53 ? 4.192 39.495 18.502 1.00 24.36 56 GLY D N 1
ATOM 5372 C CA . GLY D 1 53 ? 5.237 38.491 18.630 1.00 22.88 56 GLY D CA 1
ATOM 5373 C C . GLY D 1 53 ? 4.805 37.122 19.108 1.00 25.57 56 GLY D C 1
ATOM 5374 O O . GLY D 1 53 ? 3.643 36.894 19.443 1.00 24.44 56 GLY D O 1
ATOM 5375 N N . GLY D 1 54 ? 5.750 36.202 19.078 1.00 20.85 57 GLY D N 1
ATOM 5376 C CA . GLY D 1 54 ? 5.535 34.808 19.441 1.00 19.29 57 GLY D CA 1
ATOM 5377 C C . GLY D 1 54 ? 6.471 33.884 18.697 1.00 21.30 57 GLY D C 1
ATOM 5378 O O . GLY D 1 54 ? 7.486 34.323 18.143 1.00 19.01 57 GLY D O 1
ATOM 5379 N N . ARG D 1 55 ? 6.127 32.592 18.657 1.00 18.86 58 ARG D N 1
ATOM 5380 C CA . ARG D 1 55 ? 7.000 31.618 18.017 1.00 19.38 58 ARG D CA 1
ATOM 5381 C C . ARG D 1 55 ? 6.278 30.842 16.928 1.00 23.07 58 ARG D C 1
ATOM 5382 O O . ARG D 1 55 ? 5.111 30.455 17.112 1.00 22.51 58 ARG D O 1
ATOM 5390 N N . LEU D 1 56 ? 6.982 30.615 15.807 1.00 16.26 59 LEU D N 1
ATOM 5391 C CA . LEU D 1 56 ? 6.483 29.805 14.692 1.00 15.70 59 LEU D CA 1
ATOM 5392 C C . LEU D 1 56 ? 7.142 28.435 14.809 1.00 19.68 59 LEU D C 1
ATOM 5393 O O . LEU D 1 56 ? 8.366 28.347 14.739 1.00 18.89 59 LEU D O 1
ATOM 5398 N N . ILE D 1 57 ? 6.344 27.380 15.025 1.00 17.81 60 ILE D N 1
ATOM 5399 C CA . ILE D 1 57 ? 6.856 26.032 15.306 1.00 17.50 60 ILE D CA 1
ATOM 5400 C C . ILE D 1 57 ? 6.725 25.073 14.135 1.00 18.64 60 ILE D C 1
ATOM 5401 O O . ILE D 1 57 ? 5.621 24.774 13.706 1.00 16.88 60 ILE D O 1
ATOM 5406 N N . PHE D 1 58 ? 7.867 24.511 13.693 1.00 17.79 61 PHE D N 1
ATOM 5407 C CA . PHE D 1 58 ? 7.953 23.460 12.671 1.00 17.95 61 PHE D CA 1
ATOM 5408 C C . PHE D 1 58 ? 8.118 22.148 13.430 1.00 23.37 61 PHE D C 1
ATOM 5409 O O . PHE D 1 58 ? 9.152 21.940 14.064 1.00 23.09 61 PHE D O 1
ATOM 5417 N N . TYR D 1 59 ? 7.061 21.311 13.442 1.00 20.79 62 TYR D N 1
ATOM 5418 C CA . TYR D 1 59 ? 6.937 20.083 14.218 1.00 22.18 62 TYR D CA 1
ATOM 5419 C C . TYR D 1 59 ? 7.784 18.873 13.728 1.00 23.84 62 TYR D C 1
ATOM 5420 O O . TYR D 1 59 ? 8.564 18.340 14.510 1.00 23.18 62 TYR D O 1
ATOM 5429 N N . VAL D 1 60 ? 7.551 18.378 12.516 1.00 20.46 63 VAL D N 1
ATOM 5430 C CA . VAL D 1 60 ? 8.256 17.192 12.022 1.00 20.46 63 VAL D CA 1
ATOM 5431 C C . VAL D 1 60 ? 8.220 17.177 10.480 1.00 23.71 63 VAL D C 1
ATOM 5432 O O . VAL D 1 60 ? 7.321 17.747 9.863 1.00 23.89 63 VAL D O 1
ATOM 5436 N N . GLY D 1 61 ? 9.197 16.511 9.889 1.00 20.05 64 GLY D N 1
ATOM 5437 C CA . GLY D 1 61 ? 9.272 16.349 8.437 1.00 20.24 64 GLY D CA 1
ATOM 5438 C C . GLY D 1 61 ? 10.052 17.455 7.759 1.00 22.70 64 GLY D C 1
ATOM 5439 O O . GLY D 1 61 ? 10.587 18.338 8.420 1.00 19.85 64 GLY D O 1
ATOM 5440 N N . ARG D 1 62 ? 10.084 17.430 6.427 1.00 21.37 65 ARG D N 1
ATOM 5441 C CA . ARG D 1 62 ? 10.881 18.359 5.624 1.00 19.84 65 ARG D CA 1
ATOM 5442 C C . ARG D 1 62 ? 9.995 19.435 5.030 1.00 20.93 65 ARG D C 1
ATOM 5443 O O . ARG D 1 62 ? 9.003 19.147 4.374 1.00 22.65 65 ARG D O 1
ATOM 5451 N N . TYR D 1 63 ? 10.370 20.680 5.252 1.00 16.37 66 TYR D N 1
ATOM 5452 C CA . TYR D 1 63 ? 9.642 21.838 4.780 1.00 15.99 66 TYR D CA 1
ATOM 5453 C C . TYR D 1 63 ? 10.457 22.574 3.739 1.00 18.83 66 TYR D C 1
ATOM 5454 O O . TYR D 1 63 ? 11.479 23.204 4.075 1.00 17.33 66 TYR D O 1
ATOM 5463 N N . LEU D 1 64 ? 10.019 22.472 2.479 1.00 16.16 67 LEU D N 1
ATOM 5464 C CA . LEU D 1 64 ? 10.674 23.155 1.362 1.00 16.24 67 LEU D CA 1
ATOM 5465 C C . LEU D 1 64 ? 10.445 24.654 1.460 1.00 17.96 67 LEU D C 1
ATOM 5466 O O . LEU D 1 64 ? 9.321 25.086 1.724 1.00 16.19 67 LEU D O 1
ATOM 5471 N N . THR D 1 65 ? 11.493 25.454 1.258 1.00 14.39 68 THR D N 1
ATOM 5472 C CA . THR D 1 65 ? 11.346 26.914 1.322 1.00 14.63 68 THR D CA 1
ATOM 5473 C C . THR D 1 65 ? 12.428 27.659 0.545 1.00 19.66 68 THR D C 1
ATOM 5474 O O . THR D 1 65 ? 13.530 27.156 0.366 1.00 18.45 68 THR D O 1
ATOM 5478 N N . GLY D 1 66 ? 12.096 28.894 0.181 1.00 16.79 69 GLY D N 1
ATOM 5479 C CA . GLY D 1 66 ? 12.999 29.892 -0.331 1.00 16.97 69 GLY D CA 1
ATOM 5480 C C . GLY D 1 66 ? 13.342 30.810 0.831 1.00 21.56 69 GLY D C 1
ATOM 5481 O O . GLY D 1 66 ? 13.157 30.427 2.004 1.00 21.34 69 GLY D O 1
ATOM 5482 N N . SER D 1 67 ? 13.790 32.040 0.532 1.00 17.72 70 SER D N 1
ATOM 5483 C CA . SER D 1 67 ? 14.204 32.993 1.579 1.00 16.82 70 SER D CA 1
ATOM 5484 C C . SER D 1 67 ? 13.031 33.509 2.412 1.00 19.05 70 SER D C 1
ATOM 5485 O O . SER D 1 67 ? 12.000 33.955 1.883 1.00 15.58 70 SER D O 1
ATOM 5488 N N . ILE D 1 68 ? 13.211 33.437 3.733 1.00 14.48 71 ILE D N 1
ATOM 5489 C CA . ILE D 1 68 ? 12.251 33.881 4.747 1.00 14.19 71 ILE D CA 1
ATOM 5490 C C . ILE D 1 68 ? 12.811 35.112 5.444 1.00 19.48 71 ILE D C 1
ATOM 5491 O O . ILE D 1 68 ? 13.944 35.075 5.913 1.00 18.28 71 ILE D O 1
ATOM 5496 N N . GLU D 1 69 ? 12.010 36.177 5.538 1.00 16.93 72 GLU D N 1
ATOM 5497 C CA . GLU D 1 69 ? 12.410 37.366 6.262 1.00 17.09 72 GLU D CA 1
ATOM 5498 C C . GLU D 1 69 ? 11.835 37.323 7.695 1.00 21.34 72 GLU D C 1
ATOM 5499 O O . GLU D 1 69 ? 10.621 37.472 7.892 1.00 21.96 72 GLU D O 1
ATOM 5505 N N . LEU D 1 70 ? 12.709 37.132 8.686 1.00 17.70 73 LEU D N 1
ATOM 5506 C CA . LEU D 1 70 ? 12.323 37.109 10.094 1.00 17.72 73 LEU D CA 1
ATOM 5507 C C . LEU D 1 70 ? 11.953 38.538 10.523 1.00 21.83 73 LEU D C 1
ATOM 5508 O O . LEU D 1 70 ? 12.563 39.494 10.041 1.00 20.04 73 LEU D O 1
ATOM 5513 N N . LYS D 1 71 ? 10.903 38.695 11.364 1.00 19.39 74 LYS D N 1
ATOM 5514 C CA . LYS D 1 71 ? 10.461 40.019 11.792 1.00 19.13 74 LYS D CA 1
ATOM 5515 C C . LYS D 1 71 ? 10.592 40.154 13.290 1.00 22.54 74 LYS D C 1
ATOM 5516 O O . L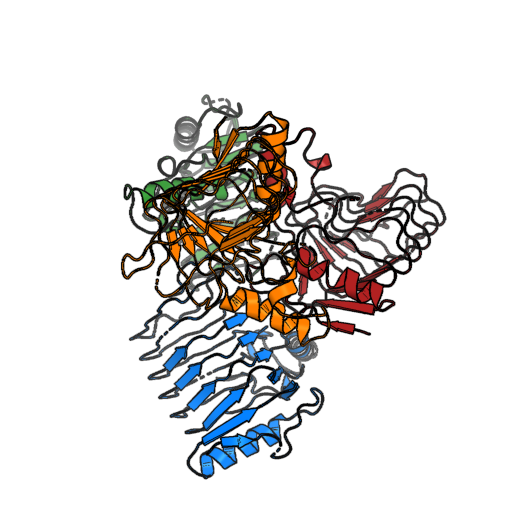YS D 1 71 ? 10.655 39.143 13.983 1.00 18.89 74 LYS D O 1
ATOM 5522 N N . SER D 1 72 ? 10.603 41.403 13.791 1.00 20.48 75 SER D N 1
ATOM 5523 C CA . SER D 1 72 ? 10.742 41.702 15.215 1.00 19.18 75 SER D CA 1
ATOM 5524 C C . SER D 1 72 ? 9.754 40.939 16.080 1.00 21.97 75 SER D C 1
ATOM 5525 O O . SER D 1 72 ? 8.575 40.823 15.730 1.00 23.02 75 SER D O 1
ATOM 5528 N N . ASN D 1 73 ? 10.263 40.400 17.204 1.00 18.07 76 ASN D N 1
ATOM 5529 C CA . ASN D 1 73 ? 9.537 39.685 18.257 1.00 19.22 76 ASN D CA 1
ATOM 5530 C C . ASN D 1 73 ? 9.081 38.285 17.830 1.00 20.81 76 ASN D C 1
ATOM 5531 O O . ASN D 1 73 ? 8.281 37.678 18.527 1.00 22.52 76 ASN D O 1
ATOM 5536 N N . VAL D 1 74 ? 9.655 37.759 16.752 1.00 14.81 77 VAL D N 1
ATOM 5537 C CA . VAL D 1 74 ? 9.339 36.426 16.240 1.00 13.02 77 VAL D CA 1
ATOM 5538 C C . VAL D 1 74 ? 10.548 35.533 16.394 1.00 17.25 77 VAL D C 1
ATOM 5539 O O . VAL D 1 74 ? 11.668 35.937 16.088 1.00 16.31 77 VAL D O 1
ATOM 5543 N N . THR D 1 75 ? 10.293 34.302 16.835 1.00 15.02 78 THR D N 1
ATOM 5544 C CA . THR D 1 75 ? 11.257 33.229 16.932 1.00 15.58 78 THR D CA 1
ATOM 5545 C C . THR D 1 75 ? 10.748 32.076 16.064 1.00 22.79 78 THR D C 1
ATOM 5546 O O . THR D 1 75 ? 9.580 31.703 16.156 1.00 22.84 78 THR D O 1
ATOM 5550 N N . ILE D 1 76 ? 11.625 31.527 15.214 1.00 17.85 79 ILE D N 1
ATOM 5551 C CA . ILE D 1 76 ? 11.313 30.356 14.427 1.00 17.83 79 ILE D CA 1
ATOM 5552 C C . ILE D 1 76 ? 11.907 29.158 15.153 1.00 21.64 79 ILE D C 1
ATOM 5553 O O . ILE D 1 76 ? 13.099 29.158 15.470 1.00 20.32 79 ILE D O 1
ATOM 5558 N N . ARG D 1 77 ? 11.080 28.142 15.427 1.00 18.22 80 ARG D N 1
ATOM 5559 C CA . ARG D 1 77 ? 11.551 26.923 16.073 1.00 18.15 80 ARG D CA 1
ATOM 5560 C C . ARG D 1 77 ? 11.457 25.779 15.098 1.00 20.94 80 ARG D C 1
ATOM 5561 O O . ARG D 1 77 ? 10.370 25.490 14.584 1.00 20.34 80 ARG D O 1
ATOM 5569 N N . ILE D 1 78 ? 12.582 25.113 14.856 1.00 17.51 81 ILE D N 1
ATOM 5570 C CA . ILE D 1 78 ? 12.629 23.932 14.006 1.00 17.98 81 ILE D CA 1
ATOM 5571 C C . ILE D 1 78 ? 12.881 22.797 14.995 1.00 21.06 81 ILE D C 1
ATOM 5572 O O . ILE D 1 78 ? 13.999 22.659 15.461 1.00 19.29 81 ILE D O 1
ATOM 5577 N N . GLU D 1 79 ? 11.832 22.047 15.368 1.00 17.86 82 GLU D N 1
ATOM 5578 C CA . GLU D 1 79 ? 11.906 20.978 16.375 1.00 18.79 82 GLU D CA 1
ATOM 5579 C C . GLU D 1 79 ? 12.771 19.812 15.889 1.00 20.47 82 GLU D C 1
ATOM 5580 O O . GLU D 1 79 ? 12.972 19.648 14.678 1.00 18.49 82 GLU D O 1
ATOM 5586 N N . GLU D 1 80 ? 13.252 18.987 16.825 1.00 17.49 83 GLU D N 1
ATOM 5587 C CA . GLU D 1 80 ? 14.019 17.777 16.464 1.00 17.97 83 GLU D CA 1
ATOM 5588 C C . GLU D 1 80 ? 13.143 16.908 15.561 1.00 24.32 83 GLU D C 1
ATOM 5589 O O . GLU D 1 80 ? 11.957 16.742 15.828 1.00 26.07 83 GLU D O 1
ATOM 5595 N N . GLY D 1 81 ? 13.696 16.464 14.451 1.00 21.56 84 GLY D N 1
ATOM 5596 C CA . GLY D 1 81 ? 12.924 15.691 13.494 1.00 21.28 84 GLY D CA 1
ATOM 5597 C C . GLY D 1 81 ? 12.400 16.537 12.355 1.00 24.59 84 GLY D C 1
ATOM 5598 O O . GLY D 1 81 ? 11.957 15.986 11.353 1.00 25.58 84 GLY D O 1
ATOM 5599 N N . ALA D 1 82 ? 12.417 17.885 12.504 1.00 20.42 85 ALA D N 1
ATOM 5600 C CA . ALA D 1 82 ? 11.971 18.784 11.440 1.00 18.34 85 ALA D CA 1
ATOM 5601 C C . ALA D 1 82 ? 13.153 19.319 10.671 1.00 21.63 85 ALA D C 1
ATOM 5602 O O . ALA D 1 82 ? 14.244 19.503 11.229 1.00 20.03 85 ALA D O 1
ATOM 5604 N N . VAL D 1 83 ? 12.949 19.553 9.364 1.00 17.20 86 VAL D N 1
ATOM 5605 C CA . VAL D 1 83 ? 14.007 20.106 8.535 1.00 16.02 86 VAL D CA 1
ATOM 5606 C C . VAL D 1 83 ? 13.435 21.231 7.678 1.00 19.66 86 VAL D C 1
ATOM 5607 O O . VAL D 1 83 ? 12.407 21.053 7.017 1.00 17.56 86 VAL D O 1
ATOM 5611 N N . LEU D 1 84 ? 14.136 22.371 7.663 1.00 17.10 87 LEU D N 1
ATOM 5612 C CA . LEU D 1 84 ? 13.819 23.501 6.796 1.00 17.49 87 LEU D CA 1
ATOM 5613 C C . LEU D 1 84 ? 14.765 23.308 5.609 1.00 20.91 87 LEU D C 1
ATOM 5614 O O . LEU D 1 84 ? 15.983 23.443 5.779 1.00 20.49 87 LEU D O 1
ATOM 5619 N N . VAL D 1 85 ? 14.217 22.951 4.433 1.00 16.75 88 VAL D N 1
ATOM 5620 C CA A VAL D 1 85 ? 14.977 22.550 3.237 0.50 16.93 88 VAL D CA 1
ATOM 5621 C CA B VAL D 1 85 ? 15.056 22.592 3.291 0.50 17.55 88 VAL D CA 1
ATOM 5622 C C . VAL D 1 85 ? 14.980 23.621 2.151 1.00 19.94 88 VAL D C 1
ATOM 5623 O O . VAL D 1 85 ? 13.912 24.019 1.694 1.00 18.65 88 VAL D O 1
ATOM 5630 N N . ALA D 1 86 ? 16.170 24.032 1.693 1.00 15.36 89 ALA D N 1
ATOM 5631 C CA . ALA D 1 86 ? 16.292 24.977 0.603 1.00 15.20 89 ALA D CA 1
ATOM 5632 C C . ALA D 1 86 ? 15.783 24.380 -0.705 1.00 19.27 89 ALA D C 1
ATOM 5633 O O . ALA D 1 86 ? 16.087 23.234 -1.037 1.00 21.12 89 ALA D O 1
ATOM 5635 N N . VAL D 1 87 ? 14.990 25.158 -1.436 1.00 16.35 90 VAL D N 1
ATOM 5636 C CA . VAL D 1 87 ? 14.528 24.794 -2.773 1.00 17.64 90 VAL D CA 1
ATOM 5637 C C . VAL D 1 87 ? 15.730 25.019 -3.729 1.00 22.50 90 VAL D C 1
ATOM 5638 O O . VAL D 1 87 ? 16.435 26.021 -3.556 1.00 20.10 90 VAL D O 1
ATOM 5642 N N . PRO D 1 88 ? 16.036 24.108 -4.700 1.00 21.70 91 PRO D N 1
ATOM 5643 C CA . PRO D 1 88 ? 17.225 24.331 -5.558 1.00 22.73 91 PRO D CA 1
ATOM 5644 C C . PRO D 1 88 ? 16.906 25.297 -6.703 1.00 25.29 91 PRO D C 1
ATOM 5645 O O . PRO D 1 88 ? 16.893 24.918 -7.882 1.00 23.09 91 PRO D O 1
ATOM 5649 N N . SER D 1 89 ? 16.601 26.555 -6.340 1.00 22.97 92 SER D N 1
ATOM 5650 C CA . SER D 1 89 ? 16.122 27.558 -7.293 1.00 22.22 92 SER D CA 1
ATOM 5651 C C . SER D 1 89 ? 16.645 28.953 -6.916 1.00 23.47 92 SER D C 1
ATOM 5652 O O . SER D 1 89 ? 16.182 29.542 -5.931 1.00 24.66 92 SER D O 1
ATOM 5655 N N . VAL D 1 90 ? 17.569 29.489 -7.720 1.00 17.27 93 VAL D N 1
ATOM 5656 C CA . VAL D 1 90 ? 18.227 30.795 -7.489 1.00 16.41 93 VAL D CA 1
ATOM 5657 C C . VAL D 1 90 ? 17.191 31.938 -7.323 1.00 22.57 93 VAL D C 1
ATOM 5658 O O . VAL D 1 90 ? 17.337 32.767 -6.422 1.00 22.57 93 VAL D O 1
ATOM 5662 N N . TYR D 1 91 ? 16.131 31.947 -8.140 1.00 19.59 94 TYR D N 1
ATOM 5663 C CA . TYR D 1 91 ? 15.145 33.022 -8.120 1.00 19.74 94 TYR D CA 1
ATOM 5664 C C . TYR D 1 91 ? 14.170 32.954 -6.918 1.00 22.22 94 TYR D C 1
ATOM 5665 O O . TYR D 1 91 ? 13.449 33.926 -6.669 1.00 21.34 94 TYR D O 1
ATOM 5674 N N . ASP D 1 92 ? 14.220 31.869 -6.131 1.00 20.15 95 ASP D N 1
ATOM 5675 C CA . ASP D 1 92 ? 13.409 31.741 -4.900 1.00 19.66 95 ASP D CA 1
ATOM 5676 C C . ASP D 1 92 ? 14.159 32.302 -3.664 1.00 23.14 95 ASP D C 1
ATOM 5677 O O . ASP D 1 92 ? 13.640 32.235 -2.546 1.00 21.98 95 ASP D O 1
ATOM 5682 N N . PHE D 1 93 ? 15.341 32.916 -3.880 1.00 22.33 96 PHE D N 1
ATOM 5683 C CA . PHE D 1 93 ? 16.100 33.527 -2.780 1.00 21.03 96 PHE D CA 1
ATOM 5684 C C . PHE D 1 93 ? 16.156 35.053 -2.937 1.00 25.28 96 PHE D C 1
ATOM 5685 O O . PHE D 1 93 ? 15.844 35.554 -4.005 1.00 23.35 96 PHE D O 1
ATOM 5693 N N . LYS D 1 94 ? 16.550 35.782 -1.856 1.00 22.92 97 LYS D N 1
ATOM 5694 C CA . LYS D 1 94 ? 16.666 37.250 -1.788 1.00 38.36 97 LYS D CA 1
ATOM 5695 C C . LYS D 1 94 ? 17.611 37.804 -2.881 1.00 89.50 97 LYS D C 1
ATOM 5696 O O . LYS D 1 94 ? 17.767 39.016 -3.037 1.00 63.67 97 LYS D O 1
ATOM 5698 N N . CYS D 1 99 ? 21.460 41.205 2.819 1.00 43.15 102 CYS D N 1
ATOM 5699 C CA . CYS D 1 99 ? 21.152 39.886 3.381 1.00 42.83 102 CYS D CA 1
ATOM 5700 C C . CYS D 1 99 ? 20.542 38.952 2.331 1.00 41.24 102 CYS D C 1
ATOM 5701 O O . CYS D 1 99 ? 19.492 39.294 1.783 1.00 41.69 102 CYS D O 1
ATOM 5704 N N . ASN D 1 100 ? 21.185 37.778 2.071 1.00 34.06 103 ASN D N 1
ATOM 5705 C CA . ASN D 1 100 ? 20.681 36.695 1.188 1.00 32.79 103 ASN D CA 1
ATOM 5706 C C . ASN D 1 100 ? 20.859 35.328 1.861 1.00 32.57 103 ASN D C 1
ATOM 5707 O O . ASN D 1 100 ? 21.961 34.738 1.826 1.00 31.41 103 ASN D O 1
ATOM 5712 N N . ALA D 1 101 ? 19.769 34.827 2.459 1.00 25.12 104 ALA D N 1
ATOM 5713 C CA . ALA D 1 101 ? 19.817 33.585 3.221 1.00 22.91 104 ALA D CA 1
ATOM 5714 C C . ALA D 1 101 ? 18.474 32.881 3.257 1.00 22.17 104 ALA D C 1
ATOM 5715 O O . ALA D 1 101 ? 17.481 33.443 2.811 1.00 20.19 104 ALA D O 1
ATOM 5717 N N . ILE D 1 102 ? 18.433 31.664 3.818 1.00 19.34 105 ILE D N 1
ATOM 5718 C CA . ILE D 1 102 ? 17.159 30.920 3.989 1.00 18.49 105 ILE D CA 1
ATOM 5719 C C . ILE D 1 102 ? 16.310 31.680 5.029 1.00 18.94 105 ILE D C 1
ATOM 5720 O O . ILE D 1 102 ? 15.095 31.826 4.861 1.00 17.11 105 ILE D O 1
ATOM 5725 N N . ILE D 1 103 ? 16.970 32.174 6.092 1.00 14.39 106 ILE D N 1
ATOM 5726 C CA . ILE D 1 103 ? 16.357 33.018 7.110 1.00 14.71 106 ILE D CA 1
ATOM 5727 C C . ILE D 1 103 ? 17.225 34.258 7.225 1.00 20.75 106 ILE D C 1
ATOM 5728 O O . ILE D 1 103 ? 18.399 34.162 7.594 1.00 20.51 106 ILE D O 1
ATOM 5733 N N . TYR D 1 104 ? 16.658 35.418 6.914 1.00 17.53 107 TYR D N 1
ATOM 5734 C CA . TYR D 1 104 ? 17.409 36.654 7.061 1.00 17.15 107 TYR D CA 1
ATOM 5735 C C . TYR D 1 104 ? 16.586 37.661 7.843 1.00 20.33 107 TYR D C 1
ATOM 5736 O O . TYR D 1 104 ? 15.362 37.535 7.938 1.00 19.15 107 TYR D O 1
ATOM 5745 N N . ALA D 1 105 ? 17.263 38.680 8.383 1.00 17.27 108 ALA D N 1
ATOM 5746 C CA . ALA D 1 105 ? 16.573 39.752 9.077 1.00 18.49 108 ALA D CA 1
ATOM 5747 C C . ALA D 1 105 ? 17.339 41.036 8.851 1.00 25.04 108 ALA D C 1
ATOM 5748 O O . ALA D 1 105 ? 18.578 41.038 8.856 1.00 23.33 108 ALA D O 1
ATOM 5750 N N . ASP D 1 106 ? 16.600 42.115 8.622 1.00 23.86 109 ASP D N 1
ATOM 5751 C CA . ASP D 1 106 ? 17.160 43.427 8.366 1.00 24.76 109 ASP D CA 1
ATOM 5752 C C . ASP D 1 106 ? 16.577 44.458 9.353 1.00 29.76 109 ASP D C 1
ATOM 5753 O O . ASP D 1 106 ? 15.407 44.820 9.268 1.00 28.56 109 ASP D O 1
ATOM 5758 N N . LYS D 1 107 ? 17.422 44.925 10.283 1.00 27.55 110 LYS D N 1
ATOM 5759 C CA . LYS D 1 107 ? 17.130 45.947 11.294 1.00 28.43 110 LYS D CA 1
ATOM 5760 C C . LYS D 1 107 ? 15.921 45.561 12.184 1.00 27.46 110 LYS D C 1
ATOM 5761 O O . LYS D 1 107 ? 15.063 46.390 12.477 1.00 25.47 110 LYS D O 1
ATOM 5767 N N . GLN D 1 108 ? 15.883 44.293 12.613 1.00 21.99 111 GLN D N 1
ATOM 5768 C CA . GLN D 1 108 ? 14.825 43.768 13.480 1.00 20.25 111 GLN D CA 1
ATOM 5769 C C . GLN D 1 108 ? 15.362 43.635 14.901 1.00 23.79 111 GLN D C 1
ATOM 5770 O O . GLN D 1 108 ? 16.574 43.636 15.095 1.00 21.73 111 GLN D O 1
ATOM 5776 N N . LYS D 1 109 ? 14.461 43.550 15.891 1.00 20.36 112 LYS D N 1
ATOM 5777 C CA . LYS D 1 109 ? 14.797 43.452 17.315 1.00 19.52 112 LYS D CA 1
ATOM 5778 C C . LYS D 1 109 ? 14.090 42.278 17.940 1.00 22.90 112 LYS D C 1
ATOM 5779 O O . LYS D 1 109 ? 12.963 41.969 17.538 1.00 21.23 112 LYS D O 1
ATOM 5785 N N . ASN D 1 110 ? 14.718 41.644 18.953 1.00 20.30 113 ASN D N 1
ATOM 5786 C CA . ASN D 1 110 ? 14.125 40.553 19.731 1.00 19.14 113 ASN D CA 1
ATOM 5787 C C . ASN D 1 110 ? 13.684 39.379 18.813 1.00 22.49 113 ASN D C 1
ATOM 5788 O O . ASN D 1 110 ? 12.507 39.011 18.755 1.00 20.41 113 ASN D O 1
ATOM 5793 N N . ILE D 1 111 ? 14.636 38.845 18.040 1.00 19.09 114 ILE D N 1
ATOM 5794 C CA . ILE D 1 111 ? 14.351 37.762 17.102 1.00 18.25 114 ILE D CA 1
ATOM 5795 C C . ILE D 1 111 ? 15.141 36.517 17.481 1.00 20.63 114 ILE D C 1
ATOM 5796 O O . ILE D 1 111 ? 16.185 36.599 18.121 1.00 19.88 114 ILE D O 1
ATOM 5801 N N . GLY D 1 112 ? 14.639 35.375 17.059 1.00 18.41 115 GLY D N 1
ATOM 5802 C CA . GLY D 1 112 ? 15.308 34.124 17.368 1.00 17.40 115 GLY D CA 1
ATOM 5803 C C . GLY D 1 112 ? 15.077 32.998 16.399 1.00 19.88 115 GLY D C 1
ATOM 5804 O O . GLY D 1 112 ? 14.126 33.003 15.610 1.00 18.39 115 GLY D O 1
ATOM 5805 N N . ILE D 1 113 ? 16.005 32.039 16.451 1.00 18.55 116 ILE D N 1
ATOM 5806 C CA . ILE D 1 113 ? 15.965 30.765 15.745 1.00 18.57 116 ILE D CA 1
ATOM 5807 C C . ILE D 1 113 ? 16.377 29.725 16.787 1.00 22.38 116 ILE D C 1
ATOM 5808 O O . ILE D 1 113 ? 17.445 29.853 17.402 1.00 20.24 116 ILE D O 1
ATOM 5813 N N . GLY D 1 114 ? 15.543 28.706 16.965 1.00 17.84 117 GLY D N 1
ATOM 5814 C CA . GLY D 1 114 ? 15.815 27.654 17.932 1.00 16.95 117 GLY D CA 1
ATOM 5815 C C . GLY D 1 114 ? 15.263 26.314 17.511 1.00 19.47 117 GLY D C 1
ATOM 5816 O O . GLY D 1 114 ? 14.725 26.174 16.407 1.00 17.91 117 GLY D O 1
ATOM 5817 N N . GLY D 1 115 ? 15.415 25.335 18.397 1.00 16.07 118 GLY D N 1
ATOM 5818 C CA . GLY D 1 115 ? 14.963 23.970 18.141 1.00 15.66 118 GLY D CA 1
ATOM 5819 C C . GLY D 1 115 ? 16.104 23.084 17.702 1.00 17.53 118 GLY D C 1
ATOM 5820 O O . GLY D 1 115 ? 17.085 23.575 17.138 1.00 17.12 118 GLY D O 1
ATOM 5821 N N . LYS D 1 116 ? 15.988 21.773 17.945 1.00 14.42 119 LYS D N 1
ATOM 5822 C CA . LYS D 1 116 ? 17.057 20.828 17.631 1.00 14.33 119 LYS D CA 1
ATOM 5823 C C . LYS D 1 116 ? 16.966 20.308 16.202 1.00 20.24 119 LYS D C 1
ATOM 5824 O O . LYS D 1 116 ? 17.728 19.418 15.845 1.00 20.81 119 LYS D O 1
ATOM 5830 N N . GLY D 1 117 ? 16.082 20.900 15.389 1.00 15.15 120 GLY D N 1
ATOM 5831 C CA . GLY D 1 117 ? 15.941 20.554 13.974 1.00 15.74 120 GLY D CA 1
ATOM 5832 C C . GLY D 1 117 ? 17.096 21.042 13.128 1.00 20.10 120 GLY D C 1
ATOM 5833 O O . GLY D 1 117 ? 18.114 21.531 13.650 1.00 18.54 120 GLY D O 1
ATOM 5834 N N . ILE D 1 118 ? 16.936 20.928 11.801 1.00 17.66 121 ILE D N 1
ATOM 5835 C CA . ILE D 1 118 ? 17.968 21.277 10.848 1.00 16.58 121 ILE D CA 1
ATOM 5836 C C . ILE D 1 118 ? 17.491 22.293 9.842 1.00 20.42 121 ILE D C 1
ATOM 5837 O O . ILE D 1 118 ? 16.318 22.314 9.470 1.00 17.66 121 ILE D O 1
ATOM 5842 N N . ILE D 1 119 ? 18.437 23.115 9.372 1.00 19.99 122 ILE D N 1
ATOM 5843 C CA . ILE D 1 119 ? 18.312 24.026 8.231 1.00 18.94 122 ILE D CA 1
ATOM 5844 C C . ILE D 1 119 ? 19.282 23.464 7.207 1.00 22.32 122 ILE D C 1
ATOM 5845 O O . ILE D 1 119 ? 20.484 23.453 7.470 1.00 21.93 122 ILE D O 1
ATOM 5850 N N . ASP D 1 120 ? 18.759 22.925 6.086 1.00 18.97 123 ASP D N 1
ATOM 5851 C CA . ASP D 1 120 ? 19.525 22.230 5.051 1.00 18.54 123 ASP D CA 1
ATOM 5852 C C . ASP D 1 120 ? 19.630 23.090 3.774 1.00 20.64 123 ASP D C 1
ATOM 5853 O O . ASP D 1 120 ? 18.631 23.360 3.119 1.00 18.75 123 ASP D O 1
ATOM 5858 N N . GLY D 1 121 ? 20.857 23.487 3.451 1.00 17.36 124 GLY D N 1
ATOM 5859 C CA . GLY D 1 121 ? 21.149 24.365 2.339 1.00 17.32 124 GLY D CA 1
ATOM 5860 C C . GLY D 1 121 ? 21.172 23.746 0.962 1.00 22.39 124 GLY D C 1
ATOM 5861 O O . GLY D 1 121 ? 21.168 24.493 -0.020 1.00 20.82 124 GLY D O 1
ATOM 5862 N N . ARG D 1 122 ? 21.213 22.391 0.864 1.00 20.14 125 ARG D N 1
ATOM 5863 C CA . ARG D 1 122 ? 21.247 21.666 -0.442 1.00 21.17 125 ARG D CA 1
ATOM 5864 C C . ARG D 1 122 ? 22.224 22.339 -1.422 1.00 26.26 125 ARG D C 1
ATOM 5865 O O . ARG D 1 122 ? 21.878 22.620 -2.575 1.00 25.18 125 ARG D O 1
ATOM 5873 N N . SER D 1 123 ? 23.442 22.624 -0.923 1.00 24.08 126 SER D N 1
ATOM 5874 C CA . SER D 1 123 ? 24.477 23.403 -1.596 1.00 23.13 126 SER D CA 1
ATOM 5875 C C . SER D 1 123 ? 24.734 23.044 -3.062 1.00 23.44 126 SER D C 1
ATOM 5876 O O . SER D 1 123 ? 24.748 23.950 -3.878 1.00 21.14 126 SER D O 1
ATOM 5879 N N . ILE D 1 124 ? 24.912 21.761 -3.404 1.00 23.19 127 ILE D N 1
ATOM 5880 C CA . ILE D 1 124 ? 25.237 21.351 -4.787 1.00 24.28 127 ILE D CA 1
ATOM 5881 C C . ILE D 1 124 ? 24.118 21.760 -5.744 1.00 26.43 127 ILE D C 1
ATOM 5882 O O . ILE D 1 124 ? 24.392 22.432 -6.746 1.00 22.63 127 ILE D O 1
ATOM 5887 N N . ALA D 1 125 ? 22.866 21.391 -5.413 1.00 23.64 128 ALA D N 1
ATOM 5888 C CA . ALA D 1 125 ? 21.699 21.661 -6.243 1.00 22.55 128 ALA D CA 1
ATOM 5889 C C . ALA D 1 125 ? 21.404 23.160 -6.333 1.00 25.33 128 ALA D C 1
ATOM 5890 O O . ALA D 1 125 ? 21.076 23.646 -7.420 1.00 23.88 128 ALA D O 1
ATOM 5892 N N . VAL D 1 126 ? 21.536 23.899 -5.208 1.00 21.15 129 VAL D N 1
ATOM 5893 C CA . VAL D 1 126 ? 21.284 25.340 -5.158 1.00 19.55 129 VAL D CA 1
ATOM 5894 C C . VAL D 1 126 ? 22.348 26.105 -5.988 1.00 21.96 129 VAL D C 1
ATOM 5895 O O . VAL D 1 126 ? 21.992 26.990 -6.778 1.00 19.77 129 VAL D O 1
ATOM 5899 N N . ARG D 1 127 ? 23.641 25.760 -5.808 1.00 20.51 130 ARG D N 1
ATOM 5900 C CA . ARG D 1 127 ? 24.726 26.415 -6.557 1.00 21.57 130 ARG D CA 1
ATOM 5901 C C . ARG D 1 127 ? 24.651 26.105 -8.055 1.00 25.19 130 ARG D C 1
ATOM 5902 O O . ARG D 1 127 ? 24.963 26.986 -8.862 1.00 24.84 130 ARG D O 1
ATOM 5910 N N . ALA D 1 128 ? 24.187 24.891 -8.428 1.00 23.99 131 ALA D N 1
ATOM 5911 C CA . ALA D 1 128 ? 24.049 24.506 -9.839 1.00 25.02 131 ALA D CA 1
ATOM 5912 C C . ALA D 1 128 ? 22.952 25.353 -10.510 1.00 25.10 131 ALA D C 1
ATOM 5913 O O . ALA D 1 128 ? 23.076 25.694 -11.684 1.00 25.35 131 ALA D O 1
ATOM 5915 N N . SER D 1 129 ? 21.893 25.699 -9.756 1.00 18.78 132 SER D N 1
ATOM 5916 C CA . SER D 1 129 ? 20.797 26.563 -10.222 1.00 19.00 132 SER D CA 1
ATOM 5917 C C . SER D 1 129 ? 21.360 27.963 -10.517 1.00 22.11 132 SER D C 1
ATOM 5918 O O . SER D 1 129 ? 21.122 28.499 -11.593 1.00 22.51 132 SER D O 1
ATOM 5921 N N . VAL D 1 130 ? 22.149 28.514 -9.585 1.00 19.23 133 VAL D N 1
ATOM 5922 C CA . VAL D 1 130 ? 22.831 29.803 -9.743 1.00 19.47 133 VAL D CA 1
ATOM 5923 C C . VAL D 1 130 ? 23.725 29.759 -11.002 1.00 24.94 133 VAL D C 1
ATOM 5924 O O . VAL D 1 130 ? 23.591 30.635 -11.865 1.00 24.78 133 VAL D O 1
ATOM 5928 N N . GLU D 1 131 ? 24.598 28.719 -11.102 1.00 22.68 134 GLU D N 1
ATOM 5929 C CA . GLU D 1 131 ? 25.539 28.493 -12.211 1.00 24.91 134 GLU D CA 1
ATOM 5930 C C . GLU D 1 131 ? 24.832 28.541 -13.558 1.00 29.79 134 GLU D C 1
ATOM 5931 O O . GLU D 1 131 ? 25.306 29.212 -14.471 1.00 30.68 134 GLU D O 1
ATOM 5937 N N . GLU D 1 132 ? 23.707 27.809 -13.686 1.00 28.05 135 GLU D N 1
ATOM 5938 C CA . GLU D 1 132 ? 22.922 27.730 -14.918 1.00 27.71 135 GLU D CA 1
ATOM 5939 C C . GLU D 1 132 ? 22.432 29.095 -15.378 1.00 28.72 135 GLU D C 1
ATOM 5940 O O . GLU D 1 132 ? 22.510 29.413 -16.576 1.00 27.94 135 GLU D O 1
ATOM 5946 N N . GLN D 1 133 ? 21.974 29.929 -14.432 1.00 23.75 136 GLN D N 1
ATOM 5947 C CA . GLN D 1 133 ? 21.452 31.236 -14.805 1.00 24.20 136 GLN D CA 1
ATOM 5948 C C . GLN D 1 133 ? 22.582 32.206 -15.194 1.00 30.77 136 GLN D C 1
ATOM 5949 O O . GLN D 1 133 ? 22.380 33.018 -16.102 1.00 29.35 136 GLN D O 1
ATOM 5955 N N . LEU D 1 134 ? 23.775 32.074 -14.560 1.00 29.88 137 LEU D N 1
ATOM 5956 C CA . LEU D 1 134 ? 24.968 32.864 -14.903 1.00 32.39 137 LEU D CA 1
ATOM 5957 C C . LEU D 1 134 ? 25.481 32.502 -16.311 1.00 39.28 137 LEU D C 1
ATOM 5958 O O . LEU D 1 134 ? 25.841 33.391 -17.093 1.00 40.52 137 LEU D O 1
ATOM 5963 N N . GLN D 1 135 ? 25.500 31.177 -16.613 1.00 35.76 138 GLN D N 1
ATOM 5964 C CA A GLN D 1 135 ? 25.965 30.642 -17.889 0.50 36.29 138 GLN D CA 1
ATOM 5965 C CA B GLN D 1 135 ? 25.928 30.581 -17.881 0.50 36.36 138 GLN D CA 1
ATOM 5966 C C . GLN D 1 135 ? 25.084 31.114 -19.048 1.00 39.73 138 GLN D C 1
ATOM 5967 O O . GLN D 1 135 ? 25.608 31.360 -20.127 1.00 40.04 138 GLN D O 1
ATOM 5978 N N . LYS D 1 136 ? 23.774 31.276 -18.819 1.00 33.86 139 LYS D N 1
ATOM 5979 C CA . LYS D 1 136 ? 22.815 31.753 -19.821 1.00 33.54 139 LYS D CA 1
ATOM 5980 C C . LYS D 1 136 ? 22.839 33.280 -19.927 1.00 36.85 139 LYS D C 1
ATOM 5981 O O . LYS D 1 136 ? 22.261 33.844 -20.848 1.00 37.80 139 LYS D O 1
ATOM 5987 N N . GLY D 1 137 ? 23.504 33.932 -18.984 1.00 33.71 140 GLY D N 1
ATOM 5988 C CA . GLY D 1 137 ? 23.619 35.384 -18.944 1.00 34.54 140 GLY D CA 1
ATOM 5989 C C . GLY D 1 137 ? 22.367 36.089 -18.467 1.00 36.98 140 GLY D C 1
ATOM 5990 O O . GLY D 1 137 ? 22.210 37.285 -18.718 1.00 38.08 140 GLY D O 1
ATOM 5991 N N . HIS D 1 138 ? 21.471 35.356 -17.757 1.00 29.54 141 HIS D N 1
ATOM 5992 C CA . HIS D 1 138 ? 20.222 35.888 -17.210 1.00 26.56 141 HIS D CA 1
ATOM 5993 C C . HIS D 1 138 ? 20.492 36.698 -15.943 1.00 31.71 141 HIS D C 1
ATOM 5994 O O . HIS D 1 138 ? 19.661 37.511 -15.539 1.00 32.05 141 HIS D O 1
ATOM 6001 N N . ILE D 1 139 ? 21.646 36.443 -15.312 1.00 28.75 142 ILE D N 1
ATOM 6002 C CA . ILE D 1 139 ? 22.186 37.117 -14.137 1.00 29.70 142 ILE D CA 1
ATOM 6003 C C . ILE D 1 139 ? 23.696 37.278 -14.377 1.00 35.97 142 ILE D C 1
ATOM 6004 O O . ILE D 1 139 ? 24.282 36.499 -15.144 1.00 35.82 142 ILE D O 1
ATOM 6009 N N . GLU D 1 140 ? 24.313 38.297 -13.753 1.00 33.57 143 GLU D N 1
ATOM 6010 C CA A GLU D 1 140 ? 25.746 38.559 -13.921 0.50 34.33 143 GLU D CA 1
ATOM 6011 C CA B GLU D 1 140 ? 25.737 38.627 -13.913 0.50 34.63 143 GLU D CA 1
ATOM 6012 C C . GLU D 1 140 ? 26.483 38.505 -12.583 1.00 38.68 143 GLU D C 1
ATOM 6013 O O . GLU D 1 140 ? 25.934 38.868 -11.546 1.00 36.94 143 GLU D O 1
ATOM 6024 N N . GLY D 1 141 ? 27.731 38.044 -12.633 1.00 36.85 144 GLY D N 1
ATOM 6025 C CA . GLY D 1 141 ? 28.572 37.929 -11.453 1.00 36.99 144 GLY D CA 1
ATOM 6026 C C . GLY D 1 141 ? 29.192 36.563 -11.271 1.00 41.78 144 GLY D C 1
ATOM 6027 O O . GLY D 1 141 ? 29.567 35.897 -12.245 1.00 41.12 144 GLY D O 1
ATOM 6028 N N . ASN D 1 142 ? 29.335 36.166 -10.009 1.00 38.41 145 ASN D N 1
ATOM 6029 C CA . ASN D 1 142 ? 29.877 34.871 -9.604 1.00 37.72 145 ASN D CA 1
ATOM 6030 C C . ASN D 1 142 ? 28.811 34.186 -8.770 1.00 37.03 145 ASN D C 1
ATOM 6031 O O . ASN D 1 142 ? 27.880 34.856 -8.354 1.00 35.38 145 ASN D O 1
ATOM 6036 N N . VAL D 1 143 ? 28.931 32.866 -8.539 1.00 32.79 146 VAL D N 1
ATOM 6037 C CA . VAL D 1 143 ? 27.959 32.066 -7.774 1.00 31.74 146 VAL D CA 1
ATOM 6038 C C . VAL D 1 143 ? 27.774 32.652 -6.360 1.00 33.63 146 VAL D C 1
ATOM 6039 O O . VAL D 1 143 ? 26.635 32.769 -5.916 1.00 31.18 146 VAL D O 1
ATOM 6043 N N . SER D 1 144 ? 28.876 33.137 -5.728 1.00 31.52 147 SER D N 1
ATOM 6044 C CA . SER D 1 144 ? 28.880 33.721 -4.375 1.00 30.45 147 SER D CA 1
ATOM 6045 C C . SER D 1 144 ? 27.945 34.928 -4.229 1.00 33.10 147 SER D C 1
ATOM 6046 O O . SER D 1 144 ? 27.418 35.144 -3.139 1.00 34.04 147 SER D O 1
ATOM 6049 N N . ASP D 1 145 ? 27.709 35.685 -5.317 1.00 28.97 148 ASP D N 1
ATOM 6050 C CA . ASP D 1 145 ? 26.807 36.840 -5.297 1.00 28.35 148 ASP D CA 1
ATOM 6051 C C . ASP D 1 145 ? 25.329 36.424 -5.106 1.00 31.38 148 ASP D C 1
ATOM 6052 O O . ASP D 1 145 ? 24.530 37.221 -4.606 1.00 32.28 148 ASP D O 1
ATOM 6057 N N . TYR D 1 146 ? 24.965 35.188 -5.495 1.00 26.26 149 TYR D N 1
ATOM 6058 C CA . TYR D 1 146 ? 23.563 34.734 -5.439 1.00 24.98 149 TYR D CA 1
ATOM 6059 C C . TYR D 1 146 ? 23.294 33.567 -4.487 1.00 27.10 149 TYR D C 1
ATOM 6060 O O . TYR D 1 146 ? 22.152 33.409 -4.039 1.00 24.23 149 TYR D O 1
ATOM 6069 N N . ALA D 1 147 ? 24.308 32.731 -4.216 1.00 24.70 150 ALA D N 1
ATOM 6070 C CA . ALA D 1 147 ? 24.159 31.553 -3.350 1.00 24.11 150 ALA D CA 1
ATOM 6071 C C . ALA D 1 147 ? 23.827 32.002 -1.930 1.00 27.13 150 ALA D C 1
ATOM 6072 O O . ALA D 1 147 ? 24.530 32.857 -1.382 1.00 26.13 150 ALA D O 1
ATOM 6074 N N . PRO D 1 148 ? 22.697 31.536 -1.358 1.00 24.28 151 PRO D N 1
ATOM 6075 C CA . PRO D 1 148 ? 22.317 32.027 -0.033 1.00 23.14 151 PRO D CA 1
ATOM 6076 C C . PRO D 1 148 ? 23.055 31.362 1.111 1.00 23.50 151 PRO D C 1
ATOM 6077 O O . PRO D 1 148 ? 23.393 30.164 1.083 1.00 22.89 151 PRO D O 1
ATOM 6081 N N . ALA D 1 149 ? 23.219 32.139 2.164 1.00 17.90 152 ALA D N 1
ATOM 6082 C CA . ALA D 1 149 ? 23.673 31.647 3.453 1.00 16.98 152 ALA D CA 1
ATOM 6083 C C . ALA D 1 149 ? 22.491 30.916 4.106 1.00 21.06 152 ALA D C 1
ATOM 6084 O O . ALA D 1 149 ? 21.363 30.994 3.587 1.00 20.77 152 ALA D O 1
ATOM 6086 N N . LEU D 1 150 ? 22.716 30.198 5.211 1.00 16.79 153 LEU D N 1
ATOM 6087 C CA . LEU D 1 150 ? 21.570 29.590 5.895 1.00 16.42 153 LEU D CA 1
ATOM 6088 C C . LEU D 1 150 ? 20.860 30.655 6.750 1.00 21.36 153 LEU D C 1
ATOM 6089 O O . LEU D 1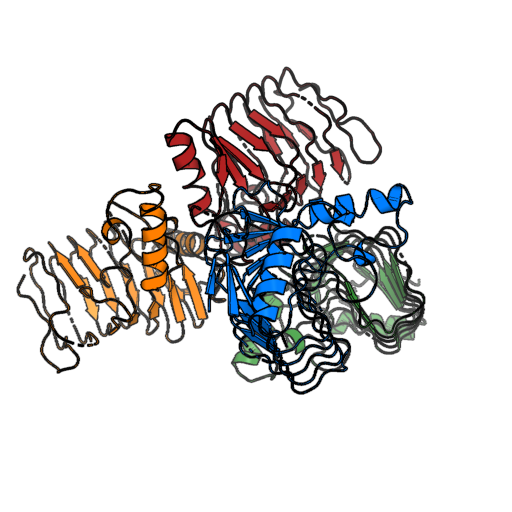 150 ? 19.629 30.749 6.724 1.00 20.16 153 LEU D O 1
ATOM 6094 N N . ILE D 1 151 ? 21.648 31.471 7.476 1.00 18.68 154 ILE D N 1
ATOM 6095 C CA . ILE D 1 151 ? 21.178 32.554 8.336 1.00 20.24 154 ILE D CA 1
ATOM 6096 C C . ILE D 1 151 ? 21.995 33.806 8.040 1.00 22.50 154 ILE D C 1
ATOM 6097 O O . ILE D 1 151 ? 23.219 33.728 7.933 1.00 20.88 154 ILE D O 1
ATOM 6102 N N . CYS D 1 152 ? 21.327 34.968 7.941 1.00 18.98 155 CYS D N 1
ATOM 6103 C CA . CYS D 1 152 ? 21.990 36.249 7.719 1.00 18.86 155 CYS D CA 1
ATOM 6104 C C . CYS D 1 152 ? 21.243 37.348 8.474 1.00 25.88 155 CYS D C 1
ATOM 6105 O O . CYS D 1 152 ? 20.081 37.611 8.176 1.00 26.75 155 CYS D O 1
ATOM 6121 N N . GLU D 1 154 ? 21.443 41.459 9.609 1.00 22.37 157 GLU D N 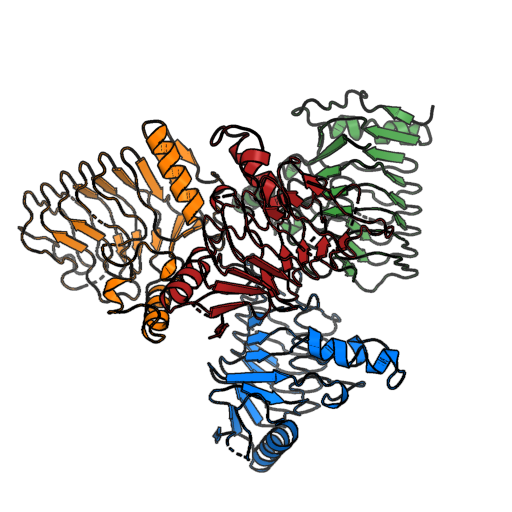1
ATOM 6122 C CA . GLU D 1 154 ? 22.130 42.739 9.397 1.00 22.55 157 GLU D CA 1
ATOM 6123 C C . GLU D 1 154 ? 21.423 43.855 10.144 1.00 25.93 157 GLU D C 1
ATOM 6124 O O . GLU D 1 154 ? 20.223 44.067 9.944 1.00 25.81 157 GLU D O 1
ATOM 6130 N N . GLY D 1 155 ? 22.183 44.567 10.987 1.00 22.25 158 GLY D N 1
ATOM 6131 C CA . GLY D 1 155 ? 21.675 45.680 11.789 1.00 22.78 158 GLY D CA 1
ATOM 6132 C C . GLY D 1 155 ? 20.629 45.267 12.818 1.00 27.86 158 GLY D C 1
ATOM 6133 O O . GLY D 1 155 ? 19.812 46.082 13.235 1.00 28.25 158 GLY D O 1
ATOM 6134 N N . CYS D 1 156 ? 20.644 43.993 13.242 1.00 24.04 159 CYS D N 1
ATOM 6135 C CA . CYS D 1 156 ? 19.680 43.484 14.210 1.00 22.55 159 CYS D CA 1
ATOM 6136 C C . CYS D 1 156 ? 20.162 43.634 15.650 1.00 26.74 159 CYS D C 1
ATOM 6137 O O . CYS D 1 156 ? 21.361 43.757 15.898 1.00 26.65 159 CYS D O 1
ATOM 6140 N N . GLU D 1 157 ? 19.201 43.650 16.605 1.00 22.33 160 GLU D N 1
ATOM 6141 C CA . GLU D 1 157 ? 19.491 43.821 18.028 1.00 22.79 160 GLU D CA 1
ATOM 6142 C C . GLU D 1 157 ? 18.756 42.756 18.818 1.00 26.57 160 GLU D C 1
ATOM 6143 O O . GLU D 1 157 ? 17.595 42.497 18.514 1.00 27.15 160 GLU D O 1
ATOM 6149 N N . ASP D 1 158 ? 19.421 42.134 19.822 1.00 21.47 161 ASP D N 1
ATOM 6150 C CA . ASP D 1 158 ? 18.848 41.099 20.697 1.00 21.18 161 ASP D CA 1
ATOM 6151 C C . ASP D 1 158 ? 18.432 39.876 19.849 1.00 24.30 161 ASP D C 1
ATOM 6152 O O . ASP D 1 158 ? 17.242 39.651 19.568 1.00 24.39 161 ASP D O 1
ATOM 6157 N N . VAL D 1 159 ? 19.451 39.142 19.382 1.00 19.49 162 VAL D N 1
ATOM 6158 C CA . VAL D 1 159 ? 19.310 38.003 18.481 1.00 18.69 162 VAL D CA 1
ATOM 6159 C C . VAL D 1 159 ? 19.673 36.749 19.240 1.00 23.80 162 VAL D C 1
ATOM 6160 O O . VAL D 1 159 ? 20.777 36.681 19.797 1.00 23.32 162 VAL D O 1
ATOM 6164 N N . LYS D 1 160 ? 18.751 35.752 19.253 1.00 17.43 163 LYS D N 1
ATOM 6165 C CA . LYS D 1 160 ? 18.988 34.516 19.972 1.00 17.59 163 LYS D CA 1
ATOM 6166 C C . LYS D 1 160 ? 18.938 33.321 19.030 1.00 21.92 163 LYS D C 1
ATOM 6167 O O . LYS D 1 160 ? 17.875 32.914 18.579 1.00 20.10 163 LYS D O 1
ATOM 6173 N N . ILE D 1 161 ? 20.095 32.746 18.764 1.00 18.74 164 ILE D N 1
ATOM 6174 C CA . ILE D 1 161 ? 20.218 31.559 17.922 1.00 17.20 164 ILE D CA 1
ATOM 6175 C C . ILE D 1 161 ? 20.626 30.405 18.832 1.00 21.05 164 ILE D C 1
ATOM 6176 O O . ILE D 1 161 ? 21.590 30.539 19.563 1.00 19.57 164 ILE D O 1
ATOM 6181 N N . GLU D 1 162 ? 19.911 29.265 18.777 1.00 19.03 165 GLU D N 1
ATOM 6182 C CA . GLU D 1 162 ? 20.292 28.127 19.603 1.00 19.42 165 GLU D CA 1
ATOM 6183 C C . GLU D 1 162 ? 19.864 26.794 19.015 1.00 22.82 165 GLU D C 1
ATOM 6184 O O . GLU D 1 162 ? 18.925 26.739 18.215 1.00 22.37 165 GLU D O 1
ATOM 6190 N N . GLN D 1 163 ? 20.584 25.717 19.416 1.00 16.34 166 GLN D N 1
ATOM 6191 C CA . GLN D 1 163 ? 20.305 24.280 19.234 1.00 14.82 166 GLN D CA 1
ATOM 6192 C C . GLN D 1 163 ? 20.292 23.772 17.815 1.00 18.19 166 GLN D C 1
ATOM 6193 O O . GLN D 1 163 ? 20.517 22.572 17.629 1.00 16.69 166 GLN D O 1
ATOM 6199 N N . VAL D 1 164 ? 19.927 24.621 16.830 1.00 15.47 167 VAL D N 1
ATOM 6200 C CA . VAL D 1 164 ? 19.753 24.208 15.426 1.00 15.59 167 VAL D CA 1
ATOM 6201 C C . VAL D 1 164 ? 21.024 23.614 14.813 1.00 19.35 167 VAL D C 1
ATOM 6202 O O . VAL D 1 164 ? 22.146 23.949 15.206 1.00 18.65 167 VAL D O 1
ATOM 6206 N N . THR D 1 165 ? 20.815 22.732 13.822 1.00 17.24 168 THR D N 1
ATOM 6207 C CA . THR D 1 165 ? 21.880 22.156 13.035 1.00 18.01 168 THR D CA 1
ATOM 6208 C C . THR D 1 165 ? 21.822 22.879 11.705 1.00 21.66 168 THR D C 1
ATOM 6209 O O . THR D 1 165 ? 20.769 22.906 11.062 1.00 21.59 168 THR D O 1
ATOM 6213 N N . LEU D 1 166 ? 22.924 23.532 11.333 1.00 18.40 169 LEU D N 1
ATOM 6214 C CA . LEU D 1 166 ? 23.062 24.270 10.079 1.00 18.27 169 LEU D CA 1
ATOM 6215 C C . LEU D 1 166 ? 23.872 23.376 9.153 1.00 21.46 169 LEU D C 1
ATOM 6216 O O . LEU D 1 166 ? 25.027 23.093 9.436 1.00 21.18 169 LEU D O 1
ATOM 6221 N N . GLN D 1 167 ? 23.236 22.848 8.114 1.00 16.67 170 GLN D N 1
ATOM 6222 C CA . GLN D 1 167 ? 23.859 21.841 7.290 1.00 17.48 170 GLN D CA 1
ATOM 6223 C C . GLN D 1 167 ? 23.922 22.209 5.844 1.00 20.16 170 GLN D C 1
ATOM 6224 O O . GLN D 1 167 ? 22.974 22.757 5.288 1.00 18.94 170 GLN D O 1
ATOM 6230 N N . ASP D 1 168 ? 25.082 21.919 5.245 1.00 19.01 171 ASP D N 1
ATOM 6231 C CA . ASP D 1 168 ? 25.328 21.997 3.814 1.00 18.81 171 ASP D CA 1
ATOM 6232 C C . ASP D 1 168 ? 24.916 23.357 3.206 1.00 21.49 171 ASP D C 1
ATOM 6233 O O . ASP D 1 168 ? 24.231 23.423 2.187 1.00 21.79 171 ASP D O 1
ATOM 6238 N N . ALA D 1 169 ? 25.401 24.433 3.806 1.00 18.24 172 ALA D N 1
ATOM 6239 C CA . ALA D 1 169 ? 25.149 25.804 3.369 1.00 16.93 172 ALA D CA 1
ATOM 6240 C C . ALA D 1 169 ? 25.598 26.012 1.910 1.00 21.58 172 ALA D C 1
ATOM 6241 O O . ALA D 1 169 ? 26.669 25.528 1.518 1.00 21.30 172 ALA D O 1
ATOM 6243 N N . ALA D 1 170 ? 24.760 26.697 1.098 1.00 17.37 173 ALA D N 1
ATOM 6244 C CA . ALA D 1 170 ? 25.067 27.013 -0.309 1.00 19.45 173 ALA D CA 1
ATOM 6245 C C . ALA D 1 170 ? 26.168 28.062 -0.399 1.00 25.42 173 ALA D C 1
ATOM 6246 O O . ALA D 1 170 ? 26.791 28.211 -1.429 1.00 26.55 173 ALA D O 1
ATOM 6248 N N . ASN D 1 171 ? 26.392 28.795 0.694 1.00 20.87 174 ASN D N 1
ATOM 6249 C CA . ASN D 1 171 ? 27.430 29.801 0.773 1.00 20.82 174 ASN D CA 1
ATOM 6250 C C . ASN D 1 171 ? 28.075 29.622 2.151 1.00 24.52 174 ASN D C 1
ATOM 6251 O O . ASN D 1 171 ? 28.608 28.549 2.411 1.00 25.77 174 ASN D O 1
ATOM 6256 N N . VAL D 1 172 ? 27.984 30.608 3.028 1.00 23.13 175 VAL D N 1
ATOM 6257 C CA . VAL D 1 172 ? 28.470 30.555 4.416 1.00 24.42 175 VAL D CA 1
ATOM 6258 C C . VAL D 1 172 ? 27.258 30.132 5.247 1.00 28.54 175 VAL D C 1
ATOM 6259 O O . VAL D 1 172 ? 26.134 30.396 4.827 1.00 26.35 175 VAL D O 1
ATOM 6263 N N . ALA D 1 173 ? 27.441 29.465 6.381 1.00 25.68 176 ALA D N 1
ATOM 6264 C CA . ALA D 1 173 ? 26.264 29.056 7.152 1.00 25.44 176 ALA D CA 1
ATOM 6265 C C . ALA D 1 173 ? 25.576 30.237 7.883 1.00 26.00 176 ALA D C 1
ATOM 6266 O O . ALA D 1 173 ? 24.357 30.365 7.823 1.00 23.44 176 ALA D O 1
ATOM 6268 N N . GLU D 1 174 ? 26.358 31.092 8.541 1.00 22.28 177 GLU D N 1
ATOM 6269 C CA . GLU D 1 174 ? 25.832 32.202 9.340 1.00 21.45 177 GLU D CA 1
ATOM 6270 C C . GLU D 1 174 ? 26.526 33.493 9.013 1.00 23.31 177 GLU D C 1
ATOM 6271 O O . GLU D 1 174 ? 27.747 33.520 8.995 1.00 22.24 177 GLU D O 1
ATOM 6277 N N . ILE D 1 175 ? 25.766 34.576 8.851 1.00 19.98 178 ILE D N 1
ATOM 6278 C CA . ILE D 1 175 ? 26.340 35.896 8.607 1.00 20.85 178 ILE D CA 1
ATOM 6279 C C . ILE D 1 175 ? 25.775 36.857 9.638 1.00 23.83 178 ILE D C 1
ATOM 6280 O O . ILE D 1 175 ? 24.548 36.964 9.772 1.00 22.76 178 ILE D O 1
ATOM 6285 N N . TYR D 1 176 ? 26.658 37.549 10.372 1.00 19.94 179 TYR D N 1
ATOM 6286 C CA . TYR D 1 176 ? 26.253 38.556 11.354 1.00 18.85 179 TYR D CA 1
ATOM 6287 C C . TYR D 1 176 ? 26.956 39.828 10.962 1.00 23.58 179 TYR D C 1
ATOM 6288 O O . TYR D 1 176 ? 28.200 39.888 10.960 1.00 24.36 179 TYR D O 1
ATOM 6297 N N . LYS D 1 177 ? 26.172 40.815 10.533 1.00 19.24 180 LYS D N 1
ATOM 6298 C CA . LYS D 1 177 ? 26.702 42.092 10.070 1.00 19.94 180 LYS D CA 1
ATOM 6299 C C . LYS D 1 177 ? 26.047 43.237 10.821 1.00 24.77 180 LYS D C 1
ATOM 6300 O O . LYS D 1 177 ? 24.825 43.354 10.783 1.00 24.60 180 LYS D O 1
ATOM 6306 N N . ASP D 1 178 ? 26.857 44.085 11.486 1.00 22.11 181 ASP D N 1
ATOM 6307 C CA . ASP D 1 178 ? 26.424 45.287 12.227 1.00 22.92 181 ASP D CA 1
ATOM 6308 C C . ASP D 1 178 ? 25.300 44.978 13.225 1.00 25.11 181 ASP D C 1
ATOM 6309 O O . ASP D 1 178 ? 24.377 45.772 13.386 1.00 25.29 181 ASP D O 1
ATOM 6314 N N . CYS D 1 179 ? 25.402 43.837 13.922 1.00 22.39 182 CYS D N 1
ATOM 6315 C CA . CYS D 1 179 ? 24.408 43.420 14.910 1.00 21.55 182 CYS D CA 1
ATOM 6316 C C . CYS D 1 179 ? 24.847 43.759 16.323 1.00 26.28 182 CYS D C 1
ATOM 6317 O O . CYS D 1 179 ? 26.035 43.923 16.586 1.00 26.56 182 CYS D O 1
ATOM 6320 N N . HIS D 1 180 ? 23.865 43.844 17.232 1.00 23.72 183 HIS D N 1
ATOM 6321 C CA A HIS D 1 180 ? 24.122 44.142 18.640 0.50 23.53 183 HIS D CA 1
ATOM 6322 C CA B HIS D 1 180 ? 24.093 44.159 18.641 0.50 23.94 183 HIS D CA 1
ATOM 6323 C C . HIS D 1 180 ? 23.401 43.130 19.509 1.00 26.36 183 HIS D C 1
ATOM 6324 O O . HIS D 1 180 ? 22.241 42.803 19.241 1.00 24.31 183 HIS D O 1
ATOM 6337 N N . ASN D 1 181 ? 24.107 42.617 20.536 1.00 22.19 184 ASN D N 1
ATOM 6338 C CA . ASN D 1 181 ? 23.612 41.644 21.508 1.00 20.94 184 ASN D CA 1
ATOM 6339 C C . ASN D 1 181 ? 23.113 40.373 20.826 1.00 22.77 184 ASN D C 1
ATOM 6340 O O . ASN D 1 181 ? 21.925 40.074 20.823 1.00 22.84 184 ASN D O 1
ATOM 6345 N N . VAL D 1 182 ? 24.043 39.626 20.249 1.00 19.74 185 VAL D N 1
ATOM 6346 C CA . VAL D 1 182 ? 23.753 38.365 19.588 1.00 18.08 185 VAL D CA 1
ATOM 6347 C C . VAL D 1 182 ? 24.256 37.229 20.476 1.00 22.58 185 VAL D C 1
ATOM 6348 O O . VAL D 1 182 ? 25.358 37.326 21.027 1.00 20.37 185 VAL D O 1
ATOM 6352 N N . THR D 1 183 ? 23.457 36.149 20.591 1.00 19.23 186 THR D N 1
ATOM 6353 C CA A THR D 1 183 ? 23.876 34.956 21.309 0.33 18.90 186 THR D CA 1
ATOM 6354 C CA B THR D 1 183 ? 23.852 34.932 21.313 0.67 18.50 186 THR D CA 1
ATOM 6355 C C . THR D 1 183 ? 23.655 33.756 20.376 1.00 21.67 186 THR D C 1
ATOM 6356 O O . THR D 1 183 ? 22.654 33.700 19.661 1.00 20.00 186 THR D O 1
ATOM 6363 N N . VAL D 1 184 ? 24.637 32.857 20.323 1.00 19.55 187 VAL D N 1
ATOM 6364 C CA . VAL D 1 184 ? 24.619 31.654 19.496 1.00 18.56 187 VAL D CA 1
ATOM 6365 C C . VAL D 1 184 ? 25.021 30.517 20.430 1.00 22.91 187 VAL D C 1
ATOM 6366 O O . VAL D 1 184 ? 26.166 30.475 20.878 1.00 22.78 187 VAL D O 1
ATOM 6370 N N . ASP D 1 185 ? 24.068 29.639 20.786 1.00 18.08 188 ASP D N 1
ATOM 6371 C CA . ASP D 1 185 ? 24.323 28.596 21.774 1.00 17.49 188 ASP D CA 1
ATOM 6372 C C . ASP D 1 185 ? 23.939 27.215 21.311 1.00 22.02 188 ASP D C 1
ATOM 6373 O O . ASP D 1 185 ? 22.826 27.033 20.827 1.00 20.92 188 ASP D O 1
ATOM 6378 N N . LYS D 1 186 ? 24.832 26.216 21.520 1.00 18.12 189 LYS D N 1
ATOM 6379 C CA . LYS D 1 186 ? 24.597 24.789 21.199 1.00 17.22 189 LYS D CA 1
ATOM 6380 C C . LYS D 1 186 ? 24.224 24.573 19.716 1.00 19.52 189 LYS D C 1
ATOM 6381 O O . LYS D 1 186 ? 23.496 23.624 19.383 1.00 21.72 189 LYS D O 1
ATOM 6387 N N . VAL D 1 187 ? 24.716 25.442 18.824 1.00 14.35 190 VAL D N 1
ATOM 6388 C CA . VAL D 1 187 ? 24.487 25.298 17.374 1.00 15.32 190 VAL D CA 1
ATOM 6389 C C . VAL D 1 187 ? 25.551 24.335 16.804 1.00 20.95 190 VAL D C 1
ATOM 6390 O O . VAL D 1 187 ? 26.719 24.341 17.237 1.00 19.93 190 VAL D O 1
ATOM 6394 N N . VAL D 1 188 ? 25.126 23.494 15.851 1.00 17.10 191 VAL D N 1
ATOM 6395 C CA . VAL D 1 188 ? 25.999 22.542 15.164 1.00 17.48 191 VAL D CA 1
ATOM 6396 C C . VAL D 1 188 ? 26.066 22.967 13.692 1.00 23.41 191 VAL D C 1
ATOM 6397 O O . VAL D 1 188 ? 25.018 23.179 13.064 1.00 22.99 191 VAL D O 1
ATOM 6401 N N . VAL D 1 189 ? 27.286 23.137 13.157 1.00 19.40 192 VAL D N 1
ATOM 6402 C CA . VAL D 1 189 ? 27.446 23.454 11.730 1.00 19.32 192 VAL D CA 1
ATOM 6403 C C . VAL D 1 189 ? 28.036 22.204 11.086 1.00 25.08 192 VAL D C 1
ATOM 6404 O O . VAL D 1 189 ? 29.124 21.771 11.489 1.00 26.33 192 VAL D O 1
ATOM 6408 N N . ASN D 1 190 ? 27.293 21.596 10.138 1.00 20.74 193 ASN D N 1
ATOM 6409 C CA . ASN D 1 190 ? 27.746 20.431 9.372 1.00 22.45 193 ASN D CA 1
ATOM 6410 C C . ASN D 1 190 ? 28.057 20.904 7.966 1.00 26.28 193 ASN D C 1
ATOM 6411 O O . ASN D 1 190 ? 27.181 21.431 7.301 1.00 25.20 193 ASN D O 1
ATOM 6416 N N . ALA D 1 191 ? 29.320 20.795 7.547 1.00 25.14 194 ALA D N 1
ATOM 6417 C CA . ALA D 1 191 ? 29.789 21.253 6.245 1.00 24.95 194 ALA D CA 1
ATOM 6418 C C . ALA D 1 191 ? 28.972 20.703 5.077 1.00 28.17 194 ALA D C 1
ATOM 6419 O O . ALA D 1 191 ? 28.711 21.433 4.118 1.00 26.11 194 ALA D O 1
ATOM 6421 N N . GLY D 1 192 ? 28.597 19.429 5.163 1.00 26.43 195 GLY D N 1
ATOM 6422 C CA . GLY D 1 192 ? 27.897 18.758 4.078 1.00 27.07 195 GLY D CA 1
ATOM 6423 C C . GLY D 1 192 ? 28.861 18.652 2.912 1.00 28.79 195 GLY D C 1
ATOM 6424 O O . GLY D 1 192 ? 29.966 18.153 3.087 1.00 28.55 195 GLY D O 1
ATOM 6425 N N . ALA D 1 193 ? 28.512 19.250 1.776 1.00 24.69 196 ALA D N 1
ATOM 6426 C CA . ALA D 1 193 ? 29.377 19.276 0.593 1.00 26.35 196 ALA D CA 1
ATOM 6427 C C . ALA D 1 193 ? 30.117 20.636 0.467 1.00 31.71 196 ALA D C 1
ATOM 6428 O O . ALA D 1 193 ? 30.905 20.817 -0.457 1.00 33.90 196 ALA D O 1
ATOM 6430 N N . SER D 1 194 ? 29.888 21.565 1.402 1.00 26.90 197 SER D N 1
ATOM 6431 C CA . SER D 1 194 ? 30.517 22.891 1.404 1.00 27.05 197 SER D CA 1
ATOM 6432 C C . SER D 1 194 ? 31.977 22.869 1.869 1.00 31.43 197 SER D C 1
ATOM 6433 O O . SER D 1 194 ? 32.289 22.266 2.902 1.00 30.30 197 SER D O 1
ATOM 6436 N N . ASP D 1 195 ? 32.850 23.592 1.144 1.00 28.07 198 ASP D N 1
ATOM 6437 C CA . ASP D 1 195 ? 34.252 23.747 1.546 1.00 30.20 198 ASP D CA 1
ATOM 6438 C C . ASP D 1 195 ? 34.471 25.199 2.020 1.00 33.53 198 ASP D C 1
ATOM 6439 O O . ASP D 1 195 ? 35.596 25.627 2.234 1.00 34.66 198 ASP D O 1
ATOM 6444 N N . ARG D 1 196 ? 33.376 25.945 2.166 1.00 29.71 199 ARG D N 1
ATOM 6445 C CA . ARG D 1 196 ? 33.368 27.354 2.553 1.00 29.23 199 ARG D CA 1
ATOM 6446 C C . ARG D 1 196 ? 33.362 27.516 4.076 1.00 32.25 199 ARG D C 1
ATOM 6447 O O . ARG D 1 196 ? 33.232 26.534 4.813 1.00 30.49 199 ARG D O 1
ATOM 6455 N N . LYS D 1 197 ? 33.536 28.765 4.539 1.00 29.63 200 LYS D N 1
ATOM 6456 C CA . LYS D 1 197 ? 33.521 29.126 5.953 1.00 28.57 200 LYS D CA 1
ATOM 6457 C C . LYS D 1 197 ? 32.135 28.884 6.531 1.00 28.81 200 LYS D C 1
ATOM 6458 O O . LYS D 1 197 ? 31.150 28.875 5.788 1.00 27.05 200 LYS D O 1
ATOM 6464 N N . ALA D 1 198 ? 32.059 28.707 7.855 1.00 24.02 201 ALA D N 1
ATOM 6465 C CA . ALA D 1 198 ? 30.809 28.498 8.564 1.00 23.47 201 ALA D CA 1
ATOM 6466 C C . ALA D 1 198 ? 30.207 29.840 8.972 1.00 27.98 201 ALA D C 1
ATOM 6467 O O . ALA D 1 198 ? 29.001 30.020 8.870 1.00 24.26 201 ALA D O 1
ATOM 6469 N N . ILE D 1 199 ? 31.053 30.775 9.475 1.00 26.12 202 ILE D N 1
ATOM 6470 C CA . ILE D 1 199 ? 30.576 32.064 9.997 1.00 25.54 202 ILE D CA 1
ATOM 6471 C C . ILE D 1 199 ? 31.304 33.227 9.368 1.00 27.57 202 ILE D C 1
ATOM 6472 O O . ILE D 1 199 ? 32.518 33.163 9.183 1.00 25.81 202 ILE D O 1
ATOM 6477 N N . SER D 1 200 ? 30.553 34.318 9.122 1.00 23.32 203 SER D N 1
ATOM 6478 C CA . SER D 1 200 ? 31.070 35.603 8.666 1.00 24.64 203 SER D CA 1
ATOM 6479 C C . SER D 1 200 ? 30.581 36.664 9.650 1.00 28.76 203 SER D C 1
ATOM 6480 O O . SER D 1 200 ? 29.373 36.789 9.864 1.00 27.80 203 SER D O 1
ATOM 6483 N N . ILE D 1 201 ? 31.509 37.356 10.306 1.00 26.22 204 ILE D N 1
ATOM 6484 C CA . ILE D 1 201 ? 31.172 38.363 11.307 1.00 27.19 204 ILE D CA 1
ATOM 6485 C C . ILE D 1 201 ? 31.879 39.678 10.964 1.00 31.79 204 ILE D C 1
ATOM 6486 O O . ILE D 1 201 ? 33.081 39.675 10.677 1.00 33.85 204 ILE D O 1
ATOM 6491 N N . SER D 1 202 ? 31.120 40.785 10.976 1.00 26.08 205 SER D N 1
ATOM 6492 C CA A SER D 1 202 ? 31.634 42.120 10.659 0.50 27.23 205 SER D CA 1
ATOM 6493 C CA B SER D 1 202 ? 31.649 42.120 10.684 0.50 26.68 205 SER D CA 1
ATOM 6494 C C . SER D 1 202 ? 30.834 43.186 11.413 1.00 30.56 205 SER D C 1
ATOM 6495 O O . SER D 1 202 ? 29.599 43.082 11.477 1.00 29.14 205 SER D O 1
ATOM 6500 N N . GLY D 1 203 ? 31.535 44.189 11.951 1.00 26.09 206 GLY D N 1
ATOM 6501 C CA . GLY D 1 203 ? 30.969 45.330 12.667 1.00 26.46 206 GLY D CA 1
ATOM 6502 C C . GLY D 1 203 ? 29.962 45.061 13.772 1.00 29.00 206 GLY D C 1
ATOM 6503 O O . GLY D 1 203 ? 29.098 45.899 14.036 1.00 28.83 206 GLY D O 1
ATOM 6504 N N . CYS D 1 204 ? 30.044 43.900 14.421 1.00 24.70 207 CYS D N 1
ATOM 6505 C CA . CYS D 1 204 ? 29.092 43.558 15.486 1.00 24.18 207 CYS D CA 1
ATOM 6506 C C . CYS D 1 204 ? 29.543 44.116 16.838 1.00 28.23 207 CYS D C 1
ATOM 6507 O O . CYS D 1 204 ? 30.725 44.393 17.037 1.00 28.71 207 CYS D O 1
ATOM 6510 N N . ASP D 1 205 ? 28.588 44.292 17.759 1.00 25.27 208 ASP D N 1
ATOM 6511 C CA . ASP D 1 205 ? 28.882 44.734 19.115 1.00 25.35 208 ASP D CA 1
ATOM 6512 C C . ASP D 1 205 ? 28.133 43.828 20.086 1.00 27.35 208 ASP D C 1
ATOM 6513 O O . ASP D 1 205 ? 26.933 43.997 20.296 1.00 25.89 208 ASP D O 1
ATOM 6518 N N . GLY D 1 206 ? 28.866 42.903 20.688 1.00 24.51 209 GLY D N 1
ATOM 6519 C CA . GLY D 1 206 ? 28.315 41.976 21.667 1.00 24.78 209 GLY D CA 1
ATOM 6520 C C . GLY D 1 206 ? 27.809 40.729 20.992 1.00 28.46 209 GLY D C 1
ATOM 6521 O O . GLY D 1 206 ? 26.668 40.697 20.515 1.00 27.54 209 GLY D O 1
ATOM 6522 N N . VAL D 1 207 ? 28.700 39.744 20.841 1.00 26.43 210 VAL D N 1
ATOM 6523 C CA . VAL D 1 207 ? 28.382 38.445 20.217 1.00 24.51 210 VAL D CA 1
ATOM 6524 C C . VAL D 1 207 ? 28.936 37.385 21.144 1.00 27.41 210 VAL D C 1
ATOM 6525 O O . VAL D 1 207 ? 30.151 37.335 21.379 1.00 27.50 210 VAL D O 1
ATOM 6529 N N . LYS D 1 208 ? 28.043 36.584 21.720 1.00 21.91 211 LYS D N 1
ATOM 6530 C CA . LYS D 1 208 ? 28.451 35.525 22.634 1.00 20.91 211 LYS D CA 1
ATOM 6531 C C . LYS D 1 208 ? 28.129 34.193 21.995 1.00 22.76 211 LYS D C 1
ATOM 6532 O O . LYS D 1 208 ? 26.953 33.861 21.833 1.00 21.98 211 LYS D O 1
ATOM 6551 N N . THR D 1 210 ? 28.567 30.148 22.376 1.00 19.66 213 THR D N 1
ATOM 6552 C CA . THR D 1 210 ? 28.845 29.114 23.392 1.00 19.50 213 THR D CA 1
ATOM 6553 C C . THR D 1 210 ? 28.405 27.741 22.967 1.00 22.36 213 THR D C 1
ATOM 6554 O O . THR D 1 210 ? 27.299 27.588 22.416 1.00 21.99 213 THR D O 1
ATOM 6558 N N . ASP D 1 211 ? 29.254 26.729 23.256 1.00 18.73 214 ASP D N 1
ATOM 6559 C CA . ASP D 1 211 ? 28.991 25.307 22.996 1.00 19.03 214 ASP D CA 1
ATOM 6560 C C . ASP D 1 211 ? 28.636 25.037 21.541 1.00 24.21 214 ASP D C 1
ATOM 6561 O O . ASP D 1 211 ? 27.755 24.226 21.258 1.00 25.13 214 ASP D O 1
ATOM 6566 N N . CYS D 1 212 ? 29.329 25.703 20.627 1.00 20.81 215 CYS D N 1
ATOM 6567 C CA . CYS D 1 212 ? 29.078 25.501 19.206 1.00 20.64 215 CYS D CA 1
ATOM 6568 C C . CYS D 1 212 ? 30.069 24.504 18.631 1.00 23.74 215 CYS D C 1
ATOM 6569 O O . CYS D 1 212 ? 31.241 24.510 18.994 1.00 22.94 215 CYS D O 1
ATOM 6572 N N . TYR D 1 213 ? 29.564 23.577 17.811 1.00 21.37 216 TYR D N 1
ATOM 6573 C CA . TYR D 1 213 ? 30.378 22.546 17.189 1.00 22.80 216 TYR D CA 1
ATOM 6574 C C . TYR D 1 213 ? 30.450 22.799 15.674 1.00 24.17 216 TYR D C 1
ATOM 6575 O O . TYR D 1 213 ? 29.430 23.098 15.063 1.00 22.53 216 TYR D O 1
ATOM 6584 N N . PHE D 1 214 ? 31.657 22.779 15.097 1.00 20.56 217 PHE D N 1
ATOM 6585 C CA . PHE D 1 214 ? 31.857 23.038 13.661 1.00 20.87 217 PHE D CA 1
ATOM 6586 C C . PHE D 1 214 ? 32.401 21.781 13.044 1.00 27.84 217 PHE D C 1
ATOM 6587 O O . PHE D 1 214 ? 33.584 21.482 13.208 1.00 29.51 217 PHE D O 1
ATOM 6595 N N . ASN D 1 215 ? 31.507 20.968 12.464 1.00 25.04 218 ASN D N 1
ATOM 6596 C CA . ASN D 1 215 ? 31.867 19.676 11.882 1.00 26.06 218 ASN D CA 1
ATOM 6597 C C . ASN D 1 215 ? 32.307 19.914 10.443 1.00 30.22 218 ASN D C 1
ATOM 6598 O O . ASN D 1 215 ? 31.487 19.866 9.520 1.00 27.13 218 ASN D O 1
ATOM 6611 N N . ALA D 1 217 ? 36.408 20.774 7.934 1.00 42.13 220 ALA D N 1
ATOM 6612 C CA . ALA D 1 217 ? 37.866 20.905 7.845 1.00 45.16 220 ALA D CA 1
ATOM 6613 C C . ALA D 1 217 ? 38.256 22.399 7.737 1.00 52.64 220 ALA D C 1
ATOM 6614 O O . ALA D 1 217 ? 37.603 23.154 7.005 1.00 51.00 220 ALA D O 1
ATOM 6616 N N . GLY D 1 218 ? 39.267 22.806 8.513 1.00 52.23 221 GLY D N 1
ATOM 6617 C CA . GLY D 1 218 ? 39.785 24.173 8.555 1.00 52.59 221 GLY D CA 1
ATOM 6618 C C . GLY D 1 218 ? 39.160 25.115 9.577 1.00 54.51 221 GLY D C 1
ATOM 6619 O O . GLY D 1 218 ? 38.358 24.693 10.417 1.00 54.88 221 GLY D O 1
ATOM 6620 N N . ASN D 1 219 ? 39.554 26.411 9.519 1.00 47.78 222 ASN D N 1
ATOM 6621 C CA . ASN D 1 219 ? 39.035 27.476 10.382 1.00 45.18 222 ASN D CA 1
ATOM 6622 C C . ASN D 1 219 ? 37.607 27.840 9.913 1.00 43.28 222 ASN D C 1
ATOM 6623 O O . ASN D 1 219 ? 37.410 28.258 8.775 1.00 41.65 222 ASN D O 1
ATOM 6628 N N . PRO D 1 220 ? 36.611 27.673 10.800 1.00 35.17 223 PRO D N 1
ATOM 6629 C CA . PRO D 1 220 ? 35.220 27.953 10.410 1.00 33.05 223 PRO D CA 1
ATOM 6630 C C . PRO D 1 220 ? 34.868 29.426 10.289 1.00 33.11 223 PRO D C 1
ATOM 6631 O O . PRO D 1 220 ? 33.898 29.781 9.626 1.00 30.07 223 PRO D O 1
ATOM 6635 N N . LEU D 1 221 ? 35.664 30.274 10.922 1.00 30.39 224 LEU D N 1
ATOM 6636 C CA . LEU D 1 221 ? 35.370 31.678 11.092 1.00 31.44 224 LEU D CA 1
ATOM 6637 C C . LEU D 1 221 ? 36.074 32.606 10.123 1.00 38.03 224 LEU D C 1
ATOM 6638 O O . LEU D 1 221 ? 37.284 32.552 9.941 1.00 39.03 224 LEU D O 1
ATOM 6643 N N . GLU D 1 222 ? 35.271 33.496 9.535 1.00 34.69 225 GLU D N 1
ATOM 6644 C CA . GLU D 1 222 ? 35.674 34.579 8.651 1.00 35.97 225 GLU D CA 1
ATOM 6645 C C . GLU D 1 222 ? 35.271 35.854 9.363 1.00 39.29 225 GLU D C 1
ATOM 6646 O O . GLU D 1 222 ? 34.097 36.031 9.693 1.00 38.68 225 GLU D O 1
ATOM 6652 N N . SER D 1 223 ? 36.241 36.697 9.678 1.00 35.21 226 SER D N 1
ATOM 6653 C CA . SER D 1 223 ? 35.983 37.938 10.396 1.00 34.60 226 SER D CA 1
ATOM 6654 C C . SER D 1 223 ? 36.648 39.107 9.694 1.00 39.60 226 SER D C 1
ATOM 6655 O O . SER D 1 223 ? 37.797 38.992 9.268 1.00 39.23 226 SER D O 1
ATOM 6658 N N . ALA D 1 224 ? 35.928 40.241 9.601 1.00 36.02 227 ALA D N 1
ATOM 6659 C CA . ALA D 1 224 ? 36.448 41.480 9.029 1.00 36.32 227 ALA D CA 1
ATOM 6660 C C . ALA D 1 224 ? 37.358 42.190 10.042 1.00 39.51 227 ALA D C 1
ATOM 6661 O O . ALA D 1 224 ? 38.049 43.149 9.693 1.00 39.22 227 ALA D O 1
ATOM 6663 N N . GLY D 1 225 ? 37.344 41.697 11.283 1.00 35.44 228 GLY D N 1
ATOM 6664 C CA . GLY D 1 225 ? 38.108 42.237 12.396 1.00 36.77 228 GLY D CA 1
ATOM 6665 C C . GLY D 1 225 ? 37.588 43.573 12.871 1.00 40.54 228 GLY D C 1
ATOM 6666 O O . GLY D 1 225 ? 38.349 44.326 13.465 1.00 43.47 228 GLY D O 1
ATOM 6667 N N . THR D 1 226 ? 36.289 43.876 12.633 1.00 32.86 229 THR D N 1
ATOM 6668 C CA . THR D 1 226 ? 35.703 45.184 12.980 1.00 31.83 229 THR D CA 1
ATOM 6669 C C . THR D 1 226 ? 34.628 45.074 14.072 1.00 33.36 229 THR D C 1
ATOM 6670 O O . THR D 1 226 ? 33.867 46.023 14.288 1.00 33.21 229 THR D O 1
ATOM 6674 N N . SER D 1 227 ? 34.595 43.936 14.786 1.00 27.86 230 SER D N 1
ATOM 6675 C CA . SER D 1 227 ? 33.611 43.682 15.839 1.00 26.03 230 SER D CA 1
ATOM 6676 C C . SER D 1 227 ? 34.227 43.821 17.231 1.00 31.86 230 SER D C 1
ATOM 6677 O O . SER D 1 227 ? 35.442 43.758 17.390 1.00 31.12 230 SER D O 1
ATOM 6680 N N . ARG D 1 228 ? 33.378 43.996 18.245 1.00 30.68 231 ARG D N 1
ATOM 6681 C CA . ARG D 1 228 ? 33.842 44.125 19.629 1.00 30.45 231 ARG D CA 1
ATOM 6682 C C . ARG D 1 228 ? 32.933 43.331 20.556 1.00 32.27 231 ARG D C 1
ATOM 6683 O O . ARG D 1 228 ? 31.818 42.981 20.169 1.00 29.16 231 ARG D O 1
ATOM 6691 N N . ASN D 1 229 ? 33.415 43.074 21.793 1.00 29.02 232 ASN D N 1
ATOM 6692 C CA . ASN D 1 229 ? 32.706 42.303 22.817 1.00 27.76 232 ASN D CA 1
ATOM 6693 C C . ASN D 1 229 ? 32.300 40.924 22.253 1.00 30.11 232 ASN D C 1
ATOM 6694 O O . ASN D 1 229 ? 31.145 40.512 22.353 1.00 27.37 232 ASN D O 1
ATOM 6699 N N . LEU D 1 230 ? 33.273 40.228 21.635 1.00 28.06 233 LEU D N 1
ATOM 6700 C CA . LEU D 1 230 ? 33.085 38.873 21.104 1.00 28.01 233 LEU D CA 1
ATOM 6701 C C . LEU D 1 230 ? 33.574 37.884 22.145 1.00 33.16 233 LEU D C 1
ATOM 6702 O O . LEU D 1 230 ? 34.709 38.009 22.617 1.00 33.37 233 LEU D O 1
ATOM 6707 N N . ILE D 1 231 ? 32.720 36.929 22.537 1.00 28.91 234 ILE D N 1
ATOM 6708 C CA . ILE D 1 231 ? 33.089 35.933 23.534 1.00 28.62 234 ILE D CA 1
ATOM 6709 C C . ILE D 1 231 ? 32.759 34.555 22.976 1.00 29.96 234 ILE D C 1
ATOM 6710 O O . ILE D 1 231 ? 31.593 34.238 22.771 1.00 28.90 234 ILE D O 1
ATOM 6715 N N . PHE D 1 232 ? 33.792 33.744 22.755 1.00 26.11 235 PHE D N 1
ATOM 6716 C CA . PHE D 1 232 ? 33.685 32.367 22.287 1.00 26.11 235 PHE D CA 1
ATOM 6717 C C . PHE D 1 232 ? 34.022 31.434 23.437 1.00 28.10 235 PHE D C 1
ATOM 6718 O O . PHE D 1 232 ? 35.140 31.478 23.944 1.00 28.06 235 PHE D O 1
ATOM 6726 N N . THR D 1 233 ? 33.043 30.609 23.869 1.00 23.59 236 THR D N 1
ATOM 6727 C CA . THR D 1 233 ? 33.224 29.663 24.979 1.00 22.72 236 THR D CA 1
ATOM 6728 C C . THR D 1 233 ? 32.922 28.278 24.485 1.00 24.08 236 THR D C 1
ATOM 6729 O O . THR D 1 233 ? 31.806 28.026 24.021 1.00 21.54 236 THR D O 1
ATOM 6733 N N . ASN D 1 234 ? 33.912 27.370 24.591 1.00 20.66 237 ASN D N 1
ATOM 6734 C CA . ASN D 1 234 ? 33.779 25.975 24.182 1.00 19.96 237 ASN D CA 1
ATOM 6735 C C . ASN D 1 234 ? 33.189 25.840 22.734 1.00 24.89 237 ASN D C 1
ATOM 6736 O O . ASN D 1 234 ? 32.243 25.075 22.492 1.00 22.78 237 ASN D O 1
ATOM 6741 N N . CYS D 1 235 ? 33.769 26.590 21.786 1.00 22.74 238 CYS D N 1
ATOM 6742 C CA . CYS D 1 235 ? 33.417 26.508 20.359 1.00 23.62 238 CYS D CA 1
ATOM 6743 C C . CYS D 1 235 ? 34.571 25.781 19.696 1.00 28.94 238 CYS D C 1
ATOM 6744 O O . CYS D 1 235 ? 35.707 26.260 19.755 1.00 28.77 238 CYS D O 1
ATOM 6747 N N . ILE D 1 236 ? 34.325 24.545 19.222 1.00 25.91 239 ILE D N 1
ATOM 6748 C CA . ILE D 1 236 ? 35.417 23.694 18.738 1.00 27.38 239 ILE D CA 1
ATOM 6749 C C . ILE D 1 236 ? 35.174 23.048 17.360 1.00 29.16 239 ILE D C 1
ATOM 6750 O O . ILE D 1 236 ? 34.037 22.916 16.918 1.00 27.09 239 ILE D O 1
ATOM 6755 N N . THR D 1 237 ? 36.272 22.578 16.739 1.00 28.26 240 THR D N 1
ATOM 6756 C CA . THR D 1 237 ? 36.294 21.789 15.507 1.00 29.62 240 THR D CA 1
ATOM 6757 C C . THR D 1 237 ? 36.457 20.296 15.952 1.00 36.50 240 THR D C 1
ATOM 6758 O O . THR D 1 237 ? 36.732 20.082 17.138 1.00 34.70 240 THR D O 1
ATOM 6762 N N . PRO D 1 238 ? 36.274 19.260 15.081 1.00 36.72 241 PRO D N 1
ATOM 6763 C CA . PRO D 1 238 ? 36.373 17.852 15.548 1.00 39.02 241 PRO D CA 1
ATOM 6764 C C . PRO D 1 238 ? 37.639 17.454 16.331 1.00 46.10 241 PRO D C 1
ATOM 6765 O O . PRO D 1 238 ? 37.565 16.531 17.151 1.00 46.69 241 PRO D O 1
ATOM 6769 N N . ASP D 1 239 ? 38.775 18.145 16.107 1.00 43.32 242 ASP D N 1
ATOM 6770 C CA . ASP D 1 239 ? 40.040 17.891 16.819 1.00 43.93 242 ASP D CA 1
ATOM 6771 C C . ASP D 1 239 ? 39.989 18.416 18.270 1.00 48.48 242 ASP D C 1
ATOM 6772 O O . ASP D 1 239 ? 40.838 18.042 19.082 1.00 49.69 242 ASP D O 1
ATOM 6777 N N . GLY D 1 240 ? 38.996 19.265 18.572 1.00 43.21 243 GLY D N 1
ATOM 6778 C CA . GLY D 1 240 ? 38.797 19.851 19.892 1.00 41.85 243 GLY D CA 1
ATOM 6779 C C . GLY D 1 240 ? 39.450 21.205 20.064 1.00 44.96 243 GLY D C 1
ATOM 6780 O O . GLY D 1 240 ? 39.384 21.779 21.153 1.00 45.35 243 GLY D O 1
ATOM 6781 N N . LYS D 1 241 ? 40.081 21.728 18.990 1.00 40.89 244 LYS D N 1
ATOM 6782 C CA . LYS D 1 241 ? 40.756 23.028 18.985 1.00 40.64 244 LYS D CA 1
ATOM 6783 C C . LYS D 1 241 ? 39.734 24.155 19.038 1.00 43.68 244 LYS D C 1
ATOM 6784 O O . LYS D 1 241 ? 38.702 24.095 18.349 1.00 41.16 244 LYS D O 1
ATOM 6786 N N . ALA D 1 242 ? 40.023 25.178 19.870 1.00 40.18 245 ALA D N 1
ATOM 6787 C CA . ALA D 1 242 ? 39.142 26.329 20.079 1.00 39.13 245 ALA D CA 1
ATOM 6788 C C . ALA D 1 242 ? 38.913 27.131 18.796 1.00 42.48 245 ALA D C 1
ATOM 6789 O O . ALA D 1 242 ? 39.833 27.299 17.991 1.00 43.39 245 ALA D O 1
ATOM 6791 N N . VAL D 1 243 ? 37.669 27.598 18.614 1.00 36.05 246 VAL D N 1
ATOM 6792 C CA . VAL D 1 243 ? 37.227 28.451 17.506 1.00 35.24 246 VAL D CA 1
ATOM 6793 C C . VAL D 1 243 ? 36.946 29.820 18.136 1.00 40.97 246 VAL D C 1
ATOM 6794 O O . VAL D 1 243 ? 36.105 29.914 19.037 1.00 40.90 246 VAL D O 1
ATOM 6798 N N . SER D 1 244 ? 37.699 30.855 17.735 1.00 38.07 247 SER D N 1
ATOM 6799 C CA . SER D 1 244 ? 37.556 32.201 18.293 1.00 37.52 247 SER D CA 1
ATOM 6800 C C . SER D 1 244 ? 38.178 33.258 17.407 1.00 43.22 247 SER D C 1
ATOM 6801 O O . SER D 1 244 ? 38.920 32.943 16.478 1.00 43.17 247 SER D O 1
ATOM 6803 N N . SER D 1 245 ? 37.869 34.523 17.727 1.00 41.57 248 SER D N 1
ATOM 6804 C CA . SER D 1 245 ? 38.405 35.743 17.130 1.00 43.66 248 SER D CA 1
ATOM 6805 C C . SER D 1 245 ? 38.268 36.856 18.150 1.00 48.63 248 SER D C 1
ATOM 6806 O O . SER D 1 245 ? 37.273 36.901 18.871 1.00 48.14 248 SER D O 1
ATOM 6809 N N . ASP D 1 246 ? 39.280 37.719 18.244 1.00 46.58 249 ASP D N 1
ATOM 6810 C CA . ASP D 1 246 ? 39.281 38.856 19.159 1.00 46.65 249 ASP D CA 1
ATOM 6811 C C . ASP D 1 246 ? 38.332 39.946 18.647 1.00 49.10 249 ASP D C 1
ATOM 6812 O O . ASP D 1 246 ? 37.677 40.620 19.448 1.00 47.79 249 ASP D O 1
ATOM 6814 N N . GLN D 1 247 ? 38.279 40.119 17.303 1.00 44.99 250 GLN D N 1
ATOM 6815 C CA . GLN D 1 247 ? 37.475 41.128 16.603 1.00 43.66 250 GLN D CA 1
ATOM 6816 C C . GLN D 1 247 ? 36.774 40.536 15.376 1.00 35.90 250 GLN D C 1
ATOM 6817 O O . GLN D 1 247 ? 37.214 39.496 14.853 1.00 35.32 250 GLN D O 1
#

CATH classification: 2.160.20.10

Radius of gyration: 29.6 Å; Cα contacts (8 Å, |Δi|>4): 2735; chains: 4; bounding box: 83×66×63 Å